Protein AF-0000000081020963 (afdb_homodimer)

Organism: Petromyzon marinus (NCBI:txid7757)

pLDDT: mean 82.66, std 26.59, range [15.12, 98.81]

Secondary structure (DSSP, 8-state):
----GGGTB--SSTT--HHHHHHHHHHHHHHHHHHHHHHHHHHHHHHHHHHHHHHHHHHHH---TT--HHHHHHHHHHHHHHHHHHHHHHHHHHHHHHHHHHHHHHHHHHHHHHHHHHHHHHHHHHHHHHHHHHHHHHHHHHHHHHHHHHHHHHHHHHHTT-S-HHHHHHHHHHHHHHHHHHHHHHHHHHHHHHHHHHHHHHHHHHHHHHHHHHHHHHHHHHHHHHHHHHHHHHHHHHHHHHHHHHHHHHHHHHHT--HHHHHHHHHHHH--BSPPPPPP-----THHHHGGGGSS------------------------------------------S--------------EEEE-S-B--SSTTB--B-TT-EEEE-S--BTTEEEEEETTEEEEEEGGGEEE-/----GGGTB--SSTT--HHHHHHHHHHHHHHHHHHHHHHHHHHHHHHHHHHHHHHHHHHHH---TT--HHHHHHHHHHHHHHHHHHHHHHHHHHHHHHHHHHHHHHHHHHHHHHHHHHHHHHHHHHHHHHHHHHHHHHHHHHHHHHHHHHHHHHHHHHHTT-S-HHHHHHHHHHHHHHHHHHHHHHHHHHHHHHHHHHHHHHHHHHHHHHHHHHHHHHHHHHHHHHHHHHHHHHHHHHHHHHHHHHHHHHHHHHHT--HHHHHHHHHHHH--BSPPPPPP-----THHHHGGGGS----------------------------------------------------------EEEE-S-B--SSTTB--B-TT-EEEE-S--BTTEEEEEETTEEEEEEGGGEEE-

Foldseek 3Di:
DDDALLPPQDDPPLLDRVSVVVLLVVLVVLLVVLVVVLVVLLVQLVVLLVVLVVLLVVLVPDDLPPADDLVSVLSVLVSVLSNVLSVLSNVLSVVSVVLSVVSVVLSVVLCVLSVVLVVVLVVLSVVLVVLVVQLVVLVVQLVVLVVQLVVLVVVLVVCVPPPPPVVNVVSVVSNVVSVVSNVVSVVSNVVSVVVSVVSSVVSSVSVSVVSVVSVVSVVVSVVVVVVSVVVSVVSVVVSVVSSVVSVVSSVVSVVVDDPVVSVVVCCVVPPDDDDDDDDDDDDDDPVVPPPPPPDDDDDDDDDPPPDDDDDDDDDDDDDDDDPDDDDDCPCPDDPDDDDDPPPDDDDPPPVFFKKFFQAFDDDPDPQADTDHGGFIWTFPDDQDPQWTWTDGPRDIHIDGVVRIDGD/DDDALLPPQDDPPLLDRVSVVVLLVVLVVLLVVLVVVLVVLLVQLVVLLVVLVVLLVVLVPDDLPPADDLVSVLSVLVSVLSNVLSVLSNVLSVVSVVLSVVSVVLSVVLVVLSVVLVVVLVVLSVVLVVLVVQLVVLVVQLVVLVVQLVVLVVVLVVCVPPPPPVVNVVSVVSNVVSVVSNVVSVVSNVVSVVVSVVSSVVSSVSVSVVSVVSVVSVVVSVVVVVVSVVVSVVSVVVSVVSSVVSVVSSVVSVVPDDPVVSVVVCCVVPPDDDDDDDDDDDDDDVVVVPPVPPDDDPDDDDDPPPDDDDDDDDDDDDDPDDDDDYDDLPPDDDDDDDDDDDDDDQPPPDVFFKKFFQAFDDDPDPQADTDHGGFIWGFRDDQDPQWTWTDGPRDIHIDGCVRIDGD

InterPro domains:
  IPR001060 FCH domain [PF00611] (19-91)
  IPR001060 FCH domain [SM00055] (7-96)
  IPR001452 SH3 domain [PF07653] (355-406)
  IPR001452 SH3 domain [PS50002] (350-407)
  IPR001452 SH3 domain [SM00326] (353-407)
  IPR027267 AH/BAR domain superfamily [G3DSA:1.20.1270.60] (1-273)
  IPR027267 AH/BAR domain superfamily [SSF103657] (4-284)
  IPR031160 F-BAR domain [PS51741] (3-262)
  IPR036028 SH3-like domain superfamily [SSF50044] (350-406)

Nearest PDB structures (foldseek):
  7aal-assembly1_B  TM=9.735E-01  e=2.758E-23  Homo sapiens
  7aan-assembly1_B  TM=9.693E-01  e=2.017E-22  Homo sapiens
  5c1f-assembly1_B  TM=8.911E-01  e=3.109E-13  Schizosaccharomyces pombe 972h-
  6iko-assembly1_A  TM=8.467E-01  e=1.282E-10  Mus musculus
  8a1g-assembly2_B  TM=3.751E-01  e=2.181E-05  Homo sapiens

Sequence (814 aa):
MKLRFSDSFWNSDFTNNAGYTAMLERLRDGRKVCKGFEEMLKQRACLEETYGKGLLMLAKKSGGQTEINTIRCCFMVLKQQLESVGQEHTQLALELNKEYKKMEDFRMKQKDRFTKMDNQMSSLHKQKQSLLKKLNDSKRSQEVKCRDLLEAECNRDRLANNLNAKLVEKSKQRVDNCYQALMDADVAYKQNVELIERTRIEWETVHGRATELYEQLEWERLNYARNAMWVHCNHLSQQCVKDDQAYEEVRLSLEKSDVQDDINCFVKNKQTGERRPDPFVYEGSSMMMTTSAGLHSNAARKPQLHHVPKDEPPPSLDTALYATVGPERATAVAPAAPPGAEPTRRKGPCTSELYVVTRDFTSRVESEMSVIQGNVVASLGDTVDGWMLVSLRGQEGFVPFDYLKPKMKLRFSDSFWNSDFTNNAGYTAMLERLRDGRKVCKGFEEMLKQRACLEETYGKGLLMLAKKSGGQTEINTIRCCFMVLKQQLESVGQEHTQLALELNKEYKKMEDFRMKQKDRFTKMDNQMSSLHKQKQSLLKKLNDSKRSQEVKCRDLLEAECNRDRLANNLNAKLVEKSKQRVDNCYQALMDADVAYKQNVELIERTRIEWETVHGRATELYEQLEWERLNYARNAMWVHCNHLSQQCVKDDQAYEEVRLSLEKSDVQDDINCFVKNKQTGERRPDPFVYEGSSMMMTTSAGLHSNAARKPQLHHVPKDEPPPSLDTALYATVGPERATAVAPAAPPGAEPTRRKGPCTSELYVVTRDFTSRVESEMSVIQGNVVASLGDTVDGWMLVSLRGQEGFVPFDYLKPK

Solvent-accessible surface area (backbone atoms only — not comparable to full-atom values): 44442 Å² total; per-residue (Å²): 132,91,65,52,52,70,55,26,41,26,42,51,52,77,84,55,56,63,26,59,51,48,54,49,50,52,54,53,41,50,49,51,35,52,51,32,49,29,51,44,34,43,53,50,16,52,51,30,31,53,49,9,52,49,33,36,52,48,32,72,69,44,56,36,82,72,48,56,68,39,61,21,49,30,43,50,44,42,37,52,34,38,34,49,46,10,50,49,31,37,51,47,16,52,55,33,42,51,52,22,52,51,47,50,51,51,52,52,56,51,48,54,59,49,50,57,53,50,53,54,50,53,53,48,54,54,49,51,54,53,40,50,51,50,33,53,51,28,46,51,48,25,52,52,27,49,52,47,27,53,52,30,47,53,50,31,62,72,36,64,82,49,85,54,63,67,60,41,52,51,30,52,50,46,29,52,52,27,48,51,49,24,52,52,28,44,52,51,28,49,51,36,32,53,51,43,34,55,48,50,55,50,46,53,53,52,49,46,52,46,29,49,49,51,46,49,51,49,51,49,49,50,52,47,51,54,49,50,51,48,52,52,35,49,55,54,33,53,47,25,53,52,46,31,51,38,38,48,52,32,49,54,41,52,71,70,36,45,66,68,59,33,51,31,50,49,48,74,75,56,49,59,30,67,44,63,49,73,84,61,72,80,79,77,70,72,72,74,66,62,72,75,69,74,77,76,91,82,90,84,78,76,78,72,81,72,87,82,82,88,82,84,89,79,79,89,82,88,81,79,87,73,86,76,81,81,77,82,77,80,79,77,76,76,75,84,72,78,83,75,78,77,76,76,79,76,78,67,91,62,88,46,57,45,25,31,24,70,42,70,39,77,49,87,47,90,62,32,38,64,46,50,55,69,43,69,27,31,34,75,55,74,71,55,97,54,26,22,40,30,33,50,97,88,42,70,18,35,36,55,42,89,32,48,40,79,106,133,91,66,54,49,69,56,26,42,27,42,51,52,78,83,55,57,64,27,58,52,49,55,50,51,50,55,51,42,50,50,53,32,52,50,31,50,30,51,44,33,44,52,49,16,51,52,31,33,52,50,10,52,50,34,36,52,48,32,72,68,44,56,39,82,73,49,55,67,37,62,22,49,30,41,50,44,43,35,52,34,38,33,48,45,11,50,50,30,38,52,49,17,54,54,32,44,52,52,23,52,52,46,50,52,52,54,52,53,51,48,53,60,49,51,56,53,50,53,57,51,52,53,49,53,52,50,51,54,53,41,50,53,50,32,53,50,29,46,49,47,24,51,51,29,47,52,47,26,53,52,31,47,53,50,31,63,72,36,63,81,48,85,52,62,68,60,41,52,52,30,51,50,47,30,53,52,26,47,52,50,24,52,53,28,43,53,51,29,50,50,35,32,53,49,43,35,54,49,50,55,50,47,53,52,51,50,46,51,46,28,50,49,52,47,49,51,50,53,50,50,51,52,46,52,54,49,50,53,49,53,52,36,48,55,55,33,51,48,25,53,52,46,31,50,39,37,49,53,33,50,54,40,52,69,70,37,44,68,66,59,34,52,32,50,49,47,74,74,58,50,60,30,69,45,64,50,74,83,61,70,79,79,79,70,70,69,74,61,57,70,75,60,70,74,83,90,78,83,75,81,80,72,88,71,85,76,76,79,87,78,85,85,77,88,83,74,90,70,91,81,75,93,77,84,86,92,81,85,79,82,81,80,87,78,82,85,79,78,88,75,75,88,74,81,86,75,67,92,56,89,42,56,45,23,30,24,71,44,69,37,77,49,88,48,90,63,32,37,63,44,48,55,68,42,69,28,30,33,75,56,73,71,56,97,55,27,22,39,28,35,50,99,88,43,69,18,35,35,54,41,90,32,47,39,80,104

Structure (mmCIF, N/CA/C/O backbone):
data_AF-0000000081020963-model_v1
#
loop_
_entity.id
_entity.type
_entity.pdbx_description
1 polymer 'Proline-serine-threonine phosphatase-interacting protein 1-like'
#
loop_
_atom_site.group_PDB
_atom_site.id
_atom_site.type_symbol
_atom_site.label_atom_id
_atom_site.label_alt_id
_atom_site.label_comp_id
_atom_site.label_asym_id
_atom_site.label_entity_id
_atom_site.label_seq_id
_atom_site.pdbx_PDB_ins_code
_atom_site.Cartn_x
_atom_site.Cartn_y
_atom_site.Cartn_z
_atom_site.occupancy
_atom_site.B_iso_or_equiv
_atom_site.auth_seq_id
_atom_site.auth_comp_id
_atom_site.auth_asym_id
_atom_site.auth_atom_id
_atom_site.pdbx_PDB_model_num
ATOM 1 N N . MET A 1 1 ? -9.039 -43.469 -0.383 1 78.38 1 MET A N 1
ATOM 2 C CA . MET A 1 1 ? -8.156 -44.375 -1.087 1 78.38 1 MET A CA 1
ATOM 3 C C . MET A 1 1 ? -7.203 -43.625 -2.008 1 78.38 1 MET A C 1
ATOM 5 O O . MET A 1 1 ? -7.59 -42.656 -2.645 1 78.38 1 MET A O 1
ATOM 9 N N . LYS A 1 2 ? -5.879 -43.906 -1.919 1 92 2 LYS A N 1
ATOM 10 C CA . LYS A 1 2 ? -4.832 -43.281 -2.727 1 92 2 LYS A CA 1
ATOM 11 C C . LYS A 1 2 ? -4.777 -43.906 -4.121 1 92 2 LYS A C 1
ATOM 13 O O . LYS A 1 2 ? -4.605 -45.125 -4.262 1 92 2 LYS A O 1
ATOM 18 N N . LEU A 1 3 ? -5.145 -43.062 -5.113 1 95.19 3 LEU A N 1
ATOM 19 C CA . LEU A 1 3 ? -5.023 -43.469 -6.504 1 95.19 3 LEU A CA 1
ATOM 20 C C . LEU A 1 3 ? -3.652 -43.125 -7.066 1 95.19 3 LEU A C 1
ATOM 22 O O . LEU A 1 3 ? -3.08 -42.094 -6.711 1 95.19 3 LEU A O 1
ATOM 26 N N . ARG A 1 4 ? -3.148 -44.094 -7.895 1 96.56 4 ARG A N 1
ATOM 27 C CA . ARG A 1 4 ? -1.806 -43.938 -8.438 1 96.56 4 ARG A CA 1
ATOM 28 C C . ARG A 1 4 ? -1.839 -43.812 -9.961 1 96.56 4 ARG A C 1
ATOM 30 O O . ARG A 1 4 ? -2.652 -44.469 -10.609 1 96.56 4 ARG A O 1
ATOM 37 N N . PHE A 1 5 ? -0.889 -43.031 -10.469 1 98.06 5 PHE A N 1
ATOM 38 C CA . PHE A 1 5 ? -0.748 -42.938 -11.914 1 98.06 5 PHE A CA 1
ATOM 39 C C . PHE A 1 5 ? -0.354 -44.281 -12.508 1 98.06 5 PHE A C 1
ATOM 41 O O . PHE A 1 5 ? -0.868 -44.656 -13.555 1 98.06 5 PHE A O 1
ATOM 48 N N . SER A 1 6 ? 0.524 -45 -11.773 1 96.75 6 SER A N 1
ATOM 49 C CA . SER A 1 6 ? 1.093 -46.25 -12.266 1 96.75 6 SER A CA 1
ATOM 50 C C . SER A 1 6 ? 0.013 -47.312 -12.461 1 96.75 6 SER A C 1
ATOM 52 O O . SER A 1 6 ? 0.206 -48.25 -13.219 1 96.75 6 SER A O 1
ATOM 54 N N . ASP A 1 7 ? -1.14 -47.031 -11.938 1 96.56 7 ASP A N 1
ATOM 55 C CA . ASP A 1 7 ? -2.211 -48.031 -12.016 1 96.56 7 ASP A CA 1
ATOM 56 C C . ASP A 1 7 ? -3.328 -47.562 -12.945 1 96.56 7 ASP A C 1
ATOM 58 O O . ASP A 1 7 ? -4.258 -48.312 -13.242 1 96.56 7 ASP A O 1
ATOM 62 N N . SER A 1 8 ? -3.221 -46.375 -13.414 1 97.44 8 SER A N 1
ATOM 63 C CA . SER A 1 8 ? -4.461 -45.812 -13.922 1 97.44 8 SER A CA 1
ATOM 64 C C . SER A 1 8 ? -4.297 -45.312 -15.359 1 97.44 8 SER A C 1
ATOM 66 O O . SER A 1 8 ? -5.281 -44.969 -16.016 1 97.44 8 SER A O 1
ATOM 68 N N . PHE A 1 9 ? -3.082 -45.344 -15.914 1 98.19 9 PHE A N 1
ATOM 69 C CA . PHE A 1 9 ? -2.891 -44.688 -17.203 1 98.19 9 PHE A CA 1
ATOM 70 C C . PHE A 1 9 ? -2.26 -45.625 -18.203 1 98.19 9 PHE A C 1
ATOM 72 O O . PHE A 1 9 ? -1.302 -45.281 -18.891 1 98.19 9 PHE A O 1
ATOM 79 N N . TRP A 1 10 ? -2.854 -46.781 -18.266 1 97.19 10 TRP A N 1
ATOM 80 C CA . TRP A 1 10 ? -2.457 -47.781 -19.25 1 97.19 10 TRP A CA 1
ATOM 81 C C . TRP A 1 10 ? -3.527 -47.969 -20.312 1 97.19 10 TRP A C 1
ATOM 83 O O . TRP A 1 10 ? -4.676 -47.562 -20.125 1 97.19 10 TRP A O 1
ATOM 93 N N . ASN A 1 11 ? -3.174 -48.406 -21.484 1 94.12 11 ASN A N 1
ATOM 94 C CA . ASN A 1 11 ? -4.047 -48.812 -22.578 1 94.12 11 ASN A CA 1
ATOM 95 C C . ASN A 1 11 ? -3.654 -50.188 -23.156 1 94.12 11 ASN A C 1
ATOM 97 O O . ASN A 1 11 ? -2.469 -50.469 -23.312 1 94.12 11 ASN A O 1
ATOM 101 N N . SER A 1 12 ? -4.664 -51 -23.5 1 92.75 12 SER A N 1
ATOM 102 C CA . SER A 1 12 ? -4.41 -52.312 -24.031 1 92.75 12 SER A CA 1
ATOM 103 C C . SER A 1 12 ? -3.947 -52.25 -25.484 1 92.75 12 SER A C 1
ATOM 105 O O . SER A 1 12 ? -3.254 -53.156 -25.969 1 92.75 12 SER A O 1
ATOM 107 N N . ASP A 1 13 ? -4.438 -51.25 -26.141 1 92.12 13 ASP A N 1
ATOM 108 C CA . ASP A 1 13 ? -3.957 -51 -27.5 1 92.12 13 ASP A CA 1
ATOM 109 C C . ASP A 1 13 ? -2.531 -50.469 -27.5 1 92.12 13 ASP A C 1
ATOM 111 O O . ASP A 1 13 ? -2.291 -49.344 -27.031 1 92.12 13 ASP A O 1
ATOM 115 N N . PHE A 1 14 ? -1.612 -51.156 -28.062 1 92 14 PHE A N 1
ATOM 116 C CA . PHE A 1 14 ? -0.179 -50.875 -28 1 92 14 PHE A CA 1
ATOM 117 C C . PHE A 1 14 ? 0.146 -49.531 -28.625 1 92 14 PHE A C 1
ATOM 119 O O . PHE A 1 14 ? 1.081 -48.844 -28.188 1 92 14 PHE A O 1
ATOM 126 N N . THR A 1 15 ? -0.549 -49.094 -29.578 1 89.88 15 THR A N 1
ATOM 127 C CA . THR A 1 15 ? -0.194 -47.844 -30.25 1 89.88 15 THR A CA 1
ATOM 128 C C . THR A 1 15 ? -0.993 -46.688 -29.688 1 89.88 15 THR A C 1
ATOM 130 O O . THR A 1 15 ? -0.783 -45.531 -30.078 1 89.88 15 THR A O 1
ATOM 133 N N . ASN A 1 16 ? -1.897 -46.938 -28.797 1 92.88 16 ASN A N 1
ATOM 134 C CA . ASN A 1 16 ? -2.656 -45.875 -28.156 1 92.88 16 ASN A CA 1
ATOM 135 C C . ASN A 1 16 ? -1.871 -45.25 -27 1 92.88 16 ASN A C 1
ATOM 137 O O . ASN A 1 16 ? -1.557 -45.938 -26.016 1 92.88 16 ASN A O 1
ATOM 141 N N . ASN A 1 17 ? -1.593 -44 -27.109 1 94.69 17 ASN A N 1
ATOM 142 C CA . ASN A 1 17 ? -0.791 -43.312 -26.109 1 94.69 17 ASN A CA 1
ATOM 143 C C . ASN A 1 17 ? -1.634 -42.344 -25.281 1 94.69 17 ASN A C 1
ATOM 145 O O . ASN A 1 17 ? -1.115 -41.344 -24.766 1 94.69 17 ASN A O 1
ATOM 149 N N . ALA A 1 18 ? -2.943 -42.469 -25.156 1 96.31 18 ALA A N 1
ATOM 150 C CA . ALA A 1 18 ? -3.873 -41.562 -24.5 1 96.31 18 ALA A CA 1
ATOM 151 C C . ALA A 1 18 ? -3.516 -41.375 -23.031 1 96.31 18 ALA A C 1
ATOM 153 O O . ALA A 1 18 ? -3.635 -40.25 -22.484 1 96.31 18 ALA A O 1
ATOM 154 N N . GLY A 1 19 ? -3.07 -42.438 -22.359 1 96.88 19 GLY A N 1
ATOM 155 C CA . GLY A 1 19 ? -2.68 -42.344 -20.953 1 96.88 19 GLY A CA 1
ATOM 156 C C . GLY A 1 19 ? -1.508 -41.406 -20.734 1 96.88 19 GLY A C 1
ATOM 157 O O . GLY A 1 19 ? -1.555 -40.531 -19.859 1 96.88 19 GLY A O 1
ATOM 158 N N . TYR A 1 20 ? -0.479 -41.562 -21.531 1 97.31 20 TYR A N 1
ATOM 159 C CA . TYR A 1 20 ? 0.688 -40.688 -21.453 1 97.31 20 TYR A CA 1
ATOM 160 C C . TYR A 1 20 ? 0.313 -39.25 -21.75 1 97.31 20 TYR A C 1
ATOM 162 O O . TYR A 1 20 ? 0.758 -38.312 -21.047 1 97.31 20 TYR A O 1
ATOM 170 N N . THR A 1 21 ? -0.483 -39 -22.797 1 96.88 21 THR A N 1
ATOM 171 C CA . THR A 1 21 ? -0.899 -37.656 -23.203 1 96.88 21 THR A CA 1
ATOM 172 C C . THR A 1 21 ? -1.68 -36.969 -22.094 1 96.88 21 THR A C 1
ATOM 174 O O . THR A 1 21 ? -1.506 -35.781 -21.844 1 96.88 21 THR A O 1
ATOM 177 N N . ALA A 1 22 ? -2.512 -37.688 -21.422 1 97.69 22 ALA A N 1
ATOM 178 C CA . ALA A 1 22 ? -3.295 -37.125 -20.328 1 97.69 22 ALA A CA 1
ATOM 179 C C . ALA A 1 22 ? -2.389 -36.625 -19.203 1 97.69 22 ALA A C 1
ATOM 181 O O . ALA A 1 22 ? -2.572 -35.531 -18.672 1 97.69 22 ALA A O 1
ATOM 182 N N . MET A 1 23 ? -1.425 -37.438 -18.844 1 97.62 23 MET A N 1
ATOM 183 C CA . MET A 1 23 ? -0.492 -37.062 -17.781 1 97.62 23 MET A CA 1
ATOM 184 C C . MET A 1 23 ? 0.346 -35.844 -18.203 1 97.62 23 MET A C 1
ATOM 186 O O . MET A 1 23 ? 0.564 -34.938 -17.406 1 97.62 23 MET A O 1
ATOM 190 N N . LEU A 1 24 ? 0.751 -35.938 -19.422 1 96.5 24 LEU A N 1
ATOM 191 C CA . LEU A 1 24 ? 1.571 -34.844 -19.969 1 96.5 24 LEU A CA 1
ATOM 192 C C . LEU A 1 24 ? 0.82 -33.531 -19.922 1 96.5 24 LEU A C 1
ATOM 194 O O . LEU A 1 24 ? 1.39 -32.5 -19.562 1 96.5 24 LEU A O 1
ATOM 198 N N . GLU A 1 25 ? -0.355 -33.531 -20.312 1 96.69 25 GLU A N 1
ATOM 199 C CA . GLU A 1 25 ? -1.175 -32.312 -20.328 1 96.69 25 GLU A CA 1
ATOM 200 C C . GLU A 1 25 ? -1.354 -31.75 -18.922 1 96.69 25 GLU A C 1
ATOM 202 O O . GLU A 1 25 ? -1.336 -30.531 -18.719 1 96.69 25 GLU A O 1
ATOM 207 N N . ARG A 1 26 ? -1.518 -32.594 -17.938 1 97.31 26 ARG A N 1
ATOM 208 C CA . ARG A 1 26 ? -1.649 -32.156 -16.547 1 97.31 26 ARG A CA 1
ATOM 209 C C . ARG A 1 26 ? -0.395 -31.422 -16.078 1 97.31 26 ARG A C 1
ATOM 211 O O . ARG A 1 26 ? -0.484 -30.375 -15.43 1 97.31 26 ARG A O 1
ATOM 218 N N . LEU A 1 27 ? 0.74 -32 -16.375 1 97.06 27 LEU A N 1
ATOM 219 C CA . LEU A 1 27 ? 2.002 -31.391 -15.953 1 97.06 27 LEU A CA 1
ATOM 220 C C . LEU A 1 27 ? 2.221 -30.047 -16.656 1 97.06 27 LEU A C 1
ATOM 222 O O . LEU A 1 27 ? 2.715 -29.109 -16.047 1 97.06 27 LEU A O 1
ATOM 226 N N . ARG A 1 28 ? 1.846 -30.031 -17.922 1 95.56 28 ARG A N 1
ATOM 227 C CA . ARG A 1 28 ? 1.976 -28.781 -18.672 1 95.56 28 ARG A CA 1
ATOM 228 C C . ARG A 1 28 ? 1.065 -27.703 -18.094 1 95.56 28 ARG A C 1
ATOM 230 O O . ARG A 1 28 ? 1.478 -26.547 -17.938 1 95.56 28 ARG A O 1
ATOM 237 N N . ASP A 1 29 ? -0.138 -28.062 -17.781 1 95.75 29 ASP A N 1
ATOM 238 C CA . ASP A 1 29 ? -1.078 -27.125 -17.172 1 95.75 29 ASP A CA 1
ATOM 239 C C . ASP A 1 29 ? -0.558 -26.641 -15.828 1 95.75 29 ASP A C 1
ATOM 241 O O . ASP A 1 29 ? -0.674 -25.453 -15.508 1 95.75 29 ASP A O 1
ATOM 245 N N . GLY A 1 30 ? -0.051 -27.609 -15.055 1 96.19 30 GLY A N 1
ATOM 246 C CA . GLY A 1 30 ? 0.526 -27.219 -13.781 1 96.19 30 GLY A CA 1
ATOM 247 C C . GLY A 1 30 ? 1.671 -26.234 -13.914 1 96.19 30 GLY A C 1
ATOM 248 O O . GLY A 1 30 ? 1.789 -25.297 -13.125 1 96.19 30 GLY A O 1
ATOM 249 N N . ARG A 1 31 ? 2.482 -26.469 -14.852 1 94.88 31 ARG A N 1
ATOM 250 C CA . ARG A 1 31 ? 3.613 -25.578 -15.094 1 94.88 31 ARG A CA 1
ATOM 251 C C . ARG A 1 31 ? 3.137 -24.172 -15.469 1 94.88 31 ARG A C 1
ATOM 253 O O . ARG A 1 31 ? 3.732 -23.172 -15.047 1 94.88 31 ARG A O 1
ATOM 260 N N . LYS A 1 32 ? 2.109 -24.094 -16.25 1 94.94 32 LYS A N 1
ATOM 261 C CA . LYS A 1 32 ? 1.533 -22.797 -16.625 1 94.94 32 LYS A CA 1
ATOM 262 C C . LYS A 1 32 ? 1.025 -22.047 -15.406 1 94.94 32 LYS A C 1
ATOM 264 O O . LYS A 1 32 ? 1.191 -20.828 -15.312 1 94.94 32 LYS A O 1
ATOM 269 N N . VAL A 1 33 ? 0.4 -22.766 -14.508 1 95.88 33 VAL A N 1
ATOM 270 C CA . VAL A 1 33 ? -0.107 -22.156 -13.281 1 95.88 33 VAL A CA 1
ATOM 271 C C . VAL A 1 33 ? 1.056 -21.594 -12.461 1 95.88 33 VAL A C 1
ATOM 273 O O . VAL A 1 33 ? 0.977 -20.484 -11.945 1 95.88 33 VAL A O 1
ATOM 276 N N . CYS A 1 34 ? 2.141 -22.359 -12.383 1 96.06 34 CYS A N 1
ATOM 277 C CA . CYS A 1 34 ? 3.312 -21.906 -11.633 1 96.06 34 CYS A CA 1
ATOM 278 C C . CYS A 1 34 ? 3.92 -20.656 -12.273 1 96.06 34 CYS A C 1
ATOM 280 O O . CYS A 1 34 ? 4.363 -19.75 -11.57 1 96.06 34 CYS A O 1
ATOM 282 N N . LYS A 1 35 ? 3.902 -20.656 -13.602 1 95.88 35 LYS A N 1
ATOM 283 C CA . LYS A 1 35 ? 4.402 -19.469 -14.297 1 95.88 35 LYS A CA 1
ATOM 284 C C . LYS A 1 35 ? 3.535 -18.25 -14.016 1 95.88 35 LYS A C 1
ATOM 286 O O . LYS A 1 35 ? 4.051 -17.141 -13.82 1 95.88 35 LYS A O 1
ATOM 291 N N . GLY A 1 36 ? 2.279 -18.438 -14.016 1 95.31 36 GLY A N 1
ATOM 292 C CA . GLY A 1 36 ? 1.369 -17.359 -13.672 1 95.31 36 GLY A CA 1
ATOM 293 C C . GLY A 1 36 ? 1.568 -16.844 -12.258 1 95.31 36 GLY A C 1
ATOM 294 O O . GLY A 1 36 ? 1.558 -15.625 -12.023 1 95.31 36 GLY A O 1
ATOM 295 N N . PHE A 1 37 ? 1.687 -17.703 -11.328 1 96.38 37 PHE A N 1
ATOM 296 C CA . PHE A 1 37 ? 1.907 -17.328 -9.938 1 96.38 37 PHE A CA 1
ATOM 297 C C . PHE A 1 37 ? 3.229 -16.594 -9.781 1 96.38 37 PHE A C 1
ATOM 299 O O . PHE A 1 37 ? 3.314 -15.617 -9.023 1 96.38 37 PHE A O 1
ATOM 306 N N . GLU A 1 38 ? 4.227 -17.141 -10.477 1 96.69 38 GLU A N 1
ATOM 307 C CA . GLU A 1 38 ? 5.523 -16.469 -10.531 1 96.69 38 GLU A CA 1
ATOM 308 C C . GLU A 1 38 ? 5.379 -15.016 -10.969 1 96.69 38 GLU A C 1
ATOM 310 O O . GLU A 1 38 ? 5.93 -14.109 -10.336 1 96.69 38 GLU A O 1
ATOM 315 N N . GLU A 1 39 ? 4.68 -14.766 -11.984 1 96.31 39 GLU A N 1
ATOM 316 C CA . GLU A 1 39 ? 4.461 -13.422 -12.508 1 96.31 39 GLU A CA 1
ATOM 317 C C . GLU A 1 39 ? 3.68 -12.562 -11.523 1 96.31 39 GLU A C 1
ATOM 319 O O . GLU A 1 39 ? 3.951 -11.367 -11.375 1 96.31 39 GLU A O 1
ATOM 324 N N . MET A 1 40 ? 2.746 -13.148 -10.883 1 96.94 40 MET A N 1
ATOM 325 C CA . MET A 1 40 ? 1.972 -12.438 -9.875 1 96.94 40 MET A CA 1
ATOM 326 C C . MET A 1 40 ? 2.871 -11.953 -8.734 1 96.94 40 MET A C 1
ATOM 328 O O . MET A 1 40 ? 2.768 -10.805 -8.305 1 96.94 40 MET A O 1
ATOM 332 N N . LEU A 1 41 ? 3.725 -12.844 -8.312 1 97.19 41 LEU A N 1
ATOM 333 C CA . LEU A 1 41 ? 4.656 -12.492 -7.25 1 97.19 41 LEU A CA 1
ATOM 334 C C . LEU A 1 41 ? 5.559 -11.344 -7.676 1 97.19 41 LEU A C 1
ATOM 336 O O . LEU A 1 41 ? 5.793 -10.414 -6.898 1 97.19 41 LEU A O 1
ATOM 340 N N . LYS A 1 42 ? 6.02 -11.422 -8.883 1 97.5 42 LYS A N 1
ATOM 341 C CA . LYS A 1 42 ? 6.898 -10.383 -9.414 1 97.5 42 LYS A CA 1
ATOM 342 C C . LYS A 1 42 ? 6.188 -9.039 -9.477 1 97.5 42 LYS A C 1
ATOM 344 O O . LYS A 1 42 ? 6.742 -8.016 -9.062 1 97.5 42 LYS A O 1
ATOM 349 N N . GLN A 1 43 ? 5.016 -9.031 -9.984 1 97.88 43 GLN A N 1
ATOM 350 C CA . GLN A 1 43 ? 4.25 -7.793 -10.102 1 97.88 43 GLN A CA 1
ATOM 351 C C . GLN A 1 43 ? 3.865 -7.246 -8.734 1 97.88 43 GLN A C 1
ATOM 353 O O . GLN A 1 43 ? 3.859 -6.031 -8.516 1 97.88 43 GLN A O 1
ATOM 358 N N . ARG A 1 44 ? 3.549 -8.141 -7.801 1 98.31 44 ARG A N 1
ATOM 359 C CA . ARG A 1 44 ? 3.244 -7.707 -6.441 1 98.31 44 ARG A CA 1
ATOM 360 C C . ARG A 1 44 ? 4.449 -7.035 -5.797 1 98.31 44 ARG A C 1
ATOM 362 O O . ARG A 1 44 ? 4.309 -6.031 -5.094 1 98.31 44 ARG A O 1
ATOM 369 N N . ALA A 1 45 ? 5.602 -7.625 -6.004 1 98.5 45 ALA A N 1
ATOM 370 C CA . ALA A 1 45 ? 6.828 -7.027 -5.484 1 98.5 45 ALA A CA 1
ATOM 371 C C . ALA A 1 45 ? 7.035 -5.621 -6.035 1 98.5 45 ALA A C 1
ATOM 373 O O . ALA A 1 45 ? 7.391 -4.703 -5.293 1 98.5 45 ALA A O 1
ATOM 374 N N . CYS A 1 46 ? 6.773 -5.453 -7.305 1 98.44 46 CYS A N 1
ATOM 375 C CA . CYS A 1 46 ? 6.922 -4.156 -7.949 1 98.44 46 CYS A CA 1
ATOM 376 C C . CYS A 1 46 ? 5.941 -3.141 -7.371 1 98.44 46 CYS A C 1
ATOM 378 O O . CYS A 1 46 ? 6.309 -1.99 -7.125 1 98.44 46 CYS A O 1
ATOM 380 N N . LEU A 1 47 ? 4.715 -3.559 -7.168 1 98.38 47 LEU A N 1
ATOM 381 C CA . LEU A 1 47 ? 3.693 -2.691 -6.59 1 98.38 47 LEU A CA 1
ATOM 382 C C . LEU A 1 47 ? 4.09 -2.242 -5.188 1 98.38 47 LEU A C 1
ATOM 384 O O . LEU A 1 47 ? 3.943 -1.067 -4.844 1 98.38 47 LEU A O 1
ATOM 388 N N . GLU A 1 48 ? 4.613 -3.162 -4.406 1 98.69 48 GLU A N 1
ATOM 389 C CA . GLU A 1 48 ? 5.016 -2.846 -3.039 1 98.69 48 GLU A CA 1
ATOM 390 C C . GLU A 1 48 ? 6.195 -1.881 -3.018 1 98.69 48 GLU A C 1
ATOM 392 O O . GLU A 1 48 ? 6.258 -0.987 -2.172 1 98.69 48 GLU A O 1
ATOM 397 N N . GLU A 1 49 ? 7.105 -2.125 -3.891 1 98.62 49 GLU A N 1
ATOM 398 C CA . GLU A 1 49 ? 8.258 -1.232 -3.98 1 98.62 49 GLU A CA 1
ATOM 399 C C . GLU A 1 49 ? 7.828 0.193 -4.312 1 98.62 49 GLU A C 1
ATOM 401 O O . GLU A 1 49 ? 8.297 1.15 -3.695 1 98.62 49 GLU A O 1
ATOM 406 N N . THR A 1 50 ? 6.98 0.344 -5.281 1 98.62 50 THR A N 1
ATOM 407 C CA . THR A 1 50 ? 6.48 1.651 -5.695 1 98.62 50 THR A CA 1
ATOM 408 C C . THR A 1 50 ? 5.715 2.32 -4.559 1 98.62 50 THR A C 1
ATOM 410 O O . THR A 1 50 ? 5.883 3.516 -4.305 1 98.62 50 THR A O 1
ATOM 413 N N . TYR A 1 51 ? 4.871 1.562 -3.906 1 98.62 51 TYR A N 1
ATOM 414 C CA . TYR A 1 51 ? 4.09 2.059 -2.779 1 98.62 51 TYR A CA 1
ATOM 415 C C . TYR A 1 51 ? 4.996 2.518 -1.646 1 98.62 51 TYR A C 1
ATOM 417 O O . TYR A 1 51 ? 4.824 3.615 -1.109 1 98.62 51 TYR A O 1
ATOM 425 N N . GLY A 1 52 ? 5.996 1.656 -1.319 1 98.62 52 GLY A N 1
ATOM 426 C CA . GLY A 1 52 ? 6.941 2.008 -0.272 1 98.62 52 GLY A CA 1
ATOM 427 C C . GLY A 1 52 ? 7.723 3.27 -0.574 1 98.62 52 GLY A C 1
ATOM 428 O O . GLY A 1 52 ? 7.848 4.148 0.281 1 98.62 52 GLY A O 1
ATOM 429 N N . LYS A 1 53 ? 8.234 3.379 -1.754 1 98.56 53 LYS A N 1
ATOM 430 C CA . LYS A 1 53 ? 8.977 4.566 -2.16 1 98.56 53 LYS A CA 1
ATOM 431 C C . LYS A 1 53 ? 8.086 5.809 -2.135 1 98.56 53 LYS A C 1
ATOM 433 O O . LYS A 1 53 ? 8.547 6.898 -1.787 1 98.56 53 LYS A O 1
ATOM 438 N N . GLY A 1 54 ? 6.82 5.613 -2.576 1 98.38 54 GLY A N 1
ATOM 439 C CA . GLY A 1 54 ? 5.875 6.715 -2.494 1 98.38 54 GLY A CA 1
ATOM 440 C C . GLY A 1 54 ? 5.668 7.219 -1.079 1 98.38 54 GLY A C 1
ATOM 441 O O . GLY A 1 54 ? 5.609 8.43 -0.848 1 98.38 54 GLY A O 1
ATOM 442 N N . LEU A 1 55 ? 5.582 6.336 -0.138 1 98.38 55 LEU A N 1
ATOM 443 C CA . LEU A 1 55 ? 5.41 6.699 1.265 1 98.38 55 LEU A CA 1
ATOM 444 C C . LEU A 1 55 ? 6.652 7.41 1.797 1 98.38 55 LEU A C 1
ATOM 446 O O . LEU A 1 55 ? 6.543 8.359 2.576 1 98.38 55 LEU A O 1
ATOM 450 N N . LEU A 1 56 ? 7.812 6.938 1.363 1 98.06 56 LEU A N 1
ATOM 451 C CA . LEU A 1 56 ? 9.062 7.57 1.781 1 98.06 56 LEU A CA 1
ATOM 452 C C . LEU A 1 56 ? 9.141 9 1.265 1 98.06 56 LEU A C 1
ATOM 454 O O . LEU A 1 56 ? 9.555 9.906 1.993 1 98.06 56 LEU A O 1
ATOM 458 N N . MET A 1 57 ? 8.734 9.188 0.052 1 97.94 57 MET A N 1
ATOM 459 C CA . MET A 1 57 ? 8.719 10.531 -0.525 1 97.94 57 MET A CA 1
ATOM 460 C C . MET A 1 57 ? 7.727 11.43 0.209 1 97.94 57 MET A C 1
ATOM 462 O O . MET A 1 57 ? 8 12.602 0.444 1 97.94 57 MET A O 1
ATOM 466 N N . LEU A 1 58 ? 6.652 10.875 0.528 1 97.38 58 LEU A N 1
ATOM 467 C CA . LEU A 1 58 ? 5.629 11.602 1.27 1 97.38 58 LEU A CA 1
ATOM 468 C C . LEU A 1 58 ? 6.152 12.031 2.637 1 97.38 58 LEU A C 1
ATOM 470 O O . LEU A 1 58 ? 5.895 13.156 3.082 1 97.38 58 LEU A O 1
ATOM 474 N N . ALA A 1 59 ? 6.852 11.18 3.33 1 96.38 59 ALA A N 1
ATOM 475 C CA . ALA A 1 59 ? 7.414 11.469 4.645 1 96.38 59 ALA A CA 1
ATOM 476 C C . ALA A 1 59 ? 8.414 12.625 4.566 1 96.38 59 ALA A C 1
ATOM 478 O O . ALA A 1 59 ? 8.453 13.484 5.453 1 96.38 59 ALA A O 1
ATOM 479 N N . LYS A 1 60 ? 9.172 12.695 3.496 1 94.12 60 LYS A N 1
ATOM 480 C CA . LYS A 1 60 ? 10.18 13.727 3.309 1 94.12 60 LYS A CA 1
ATOM 481 C C . LYS A 1 60 ? 9.531 15.094 3.08 1 94.12 60 LYS A C 1
ATOM 483 O O . LYS A 1 60 ? 10.062 16.109 3.52 1 94.12 60 LYS A O 1
ATOM 488 N N . LYS A 1 61 ? 8.359 15.078 2.455 1 89.31 61 LYS A N 1
ATOM 489 C CA . LYS A 1 61 ? 7.699 16.328 2.092 1 89.31 61 LYS A CA 1
ATOM 490 C C . LYS A 1 61 ? 6.762 16.797 3.201 1 89.31 61 LYS A C 1
ATOM 492 O O . LYS A 1 61 ? 6.305 17.953 3.189 1 89.31 61 LYS A O 1
ATOM 497 N N . SER A 1 62 ? 6.543 15.898 4.121 1 83.25 62 SER A N 1
ATOM 498 C CA . SER A 1 62 ? 5.547 16.234 5.137 1 83.25 62 SER A CA 1
ATOM 499 C C . SER A 1 62 ? 6.039 17.344 6.051 1 83.25 62 SER A C 1
ATOM 501 O O . SER A 1 62 ? 7.234 17.453 6.332 1 83.25 62 SER A O 1
ATOM 503 N N . GLY A 1 63 ? 5.156 18.172 6.383 1 76.88 63 GLY A N 1
ATOM 504 C CA . GLY A 1 63 ? 5.438 19.375 7.145 1 76.88 63 GLY A CA 1
ATOM 505 C C . GLY A 1 63 ? 5.242 19.203 8.633 1 76.88 63 GLY A C 1
ATOM 506 O O . GLY A 1 63 ? 5.301 18.078 9.148 1 76.88 63 GLY A O 1
ATOM 507 N N . GLY A 1 64 ? 5.273 20.266 9.453 1 79.81 64 GLY A N 1
ATOM 508 C CA . GLY A 1 64 ? 5.051 20.344 10.891 1 79.81 64 GLY A CA 1
ATOM 509 C C . GLY A 1 64 ? 6.238 20.906 11.648 1 79.81 64 GLY A C 1
ATOM 510 O O . GLY A 1 64 ? 6.285 20.844 12.875 1 79.81 64 GLY A O 1
ATOM 511 N N . GLN A 1 65 ? 7.051 21.562 10.883 1 83.25 65 GLN A N 1
ATOM 512 C CA . GLN A 1 65 ? 8.312 21.984 11.484 1 83.25 65 GLN A CA 1
ATOM 513 C C . GLN A 1 65 ? 8.102 23.188 12.406 1 83.25 65 GLN A C 1
ATOM 515 O O . GLN A 1 65 ? 8.852 23.375 13.367 1 83.25 65 GLN A O 1
ATOM 520 N N . THR A 1 66 ? 7.027 23.844 12.125 1 90.06 66 THR A N 1
ATOM 521 C CA . THR A 1 66 ? 6.855 25.078 12.891 1 90.06 66 THR A CA 1
ATOM 522 C C . THR A 1 66 ? 5.906 24.859 14.062 1 90.06 66 THR A C 1
ATOM 524 O O . THR A 1 66 ? 5.566 25.797 14.781 1 90.06 66 THR A O 1
ATOM 527 N N . GLU A 1 67 ? 5.422 23.672 14.18 1 94.06 67 GLU A N 1
ATOM 528 C CA . GLU A 1 67 ? 4.59 23.359 15.344 1 94.06 67 GLU A CA 1
ATOM 529 C C . GLU A 1 67 ? 5.418 23.328 16.625 1 94.06 67 GLU A C 1
ATOM 531 O O . GLU A 1 67 ? 6.645 23.234 16.578 1 94.06 67 GLU A O 1
ATOM 536 N N . ILE A 1 68 ? 4.703 23.406 17.734 1 94.5 68 ILE A N 1
ATOM 537 C CA . ILE A 1 68 ? 5.469 23.516 18.969 1 94.5 68 ILE A CA 1
ATOM 538 C C . ILE A 1 68 ? 4.965 22.484 19.969 1 94.5 68 ILE A C 1
ATOM 540 O O . ILE A 1 68 ? 3.82 22.031 19.891 1 94.5 68 ILE A O 1
ATOM 544 N N . ASN A 1 69 ? 5.77 22.031 20.875 1 95.75 69 ASN A N 1
ATOM 545 C CA . ASN A 1 69 ? 5.531 21.266 22.094 1 95.75 69 ASN A CA 1
ATOM 546 C C . ASN A 1 69 ? 4.859 19.938 21.797 1 95.75 69 ASN A C 1
ATOM 548 O O . ASN A 1 69 ? 5.379 19.125 21.016 1 95.75 69 ASN A O 1
ATOM 552 N N . THR A 1 70 ? 3.674 19.688 22.297 1 97.5 70 THR A N 1
ATOM 553 C CA . THR A 1 70 ? 3.148 18.328 22.25 1 97.5 70 THR A CA 1
ATOM 554 C C . THR A 1 70 ? 2.627 18 20.859 1 97.5 70 THR A C 1
ATOM 556 O O . THR A 1 70 ? 2.803 16.875 20.375 1 97.5 70 THR A O 1
ATOM 559 N N . ILE A 1 71 ? 1.959 18.938 20.219 1 97.56 71 ILE A N 1
ATOM 560 C CA . ILE A 1 71 ? 1.438 18.672 18.875 1 97.56 71 ILE A CA 1
ATOM 561 C C . ILE A 1 71 ? 2.594 18.547 17.891 1 97.56 71 ILE A C 1
ATOM 563 O O . ILE A 1 71 ? 2.518 17.766 16.938 1 97.56 71 ILE A O 1
ATOM 567 N N . ARG A 1 72 ? 3.668 19.344 18.141 1 96.31 72 ARG A N 1
ATOM 568 C CA . ARG A 1 72 ? 4.875 19.156 17.344 1 96.31 72 ARG A CA 1
ATOM 569 C C . ARG A 1 72 ? 5.348 17.703 17.406 1 96.31 72 ARG A C 1
ATOM 571 O O . ARG A 1 72 ? 5.691 17.109 16.391 1 96.31 72 ARG A O 1
ATOM 578 N N . CYS A 1 73 ? 5.363 17.141 18.594 1 96.75 73 CYS A N 1
ATOM 579 C CA . CYS A 1 73 ? 5.789 15.758 18.797 1 96.75 73 CYS A CA 1
ATOM 580 C C . CYS A 1 73 ? 4.91 14.797 18 1 96.75 73 CYS A C 1
ATOM 582 O O . CYS A 1 73 ? 5.41 13.828 17.422 1 96.75 73 CYS A O 1
ATOM 584 N N . CYS A 1 74 ? 3.625 15.031 18.031 1 97.19 74 CYS A N 1
ATOM 585 C CA . CYS A 1 74 ? 2.705 14.172 17.297 1 97.19 74 CYS A CA 1
ATOM 586 C C . CYS A 1 74 ? 3.035 14.172 15.812 1 97.19 74 CYS A C 1
ATOM 588 O O . CYS A 1 74 ? 3.051 13.117 15.172 1 97.19 74 CYS A O 1
ATOM 590 N N . PHE A 1 75 ? 3.311 15.328 15.297 1 96.69 75 PHE A N 1
ATOM 591 C CA . PHE A 1 75 ? 3.674 15.414 13.883 1 96.69 75 PHE A CA 1
ATOM 592 C C . PHE A 1 75 ? 4.988 14.688 13.617 1 96.69 75 PHE A C 1
ATOM 594 O O . PHE A 1 75 ? 5.145 14.047 12.578 1 96.69 75 PHE A O 1
ATOM 601 N N . MET A 1 76 ? 5.895 14.812 14.492 1 96.19 76 MET A N 1
ATOM 602 C CA . MET A 1 76 ? 7.18 14.141 14.344 1 96.19 76 MET A CA 1
ATOM 603 C C . MET A 1 76 ? 7.004 12.625 14.336 1 96.19 76 MET A C 1
ATOM 605 O O . MET A 1 76 ? 7.598 11.938 13.5 1 96.19 76 MET A O 1
ATOM 609 N N . VAL A 1 77 ? 6.238 12.148 15.273 1 97.44 77 VAL A N 1
ATOM 610 C CA . VAL A 1 77 ? 6 10.711 15.344 1 97.44 77 VAL A CA 1
ATOM 611 C C . VAL A 1 77 ? 5.285 10.242 14.086 1 97.44 77 VAL A C 1
ATOM 613 O O . VAL A 1 77 ? 5.609 9.188 13.531 1 97.44 77 VAL A O 1
ATOM 616 N N . LEU A 1 78 ? 4.262 10.992 13.625 1 97.62 78 LEU A N 1
ATOM 617 C CA . LEU A 1 78 ? 3.551 10.656 12.398 1 97.62 78 LEU A CA 1
ATOM 618 C C . LEU A 1 78 ? 4.52 10.523 11.227 1 97.62 78 LEU A C 1
ATOM 620 O O . LEU A 1 78 ? 4.453 9.555 10.469 1 97.62 78 LEU A O 1
ATOM 624 N N . LYS A 1 79 ? 5.395 11.484 11.125 1 96.62 79 LYS A N 1
ATOM 625 C CA . LYS A 1 79 ? 6.371 11.477 10.039 1 96.62 79 LYS A CA 1
ATOM 626 C C . LYS A 1 79 ? 7.312 10.281 10.156 1 96.62 79 LYS A C 1
ATOM 628 O O . LYS A 1 79 ? 7.602 9.617 9.164 1 96.62 79 LYS A O 1
ATOM 633 N N . GLN A 1 80 ? 7.789 10.07 11.367 1 97.5 80 GLN A N 1
ATOM 634 C CA . GLN A 1 80 ? 8.703 8.961 11.617 1 97.5 80 GLN A CA 1
ATOM 635 C C . GLN A 1 80 ? 8.047 7.621 11.273 1 97.5 80 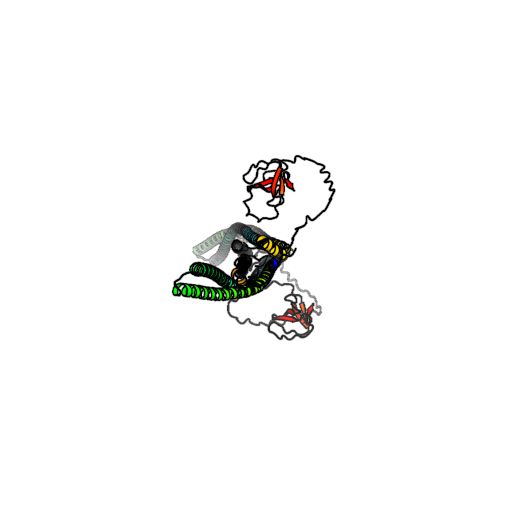GLN A C 1
ATOM 637 O O . GLN A 1 80 ? 8.68 6.75 10.672 1 97.5 80 GLN A O 1
ATOM 642 N N . GLN A 1 81 ? 6.832 7.484 11.711 1 98.06 81 GLN A N 1
ATOM 643 C CA . GLN A 1 81 ? 6.133 6.23 11.445 1 98.06 81 GLN A CA 1
ATOM 644 C C . GLN A 1 81 ? 5.812 6.074 9.961 1 98.06 81 GLN A C 1
ATOM 646 O O . GLN A 1 81 ? 5.84 4.965 9.43 1 98.06 81 GLN A O 1
ATOM 651 N N . LEU A 1 82 ? 5.441 7.133 9.305 1 97.75 82 LEU A N 1
ATOM 652 C CA . LEU A 1 82 ? 5.242 7.105 7.859 1 97.75 82 LEU A CA 1
ATOM 653 C C . LEU A 1 82 ? 6.504 6.629 7.145 1 97.75 82 LEU A C 1
ATOM 655 O O . LEU A 1 82 ? 6.43 5.809 6.227 1 97.75 82 LEU A O 1
ATOM 659 N N . GLU A 1 83 ? 7.648 7.152 7.543 1 97.94 83 GLU A N 1
ATOM 660 C CA . GLU A 1 83 ? 8.93 6.719 6.984 1 97.94 83 GLU A CA 1
ATOM 661 C C . GLU A 1 83 ? 9.172 5.238 7.254 1 97.94 83 GLU A C 1
ATOM 663 O O . GLU A 1 83 ? 9.648 4.512 6.379 1 97.94 83 GLU A O 1
ATOM 668 N N . SER A 1 84 ? 8.891 4.828 8.453 1 98.5 84 SER A N 1
ATOM 669 C CA . SER A 1 84 ? 9.078 3.432 8.836 1 98.5 84 SER A CA 1
ATOM 670 C C . SER A 1 84 ? 8.211 2.508 7.984 1 98.5 84 SER A C 1
ATOM 672 O O . SER A 1 84 ? 8.688 1.476 7.504 1 98.5 84 SER A O 1
ATOM 674 N N . VAL A 1 85 ? 6.957 2.877 7.812 1 98.56 85 VAL A N 1
ATOM 675 C CA . VAL A 1 85 ? 6.047 2.072 7.004 1 98.56 85 VAL A CA 1
ATOM 676 C C . VAL A 1 85 ? 6.559 1.998 5.566 1 98.56 85 VAL A C 1
ATOM 678 O O . VAL A 1 85 ? 6.543 0.93 4.949 1 98.56 85 VAL A O 1
ATOM 681 N N . GLY A 1 86 ? 6.98 3.139 5.031 1 98.62 86 GLY A N 1
ATOM 682 C CA . GLY A 1 86 ? 7.551 3.135 3.693 1 98.62 86 GLY A CA 1
ATOM 683 C C . GLY A 1 86 ? 8.75 2.211 3.555 1 98.62 86 GLY A C 1
ATOM 684 O O . GLY A 1 86 ? 8.859 1.472 2.576 1 98.62 86 GLY A O 1
ATOM 685 N N . GLN A 1 87 ? 9.625 2.229 4.531 1 98.56 87 GLN A N 1
ATOM 686 C CA . GLN A 1 87 ? 10.805 1.364 4.523 1 98.56 87 GLN A CA 1
ATOM 687 C C . GLN A 1 87 ? 10.406 -0.107 4.598 1 98.56 87 GLN A C 1
ATOM 689 O O . GLN A 1 87 ? 10.992 -0.95 3.916 1 98.56 87 GLN A O 1
ATOM 694 N N . GLU A 1 88 ? 9.484 -0.358 5.441 1 98.69 88 GLU A N 1
ATOM 695 C CA . GLU A 1 88 ? 9.023 -1.732 5.617 1 98.69 88 GLU A CA 1
ATOM 696 C C . GLU A 1 88 ? 8.414 -2.283 4.328 1 98.69 88 GLU A C 1
ATOM 698 O O . GLU A 1 88 ? 8.609 -3.455 3.998 1 98.69 88 GLU A O 1
ATOM 703 N N . HIS A 1 89 ? 7.66 -1.517 3.588 1 98.81 89 HIS A N 1
ATOM 704 C CA . HIS A 1 89 ? 7.098 -1.97 2.32 1 98.81 89 HIS A CA 1
ATOM 705 C C . HIS A 1 89 ? 8.188 -2.184 1.277 1 98.81 89 HIS A C 1
ATOM 707 O O . HIS A 1 89 ? 8.078 -3.074 0.432 1 98.81 89 HIS A O 1
ATOM 713 N N . THR A 1 90 ? 9.211 -1.363 1.313 1 98.69 90 THR A N 1
ATOM 714 C CA . THR A 1 90 ? 10.344 -1.594 0.431 1 98.69 90 THR A CA 1
ATOM 715 C C . THR A 1 90 ? 11.039 -2.91 0.775 1 98.69 90 THR A C 1
ATOM 717 O O . THR A 1 90 ? 11.453 -3.652 -0.117 1 98.69 90 THR A O 1
ATOM 720 N N . GLN A 1 91 ? 11.18 -3.188 2.064 1 98.69 91 GLN A N 1
ATOM 721 C CA . GLN A 1 91 ? 11.75 -4.457 2.502 1 98.69 91 GLN A CA 1
ATOM 722 C C . GLN A 1 91 ? 10.852 -5.629 2.104 1 98.69 91 GLN A C 1
ATOM 724 O O . GLN A 1 91 ? 11.344 -6.691 1.722 1 98.69 91 GLN A O 1
ATOM 729 N N . LEU A 1 92 ? 9.555 -5.449 2.252 1 98.69 92 LEU A N 1
ATOM 730 C CA . LEU A 1 92 ? 8.609 -6.465 1.814 1 98.69 92 LEU A CA 1
ATOM 731 C C . LEU A 1 92 ? 8.789 -6.773 0.331 1 98.69 92 LEU A C 1
ATOM 733 O O . LEU A 1 92 ? 8.742 -7.938 -0.075 1 98.69 92 LEU A O 1
ATOM 737 N N . ALA A 1 93 ? 8.961 -5.723 -0.454 1 98.69 93 ALA A N 1
ATOM 738 C CA . ALA A 1 93 ? 9.188 -5.91 -1.885 1 98.69 93 ALA A CA 1
ATOM 739 C C . ALA A 1 93 ? 10.391 -6.809 -2.135 1 98.69 93 ALA A C 1
ATOM 741 O O . ALA A 1 93 ? 10.359 -7.668 -3.02 1 98.69 93 ALA A O 1
ATOM 742 N N . LEU A 1 94 ? 11.422 -6.672 -1.357 1 98.44 94 LEU A N 1
ATOM 743 C CA . LEU A 1 94 ? 12.609 -7.504 -1.486 1 98.44 94 LEU A CA 1
ATOM 744 C C . LEU A 1 94 ? 12.297 -8.961 -1.15 1 98.44 94 LEU A C 1
ATOM 746 O O . LEU A 1 94 ? 12.75 -9.867 -1.845 1 98.44 94 LEU A O 1
ATOM 750 N N . GLU A 1 95 ? 11.547 -9.172 -0.108 1 98.44 95 GLU A N 1
ATOM 751 C CA . GLU A 1 95 ? 11.156 -10.523 0.284 1 98.44 95 GLU A CA 1
ATOM 752 C C . GLU A 1 95 ? 10.312 -11.188 -0.795 1 98.44 95 GLU A C 1
ATOM 754 O O . GLU A 1 95 ? 10.469 -12.383 -1.063 1 98.44 95 GLU A O 1
ATOM 759 N N . LEU A 1 96 ? 9.398 -10.438 -1.388 1 98.38 96 LEU A N 1
ATOM 760 C CA . LEU A 1 96 ? 8.547 -10.961 -2.451 1 98.38 96 LEU A CA 1
ATOM 761 C C . LEU A 1 96 ? 9.375 -11.305 -3.688 1 98.38 96 LEU A C 1
ATOM 763 O O . LEU A 1 96 ? 9.078 -12.273 -4.391 1 98.38 96 LEU A O 1
ATOM 767 N N . ASN A 1 97 ? 10.398 -10.539 -3.928 1 98.31 97 ASN A N 1
ATOM 768 C CA . ASN A 1 97 ? 11.305 -10.836 -5.023 1 98.31 97 ASN A CA 1
ATOM 769 C C . ASN A 1 97 ? 12.047 -12.156 -4.797 1 98.31 97 ASN A C 1
ATOM 771 O O . ASN A 1 97 ? 12.281 -12.914 -5.742 1 98.31 97 ASN A O 1
ATOM 775 N N . LYS A 1 98 ? 12.406 -12.398 -3.578 1 98.44 98 LYS A N 1
ATOM 776 C CA . LYS A 1 98 ? 13.023 -13.688 -3.268 1 98.44 98 LYS A CA 1
ATOM 777 C C . LYS A 1 98 ? 12.062 -14.844 -3.529 1 98.44 98 LYS A C 1
ATOM 779 O O . LYS A 1 98 ? 12.461 -15.891 -4.039 1 98.44 98 LYS A O 1
ATOM 784 N N . GLU A 1 99 ? 10.82 -14.641 -3.152 1 97.69 99 GLU A N 1
ATOM 785 C CA . GLU A 1 99 ? 9.797 -15.656 -3.404 1 97.69 99 GLU A CA 1
ATOM 786 C C . GLU A 1 99 ? 9.672 -15.953 -4.895 1 97.69 99 GLU A C 1
ATOM 788 O O . GLU A 1 99 ? 9.578 -17.109 -5.301 1 97.69 99 GLU A O 1
ATOM 793 N N . TYR A 1 100 ? 9.633 -14.906 -5.68 1 96.69 100 TYR A N 1
ATOM 794 C CA . TYR A 1 100 ? 9.547 -15.016 -7.133 1 96.69 100 TYR A CA 1
ATOM 795 C C . TYR A 1 100 ? 10.711 -15.828 -7.688 1 96.69 100 TYR A C 1
ATOM 797 O O . TYR A 1 100 ? 10.516 -16.703 -8.531 1 96.69 100 TYR A O 1
ATOM 805 N N . LYS A 1 101 ? 11.867 -15.547 -7.258 1 98.25 101 LYS A N 1
ATOM 806 C CA . LYS A 1 101 ? 13.055 -16.219 -7.758 1 98.25 101 LYS A CA 1
ATOM 807 C C . LYS A 1 101 ? 13.047 -17.703 -7.375 1 98.25 101 LYS A C 1
ATOM 809 O O . LYS A 1 101 ? 13.453 -18.562 -8.164 1 98.25 101 LYS A O 1
ATOM 814 N N . LYS A 1 102 ? 12.578 -18 -6.207 1 98.25 102 LYS A N 1
ATOM 815 C CA . LYS A 1 102 ? 12.469 -19.391 -5.77 1 98.25 102 LYS A CA 1
ATOM 816 C C . LYS A 1 102 ? 11.469 -20.156 -6.625 1 98.25 102 LYS A C 1
ATOM 818 O O . LYS A 1 102 ? 11.695 -21.312 -6.969 1 98.25 102 LYS A O 1
ATOM 823 N N . MET A 1 103 ? 10.359 -19.516 -6.934 1 97.5 103 MET A N 1
ATOM 824 C CA . MET A 1 103 ? 9.344 -20.125 -7.789 1 97.5 103 MET A CA 1
ATOM 825 C C . MET A 1 103 ? 9.898 -20.391 -9.188 1 97.5 103 MET A C 1
ATOM 827 O O . MET A 1 103 ? 9.641 -21.438 -9.766 1 97.5 103 MET A O 1
ATOM 831 N N . GLU A 1 104 ? 10.664 -19.422 -9.688 1 97.62 104 GLU A N 1
ATOM 832 C CA . GLU A 1 104 ? 11.297 -19.578 -11 1 97.62 104 GLU A CA 1
ATOM 833 C C . GLU A 1 104 ? 12.266 -20.75 -11.016 1 97.62 104 GLU A C 1
ATOM 835 O O . GLU A 1 104 ? 12.258 -21.562 -11.945 1 97.62 104 GLU A O 1
ATOM 840 N N . ASP A 1 105 ? 13.023 -20.875 -9.969 1 98.25 105 ASP A N 1
ATOM 841 C CA . ASP A 1 105 ? 13.984 -21.984 -9.859 1 98.25 105 ASP A CA 1
ATOM 842 C C . ASP A 1 105 ? 13.266 -23.328 -9.781 1 98.25 105 ASP A C 1
ATOM 844 O O . ASP A 1 105 ? 13.695 -24.297 -10.414 1 98.25 105 ASP A O 1
ATOM 848 N N . PHE A 1 106 ? 12.219 -23.391 -9.031 1 98.5 106 PHE A N 1
ATOM 849 C CA . PHE A 1 106 ? 11.438 -24.625 -8.906 1 98.5 106 PHE A CA 1
ATOM 850 C C . PHE A 1 106 ? 10.859 -25.031 -10.25 1 98.5 106 PHE A C 1
ATOM 852 O O . PHE A 1 106 ? 10.953 -26.203 -10.633 1 98.5 106 PHE A O 1
ATOM 859 N N . ARG A 1 107 ? 10.305 -24.078 -10.953 1 96.62 107 ARG A N 1
ATOM 860 C CA . ARG A 1 107 ? 9.703 -24.344 -12.258 1 96.62 107 ARG A CA 1
ATOM 861 C C . ARG A 1 107 ? 10.742 -24.891 -13.242 1 96.62 107 ARG A C 1
ATOM 863 O O . ARG A 1 107 ? 10.469 -25.828 -13.984 1 96.62 107 ARG A O 1
ATOM 870 N N . MET A 1 108 ? 11.961 -24.297 -13.172 1 97 108 MET A N 1
ATOM 871 C CA . MET A 1 108 ? 13.023 -24.719 -14.086 1 97 108 MET A CA 1
ATOM 872 C C . MET A 1 108 ? 13.5 -26.125 -13.758 1 97 108 MET A C 1
ATOM 874 O O . MET A 1 108 ? 13.781 -26.922 -14.656 1 97 108 MET A O 1
ATOM 878 N N . LYS A 1 109 ? 13.531 -26.484 -12.523 1 97.5 109 LYS A N 1
ATOM 879 C CA . LYS A 1 109 ? 13.922 -27.844 -12.109 1 97.5 109 LYS A CA 1
ATOM 880 C C . LYS A 1 109 ? 12.891 -28.875 -12.562 1 97.5 109 LYS A C 1
ATOM 882 O O . LYS A 1 109 ? 13.242 -29.953 -13.016 1 97.5 109 LYS A O 1
ATOM 887 N N . GLN A 1 110 ? 11.625 -28.547 -12.398 1 97.19 110 GLN A N 1
ATOM 888 C CA . GLN A 1 110 ? 10.547 -29.406 -12.867 1 97.19 110 GLN A CA 1
ATOM 889 C C . GLN A 1 110 ? 10.633 -29.625 -14.375 1 97.19 110 GLN A C 1
ATOM 891 O O . GLN A 1 110 ? 10.453 -30.75 -14.859 1 97.19 110 GLN A O 1
ATOM 896 N N . LYS A 1 111 ? 10.891 -28.562 -15.094 1 96.25 111 LYS A N 1
ATOM 897 C CA . LYS A 1 111 ? 10.969 -28.609 -16.547 1 96.25 111 LYS A CA 1
ATOM 898 C C . LYS A 1 111 ? 12.078 -29.562 -17 1 96.25 111 LYS A C 1
ATOM 900 O O . LYS A 1 111 ? 11.891 -30.328 -17.953 1 96.25 111 LYS A O 1
ATOM 905 N N . ASP A 1 112 ? 13.203 -29.547 -16.359 1 96.94 112 ASP A N 1
ATOM 906 C CA . ASP A 1 112 ? 14.336 -30.391 -16.719 1 96.94 112 ASP A CA 1
ATOM 907 C C . ASP A 1 112 ? 14 -31.875 -16.578 1 96.94 112 ASP A C 1
ATOM 909 O O . ASP A 1 112 ? 14.273 -32.688 -17.469 1 96.94 112 ASP A O 1
ATOM 913 N N . ARG A 1 113 ? 13.367 -32.25 -15.484 1 96.56 113 ARG A N 1
ATOM 914 C CA . ARG A 1 113 ? 13 -33.625 -15.219 1 96.56 113 ARG A CA 1
ATOM 915 C C . ARG A 1 113 ? 11.922 -34.125 -16.172 1 96.56 113 ARG A C 1
ATOM 917 O O . ARG A 1 113 ? 11.984 -35.25 -16.688 1 96.56 113 ARG A O 1
ATOM 924 N N . PHE A 1 114 ? 11.039 -33.219 -16.391 1 94.75 114 PHE A N 1
ATOM 925 C CA . PHE A 1 114 ? 9.945 -33.469 -17.312 1 94.75 114 PHE A CA 1
ATOM 926 C C . PHE A 1 114 ? 10.469 -33.688 -18.719 1 94.75 114 PHE A C 1
ATOM 928 O O . PHE A 1 114 ? 10.078 -34.656 -19.406 1 94.75 114 PHE A O 1
ATOM 935 N N . THR A 1 115 ? 11.344 -32.812 -19.219 1 95.31 115 THR A N 1
ATOM 936 C CA . THR A 1 115 ? 11.828 -32.812 -20.594 1 95.31 115 THR A CA 1
ATOM 937 C C . THR A 1 115 ? 12.641 -34.094 -20.875 1 95.31 115 THR A C 1
ATOM 939 O O . THR A 1 115 ? 12.516 -34.688 -21.953 1 95.31 115 THR A O 1
ATOM 942 N N . LYS A 1 116 ? 13.391 -34.531 -19.969 1 96.69 116 LYS A N 1
ATOM 943 C CA . LYS A 1 116 ? 14.203 -35.719 -20.125 1 96.69 116 LYS A CA 1
ATOM 944 C C . LYS A 1 116 ? 13.328 -36.969 -20.359 1 96.69 116 LYS A C 1
ATOM 946 O O . LYS A 1 116 ? 13.57 -37.75 -21.281 1 96.69 116 LYS A O 1
ATOM 951 N N . MET A 1 117 ? 12.32 -37.125 -19.562 1 97.69 117 MET A N 1
ATOM 952 C CA . MET A 1 117 ? 11.406 -38.281 -19.672 1 97.69 117 MET A CA 1
ATOM 953 C C . MET A 1 117 ? 10.57 -38.188 -20.938 1 97.69 117 MET A C 1
ATOM 955 O O . MET A 1 117 ? 10.359 -39.188 -21.625 1 97.69 117 MET A O 1
ATOM 959 N N . ASP A 1 118 ? 10.109 -37.031 -21.266 1 96.62 118 ASP A N 1
ATOM 960 C CA . ASP A 1 118 ? 9.258 -36.812 -22.438 1 96.62 118 ASP A CA 1
ATOM 961 C C . ASP A 1 118 ? 10.008 -37.156 -23.719 1 96.62 118 ASP A C 1
ATOM 963 O O . ASP A 1 118 ? 9.422 -37.719 -24.656 1 96.62 118 ASP A O 1
ATOM 967 N N . ASN A 1 119 ? 11.328 -36.812 -23.828 1 96.62 119 ASN A N 1
ATOM 968 C CA . ASN A 1 119 ? 12.148 -37.156 -24.984 1 96.62 119 ASN A CA 1
ATOM 969 C C . ASN A 1 119 ? 12.281 -38.656 -25.156 1 96.62 119 ASN A C 1
ATOM 971 O O . ASN A 1 119 ? 12.148 -39.188 -26.266 1 96.62 119 ASN A O 1
ATOM 975 N N . GLN A 1 120 ? 12.5 -39.281 -24.062 1 97.25 120 GLN A N 1
ATOM 976 C CA . GLN A 1 120 ? 12.633 -40.75 -24.078 1 97.25 120 GLN A CA 1
ATOM 977 C C . GLN A 1 120 ? 11.336 -41.406 -24.531 1 97.25 120 GLN A C 1
ATOM 979 O O . GLN A 1 120 ? 11.352 -42.312 -25.391 1 97.25 120 GLN A O 1
ATOM 984 N N . MET A 1 121 ? 10.227 -40.969 -24 1 96.94 121 MET A N 1
ATOM 985 C CA . MET A 1 121 ? 8.922 -41.531 -24.312 1 96.94 121 MET A CA 1
ATOM 986 C C . MET A 1 121 ? 8.539 -41.25 -25.766 1 96.94 121 MET A C 1
ATOM 988 O O . MET A 1 121 ? 7.984 -42.125 -26.453 1 96.94 121 MET A O 1
ATOM 992 N N . SER A 1 122 ? 8.812 -40.062 -26.266 1 95.56 122 SER A N 1
ATOM 993 C CA . SER A 1 122 ? 8.5 -39.688 -27.641 1 95.56 122 SER A CA 1
ATOM 994 C C . SER A 1 122 ? 9.25 -40.562 -28.641 1 95.56 122 SER A C 1
ATOM 996 O O . SER A 1 122 ? 8.68 -40.969 -29.641 1 95.56 122 SER A O 1
ATOM 998 N N . SER A 1 123 ? 10.461 -40.812 -28.312 1 96.88 123 SER A N 1
ATOM 999 C CA . SER A 1 123 ? 11.258 -41.688 -29.172 1 96.88 123 SER A CA 1
ATOM 1000 C C . SER A 1 123 ? 10.688 -43.094 -29.234 1 96.88 123 SER A C 1
ATOM 1002 O O . SER A 1 123 ? 10.594 -43.688 -30.297 1 96.88 123 SER A O 1
ATOM 1004 N N . LEU A 1 124 ? 10.289 -43.594 -28.094 1 96.81 124 LEU A N 1
ATOM 1005 C CA . LEU A 1 124 ? 9.727 -44.938 -28.016 1 96.81 124 LEU A CA 1
ATOM 1006 C C . LEU A 1 124 ? 8.391 -45 -28.734 1 96.81 124 LEU A C 1
ATOM 1008 O O . LEU A 1 124 ? 8.07 -46.031 -29.359 1 96.81 124 LEU A O 1
ATOM 1012 N N . HIS A 1 125 ? 7.605 -44 -28.672 1 96.06 125 HIS A N 1
ATOM 1013 C CA . HIS A 1 125 ? 6.32 -43.969 -29.359 1 96.06 125 HIS A CA 1
ATOM 1014 C C . HIS A 1 125 ? 6.5 -44.031 -30.875 1 96.06 125 HIS A C 1
ATOM 1016 O O . HIS A 1 125 ? 5.738 -44.719 -31.562 1 96.06 125 HIS A O 1
ATOM 1022 N N . LYS A 1 126 ? 7.5 -43.344 -31.391 1 96 126 LYS A N 1
ATOM 1023 C CA . LYS A 1 126 ? 7.793 -43.406 -32.812 1 96 126 LYS A CA 1
ATOM 1024 C C . LYS A 1 1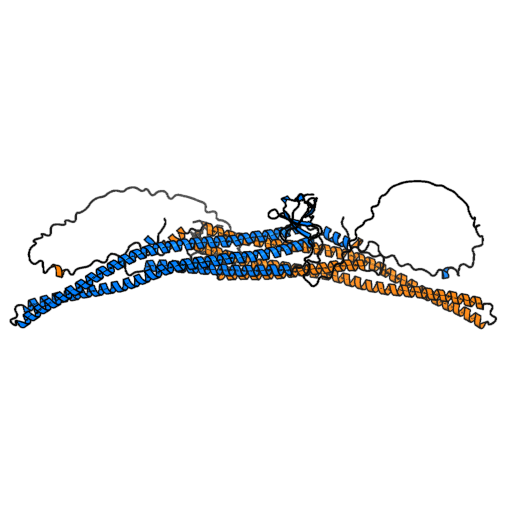26 ? 8.242 -44.781 -33.25 1 96 126 LYS A C 1
ATOM 1026 O O . LYS A 1 126 ? 7.805 -45.312 -34.281 1 96 126 LYS A O 1
ATOM 1031 N N . GLN A 1 127 ? 9.039 -45.375 -32.406 1 95.94 127 GLN A N 1
ATOM 1032 C CA . GLN A 1 127 ? 9.539 -46.719 -32.688 1 95.94 127 GLN A CA 1
ATOM 1033 C C . GLN A 1 127 ? 8.406 -47.719 -32.688 1 95.94 127 GLN A C 1
ATOM 1035 O O . GLN A 1 127 ? 8.367 -48.625 -33.531 1 95.94 127 GLN A O 1
ATOM 1040 N N . LYS A 1 128 ? 7.492 -47.562 -31.719 1 95.31 128 LYS A N 1
ATOM 1041 C CA . LYS A 1 128 ? 6.344 -48.469 -31.625 1 95.31 128 LYS A CA 1
ATOM 1042 C C . LYS A 1 128 ? 5.52 -48.438 -32.906 1 95.31 128 LYS A C 1
ATOM 1044 O O . LYS A 1 128 ? 5.145 -49.5 -33.406 1 95.31 128 LYS A O 1
ATOM 1049 N N . GLN A 1 129 ? 5.266 -47.312 -33.469 1 94.88 129 GLN A N 1
ATOM 1050 C CA . GLN A 1 129 ? 4.445 -47.156 -34.656 1 94.88 129 GLN A CA 1
ATOM 1051 C C . GLN A 1 129 ? 5.133 -47.781 -35.875 1 94.88 129 GLN A C 1
ATOM 1053 O O . GLN A 1 129 ? 4.5 -48.469 -36.656 1 94.88 129 GLN A O 1
ATOM 1058 N N . SER A 1 130 ? 6.422 -47.531 -35.969 1 96.5 130 SER A N 1
ATOM 1059 C CA . SER A 1 130 ? 7.195 -48.031 -37.125 1 96.5 130 SER A CA 1
ATOM 1060 C C . SER A 1 130 ? 7.277 -49.531 -37.094 1 96.5 130 SER A C 1
ATOM 1062 O O . SER A 1 130 ? 7.082 -50.188 -38.125 1 96.5 130 SER A O 1
ATOM 1064 N N . LEU A 1 131 ? 7.504 -50.062 -35.938 1 97 131 LEU A N 1
ATOM 1065 C CA . LEU A 1 131 ? 7.691 -51.5 -35.812 1 97 131 LEU A CA 1
ATOM 1066 C C . LEU A 1 131 ? 6.371 -52.25 -36.031 1 97 131 LEU A C 1
ATOM 1068 O O . LEU A 1 131 ? 6.348 -53.375 -36.562 1 97 131 LEU A O 1
ATOM 1072 N N . LEU A 1 132 ? 5.312 -51.656 -35.531 1 95.94 132 LEU A N 1
ATOM 1073 C CA . LEU A 1 132 ? 4.008 -52.25 -35.75 1 95.94 132 LEU A CA 1
ATOM 1074 C C . LEU A 1 132 ? 3.666 -52.344 -37.219 1 95.94 132 LEU A C 1
ATOM 1076 O O . LEU A 1 132 ? 3.125 -53.344 -37.688 1 95.94 132 LEU A O 1
ATOM 1080 N N . LYS A 1 133 ? 3.963 -51.312 -37.969 1 96.5 133 LYS A N 1
ATOM 1081 C CA . LYS A 1 133 ? 3.756 -51.312 -39.406 1 96.5 133 LYS A CA 1
ATOM 1082 C C . LYS A 1 133 ? 4.578 -52.406 -40.094 1 96.5 133 LYS A C 1
ATOM 1084 O O . LYS A 1 133 ? 4.066 -53.125 -40.938 1 96.5 133 LYS A O 1
ATOM 1089 N N . LYS A 1 134 ? 5.82 -52.531 -39.688 1 97.19 134 LYS A N 1
ATOM 1090 C CA . LYS A 1 134 ? 6.707 -53.562 -40.25 1 97.19 134 LYS A CA 1
ATOM 1091 C C . LYS A 1 134 ? 6.184 -54.938 -39.969 1 97.19 134 LYS A C 1
ATOM 1093 O O . LYS A 1 134 ? 6.262 -55.844 -40.812 1 97.19 134 LYS A O 1
ATOM 1098 N N . LEU A 1 135 ? 5.742 -55.062 -38.75 1 97.19 135 LEU A N 1
ATOM 1099 C CA . LEU A 1 135 ? 5.195 -56.344 -38.344 1 97.19 135 LEU A CA 1
ATOM 1100 C C . LEU A 1 135 ? 3.996 -56.719 -39.188 1 97.19 135 LEU A C 1
ATOM 1102 O O . LEU A 1 135 ? 3.92 -57.844 -39.719 1 97.19 135 LEU A O 1
ATOM 1106 N N . ASN A 1 136 ? 3.074 -55.844 -39.406 1 95.88 136 ASN A N 1
ATOM 1107 C CA . ASN A 1 136 ? 1.885 -56.094 -40.219 1 95.88 136 ASN A CA 1
ATOM 1108 C C . ASN A 1 136 ? 2.244 -56.375 -41.656 1 95.88 136 ASN A C 1
ATOM 1110 O O . ASN A 1 136 ? 1.665 -57.281 -42.281 1 95.88 136 ASN A O 1
ATOM 1114 N N . ASP A 1 137 ? 3.209 -55.656 -42.188 1 97.62 137 ASP A N 1
ATOM 1115 C CA . ASP A 1 137 ? 3.658 -55.906 -43.562 1 97.62 137 ASP A CA 1
ATOM 1116 C C . ASP A 1 137 ? 4.27 -57.281 -43.719 1 97.62 137 ASP A C 1
ATOM 1118 O O . ASP A 1 137 ? 4.012 -57.969 -44.719 1 97.62 137 ASP A O 1
ATOM 1122 N N . SER A 1 138 ? 5.094 -57.625 -42.75 1 96.88 138 SER A N 1
ATOM 1123 C CA . SER A 1 138 ? 5.738 -58.938 -42.812 1 96.88 138 SER A CA 1
ATOM 1124 C C . SER A 1 138 ? 4.727 -60.062 -42.656 1 96.88 138 SER A C 1
ATOM 1126 O O . SER A 1 138 ? 4.859 -61.125 -43.25 1 96.88 138 SER A O 1
ATOM 1128 N N . LYS A 1 139 ? 3.793 -59.844 -41.781 1 96 139 LYS A N 1
ATOM 1129 C CA . LYS A 1 139 ? 2.723 -60.812 -41.625 1 96 139 LYS A CA 1
ATOM 1130 C C . LYS A 1 139 ? 1.935 -60.969 -42.938 1 96 139 LYS A C 1
ATOM 1132 O O . LYS A 1 139 ? 1.659 -62.094 -43.344 1 96 139 LYS A O 1
ATOM 1137 N N . ARG A 1 140 ? 1.585 -59.969 -43.625 1 96.19 140 ARG A N 1
ATOM 1138 C CA . ARG A 1 140 ? 0.876 -59.969 -44.906 1 96.19 140 ARG A CA 1
ATOM 1139 C C . ARG A 1 140 ? 1.705 -60.688 -45.969 1 96.19 140 ARG A C 1
ATOM 1141 O O . ARG A 1 140 ? 1.171 -61.438 -46.781 1 96.19 140 ARG A O 1
ATOM 1148 N N . SER A 1 141 ? 2.99 -60.344 -45.906 1 96.94 141 SER A N 1
ATOM 1149 C CA . SER A 1 141 ? 3.891 -60.969 -46.875 1 96.94 141 SER A CA 1
ATOM 1150 C C . SER A 1 141 ? 3.938 -62.5 -46.688 1 96.94 141 SER A C 1
ATOM 1152 O O . SER A 1 141 ? 3.9 -63.25 -47.656 1 96.94 141 SER A O 1
ATOM 1154 N N . GLN A 1 142 ? 4.031 -62.875 -45.5 1 95.88 142 GLN A N 1
ATOM 1155 C CA . GLN A 1 142 ? 4.043 -64.312 -45.188 1 95.88 142 GLN A CA 1
ATOM 1156 C C . GLN A 1 142 ? 2.752 -65 -45.625 1 95.88 142 GLN A C 1
ATOM 1158 O O . GLN A 1 142 ? 2.785 -66.062 -46.188 1 95.88 142 GLN A O 1
ATOM 1163 N N . GLU A 1 143 ? 1.659 -64.375 -45.469 1 94.75 143 GLU A N 1
ATOM 1164 C CA . GLU A 1 143 ? 0.358 -64.875 -45.875 1 94.75 143 GLU A CA 1
ATOM 1165 C C . GLU A 1 143 ? 0.255 -65 -47.375 1 94.75 143 GLU A C 1
ATOM 1167 O O . GLU A 1 143 ? -0.256 -66 -47.906 1 94.75 143 GLU A O 1
ATOM 1172 N N . VAL A 1 144 ? 0.716 -64.062 -48.062 1 96.25 144 VAL A N 1
ATOM 1173 C CA . VAL A 1 144 ? 0.677 -64.062 -49.531 1 96.25 144 VAL A CA 1
ATOM 1174 C C . VAL A 1 144 ? 1.543 -65.188 -50.062 1 96.25 144 VAL A C 1
ATOM 1176 O O . VAL A 1 144 ? 1.141 -65.875 -51 1 96.25 144 VAL A O 1
ATOM 1179 N N . LYS A 1 145 ? 2.752 -65.312 -49.438 1 95.75 145 LYS A N 1
ATOM 1180 C CA . LYS A 1 145 ? 3.656 -66.375 -49.875 1 95.75 145 LYS A CA 1
ATOM 1181 C C . LYS A 1 145 ? 3.078 -67.75 -49.594 1 95.75 145 LYS A C 1
ATOM 1183 O O . LYS A 1 145 ? 3.301 -68.688 -50.344 1 95.75 145 LYS A O 1
ATOM 1188 N N . CYS A 1 146 ? 2.369 -67.812 -48.469 1 93.38 146 CYS A N 1
ATOM 1189 C CA . CYS A 1 146 ? 1.691 -69.062 -48.156 1 93.38 146 CYS A CA 1
ATOM 1190 C C . CYS A 1 146 ? 0.626 -69.375 -49.188 1 93.38 146 CYS A C 1
ATOM 1192 O O . CYS A 1 146 ? 0.525 -70.5 -49.625 1 93.38 146 CYS A O 1
ATOM 1194 N N . ARG A 1 147 ? -0.125 -68.5 -49.625 1 94.88 147 ARG A N 1
ATOM 1195 C CA . ARG A 1 147 ? -1.144 -68.688 -50.656 1 94.88 147 ARG A CA 1
ATOM 1196 C C . ARG A 1 147 ? -0.51 -69.062 -52 1 94.88 147 ARG A C 1
ATOM 1198 O O . ARG A 1 147 ? -1.037 -69.875 -52.75 1 94.88 147 ARG A O 1
ATOM 1205 N N . ASP A 1 148 ? 0.606 -68.438 -52.25 1 96 148 ASP A N 1
ATOM 1206 C CA . ASP A 1 148 ? 1.33 -68.688 -53.469 1 96 148 ASP A CA 1
ATOM 1207 C C . ASP A 1 148 ? 1.805 -70.125 -53.5 1 96 148 ASP A C 1
ATOM 1209 O O . ASP A 1 148 ? 1.758 -70.812 -54.562 1 96 148 ASP A O 1
ATOM 1213 N N . LEU A 1 149 ? 2.295 -70.562 -52.375 1 95.44 149 LEU A N 1
ATOM 1214 C CA . LEU A 1 149 ? 2.771 -71.938 -52.312 1 95.44 149 LEU A CA 1
ATOM 1215 C C . LEU A 1 149 ? 1.627 -72.938 -52.5 1 95.44 149 LEU A C 1
ATOM 1217 O O . LEU A 1 149 ? 1.771 -73.875 -53.25 1 95.44 149 LEU A O 1
ATOM 1221 N N . LEU A 1 150 ? 0.496 -72.688 -51.938 1 93.75 150 LEU A N 1
ATOM 1222 C CA . LEU A 1 150 ? -0.671 -73.5 -52.094 1 93.75 150 LEU A CA 1
ATOM 1223 C C . LEU A 1 150 ? -1.138 -73.562 -53.531 1 93.75 150 LEU A C 1
ATOM 1225 O O . LEU A 1 150 ? -1.471 -74.625 -54.062 1 93.75 150 LEU A O 1
ATOM 1229 N N . GLU A 1 151 ? -1.123 -72.438 -54.125 1 95.25 151 GLU A N 1
ATOM 1230 C CA . GLU A 1 151 ? -1.508 -72.375 -55.531 1 95.25 151 GLU A CA 1
ATOM 1231 C C . GLU A 1 151 ? -0.521 -73.125 -56.438 1 95.25 151 GLU A C 1
ATOM 1233 O O . GLU A 1 151 ? -0.923 -73.812 -57.375 1 95.25 151 GLU A O 1
ATOM 1238 N N . ALA A 1 152 ? 0.734 -73 -56.125 1 95.75 152 ALA A N 1
ATOM 1239 C CA . ALA A 1 152 ? 1.771 -73.688 -56.875 1 95.75 152 ALA A CA 1
ATOM 1240 C C . ALA A 1 152 ? 1.646 -75.25 -56.719 1 95.75 152 ALA A C 1
ATOM 1242 O O . ALA A 1 152 ? 1.848 -76 -57.656 1 95.75 152 ALA A O 1
ATOM 1243 N N . GLU A 1 153 ? 1.318 -75.625 -55.531 1 93.75 153 GLU A N 1
ATOM 1244 C CA . GLU A 1 153 ? 1.14 -77.062 -55.281 1 93.75 153 GLU A CA 1
ATOM 1245 C C . GLU A 1 153 ? -0.079 -77.562 -56 1 93.75 153 GLU A C 1
ATOM 1247 O O . GLU A 1 153 ? -0.028 -78.688 -56.562 1 93.75 153 GLU A O 1
ATOM 1252 N N . CYS A 1 154 ? -1.124 -76.875 -56.062 1 93.75 154 CYS A N 1
ATOM 1253 C CA . CYS A 1 154 ? -2.328 -77.312 -56.781 1 93.75 154 CYS A CA 1
ATOM 1254 C C . CYS A 1 154 ? -2.061 -77.375 -58.281 1 93.75 154 CYS A C 1
ATOM 1256 O O . CYS A 1 154 ? -2.527 -78.312 -58.938 1 93.75 154 CYS A O 1
ATOM 1258 N N . ASN A 1 155 ? -1.294 -76.5 -58.719 1 93.44 155 ASN A N 1
ATOM 1259 C CA . ASN A 1 155 ? -0.943 -76.5 -60.125 1 93.44 155 ASN A CA 1
ATOM 1260 C C . ASN A 1 155 ? -0.05 -77.688 -60.469 1 93.44 155 ASN A C 1
ATOM 1262 O O . ASN A 1 155 ? -0.197 -78.25 -61.531 1 93.44 155 ASN A O 1
ATOM 1266 N N . ARG A 1 156 ? 0.897 -77.938 -59.656 1 93.06 156 ARG A N 1
ATOM 1267 C CA . ARG A 1 156 ? 1.774 -79.125 -59.844 1 93.06 156 ARG A CA 1
ATOM 1268 C C . ARG A 1 156 ? 0.974 -80.438 -59.875 1 93.06 156 ARG A C 1
ATOM 1270 O O . ARG A 1 156 ? 1.228 -81.25 -60.719 1 93.06 156 ARG A O 1
ATOM 1277 N N . ASP A 1 157 ? -0.045 -80.5 -59 1 91.12 157 ASP A N 1
ATOM 1278 C CA . ASP A 1 157 ? -0.885 -81.688 -58.938 1 91.12 157 ASP A CA 1
ATOM 1279 C C . ASP A 1 157 ? -1.733 -81.812 -60.219 1 91.12 157 ASP A C 1
ATOM 1281 O O . ASP A 1 157 ? -1.957 -82.938 -60.688 1 91.12 157 ASP A O 1
ATOM 1285 N N . ARG A 1 158 ? -2.139 -80.75 -60.781 1 91.62 158 ARG A N 1
ATOM 1286 C CA . ARG A 1 158 ? -2.941 -80.75 -62 1 91.62 158 ARG A CA 1
ATOM 1287 C C . ARG A 1 158 ? -2.104 -81.188 -63.188 1 91.62 158 ARG A C 1
ATOM 1289 O O . ARG A 1 158 ? -2.6 -81.875 -64.062 1 91.62 158 ARG A O 1
ATOM 1296 N N . LEU A 1 159 ? -0.798 -80.938 -63.094 1 90.38 159 LEU A N 1
ATOM 1297 C CA . LEU A 1 159 ? 0.088 -81.188 -64.25 1 90.38 159 LEU A CA 1
ATOM 1298 C C . LEU A 1 159 ? 0.854 -82.5 -64.062 1 90.38 159 LEU A C 1
ATOM 1300 O O . LEU A 1 159 ? 1.65 -82.875 -64.875 1 90.38 159 LEU A O 1
ATOM 1304 N N . ALA A 1 160 ? 0.679 -83.125 -62.969 1 85 160 ALA A N 1
ATOM 1305 C CA . ALA A 1 160 ? 1.463 -84.312 -62.594 1 85 160 ALA A CA 1
ATOM 1306 C C . ALA A 1 160 ? 1.38 -85.375 -63.656 1 85 160 ALA A C 1
ATOM 1308 O O . ALA A 1 160 ? 2.357 -86.125 -63.906 1 85 160 ALA A O 1
ATOM 1309 N N . ASN A 1 161 ? 0.24 -85.5 -64.312 1 85.88 161 ASN A N 1
ATOM 1310 C CA . ASN A 1 161 ? 0.066 -86.562 -65.312 1 85.88 161 ASN A CA 1
ATOM 1311 C C . ASN A 1 161 ? 0.205 -86.062 -66.75 1 85.88 161 ASN A C 1
ATOM 1313 O O . ASN A 1 161 ? -0.194 -86.688 -67.688 1 85.88 161 ASN A O 1
ATOM 1317 N N . ASN A 1 162 ? 0.834 -84.938 -66.812 1 82.75 162 ASN A N 1
ATOM 1318 C CA . ASN A 1 162 ? 1.014 -84.375 -68.125 1 82.75 162 ASN A CA 1
ATOM 1319 C C . ASN A 1 162 ? 2.154 -85 -68.875 1 82.75 162 ASN A C 1
ATOM 1321 O O . ASN A 1 162 ? 3.154 -85.438 -68.312 1 82.75 162 ASN A O 1
ATOM 1325 N N . LEU A 1 163 ? 2.006 -85.25 -70.062 1 87.44 163 LEU A N 1
ATOM 1326 C CA . LEU A 1 163 ? 2.967 -85.938 -70.938 1 87.44 163 LEU A CA 1
ATOM 1327 C C . LEU A 1 163 ? 4.184 -85.062 -71.188 1 87.44 163 LEU A C 1
ATOM 1329 O O . LEU A 1 163 ? 5.254 -85.562 -71.562 1 87.44 163 LEU A O 1
ATOM 1333 N N . ASN A 1 164 ? 4.035 -83.75 -71 1 89.88 164 ASN A N 1
ATOM 1334 C CA . ASN A 1 164 ? 5.141 -82.875 -71.25 1 89.88 164 ASN A CA 1
ATOM 1335 C C . ASN A 1 164 ? 6.043 -82.75 -70 1 89.88 164 ASN A C 1
ATOM 1337 O O . ASN A 1 164 ? 5.738 -82.062 -69.062 1 89.88 164 ASN A O 1
ATOM 1341 N N . ALA A 1 165 ? 7.121 -83.438 -70.062 1 88.25 165 ALA A N 1
ATOM 1342 C CA . ALA A 1 165 ? 8.055 -83.562 -68.938 1 88.25 165 ALA A CA 1
ATOM 1343 C C . ALA A 1 165 ? 8.609 -82.25 -68.5 1 88.25 165 ALA A C 1
ATOM 1345 O O . ALA A 1 165 ? 8.859 -82 -67.375 1 88.25 165 ALA A O 1
ATOM 1346 N N . LYS A 1 166 ? 8.766 -81.375 -69.5 1 91.06 166 LYS A N 1
ATOM 1347 C CA . LYS A 1 166 ? 9.312 -80.062 -69.25 1 91.06 166 LYS A CA 1
ATOM 1348 C C . LYS A 1 166 ? 8.344 -79.25 -68.375 1 91.06 166 LYS A C 1
ATOM 1350 O O . LYS A 1 166 ? 8.773 -78.5 -67.5 1 91.06 166 LYS A O 1
ATOM 1355 N N . LEU A 1 167 ? 7.066 -79.375 -68.625 1 89.69 167 LEU A N 1
ATOM 1356 C CA . LEU A 1 167 ? 6.039 -78.625 -67.875 1 89.69 167 LEU A CA 1
ATOM 1357 C C . LEU A 1 167 ? 5.934 -79.188 -66.5 1 89.69 167 LEU A C 1
ATOM 1359 O O . LEU A 1 167 ? 5.707 -78.375 -65.562 1 89.69 167 LEU A O 1
ATOM 1363 N N . VAL A 1 168 ? 6.148 -80.375 -66.25 1 89.94 168 VAL A N 1
ATOM 1364 C CA . VAL A 1 168 ? 6.094 -81 -64.938 1 89.94 168 VAL A CA 1
ATOM 1365 C C . VAL A 1 168 ? 7.285 -80.562 -64.125 1 89.94 168 VAL A C 1
ATOM 1367 O O . VAL A 1 168 ? 7.137 -80.188 -62.906 1 89.94 168 VAL A O 1
ATOM 1370 N N . GLU A 1 169 ? 8.406 -80.438 -64.812 1 92.38 169 GLU A N 1
ATOM 1371 C CA . GLU A 1 169 ? 9.617 -80 -64.125 1 92.38 169 GLU A CA 1
ATOM 1372 C C . GLU A 1 169 ? 9.516 -78.562 -63.719 1 92.38 169 GLU A C 1
ATOM 1374 O O . GLU A 1 169 ? 9.945 -78.125 -62.625 1 92.38 169 GLU A O 1
ATOM 1379 N N . LYS A 1 170 ? 8.93 -77.812 -64.562 1 92.56 170 LYS A N 1
ATOM 1380 C CA . LYS A 1 170 ? 8.758 -76.375 -64.312 1 92.56 170 LYS A CA 1
ATOM 1381 C C . LYS A 1 170 ? 7.801 -76.125 -63.156 1 92.56 170 LYS A C 1
ATOM 1383 O O . LYS A 1 170 ? 8 -75.25 -62.344 1 92.56 170 LYS A O 1
ATOM 1388 N N . SER A 1 171 ? 6.824 -76.938 -63 1 92.19 171 SER A N 1
ATOM 1389 C CA . SER A 1 171 ? 5.855 -76.812 -61.906 1 92.19 171 SER A CA 1
ATOM 1390 C C . SER A 1 171 ? 6.477 -77.188 -60.562 1 92.19 171 SER A C 1
ATOM 1392 O O . SER A 1 171 ? 6.172 -76.625 -59.531 1 92.19 171 SER A O 1
ATOM 1394 N N . LYS A 1 172 ? 7.355 -78.125 -60.594 1 92.12 172 LYS A N 1
ATOM 1395 C CA . LYS A 1 172 ? 8.078 -78.562 -59.406 1 92.12 172 LYS A CA 1
ATOM 1396 C C . LYS A 1 172 ? 9.023 -77.438 -58.938 1 92.12 172 LYS A C 1
ATOM 1398 O O . LYS A 1 172 ? 9.156 -77.188 -57.719 1 92.12 172 LYS A O 1
ATOM 1403 N N . GLN A 1 173 ? 9.617 -76.875 -59.938 1 94.5 173 GLN A N 1
ATOM 1404 C CA . GLN A 1 173 ? 10.539 -75.75 -59.625 1 94.5 173 GLN A CA 1
ATOM 1405 C C . GLN A 1 173 ? 9.805 -74.562 -59.031 1 94.5 173 GLN A C 1
ATOM 1407 O O . GLN A 1 173 ? 10.32 -73.875 -58.156 1 94.5 173 GLN A O 1
ATOM 1412 N N . ARG A 1 174 ? 8.625 -74.375 -59.5 1 95.5 174 ARG A N 1
ATOM 1413 C CA . ARG A 1 174 ? 7.816 -73.25 -58.969 1 95.5 174 ARG A CA 1
ATOM 1414 C C . ARG A 1 174 ? 7.426 -73.5 -57.531 1 95.5 174 ARG A C 1
ATOM 1416 O O . ARG A 1 174 ? 7.398 -72.562 -56.719 1 95.5 174 ARG A O 1
ATOM 1423 N N . VAL A 1 175 ? 7.094 -74.625 -57.125 1 94.94 175 VAL A N 1
ATOM 1424 C CA . VAL A 1 175 ? 6.746 -75 -55.75 1 94.94 175 VAL A CA 1
ATOM 1425 C C . VAL A 1 175 ? 7.945 -74.812 -54.844 1 94.94 175 VAL A C 1
ATOM 1427 O O . VAL A 1 175 ? 7.805 -74.25 -53.75 1 94.94 175 VAL A O 1
ATOM 1430 N N . ASP A 1 176 ? 9.141 -75.125 -55.375 1 95.75 176 ASP A N 1
ATOM 1431 C CA . ASP A 1 176 ? 10.359 -75 -54.594 1 95.75 176 ASP A CA 1
ATOM 1432 C C . ASP A 1 176 ? 10.656 -73.5 -54.375 1 95.75 176 ASP A C 1
ATOM 1434 O O . ASP A 1 176 ? 11.055 -73.062 -53.281 1 95.75 176 ASP A O 1
ATOM 1438 N N . ASN A 1 177 ? 10.414 -72.75 -55.469 1 96.62 177 ASN A N 1
ATOM 1439 C CA . ASN A 1 177 ? 10.633 -71.312 -55.375 1 96.62 177 ASN A CA 1
ATOM 1440 C C . ASN A 1 177 ? 9.648 -70.688 -54.406 1 96.62 177 ASN A C 1
ATOM 1442 O O . ASN A 1 177 ? 10.031 -69.812 -53.625 1 96.62 177 ASN A O 1
ATOM 1446 N N . CYS A 1 178 ? 8.453 -71.125 -54.375 1 95.62 178 CYS A N 1
ATOM 1447 C CA . CYS A 1 178 ? 7.434 -70.562 -53.5 1 95.62 178 CYS A CA 1
ATOM 1448 C C . CYS A 1 178 ? 7.691 -71 -52.062 1 95.62 178 CYS A C 1
ATOM 1450 O O . CYS A 1 178 ? 7.441 -70.25 -51.125 1 95.62 178 CYS A O 1
ATOM 1452 N N . TYR A 1 179 ? 8.156 -72.188 -51.906 1 94.75 179 TYR A N 1
ATOM 1453 C CA . TYR A 1 179 ? 8.492 -72.688 -50.562 1 94.75 179 TYR A CA 1
ATOM 1454 C C . TYR A 1 179 ? 9.625 -71.812 -49.969 1 94.75 179 TYR A C 1
ATOM 1456 O O . TYR A 1 179 ? 9.547 -71.438 -48.781 1 94.75 179 TYR A O 1
ATOM 1464 N N . GLN A 1 180 ? 10.625 -71.562 -50.812 1 95.81 180 GLN A N 1
ATOM 1465 C CA . GLN A 1 180 ? 11.742 -70.812 -50.312 1 95.81 180 GLN A CA 1
ATOM 1466 C C . GLN A 1 180 ? 11.297 -69.375 -50 1 95.81 180 GLN A C 1
ATOM 1468 O O . GLN A 1 180 ? 11.742 -68.812 -49 1 95.81 180 GLN A O 1
ATOM 1473 N N . ALA A 1 181 ? 10.453 -68.812 -50.781 1 96.31 181 ALA A N 1
ATOM 1474 C CA . ALA A 1 181 ? 9.93 -67.5 -50.531 1 96.31 181 ALA A CA 1
ATOM 1475 C C . ALA A 1 181 ? 9.125 -67.438 -49.25 1 96.31 181 ALA A C 1
ATOM 1477 O O . ALA A 1 181 ? 9.188 -66.438 -48.5 1 96.31 181 ALA A O 1
ATOM 1478 N N . LEU A 1 182 ? 8.391 -68.438 -48.969 1 95.75 182 LEU A N 1
ATOM 1479 C CA . LEU A 1 182 ? 7.625 -68.5 -47.719 1 95.75 182 LEU A CA 1
ATOM 1480 C C . LEU A 1 182 ? 8.547 -68.625 -46.5 1 95.75 182 LEU A C 1
ATOM 1482 O O . LEU A 1 182 ? 8.297 -68 -45.469 1 95.75 182 LEU A O 1
ATOM 1486 N N . MET A 1 183 ? 9.609 -69.375 -46.656 1 94.94 183 MET A N 1
ATOM 1487 C CA . MET A 1 183 ? 10.57 -69.562 -45.562 1 94.94 183 MET A CA 1
ATOM 1488 C C . MET A 1 183 ? 11.227 -68.188 -45.219 1 94.94 183 MET A C 1
ATOM 1490 O O . MET A 1 183 ? 11.375 -67.875 -44.062 1 94.94 183 MET A O 1
ATOM 1494 N N . ASP A 1 184 ? 11.539 -67.5 -46.312 1 96 184 ASP A N 1
ATOM 1495 C CA . ASP A 1 184 ? 12.148 -66.188 -46.125 1 96 184 ASP A CA 1
ATOM 1496 C C . ASP A 1 184 ? 11.18 -65.25 -45.469 1 96 184 ASP A C 1
ATOM 1498 O O . ASP A 1 184 ? 11.555 -64.5 -44.562 1 96 184 ASP A O 1
ATOM 1502 N N . ALA A 1 185 ? 9.961 -65.25 -45.906 1 96.06 185 ALA A N 1
ATOM 1503 C CA . ALA A 1 185 ? 8.945 -64.375 -45.344 1 96.06 185 ALA A CA 1
ATOM 1504 C C . ALA A 1 185 ? 8.648 -64.75 -43.875 1 96.06 185 ALA A C 1
ATOM 1506 O O . ALA A 1 185 ? 8.398 -63.875 -43.062 1 96.06 185 ALA A O 1
ATOM 1507 N N . ASP A 1 186 ? 8.688 -66 -43.625 1 95.12 186 ASP A N 1
ATOM 1508 C CA . ASP A 1 186 ? 8.422 -66.438 -42.281 1 95.12 186 ASP A CA 1
ATOM 1509 C C . ASP A 1 186 ? 9.523 -66.062 -41.312 1 95.12 186 ASP A C 1
ATOM 1511 O O . ASP A 1 186 ? 9.25 -65.688 -40.188 1 95.12 186 ASP A O 1
ATOM 1515 N N . VAL A 1 187 ? 10.758 -66.188 -41.781 1 95.81 187 VAL A N 1
ATOM 1516 C CA . VAL A 1 187 ? 11.891 -65.75 -40.969 1 95.81 187 VAL A CA 1
ATOM 1517 C C . VAL A 1 187 ? 11.789 -64.25 -40.688 1 95.81 187 VAL A C 1
ATOM 1519 O O . VAL A 1 187 ? 12.016 -63.812 -39.562 1 95.81 187 VAL A O 1
ATOM 1522 N N . ALA A 1 188 ? 11.43 -63.5 -41.656 1 96.38 188 ALA A N 1
ATOM 1523 C CA . ALA A 1 188 ? 11.273 -62.031 -41.469 1 96.38 188 ALA A CA 1
ATOM 1524 C C . ALA A 1 188 ? 10.148 -61.719 -40.5 1 96.38 188 ALA A C 1
ATOM 1526 O O . ALA A 1 188 ? 10.289 -60.844 -39.656 1 96.38 188 ALA A O 1
ATOM 1527 N N . TYR A 1 189 ? 9.055 -62.375 -40.625 1 96.94 189 TYR A N 1
ATOM 1528 C CA . TYR A 1 189 ? 7.922 -62.188 -39.719 1 96.94 189 TYR A CA 1
ATOM 1529 C C . TYR A 1 189 ? 8.305 -62.531 -38.281 1 96.94 189 TYR A C 1
ATOM 1531 O O . TYR A 1 189 ? 8.016 -61.781 -37.344 1 96.94 189 TYR A O 1
ATOM 1539 N N . LYS A 1 190 ? 8.984 -63.656 -38.125 1 96.12 190 LYS A N 1
ATOM 1540 C CA . LYS A 1 190 ? 9.43 -64.062 -36.812 1 96.12 190 LYS A CA 1
ATOM 1541 C C . LYS A 1 190 ? 10.367 -63.031 -36.188 1 96.12 190 LYS A C 1
ATOM 1543 O O . LYS A 1 190 ? 10.266 -62.719 -35 1 96.12 190 LYS A O 1
ATOM 1548 N N . GLN A 1 191 ? 11.219 -62.531 -37 1 97.06 191 GLN A N 1
ATOM 1549 C CA . GLN A 1 191 ? 12.156 -61.531 -36.531 1 97.06 191 GLN A CA 1
ATOM 1550 C C . GLN A 1 191 ? 11.43 -60.25 -36.094 1 97.06 191 GLN A C 1
ATOM 1552 O O . GLN A 1 191 ? 11.773 -59.656 -35.094 1 97.06 191 GLN A O 1
ATOM 1557 N N . ASN A 1 192 ? 10.461 -59.875 -36.844 1 97.44 192 ASN A N 1
ATOM 1558 C CA . ASN A 1 192 ? 9.711 -58.656 -36.5 1 97.44 192 ASN A CA 1
ATOM 1559 C C . ASN A 1 192 ? 8.852 -58.844 -35.281 1 97.44 192 ASN A C 1
ATOM 1561 O O . ASN A 1 192 ? 8.641 -57.906 -34.5 1 97.44 192 ASN A O 1
ATOM 1565 N N . VAL A 1 193 ? 8.352 -60.031 -35.031 1 97.69 193 VAL A N 1
ATOM 1566 C CA . VAL A 1 193 ? 7.609 -60.344 -33.812 1 97.69 193 VAL A CA 1
ATOM 1567 C C . VAL A 1 193 ? 8.531 -60.188 -32.594 1 97.69 193 VAL A C 1
ATOM 1569 O O . VAL A 1 193 ? 8.141 -59.625 -31.578 1 97.69 193 VAL A O 1
ATOM 1572 N N . GLU A 1 194 ? 9.766 -60.719 -32.75 1 97.19 194 GLU A N 1
ATOM 1573 C CA . GLU A 1 194 ? 10.734 -60.594 -31.641 1 97.19 194 GLU A CA 1
ATOM 1574 C C . GLU A 1 194 ? 11.117 -59.156 -31.375 1 97.19 194 GLU A C 1
ATOM 1576 O O . GLU A 1 194 ? 11.219 -58.75 -30.219 1 97.19 194 GLU A O 1
ATOM 1581 N N . LEU A 1 195 ? 11.297 -58.5 -32.438 1 97.25 195 LEU A N 1
ATOM 1582 C CA . LEU A 1 195 ? 11.703 -57.094 -32.312 1 97.25 195 LEU A CA 1
ATOM 1583 C C . LEU A 1 195 ? 10.617 -56.25 -31.656 1 97.25 195 LEU A C 1
ATOM 1585 O O . LEU A 1 195 ? 10.898 -55.469 -30.75 1 97.25 195 LEU A O 1
ATOM 1589 N N . ILE A 1 196 ? 9.398 -56.375 -32.094 1 97.62 196 ILE A N 1
ATOM 1590 C CA . ILE A 1 196 ? 8.312 -55.562 -31.531 1 97.62 196 ILE A CA 1
ATOM 1591 C C . ILE A 1 196 ? 8.039 -55.969 -30.094 1 97.62 196 ILE A C 1
ATOM 1593 O O . ILE A 1 196 ? 7.688 -55.125 -29.266 1 97.62 196 ILE A O 1
ATOM 1597 N N . GLU A 1 197 ? 8.195 -57.25 -29.812 1 97.38 197 GLU A N 1
ATOM 1598 C CA . GLU A 1 197 ? 8.008 -57.688 -28.438 1 97.38 197 GLU A CA 1
ATOM 1599 C C . GLU A 1 197 ? 9.062 -57.094 -27.516 1 97.38 197 GLU A C 1
ATOM 1601 O O . GLU A 1 197 ? 8.75 -56.688 -26.391 1 97.38 197 GLU A O 1
ATOM 1606 N N . ARG A 1 198 ? 10.289 -57.031 -27.922 1 97.19 198 ARG A N 1
ATOM 1607 C CA . ARG A 1 198 ? 11.344 -56.375 -27.156 1 97.19 198 ARG A CA 1
ATOM 1608 C C . ARG A 1 198 ? 11.023 -54.906 -26.922 1 97.19 198 ARG A C 1
ATOM 1610 O O . ARG A 1 198 ? 11.234 -54.406 -25.828 1 97.19 198 ARG A O 1
ATOM 1617 N N . THR A 1 199 ? 10.523 -54.312 -27.938 1 97.06 199 THR A N 1
ATOM 1618 C CA . THR A 1 199 ? 10.156 -52.906 -27.828 1 97.06 199 THR A CA 1
ATOM 1619 C C . THR A 1 199 ? 8.961 -52.719 -26.891 1 97.06 199 THR A C 1
ATOM 1621 O O . THR A 1 199 ? 8.898 -51.75 -26.156 1 97.06 199 THR A O 1
ATOM 1624 N N . ARG A 1 200 ? 8.008 -53.594 -26.969 1 96.88 200 ARG A N 1
ATOM 1625 C CA . ARG A 1 200 ? 6.863 -53.531 -26.062 1 96.88 200 ARG A CA 1
ATOM 1626 C C . ARG A 1 200 ? 7.305 -53.594 -24.609 1 96.88 200 ARG A C 1
ATOM 1628 O O . ARG A 1 200 ? 6.836 -52.844 -23.766 1 96.88 200 ARG A O 1
ATOM 1635 N N . ILE A 1 201 ? 8.203 -54.5 -24.281 1 97.38 201 ILE A N 1
ATOM 1636 C CA . ILE A 1 201 ? 8.719 -54.688 -22.922 1 97.38 201 ILE A CA 1
ATOM 1637 C C . ILE A 1 201 ? 9.445 -53.406 -22.484 1 97.38 201 ILE A C 1
ATOM 1639 O O . ILE A 1 201 ? 9.258 -52.938 -21.359 1 97.38 201 ILE A O 1
ATOM 1643 N N . GLU A 1 202 ? 10.258 -52.875 -23.359 1 97.25 202 GLU A N 1
ATOM 1644 C CA . GLU A 1 202 ? 10.969 -51.656 -23.047 1 97.25 202 GLU A CA 1
ATOM 1645 C C . GLU A 1 202 ? 9.992 -50.5 -22.812 1 97.25 202 GLU A C 1
ATOM 1647 O O . GLU A 1 202 ? 10.156 -49.75 -21.859 1 97.25 202 GLU A O 1
ATOM 1652 N N . TRP A 1 203 ? 9.07 -50.344 -23.672 1 97.38 203 TRP A N 1
ATOM 1653 C CA . TRP A 1 203 ? 8.078 -49.281 -23.531 1 97.38 203 TRP A CA 1
ATOM 1654 C C . TRP A 1 203 ? 7.32 -49.406 -22.219 1 97.38 203 TRP A C 1
ATOM 1656 O O . TRP A 1 203 ? 7.094 -48.406 -21.531 1 97.38 203 TRP A O 1
ATOM 1666 N N . GLU A 1 204 ? 6.879 -50.594 -21.891 1 96.69 204 GLU A N 1
ATOM 1667 C CA . GLU A 1 204 ? 6.148 -50.812 -20.656 1 96.69 204 GLU A CA 1
ATOM 1668 C C . GLU A 1 204 ? 6.977 -50.406 -19.438 1 96.69 204 GLU A C 1
ATOM 1670 O O . GLU A 1 204 ? 6.445 -49.812 -18.5 1 96.69 204 GLU A O 1
ATOM 1675 N N . THR A 1 205 ? 8.234 -50.719 -19.484 1 97.56 205 THR A N 1
ATOM 1676 C CA . THR A 1 205 ? 9.141 -50.375 -18.391 1 97.56 205 THR A CA 1
ATOM 1677 C C . THR A 1 205 ? 9.281 -48.875 -18.281 1 97.56 205 THR A C 1
ATOM 1679 O O . THR A 1 205 ? 9.148 -48.312 -17.188 1 97.56 205 THR A O 1
ATOM 1682 N N . VAL A 1 206 ? 9.531 -48.219 -19.359 1 97.62 206 VAL A N 1
ATOM 1683 C CA . VAL A 1 206 ? 9.758 -46.781 -19.375 1 97.62 206 VAL A CA 1
ATOM 1684 C C . VAL A 1 206 ? 8.453 -46.031 -19.047 1 97.62 206 VAL A C 1
ATOM 1686 O O . VAL A 1 206 ? 8.461 -45.031 -18.344 1 97.62 206 VAL A O 1
ATOM 1689 N N . HIS A 1 207 ? 7.359 -46.5 -19.609 1 97.5 207 HIS A N 1
ATOM 1690 C CA . HIS A 1 207 ? 6.062 -45.906 -19.312 1 97.5 207 HIS A CA 1
ATOM 1691 C C . HIS A 1 207 ? 5.75 -46.031 -17.812 1 97.5 207 HIS A C 1
ATOM 1693 O O . HIS A 1 207 ? 5.242 -45.062 -17.219 1 97.5 207 HIS A O 1
ATOM 1699 N N . GLY A 1 208 ? 6.035 -47.188 -17.266 1 97.31 208 GLY A N 1
ATOM 1700 C CA . GLY A 1 208 ? 5.879 -47.312 -15.82 1 97.31 208 GLY A CA 1
ATOM 1701 C C . GLY A 1 208 ? 6.68 -46.312 -15.023 1 97.31 208 GLY A C 1
ATOM 1702 O O . GLY A 1 208 ? 6.168 -45.719 -14.078 1 97.31 208 GLY A O 1
ATOM 1703 N N . ARG A 1 209 ? 7.906 -46.094 -15.383 1 97.81 209 ARG A N 1
ATOM 1704 C CA . ARG A 1 209 ? 8.758 -45.094 -14.742 1 97.81 209 ARG A CA 1
ATOM 1705 C C . ARG A 1 209 ? 8.195 -43.688 -14.93 1 97.81 209 ARG A C 1
ATOM 1707 O O . ARG A 1 209 ? 8.273 -42.844 -14.031 1 97.81 209 ARG A O 1
ATOM 1714 N N . ALA A 1 210 ? 7.684 -43.438 -16.109 1 97.94 210 ALA A N 1
ATOM 1715 C CA . ALA A 1 210 ? 7.105 -42.125 -16.406 1 97.94 210 ALA A CA 1
ATOM 1716 C C . ALA A 1 210 ? 5.902 -41.844 -15.508 1 97.94 210 ALA A C 1
ATOM 1718 O O . ALA A 1 210 ? 5.746 -40.719 -15.016 1 97.94 210 ALA A O 1
ATOM 1719 N N . THR A 1 211 ? 5.023 -42.844 -15.391 1 98.06 211 THR A N 1
ATOM 1720 C CA . THR A 1 211 ? 3.857 -42.656 -14.539 1 98.06 211 THR A CA 1
ATOM 1721 C C . THR A 1 211 ? 4.277 -42.312 -13.109 1 98.06 211 THR A C 1
ATOM 1723 O O . THR A 1 211 ? 3.697 -41.438 -12.477 1 98.06 211 THR A O 1
ATOM 1726 N N . GLU A 1 212 ? 5.289 -42.969 -12.586 1 97.88 212 GLU A N 1
ATOM 1727 C CA . GLU A 1 212 ? 5.793 -42.719 -11.242 1 97.88 212 GLU A CA 1
ATOM 1728 C C . GLU A 1 212 ? 6.418 -41.312 -11.148 1 97.88 212 GLU A C 1
ATOM 1730 O O . GLU A 1 212 ? 6.156 -40.594 -10.188 1 97.88 212 GLU A O 1
ATOM 1735 N N . LEU A 1 213 ? 7.211 -41 -12.047 1 98.19 213 LEU A N 1
ATOM 1736 C CA . LEU A 1 213 ? 7.879 -39.719 -12.055 1 98.19 213 LEU A CA 1
ATOM 1737 C C . LEU A 1 213 ? 6.863 -38.594 -12.148 1 98.19 213 LEU A C 1
ATOM 1739 O O . LEU A 1 213 ? 6.969 -37.594 -11.414 1 98.19 213 LEU A O 1
ATOM 1743 N N . TYR A 1 214 ? 5.918 -38.688 -13.07 1 98.44 214 TYR A N 1
ATOM 1744 C CA . TYR A 1 214 ? 4.945 -37.625 -13.297 1 98.44 214 TYR A CA 1
ATOM 1745 C C . TYR A 1 214 ? 4.055 -37.438 -12.078 1 98.44 214 TYR A C 1
ATOM 1747 O O . TYR A 1 214 ? 3.674 -36.312 -11.742 1 98.44 214 TYR A O 1
ATOM 1755 N N . GLU A 1 215 ? 3.715 -38.531 -11.438 1 98.31 215 GLU A N 1
ATOM 1756 C CA . GLU A 1 215 ? 2.979 -38.438 -10.188 1 98.31 215 GLU A CA 1
ATOM 1757 C C . GLU A 1 215 ? 3.795 -37.688 -9.133 1 98.31 215 GLU A C 1
ATOM 1759 O O . GLU A 1 215 ? 3.264 -36.812 -8.422 1 98.31 215 GLU A O 1
ATOM 1764 N N . GLN A 1 216 ? 5.031 -38.031 -9.039 1 98.25 216 GLN A N 1
ATOM 1765 C CA . GLN A 1 216 ? 5.922 -37.375 -8.086 1 98.25 216 GLN A CA 1
ATOM 1766 C C . GLN A 1 216 ? 6.051 -35.875 -8.391 1 98.25 216 GLN A C 1
ATOM 1768 O O . GLN A 1 216 ? 6 -35.062 -7.484 1 98.25 216 GLN A O 1
ATOM 1773 N N . LEU A 1 217 ? 6.266 -35.594 -9.625 1 98.25 217 LEU A N 1
ATOM 1774 C CA . LEU A 1 217 ? 6.398 -34.188 -10.031 1 98.25 217 LEU A CA 1
ATOM 1775 C C . LEU A 1 217 ? 5.133 -33.406 -9.703 1 98.25 217 LEU A C 1
ATOM 1777 O O . LEU A 1 217 ? 5.211 -32.281 -9.234 1 98.25 217 LEU A O 1
ATOM 1781 N N . GLU A 1 218 ? 4.008 -34 -9.984 1 98.25 218 GLU A N 1
ATOM 1782 C CA . GLU A 1 218 ? 2.746 -33.344 -9.688 1 98.25 218 GLU A CA 1
ATOM 1783 C C . GLU A 1 218 ? 2.562 -33.156 -8.18 1 98.25 218 GLU A C 1
ATOM 1785 O O . GLU A 1 218 ? 2.107 -32.094 -7.734 1 98.25 218 GLU A O 1
ATOM 1790 N N . TRP A 1 219 ? 2.896 -34.156 -7.449 1 98.19 219 TRP A N 1
ATOM 1791 C CA . TRP A 1 219 ? 2.834 -34.094 -5.992 1 98.19 219 TRP A CA 1
ATOM 1792 C C . TRP A 1 219 ? 3.725 -32.969 -5.469 1 98.19 219 TRP A C 1
ATOM 1794 O O . TRP A 1 219 ? 3.309 -32.188 -4.609 1 98.19 219 TRP A O 1
ATOM 1804 N N . GLU A 1 220 ? 4.914 -32.844 -5.918 1 98.25 220 GLU A N 1
ATOM 1805 C CA . GLU A 1 220 ? 5.859 -31.812 -5.527 1 98.25 220 GLU A CA 1
ATOM 1806 C C . GLU A 1 220 ? 5.348 -30.438 -5.914 1 98.25 220 GLU A C 1
ATOM 1808 O O . GLU A 1 220 ? 5.461 -29.484 -5.141 1 98.25 220 GLU A O 1
ATOM 1813 N N . ARG A 1 221 ? 4.859 -30.344 -7.102 1 98.25 221 ARG A N 1
ATOM 1814 C CA . ARG A 1 221 ? 4.375 -29.047 -7.602 1 98.25 221 ARG A CA 1
ATOM 1815 C C . ARG A 1 221 ? 3.223 -28.531 -6.75 1 98.25 221 ARG A C 1
ATOM 1817 O O . ARG A 1 221 ? 3.199 -27.359 -6.375 1 98.25 221 ARG A O 1
ATOM 1824 N N . LEU A 1 222 ? 2.283 -29.438 -6.438 1 98.25 222 LEU A N 1
ATOM 1825 C CA . LEU A 1 222 ? 1.124 -29.047 -5.641 1 98.25 222 LEU A CA 1
ATOM 1826 C C . LEU A 1 222 ? 1.547 -28.609 -4.238 1 98.25 222 LEU A C 1
ATOM 1828 O O . LEU A 1 222 ? 1.069 -27.594 -3.727 1 98.25 222 LEU A O 1
ATOM 1832 N N . ASN A 1 223 ? 2.451 -29.375 -3.648 1 98.31 223 ASN A N 1
ATOM 1833 C CA . ASN A 1 223 ? 2.955 -29.016 -2.328 1 98.31 223 ASN A CA 1
ATOM 1834 C C . ASN A 1 223 ? 3.711 -27.688 -2.363 1 98.31 223 ASN A C 1
ATOM 1836 O O . ASN A 1 223 ? 3.58 -26.859 -1.45 1 98.31 223 ASN A O 1
ATOM 1840 N N . TYR A 1 224 ? 4.449 -27.531 -3.361 1 98.25 224 TYR A N 1
ATOM 1841 C CA . TYR A 1 224 ? 5.219 -26.297 -3.479 1 98.25 224 TYR A CA 1
ATOM 1842 C C . TYR A 1 224 ? 4.301 -25.094 -3.645 1 98.25 224 TYR A C 1
ATOM 1844 O O . TYR A 1 224 ? 4.52 -24.047 -3.029 1 98.25 224 TYR A O 1
ATOM 1852 N N . ALA A 1 225 ? 3.34 -25.219 -4.535 1 97.12 225 ALA A N 1
ATOM 1853 C CA . ALA A 1 225 ? 2.393 -24.125 -4.762 1 97.12 225 ALA A CA 1
ATOM 1854 C C . ALA A 1 225 ? 1.676 -23.75 -3.469 1 97.12 225 ALA A C 1
ATOM 1856 O O . ALA A 1 225 ? 1.535 -22.562 -3.154 1 97.12 225 ALA A O 1
ATOM 1857 N N . ARG A 1 226 ? 1.209 -24.75 -2.764 1 97.69 226 ARG A N 1
ATOM 1858 C CA . ARG A 1 226 ? 0.547 -24.531 -1.48 1 97.69 226 ARG A CA 1
ATOM 1859 C C . ARG A 1 226 ? 1.454 -23.766 -0.519 1 97.69 226 ARG A C 1
ATOM 1861 O O . ARG A 1 226 ? 1.031 -22.781 0.097 1 97.69 226 ARG A O 1
ATOM 1868 N N . ASN A 1 227 ? 2.656 -24.219 -0.398 1 98.12 227 ASN A N 1
ATOM 1869 C CA . ASN A 1 227 ? 3.615 -23.594 0.511 1 98.12 227 ASN A CA 1
ATOM 1870 C C . ASN A 1 227 ? 3.951 -22.172 0.085 1 98.12 227 ASN A C 1
ATOM 1872 O O . ASN A 1 227 ? 4.094 -21.281 0.929 1 98.12 227 ASN A O 1
ATOM 1876 N N . ALA A 1 228 ? 4.125 -22.016 -1.174 1 97.75 228 ALA A N 1
ATOM 1877 C CA . ALA A 1 228 ? 4.453 -20.688 -1.694 1 97.75 228 ALA A CA 1
ATOM 1878 C C . ALA A 1 228 ? 3.344 -19.688 -1.389 1 97.75 228 ALA A C 1
ATOM 1880 O O . ALA A 1 228 ? 3.615 -18.547 -0.994 1 97.75 228 ALA A O 1
ATOM 1881 N N . MET A 1 229 ? 2.102 -20.062 -1.572 1 97.62 229 MET A N 1
ATOM 1882 C CA . MET A 1 229 ? 0.971 -19.203 -1.244 1 97.62 229 MET A CA 1
ATOM 1883 C C . MET A 1 229 ? 0.939 -18.891 0.248 1 97.62 229 MET A C 1
ATOM 1885 O O . MET A 1 229 ? 0.663 -17.75 0.644 1 97.62 229 MET A O 1
ATOM 1889 N N . TRP A 1 230 ? 1.268 -19.906 1.017 1 98.38 230 TRP A N 1
ATOM 1890 C CA . TRP A 1 230 ? 1.295 -19.75 2.467 1 98.38 230 TRP A CA 1
ATOM 1891 C C . TRP A 1 230 ? 2.334 -18.703 2.877 1 98.38 230 TRP A C 1
ATOM 1893 O O . TRP A 1 230 ? 2.037 -17.797 3.66 1 98.38 230 TRP A O 1
ATOM 1903 N N . VAL A 1 231 ? 3.492 -18.844 2.369 1 98.31 231 VAL A N 1
ATOM 1904 C CA . VAL A 1 231 ? 4.59 -17.938 2.682 1 98.31 231 VAL A CA 1
ATOM 1905 C C . VAL A 1 231 ? 4.246 -16.531 2.207 1 98.31 231 VAL A C 1
ATOM 1907 O O . VAL A 1 231 ? 4.488 -15.555 2.92 1 98.31 231 VAL A O 1
ATOM 1910 N N . HIS A 1 232 ? 3.678 -16.438 1.014 1 98 232 HIS A N 1
ATOM 1911 C CA . HIS A 1 232 ? 3.258 -15.156 0.454 1 98 232 HIS A CA 1
ATOM 1912 C C . HIS A 1 232 ? 2.277 -14.445 1.379 1 98 232 HIS A C 1
ATOM 1914 O O . HIS A 1 232 ? 2.459 -13.266 1.697 1 98 232 HIS A O 1
ATOM 1920 N N . CYS A 1 233 ? 1.289 -15.133 1.833 1 98.12 233 CYS A N 1
ATOM 1921 C CA . CYS A 1 233 ? 0.271 -14.562 2.709 1 98.12 233 CYS A CA 1
ATOM 1922 C C . CYS A 1 233 ? 0.865 -14.188 4.062 1 98.12 233 CYS A C 1
ATOM 1924 O O . CYS A 1 233 ? 0.469 -13.18 4.656 1 98.12 233 CYS A O 1
ATOM 1926 N N . ASN A 1 234 ? 1.783 -14.969 4.504 1 97.88 234 ASN A N 1
ATOM 1927 C CA . ASN A 1 234 ? 2.422 -14.688 5.785 1 97.88 234 ASN A CA 1
ATOM 1928 C C . ASN A 1 234 ? 3.207 -13.375 5.738 1 97.88 234 ASN A C 1
ATOM 1930 O O . ASN A 1 234 ? 3.16 -12.586 6.684 1 97.88 234 ASN A O 1
ATOM 1934 N N . HIS A 1 235 ? 3.934 -13.211 4.703 1 98.38 235 HIS A N 1
ATOM 1935 C CA . HIS A 1 235 ? 4.68 -11.969 4.539 1 98.38 235 HIS A CA 1
ATOM 1936 C C . HIS A 1 235 ? 3.744 -10.766 4.539 1 98.38 235 HIS A C 1
ATOM 1938 O O . HIS A 1 235 ? 4.02 -9.758 5.199 1 98.38 235 HIS A O 1
ATOM 1944 N N . LEU A 1 236 ? 2.674 -10.875 3.812 1 98.62 236 LEU A N 1
ATOM 1945 C CA . LEU A 1 236 ? 1.73 -9.766 3.695 1 98.62 236 LEU A CA 1
ATOM 1946 C C . LEU A 1 236 ? 1.026 -9.508 5.023 1 98.62 236 LEU A C 1
ATOM 1948 O O . LEU A 1 236 ? 0.851 -8.359 5.426 1 98.62 236 LEU A O 1
ATOM 1952 N N . SER A 1 237 ? 0.636 -10.578 5.68 1 98.25 237 SER A N 1
ATOM 1953 C CA . SER A 1 237 ? -0.024 -10.461 6.977 1 98.25 237 SER A CA 1
ATOM 1954 C C . SER A 1 237 ? 0.892 -9.805 8.008 1 98.25 237 SER A C 1
ATOM 1956 O O . SER A 1 237 ? 0.464 -8.93 8.758 1 98.25 237 SER A O 1
ATOM 1958 N N . GLN A 1 238 ? 2.107 -10.234 8.031 1 98.44 238 GLN A N 1
ATOM 1959 C CA . GLN A 1 238 ? 3.076 -9.648 8.953 1 98.44 238 GLN A CA 1
ATOM 1960 C C . GLN A 1 238 ? 3.24 -8.148 8.695 1 98.44 238 GLN A C 1
ATOM 1962 O O . GLN A 1 238 ? 3.375 -7.371 9.641 1 98.44 238 GLN A O 1
ATOM 1967 N N . GLN A 1 239 ? 3.256 -7.812 7.453 1 98.69 239 GLN A N 1
ATOM 1968 C CA . GLN A 1 239 ? 3.377 -6.402 7.105 1 98.69 239 GLN A CA 1
ATOM 1969 C C . GLN A 1 239 ? 2.184 -5.602 7.625 1 98.69 239 GLN A C 1
ATOM 1971 O O . GLN A 1 239 ? 2.344 -4.473 8.094 1 98.69 239 GLN A O 1
ATOM 1976 N N . CYS A 1 240 ? 0.966 -6.133 7.492 1 98.38 240 CYS A N 1
ATOM 1977 C CA . CYS A 1 240 ? -0.229 -5.469 8 1 98.38 240 CYS A CA 1
ATOM 1978 C C . CYS A 1 240 ? -0.109 -5.199 9.492 1 98.38 240 CYS A C 1
ATOM 1980 O O . CYS A 1 240 ? -0.481 -4.121 9.969 1 98.38 240 CYS A O 1
ATOM 1982 N N . VAL A 1 241 ? 0.426 -6.156 10.211 1 98.06 241 VAL A N 1
ATOM 1983 C CA . VAL A 1 241 ? 0.583 -6.031 11.656 1 98.06 241 VAL A CA 1
ATOM 1984 C C . VAL A 1 241 ? 1.599 -4.934 11.977 1 98.06 241 VAL A C 1
ATOM 1986 O O . VAL A 1 241 ? 1.368 -4.102 12.859 1 98.06 241 VAL A O 1
ATOM 1989 N N . LYS A 1 242 ? 2.705 -4.906 11.25 1 98.19 242 LYS A N 1
ATOM 1990 C CA . LYS A 1 242 ? 3.727 -3.879 11.445 1 98.19 242 LYS A CA 1
ATOM 1991 C C . LYS A 1 242 ? 3.17 -2.488 11.156 1 98.19 242 LYS A C 1
ATOM 1993 O O . LYS A 1 242 ? 3.42 -1.545 11.906 1 98.19 242 LYS A O 1
ATOM 1998 N N . ASP A 1 243 ? 2.459 -2.342 10.055 1 98.56 243 ASP A N 1
ATOM 1999 C CA . ASP A 1 243 ? 1.837 -1.067 9.703 1 98.56 243 ASP A CA 1
ATOM 2000 C C . ASP A 1 243 ? 0.892 -0.598 10.812 1 98.56 243 ASP A C 1
ATOM 2002 O O . ASP A 1 243 ? 0.923 0.568 11.203 1 98.56 243 ASP A O 1
ATOM 2006 N N . ASP A 1 244 ? 0.065 -1.477 11.25 1 98.44 244 ASP A N 1
ATOM 2007 C CA . ASP A 1 244 ? -0.911 -1.135 12.273 1 98.44 244 ASP A CA 1
ATOM 2008 C C . ASP A 1 244 ? -0.219 -0.692 13.562 1 98.44 244 ASP A C 1
ATOM 2010 O O . ASP A 1 244 ? -0.695 0.213 14.25 1 98.44 244 ASP A O 1
ATOM 2014 N N . GLN A 1 245 ? 0.847 -1.373 13.898 1 98.38 245 GLN A N 1
ATOM 2015 C CA . GLN A 1 245 ? 1.622 -0.993 15.078 1 98.38 245 GLN A CA 1
ATOM 2016 C C . GLN A 1 245 ? 2.184 0.418 14.938 1 98.38 245 GLN A C 1
ATOM 2018 O O . GLN A 1 245 ? 2.24 1.172 15.906 1 98.38 245 GLN A O 1
ATOM 2023 N N . ALA A 1 246 ? 2.643 0.73 13.75 1 98.56 246 ALA A N 1
ATOM 2024 C CA . ALA A 1 246 ? 3.139 2.078 13.492 1 98.56 246 ALA A CA 1
ATOM 2025 C C . ALA A 1 246 ? 2.057 3.123 13.758 1 98.56 246 ALA A C 1
ATOM 2027 O O . ALA A 1 246 ? 2.322 4.156 14.367 1 98.56 246 ALA A O 1
ATOM 2028 N N . TYR A 1 247 ? 0.826 2.902 13.312 1 98.5 247 TYR A N 1
ATOM 2029 C CA . TYR A 1 247 ? -0.266 3.848 13.508 1 98.5 247 TYR A CA 1
ATOM 2030 C C . TYR A 1 247 ? -0.678 3.904 14.977 1 98.5 247 TYR A C 1
ATOM 2032 O O . TYR A 1 247 ? -1.112 4.949 15.461 1 98.5 247 TYR A O 1
ATOM 2040 N N . GLU A 1 248 ? -0.501 2.75 15.648 1 98.25 248 GLU A N 1
ATOM 2041 C CA . GLU A 1 248 ? -0.745 2.748 17.094 1 98.25 248 GLU A CA 1
ATOM 2042 C C . GLU A 1 248 ? 0.241 3.658 17.812 1 98.25 248 GLU A C 1
ATOM 2044 O O . GLU A 1 248 ? -0.125 4.332 18.781 1 98.25 248 GLU A O 1
ATOM 2049 N N . GLU A 1 249 ? 1.458 3.68 17.359 1 98.56 249 GLU A N 1
ATOM 2050 C CA . GLU A 1 249 ? 2.451 4.578 17.938 1 98.56 249 GLU A CA 1
ATOM 2051 C C . GLU A 1 249 ? 2.029 6.039 17.797 1 98.56 249 GLU A C 1
ATOM 2053 O O . GLU A 1 249 ? 2.229 6.844 18.703 1 98.56 249 GLU A O 1
ATOM 2058 N N . VAL A 1 250 ? 1.497 6.402 16.672 1 98.44 250 VAL A N 1
ATOM 2059 C CA . VAL A 1 250 ? 1.016 7.762 16.438 1 98.44 250 VAL A CA 1
ATOM 2060 C C . VAL A 1 250 ? -0.143 8.062 17.391 1 98.44 250 VAL A C 1
ATOM 2062 O O . VAL A 1 250 ? -0.186 9.133 18 1 98.44 250 VAL A O 1
ATOM 2065 N N . ARG A 1 251 ? -1.048 7.102 17.516 1 98.25 251 ARG A N 1
ATOM 2066 C CA . ARG A 1 251 ? -2.193 7.285 18.406 1 98.25 251 ARG A CA 1
ATOM 2067 C C . ARG A 1 251 ? -1.746 7.5 19.844 1 98.25 251 ARG A C 1
ATOM 2069 O O . ARG A 1 251 ? -2.293 8.352 20.547 1 98.25 251 ARG A O 1
ATOM 2076 N N . LEU A 1 252 ? -0.777 6.77 20.234 1 98.25 252 LEU A N 1
ATOM 2077 C CA . LEU A 1 252 ? -0.247 6.91 21.578 1 98.25 252 LEU A CA 1
ATOM 2078 C C . LEU A 1 252 ? 0.353 8.297 21.781 1 98.25 252 LEU A C 1
ATOM 2080 O O . LEU A 1 252 ? 0.203 8.891 22.859 1 98.25 252 LEU A O 1
ATOM 2084 N N . SER A 1 253 ? 1.062 8.812 20.781 1 98.31 253 SER A N 1
ATOM 2085 C CA . SER A 1 253 ? 1.602 10.164 20.859 1 98.31 253 SER A CA 1
ATOM 2086 C C . SER A 1 253 ? 0.486 11.203 20.953 1 98.31 253 SER A C 1
ATOM 2088 O O . SER A 1 253 ? 0.611 12.188 21.688 1 98.31 253 SER A O 1
ATOM 2090 N N . LEU A 1 254 ? -0.603 10.992 20.234 1 98.44 254 LEU A N 1
ATOM 2091 C CA . LEU A 1 254 ? -1.746 11.898 20.25 1 98.44 254 LEU A CA 1
ATOM 2092 C C . LEU A 1 254 ? -2.426 11.883 21.609 1 98.44 254 LEU A C 1
ATOM 2094 O O . LEU A 1 254 ? -2.889 12.922 22.094 1 98.44 254 LEU A O 1
ATOM 2098 N N . GLU A 1 255 ? -2.471 10.75 22.25 1 98.19 255 GLU A N 1
ATOM 2099 C CA . GLU A 1 255 ? -3.066 10.625 23.578 1 98.19 255 GLU A CA 1
ATOM 2100 C C . GLU A 1 255 ? -2.283 11.43 24.609 1 98.19 255 GLU A C 1
ATOM 2102 O O . GLU A 1 255 ? -2.854 11.914 25.594 1 98.19 255 GLU A O 1
ATOM 2107 N N . LYS A 1 256 ? -1.009 11.609 24.359 1 97.56 256 LYS A N 1
ATOM 2108 C CA . LYS A 1 256 ? -0.141 12.328 25.281 1 97.56 256 LYS A CA 1
ATOM 2109 C C . LYS A 1 256 ? -0.152 13.828 25 1 97.56 256 LYS A C 1
ATOM 2111 O O . LYS A 1 256 ? 0.376 14.609 25.797 1 97.56 256 LYS A O 1
ATOM 2116 N N . SER A 1 257 ? -0.743 14.211 23.891 1 97.5 257 SER A N 1
ATOM 2117 C CA . SER A 1 257 ? -0.753 15.625 23.531 1 97.5 257 SER A CA 1
ATOM 2118 C C . SER A 1 257 ? -1.714 16.406 24.406 1 97.5 257 SER A C 1
ATOM 2120 O O . SER A 1 257 ? -2.678 15.852 24.938 1 97.5 257 SER A O 1
ATOM 2122 N N . ASP A 1 258 ? -1.381 17.641 24.641 1 97.5 258 ASP A N 1
ATOM 2123 C CA . ASP A 1 258 ? -2.201 18.531 25.453 1 97.5 258 ASP A CA 1
ATOM 2124 C C . ASP A 1 258 ? -2.236 19.938 24.844 1 97.5 258 ASP A C 1
ATOM 2126 O O . ASP A 1 258 ? -1.261 20.688 24.922 1 97.5 258 ASP A O 1
ATOM 2130 N N . VAL A 1 259 ? -3.381 20.359 24.406 1 97.38 259 VAL A N 1
ATOM 2131 C CA . VAL A 1 259 ? -3.555 21.609 23.688 1 97.38 259 VAL A CA 1
ATOM 2132 C C . VAL A 1 259 ? -3.281 22.797 24.609 1 97.38 259 VAL A C 1
ATOM 2134 O O . VAL A 1 259 ? -2.66 23.781 24.203 1 97.38 259 VAL A O 1
ATOM 2137 N N . GLN A 1 260 ? -3.738 22.672 25.844 1 97.5 260 GLN A N 1
ATOM 2138 C CA . GLN A 1 260 ? -3.506 23.75 26.781 1 97.5 260 GLN A CA 1
ATOM 2139 C C . GLN A 1 260 ? -2.016 23.938 27.062 1 97.5 260 GLN A C 1
ATOM 2141 O O . GLN A 1 260 ? -1.533 25.062 27.172 1 97.5 260 GLN A O 1
ATOM 2146 N N . ASP A 1 261 ? -1.32 22.859 27.109 1 97.44 261 ASP A N 1
ATOM 2147 C CA . ASP A 1 261 ? 0.125 22.922 27.297 1 97.44 261 ASP A CA 1
ATOM 2148 C C . ASP A 1 261 ? 0.805 23.594 26.109 1 97.44 261 ASP A C 1
ATOM 2150 O O . ASP A 1 261 ? 1.813 24.281 26.266 1 97.44 261 ASP A O 1
ATOM 2154 N N . ASP A 1 262 ? 0.273 23.422 24.969 1 97.75 262 ASP A N 1
ATOM 2155 C CA . ASP A 1 262 ? 0.836 24.047 23.781 1 97.75 262 ASP A CA 1
ATOM 2156 C C . ASP A 1 262 ? 0.602 25.562 23.781 1 97.75 262 ASP A C 1
ATOM 2158 O O . ASP A 1 262 ? 1.501 26.328 23.453 1 97.75 262 ASP A O 1
ATOM 2162 N N . ILE A 1 263 ? -0.562 25.938 24.156 1 98.06 263 ILE A N 1
ATOM 2163 C CA . ILE A 1 263 ? -0.865 27.359 24.25 1 98.06 263 ILE A CA 1
ATOM 2164 C C . ILE A 1 263 ? 0.007 28 25.312 1 98.06 263 ILE A C 1
ATOM 2166 O O . ILE A 1 263 ? 0.59 29.078 25.109 1 98.06 263 ILE A O 1
ATOM 2170 N N . ASN A 1 264 ? 0.111 27.312 26.453 1 97.94 264 ASN A N 1
ATOM 2171 C CA . ASN A 1 264 ? 0.959 27.812 27.531 1 97.94 264 ASN A CA 1
ATOM 2172 C C . ASN A 1 264 ? 2.41 27.969 27.078 1 97.94 264 ASN A C 1
ATOM 2174 O O . ASN A 1 264 ? 3.078 28.938 27.438 1 97.94 264 ASN A O 1
ATOM 2178 N N . CYS A 1 265 ? 2.83 27.016 26.312 1 97.5 265 CYS A N 1
ATOM 2179 C CA . CYS A 1 265 ? 4.203 27.016 25.828 1 97.5 265 CYS A CA 1
ATOM 2180 C C . CYS A 1 265 ? 4.457 28.234 24.938 1 97.5 265 CYS A C 1
ATOM 2182 O O . CYS A 1 265 ? 5.484 28.891 25.062 1 97.5 265 CYS A O 1
ATOM 2184 N N . PHE A 1 266 ? 3.488 28.516 24.078 1 98.25 266 PHE A N 1
ATOM 2185 C CA . PHE A 1 266 ? 3.635 29.672 23.219 1 98.25 266 PHE A CA 1
ATOM 2186 C C . PHE A 1 266 ? 3.688 30.953 24.031 1 98.25 266 PHE A C 1
ATOM 2188 O O . PHE A 1 266 ? 4.551 31.812 23.812 1 98.25 266 PHE A O 1
ATOM 2195 N N . VAL A 1 267 ? 2.74 31.109 24.953 1 98.19 267 VAL A N 1
ATOM 2196 C CA . VAL A 1 267 ? 2.658 32.312 25.766 1 98.19 267 VAL A CA 1
ATOM 2197 C C . VAL A 1 267 ? 3.947 32.5 26.562 1 98.19 267 VAL A C 1
ATOM 2199 O O . VAL A 1 267 ? 4.52 33.594 26.594 1 98.19 267 VAL A O 1
ATOM 2202 N N . LYS A 1 268 ? 4.484 31.469 27.141 1 97.06 268 LYS A N 1
ATOM 2203 C CA . LYS A 1 268 ? 5.703 31.531 27.953 1 97.06 268 LYS A CA 1
ATOM 2204 C C . LYS A 1 268 ? 6.895 31.984 27.109 1 97.06 268 LYS A C 1
ATOM 2206 O O . LYS A 1 268 ? 7.754 32.719 27.594 1 97.06 268 LYS A O 1
ATOM 2211 N N . ASN A 1 269 ? 6.918 31.578 25.891 1 96.88 269 ASN A N 1
ATOM 2212 C CA . ASN A 1 269 ? 8.086 31.812 25.047 1 96.88 269 ASN A CA 1
ATOM 2213 C C . ASN A 1 269 ? 8.016 33.156 24.344 1 96.88 269 ASN A C 1
ATOM 2215 O O . ASN A 1 269 ? 9.039 33.75 24.031 1 96.88 269 ASN A O 1
ATOM 2219 N N . LYS A 1 270 ? 6.699 33.625 24.094 1 97.62 270 LYS A N 1
ATOM 2220 C CA . LYS A 1 270 ? 6.609 34.75 23.172 1 97.62 270 LYS A CA 1
ATOM 2221 C C . LYS A 1 270 ? 5.895 35.938 23.812 1 97.62 270 LYS A C 1
ATOM 2223 O O . LYS A 1 270 ? 5.66 36.938 23.156 1 97.62 270 LYS A O 1
ATOM 2228 N N . GLN A 1 271 ? 5.5 35.781 25.062 1 96.88 271 GLN A N 1
ATOM 2229 C CA . GLN A 1 271 ? 4.781 36.875 25.719 1 96.88 271 GLN A CA 1
ATOM 2230 C C . GLN A 1 271 ? 5.586 38.188 25.688 1 96.88 271 GLN A C 1
ATOM 2232 O O . GLN A 1 271 ? 6.816 38.156 25.703 1 96.88 271 GLN A O 1
ATOM 2237 N N . THR A 1 272 ? 4.945 39.281 25.531 1 96.31 272 THR A N 1
ATOM 2238 C CA . THR A 1 272 ? 5.609 40.594 25.453 1 96.31 272 THR A CA 1
ATOM 2239 C C . THR A 1 272 ? 5.387 41.375 26.734 1 96.31 272 THR A C 1
ATOM 2241 O O . THR A 1 272 ? 6.207 42.219 27.094 1 96.31 272 THR A O 1
ATOM 2244 N N . GLY A 1 273 ? 4.242 41.25 27.453 1 93.88 273 GLY A N 1
ATOM 2245 C CA . GLY A 1 273 ? 3.979 41.938 28.703 1 93.88 273 GLY A CA 1
ATOM 2246 C C . GLY A 1 273 ? 2.504 41.969 29.062 1 93.88 273 GLY A C 1
ATOM 2247 O O . GLY A 1 273 ? 1.655 41.562 28.266 1 93.88 273 GLY A O 1
ATOM 2248 N N . GLU A 1 274 ? 2.25 42.469 30.266 1 94.19 274 GLU A N 1
ATOM 2249 C CA . GLU A 1 274 ? 0.88 42.531 30.766 1 94.19 274 GLU A CA 1
ATOM 2250 C C . GLU A 1 274 ? 0.386 43.969 30.844 1 94.19 274 GLU A C 1
ATOM 2252 O O . GLU A 1 274 ? -0.814 44.219 30.984 1 94.19 274 GLU A O 1
ATOM 2257 N N . ARG A 1 275 ? 1.299 44.938 30.625 1 94.25 275 ARG A N 1
ATOM 2258 C CA . ARG A 1 275 ? 0.961 46.312 30.875 1 94.25 275 ARG A CA 1
ATOM 2259 C C . ARG A 1 275 ? 0.424 47 29.609 1 94.25 275 ARG A C 1
ATOM 2261 O O . ARG A 1 275 ? 1.043 46.906 28.547 1 94.25 275 ARG A O 1
ATOM 2268 N N . ARG A 1 276 ? -0.679 47.656 29.719 1 94.56 276 ARG A N 1
ATOM 2269 C CA . ARG A 1 276 ? -1.3 48.438 28.641 1 94.56 276 ARG A CA 1
ATOM 2270 C C . ARG A 1 276 ? -0.691 49.844 28.562 1 94.56 276 ARG A C 1
ATOM 2272 O O . ARG A 1 276 ? -0.039 50.312 29.5 1 94.56 276 ARG A O 1
ATOM 2279 N N . PRO A 1 277 ? -0.838 50.469 27.422 1 94.12 277 PRO A N 1
ATOM 2280 C CA . PRO A 1 277 ? -0.318 51.812 27.312 1 94.12 277 PRO A CA 1
ATOM 2281 C C . PRO A 1 277 ? -1.022 52.812 28.25 1 94.12 277 PRO A C 1
ATOM 2283 O O . PRO A 1 277 ? -2.227 52.656 28.484 1 94.12 277 PRO A O 1
ATOM 2286 N N . ASP A 1 278 ? -0.219 53.781 28.719 1 93.94 278 ASP A N 1
ATOM 2287 C CA . ASP A 1 278 ? -0.769 54.812 29.609 1 93.94 278 ASP A CA 1
ATOM 2288 C C . ASP A 1 278 ? -1.632 55.781 28.828 1 93.94 278 ASP A C 1
ATOM 2290 O O . ASP A 1 278 ? -1.402 56.031 27.641 1 93.94 278 ASP A O 1
ATOM 2294 N N . PRO A 1 279 ? -2.613 56.406 29.5 1 95.12 279 PRO A N 1
ATOM 2295 C CA . PRO A 1 279 ? -3.424 57.406 28.828 1 95.12 279 PRO A CA 1
ATOM 2296 C C . PRO A 1 279 ? -2.617 58.656 28.453 1 95.12 279 PRO A C 1
ATOM 2298 O O . PRO A 1 279 ? -1.62 58.969 29.109 1 95.12 279 PRO A O 1
ATOM 2301 N N . PHE A 1 280 ? -3.061 59.25 27.391 1 95.12 280 PHE A N 1
ATOM 2302 C CA . PHE A 1 280 ? -2.49 60.531 27.016 1 95.12 280 PHE A CA 1
ATOM 2303 C C . PHE A 1 280 ? -3.174 61.688 27.781 1 95.12 280 PHE A C 1
ATOM 2305 O O . PHE A 1 280 ? -4.402 61.781 27.766 1 95.12 280 PHE A O 1
ATOM 2312 N N . VAL A 1 281 ? -2.379 62.469 28.484 1 93.94 281 VAL A N 1
ATOM 2313 C CA . VAL A 1 281 ? -2.918 63.562 29.266 1 93.94 281 VAL A CA 1
ATOM 2314 C C . VAL A 1 281 ? -2.328 64.875 28.781 1 93.94 281 VAL A C 1
ATOM 2316 O O . VAL A 1 281 ? -1.147 64.938 28.422 1 93.94 281 VAL A O 1
ATOM 2319 N N . TYR A 1 282 ? -3.217 65.812 28.688 1 93.94 282 TYR A N 1
ATOM 2320 C CA . TYR A 1 282 ? -2.77 67.125 28.312 1 93.94 282 TYR A CA 1
ATOM 2321 C C . TYR A 1 282 ? -1.85 67.75 29.375 1 93.94 282 TYR A C 1
ATOM 2323 O O . TYR A 1 282 ? -2.15 67.688 30.562 1 93.94 282 TYR A O 1
ATOM 2331 N N . GLU A 1 283 ? -0.715 68.25 28.938 1 87.5 283 GLU A N 1
ATOM 2332 C CA . GLU A 1 283 ? 0.219 68.938 29.797 1 87.5 283 GLU A CA 1
ATOM 2333 C C . GLU A 1 283 ? 0.267 70.438 29.469 1 87.5 283 GLU A C 1
ATOM 2335 O O . GLU A 1 283 ? 0.888 70.812 28.469 1 87.5 283 GLU A O 1
ATOM 2340 N N . GLY A 1 284 ? -0.533 71.188 30.266 1 77.12 284 GLY A N 1
ATOM 2341 C CA . GLY A 1 284 ? -0.617 72.625 30 1 77.12 284 GLY A CA 1
ATOM 2342 C C . GLY A 1 284 ? 0.688 73.312 30.25 1 77.12 284 GLY A C 1
ATOM 2343 O O . GLY A 1 284 ? 1.534 72.875 31.016 1 77.12 284 GLY A O 1
ATOM 2344 N N . SER A 1 285 ? 1.029 74.438 29.562 1 66.25 285 SER A N 1
ATOM 2345 C CA . SER A 1 285 ? 2.209 75.25 29.797 1 66.25 285 SER A CA 1
ATOM 2346 C C . SER A 1 285 ? 2.129 76 31.141 1 66.25 285 SER A C 1
ATOM 2348 O O . SER A 1 285 ? 1.064 76.5 31.531 1 66.25 285 SER A O 1
ATOM 2350 N N . SER A 1 286 ? 2.896 75.812 32.156 1 56.69 286 SER A N 1
ATOM 2351 C CA . SER A 1 286 ? 2.98 76.5 33.438 1 56.69 286 SER A CA 1
ATOM 2352 C C . SER A 1 286 ? 2.771 78 33.25 1 56.69 286 SER A C 1
ATOM 2354 O O . SER A 1 286 ? 2.273 78.688 34.156 1 56.69 286 SER A O 1
ATOM 2356 N N . MET A 1 287 ? 3.174 78.625 32.25 1 53.16 287 MET A N 1
ATOM 2357 C CA . MET A 1 287 ? 3.184 80.062 32.125 1 53.16 287 MET A CA 1
ATOM 2358 C C . MET A 1 287 ? 1.764 80.625 32.031 1 53.16 287 MET A C 1
ATOM 2360 O O . MET A 1 287 ? 1.526 81.812 32.281 1 53.16 287 MET A O 1
ATOM 2364 N N . MET A 1 288 ? 0.841 79.938 31.562 1 50.19 288 MET A N 1
ATOM 2365 C CA . MET A 1 288 ? -0.49 80.5 31.484 1 50.19 288 MET A CA 1
ATOM 2366 C C . MET A 1 288 ? -1.108 80.625 32.875 1 50.19 288 MET A C 1
ATOM 2368 O O . MET A 1 288 ? -2.137 81.312 33.062 1 50.19 288 MET A O 1
ATOM 2372 N N . MET A 1 289 ? -0.679 79.875 33.906 1 44.03 289 MET A N 1
ATOM 2373 C CA . MET A 1 289 ? -1.255 80.062 35.219 1 44.03 289 MET A CA 1
ATOM 2374 C C . MET A 1 289 ? -0.777 81.312 35.906 1 44.03 289 MET A C 1
ATOM 2376 O O . MET A 1 289 ? -1.371 81.75 36.875 1 44.03 289 MET A O 1
ATOM 2380 N N . THR A 1 290 ? 0.403 81.938 35.688 1 40.72 290 THR A N 1
ATOM 2381 C CA . THR A 1 290 ? 0.87 83 36.531 1 40.72 290 THR A CA 1
ATOM 2382 C C . THR A 1 290 ? 0.13 84.312 36.188 1 40.72 290 THR A C 1
ATOM 2384 O O . THR A 1 290 ? 0.157 85.25 36.969 1 40.72 290 THR A O 1
ATOM 2387 N N . THR A 1 291 ? -0.301 84.688 35 1 38.78 291 THR A N 1
ATOM 2388 C CA . THR A 1 291 ? -0.694 86.062 34.844 1 38.78 291 THR A CA 1
ATOM 2389 C C . THR A 1 291 ? -1.996 86.375 35.562 1 38.78 291 THR A C 1
ATOM 2391 O O . THR A 1 291 ? -2.391 87.5 35.719 1 38.78 291 THR A O 1
ATOM 2394 N N . SER A 1 292 ? -3.006 85.562 35.75 1 36.78 292 SER A N 1
ATOM 2395 C CA . SER A 1 292 ? -4.215 86.062 36.344 1 36.78 292 SER A CA 1
ATOM 2396 C C . SER A 1 292 ? -4.031 86.312 37.844 1 36.78 292 SER A C 1
ATOM 2398 O O . SER A 1 292 ? -4.965 86.688 38.562 1 36.78 292 SER A O 1
ATOM 2400 N N . ALA A 1 293 ? -3.105 85.75 38.562 1 37.31 293 ALA A N 1
ATOM 2401 C CA . ALA A 1 293 ? -3.141 85.812 40.031 1 37.31 293 ALA A CA 1
ATOM 2402 C C . ALA A 1 293 ? -2.695 87.188 40.5 1 37.31 293 ALA A C 1
ATOM 2404 O O . ALA A 1 293 ? -2.242 87.375 41.625 1 37.31 293 ALA A O 1
ATOM 2405 N N . GLY A 1 294 ? -2.627 88.438 39.844 1 32.47 294 GLY A N 1
ATOM 2406 C CA . GLY A 1 294 ? -2.252 89.625 40.562 1 32.47 294 GLY A CA 1
ATOM 2407 C C . GLY A 1 294 ? -3.211 89.938 41.688 1 32.47 294 GLY A C 1
ATOM 2408 O O . GLY A 1 294 ? -3.121 91.062 42.281 1 32.47 294 GLY A O 1
ATOM 2409 N N . LEU A 1 295 ? -4.527 89.938 41.719 1 28.5 295 LEU A N 1
ATOM 2410 C CA . LEU A 1 295 ? -5.227 90.625 42.781 1 28.5 295 LEU A CA 1
ATOM 2411 C C . LEU A 1 295 ? -4.789 90.188 44.156 1 28.5 295 LEU A C 1
ATOM 2413 O O . LEU A 1 295 ? -4.531 91 45.062 1 28.5 295 LEU A O 1
ATOM 2417 N N . HIS A 1 296 ? -5.512 89.312 45.031 1 23.56 296 HIS A N 1
ATOM 2418 C CA . HIS A 1 296 ? -5.797 89.375 46.438 1 23.56 296 HIS A CA 1
ATOM 2419 C C . HIS A 1 296 ? -4.57 89.062 47.281 1 23.56 296 HIS A C 1
ATOM 2421 O O . HIS A 1 296 ? -4.371 89.562 48.375 1 23.56 296 HIS A O 1
ATOM 2427 N N . SER A 1 297 ? -4.238 87.75 47.438 1 25.42 297 SER A N 1
ATOM 2428 C CA . SER A 1 297 ? -3.84 87.188 48.719 1 25.42 297 SER A CA 1
ATOM 2429 C C . SER A 1 297 ? -2.502 87.812 49.188 1 25.42 297 SER A C 1
ATOM 2431 O O . SER A 1 297 ? -1.57 87.938 48.375 1 25.42 297 SER A O 1
ATOM 2433 N N . ASN A 1 298 ? -2.389 88.625 50.375 1 22.19 298 ASN A N 1
ATOM 2434 C CA . ASN A 1 298 ? -1.492 89.125 51.406 1 22.19 298 ASN A CA 1
ATOM 2435 C C . ASN A 1 298 ? -0.367 88.125 51.688 1 22.19 298 ASN A C 1
ATOM 2437 O O . ASN A 1 298 ? -0.497 86.938 51.406 1 22.19 298 ASN A O 1
ATOM 2441 N N . ALA A 1 299 ? 0.583 88.438 52.688 1 23.91 299 ALA A N 1
ATOM 2442 C CA . ALA A 1 299 ? 2.043 88.438 52.719 1 23.91 299 ALA A CA 1
ATOM 2443 C C . ALA A 1 299 ? 2.598 87.062 52.969 1 23.91 299 ALA A C 1
ATOM 2445 O O . ALA A 1 299 ? 3.426 86.562 52.219 1 23.91 299 ALA A O 1
ATOM 2446 N N . ALA A 1 300 ? 2.939 86.562 54.406 1 24.25 300 ALA A N 1
ATOM 2447 C CA . ALA A 1 300 ? 4.211 86.562 55.125 1 24.25 300 ALA A CA 1
ATOM 2448 C C . ALA A 1 300 ? 4.887 85.188 55.062 1 24.25 300 ALA A C 1
ATOM 2450 O O . ALA A 1 300 ? 4.215 84.188 55.094 1 24.25 300 ALA A O 1
ATOM 2451 N N . ARG A 1 301 ? 6.305 85.188 55.031 1 22.34 301 ARG A N 1
ATOM 2452 C CA . ARG A 1 301 ? 7.426 84.312 54.812 1 22.34 301 ARG A CA 1
ATOM 2453 C C . ARG A 1 301 ? 7.586 83.375 56 1 22.34 301 ARG A C 1
ATOM 2455 O O . ARG A 1 301 ? 7.809 83.812 57.125 1 22.34 301 ARG A O 1
ATOM 2462 N N . LYS A 1 302 ? 6.816 82.438 56.094 1 21.52 302 LYS A N 1
ATOM 2463 C CA . LYS A 1 302 ? 7.07 81.5 57.188 1 21.52 302 LYS A CA 1
ATOM 2464 C C . LYS A 1 302 ? 8.562 81.25 57.344 1 21.52 302 LYS A C 1
ATOM 2466 O O . LYS A 1 302 ? 9.266 81 56.375 1 21.52 302 LYS A O 1
ATOM 2471 N N . PRO A 1 303 ? 9.258 81.438 58.438 1 19.56 303 PRO A N 1
ATOM 2472 C CA . PRO A 1 303 ? 10.664 81.375 58.844 1 19.56 303 PRO A CA 1
ATOM 2473 C C . PRO A 1 303 ? 11.289 80 58.5 1 19.56 303 PRO A C 1
ATOM 2475 O O . PRO A 1 303 ? 10.586 79 58.406 1 19.56 303 PRO A O 1
ATOM 2478 N N . GLN A 1 304 ? 12.359 80 57.875 1 19.55 304 GLN A N 1
ATOM 2479 C CA . GLN A 1 304 ? 13.242 78.938 57.375 1 19.55 304 GLN A CA 1
ATOM 2480 C C . GLN A 1 304 ? 13.734 78.062 58.531 1 19.55 304 GLN A C 1
ATOM 2482 O O . GLN A 1 304 ? 14.633 77.25 58.344 1 19.55 304 GLN A O 1
ATOM 2487 N N . LEU A 1 305 ? 13.125 78 59.594 1 17.64 305 LEU A N 1
ATOM 2488 C CA . LEU A 1 305 ? 13.977 77.438 60.656 1 17.64 305 LEU A CA 1
ATOM 2489 C C . LEU A 1 305 ? 14.75 76.25 60.156 1 17.64 305 LEU A C 1
ATOM 2491 O O . LEU A 1 305 ? 14.211 75.375 59.406 1 17.64 305 LEU A O 1
ATOM 2495 N N . HIS A 1 306 ? 16.141 76.25 60.281 1 19.84 306 HIS A N 1
ATOM 2496 C CA . HIS A 1 306 ? 17.375 75.5 60.094 1 19.84 306 HIS A CA 1
ATOM 2497 C C . HIS A 1 306 ? 17.344 74.188 60.875 1 19.84 306 HIS A C 1
ATOM 2499 O O . HIS A 1 306 ? 18.266 73.375 60.75 1 19.84 306 HIS A O 1
ATOM 2505 N N . HIS A 1 307 ? 16.359 73.625 61.344 1 16.94 307 HIS A N 1
ATOM 2506 C CA . HIS A 1 307 ? 16.656 72.688 62.438 1 16.94 307 HIS A CA 1
ATOM 2507 C C . HIS A 1 307 ? 17.797 71.75 62.062 1 16.94 307 HIS A C 1
ATOM 2509 O O . HIS A 1 307 ? 17.875 71.25 60.938 1 16.94 307 HIS A O 1
ATOM 2515 N N . VAL A 1 308 ? 18.875 71.625 63.031 1 18.09 308 VAL A N 1
ATOM 2516 C CA . VAL A 1 308 ? 20.203 71.125 63.375 1 18.09 308 VAL A CA 1
ATOM 2517 C C . VAL A 1 308 ? 20.266 69.625 63.094 1 18.09 308 VAL A C 1
ATOM 2519 O O . VAL A 1 308 ? 21.141 69.125 62.344 1 18.09 308 VAL A O 1
ATOM 2522 N N . PRO A 1 309 ? 20.422 68.812 64.25 1 17.03 309 PRO A N 1
ATOM 2523 C CA . PRO A 1 309 ? 21.688 68.25 64.688 1 17.03 309 PRO A CA 1
ATOM 2524 C C . PRO A 1 309 ? 21.859 66.812 64.188 1 17.03 309 PRO A C 1
ATOM 2526 O O . PRO A 1 309 ? 22.984 66.438 63.812 1 17.03 309 PRO A O 1
ATOM 2529 N N . LYS A 1 310 ? 20.984 65.812 64.625 1 17.98 310 LYS A N 1
ATOM 2530 C CA . LYS A 1 310 ? 21.281 64.812 65.625 1 17.98 310 LYS A CA 1
ATOM 2531 C C . LYS A 1 310 ? 22.094 63.656 65 1 17.98 310 LYS A C 1
ATOM 2533 O O . LYS A 1 310 ? 22.047 63.438 63.812 1 17.98 310 LYS A O 1
ATOM 2538 N N . ASP A 1 311 ? 22.469 62.625 65.938 1 16.22 311 ASP A N 1
ATOM 2539 C CA . ASP A 1 311 ? 23.516 61.75 66.375 1 16.22 311 ASP A CA 1
ATOM 2540 C C . ASP A 1 311 ? 23.656 60.531 65.438 1 16.22 311 ASP A C 1
ATOM 2542 O O . ASP A 1 311 ? 24.75 60.188 65 1 16.22 311 ASP A O 1
ATOM 2546 N N . GLU A 1 312 ? 22.812 59.438 65.688 1 17.31 312 GLU A N 1
ATOM 2547 C CA . GLU A 1 312 ? 23.391 58.312 66.375 1 17.31 312 GLU A CA 1
ATOM 2548 C C . GLU A 1 312 ? 24.203 57.438 65.5 1 17.31 312 GLU A C 1
ATOM 2550 O O . GLU A 1 312 ? 24.016 57.469 64.25 1 17.31 312 GLU A O 1
ATOM 2555 N N . PRO A 1 313 ? 24.547 56.188 66.125 1 18.89 313 PRO A N 1
ATOM 2556 C CA . PRO A 1 313 ? 25.719 55.312 66.375 1 18.89 313 PRO A CA 1
ATOM 2557 C C . PRO A 1 313 ? 26.031 54.406 65.188 1 18.89 313 PRO A C 1
ATOM 2559 O O . PRO A 1 313 ? 25.234 54.281 64.25 1 18.89 313 PRO A O 1
ATOM 2562 N N . PRO A 1 314 ? 26.75 53.281 65.688 1 18.7 314 PRO A N 1
ATOM 2563 C CA . PRO A 1 314 ? 27.938 52.531 65.312 1 18.7 314 PRO A CA 1
ATOM 2564 C C . PRO A 1 314 ? 27.641 51.344 64.375 1 18.7 314 PRO A C 1
ATOM 2566 O O . PRO A 1 314 ? 28.469 51 63.562 1 18.7 314 PRO A O 1
ATOM 2569 N N . PRO A 1 315 ? 26.547 50.594 64.75 1 16.92 315 PRO A N 1
ATOM 2570 C CA . PRO A 1 315 ? 26.969 49.219 65.062 1 16.92 315 PRO A CA 1
ATOM 2571 C C . PRO A 1 315 ? 27.578 48.531 63.812 1 16.92 315 PRO A C 1
ATOM 2573 O O . PRO A 1 315 ? 27.453 49.062 62.688 1 16.92 315 PRO A O 1
ATOM 2576 N N . SER A 1 316 ? 27.547 47.188 63.969 1 16.72 316 SER A N 1
ATOM 2577 C CA . SER A 1 316 ? 28.344 45.969 64 1 16.72 316 SER A CA 1
ATOM 2578 C C . SER A 1 316 ? 28.438 45.344 62.594 1 16.72 316 SER A C 1
ATOM 2580 O O . SER A 1 316 ? 28.125 46 61.594 1 16.72 316 SER A O 1
ATOM 2582 N N . LEU A 1 317 ? 28.266 44 62.656 1 16.3 317 LEU A N 1
ATOM 2583 C CA . LEU A 1 317 ? 29.156 42.844 62.531 1 16.3 317 LEU A CA 1
ATOM 2584 C C . LEU A 1 317 ? 29.109 42.281 61.094 1 16.3 317 LEU A C 1
ATOM 2586 O O . LEU A 1 317 ? 30.156 42.094 60.469 1 16.3 317 LEU A O 1
ATOM 2590 N N . ASP A 1 318 ? 28.203 41.312 60.906 1 16.3 318 ASP A N 1
ATOM 2591 C CA . ASP A 1 318 ? 28.656 39.938 60.688 1 16.3 318 ASP A CA 1
ATOM 2592 C C . ASP A 1 318 ? 28.922 39.719 59.188 1 16.3 318 ASP A C 1
ATOM 2594 O O . ASP A 1 318 ? 28.516 40.5 58.344 1 16.3 318 ASP A O 1
ATOM 2598 N N . THR A 1 319 ? 28.906 38.406 58.781 1 16.56 319 THR A N 1
ATOM 2599 C CA . THR A 1 319 ? 29.703 37.25 58.312 1 16.56 319 THR A CA 1
ATOM 2600 C C . THR A 1 319 ? 29.5 37.031 56.844 1 16.56 319 THR A C 1
ATOM 2602 O O . THR A 1 319 ? 30.453 36.812 56.094 1 16.56 319 THR A O 1
ATOM 2605 N N . ALA A 1 320 ? 28.281 36.812 56.281 1 16.8 320 ALA A N 1
ATOM 2606 C CA . ALA A 1 320 ? 28.203 35.438 55.75 1 16.8 320 ALA A CA 1
ATOM 2607 C C . ALA A 1 320 ? 28.781 35.375 54.312 1 16.8 320 ALA A C 1
ATOM 2609 O O . ALA A 1 320 ? 29.641 34.531 54.031 1 16.8 320 ALA A O 1
ATOM 2610 N N . LEU A 1 321 ? 27.969 35.656 53.312 1 16.27 321 LEU A N 1
ATOM 2611 C CA . LEU A 1 321 ? 27.688 34.656 52.312 1 16.27 321 LEU A CA 1
ATOM 2612 C C . LEU A 1 321 ? 28.703 34.719 51.156 1 16.27 321 LEU A C 1
ATOM 2614 O O . LEU A 1 321 ? 29.219 35.781 50.844 1 16.27 321 LEU A O 1
ATOM 2618 N N . TYR A 1 322 ? 29.219 33.531 50.625 1 16.56 322 TYR A N 1
ATOM 2619 C CA . TYR A 1 322 ? 30.203 32.781 49.875 1 16.56 322 TYR A CA 1
ATOM 2620 C C . TYR A 1 322 ? 30.031 33 48.375 1 16.56 322 TYR A C 1
ATOM 2622 O O . TYR A 1 322 ? 30.766 32.438 47.562 1 16.56 322 TYR A O 1
ATOM 2630 N N . ALA A 1 323 ? 29.219 33.938 47.906 1 17.05 323 ALA A N 1
ATOM 2631 C CA . ALA A 1 323 ? 28.781 33.469 46.594 1 17.05 323 ALA A CA 1
ATOM 2632 C C . ALA A 1 323 ? 29.969 33.406 45.625 1 17.05 323 ALA A C 1
ATOM 2634 O O . ALA A 1 323 ? 30.812 34.312 45.625 1 17.05 323 ALA A O 1
ATOM 2635 N N . THR A 1 324 ? 30.125 32.219 45.062 1 17.48 324 THR A N 1
ATOM 2636 C CA . THR A 1 324 ? 30.906 31.344 44.219 1 17.48 324 THR A CA 1
ATOM 2637 C C . THR A 1 324 ? 30.906 31.844 42.781 1 17.48 324 THR A C 1
ATOM 2639 O O . THR A 1 324 ? 29.844 31.938 42.156 1 17.48 324 THR A O 1
ATOM 2642 N N . VAL A 1 325 ? 31.578 32.812 42.469 1 18.17 325 VAL A N 1
ATOM 2643 C CA . VAL A 1 325 ? 31.781 33.375 41.156 1 18.17 325 VAL A CA 1
ATOM 2644 C C . VAL A 1 325 ? 32.125 32.281 40.156 1 18.17 325 VAL A C 1
ATOM 2646 O O . VAL A 1 325 ? 32.969 31.438 40.406 1 18.17 325 VAL A O 1
ATOM 2649 N N . GLY A 1 326 ? 31.281 32.094 39.25 1 18.11 326 GLY A N 1
ATOM 2650 C CA . GLY A 1 326 ? 30.984 31.359 38.031 1 18.11 326 GLY A CA 1
ATOM 2651 C C . GLY A 1 326 ? 32.031 31.578 36.938 1 18.11 326 GLY A C 1
ATOM 2652 O O . GLY A 1 326 ? 32.406 32.719 36.656 1 18.11 326 GLY A O 1
ATOM 2653 N N . PRO A 1 327 ? 32.938 30.656 36.875 1 17.59 327 PRO A N 1
ATOM 2654 C CA . PRO A 1 327 ? 34.094 30.578 35.938 1 17.59 327 PRO A CA 1
ATOM 2655 C C . PRO A 1 327 ? 33.688 30.828 34.5 1 17.59 327 PRO A C 1
ATOM 2657 O O . PRO A 1 327 ? 34.312 31.641 33.812 1 17.59 327 PRO A O 1
ATOM 2660 N N . GLU A 1 328 ? 33.156 29.719 33.781 1 17.8 328 GLU A N 1
ATOM 2661 C CA . GLU A 1 328 ? 33.875 29 32.719 1 17.8 328 GLU A CA 1
ATOM 2662 C C . GLU A 1 328 ? 33.5 29.5 31.344 1 17.8 328 GLU A C 1
ATOM 2664 O O . GLU A 1 328 ? 32.531 28.984 30.734 1 17.8 328 GLU A O 1
ATOM 2669 N N . ARG A 1 329 ? 33.312 30.562 30.938 1 18.19 329 ARG A N 1
ATOM 2670 C CA . ARG A 1 329 ? 32.688 30.828 29.641 1 18.19 329 ARG A CA 1
ATOM 2671 C C . ARG A 1 329 ? 33.625 30.453 28.5 1 18.19 329 ARG A C 1
ATOM 2673 O O . ARG A 1 329 ? 34.625 31.141 28.25 1 18.19 329 ARG A O 1
ATOM 2680 N N . ALA A 1 330 ? 33.875 29.125 28.109 1 19.44 330 ALA A N 1
ATOM 2681 C CA . ALA A 1 330 ? 34.719 28.766 26.969 1 19.44 330 ALA A CA 1
ATOM 2682 C C . ALA A 1 330 ? 34.125 29.234 25.656 1 19.44 330 ALA A C 1
ATOM 2684 O O . ALA A 1 330 ? 32.969 28.891 25.328 1 19.44 330 ALA A O 1
ATOM 2685 N N . THR A 1 331 ? 34.25 30.344 25.203 1 18.98 331 THR A N 1
ATOM 2686 C CA . THR A 1 331 ? 33.719 31 24.016 1 18.98 331 THR A CA 1
ATOM 2687 C C . THR A 1 331 ? 34.125 30.234 22.75 1 18.98 331 THR A C 1
ATOM 2689 O O . THR A 1 331 ? 35.125 30.578 22.094 1 18.98 331 THR A O 1
ATOM 2692 N N . ALA A 1 332 ? 33.969 28.922 22.688 1 19.27 332 ALA A N 1
ATOM 2693 C CA . ALA A 1 332 ? 34.5 28.234 21.516 1 19.27 332 ALA A CA 1
ATOM 2694 C C . ALA A 1 332 ? 33.812 28.734 20.234 1 19.27 332 ALA A C 1
ATOM 2696 O O . ALA A 1 332 ? 32.594 28.672 20.109 1 19.27 332 ALA A O 1
ATOM 2697 N N . VAL A 1 333 ? 34.312 29.594 19.625 1 18.89 333 VAL A N 1
ATOM 2698 C CA . VAL A 1 333 ? 33.875 30.266 18.406 1 18.89 333 VAL A CA 1
ATOM 2699 C C . VAL A 1 333 ? 33.781 29.25 17.266 1 18.89 333 VAL A C 1
ATOM 2701 O O . VAL A 1 333 ? 34.656 28.391 17.125 1 18.89 333 VAL A O 1
ATOM 2704 N N . ALA A 1 334 ? 32.562 29.016 16.703 1 21.38 334 ALA A N 1
ATOM 2705 C CA . ALA A 1 334 ? 31.938 28.203 15.672 1 21.38 334 ALA A CA 1
ATOM 2706 C C . ALA A 1 334 ? 32.625 28.422 14.32 1 21.38 334 ALA A C 1
ATOM 2708 O O . ALA A 1 334 ? 32.656 29.531 13.797 1 21.38 334 ALA A O 1
ATOM 2709 N N . PRO A 1 335 ? 33.719 27.797 14.086 1 20.67 335 PRO A N 1
ATOM 2710 C CA . PRO A 1 335 ? 34.062 28.047 12.688 1 20.67 335 PRO A CA 1
ATOM 2711 C C . PRO A 1 335 ? 32.969 27.641 11.711 1 20.67 335 PRO A C 1
ATOM 2713 O O . PRO A 1 335 ? 32.156 26.781 12.031 1 20.67 335 PRO A O 1
ATOM 2716 N N . ALA A 1 336 ? 32.719 28.312 10.625 1 20.5 336 ALA A N 1
ATOM 2717 C CA . ALA A 1 336 ? 31.719 28.578 9.586 1 20.5 336 ALA A CA 1
ATOM 2718 C C . ALA A 1 336 ? 31.562 27.359 8.672 1 20.5 336 ALA A C 1
ATOM 2720 O O . ALA A 1 336 ? 32.438 27.062 7.863 1 20.5 336 ALA A O 1
ATOM 2721 N N . ALA A 1 337 ? 31.156 26.141 9.172 1 21.17 337 ALA A N 1
ATOM 2722 C CA . ALA A 1 337 ? 31.219 25.016 8.25 1 21.17 337 ALA A CA 1
ATOM 2723 C C . ALA A 1 337 ? 30.234 25.188 7.102 1 21.17 337 ALA A C 1
ATOM 2725 O O . ALA A 1 337 ? 29.203 25.859 7.254 1 21.17 337 ALA A O 1
ATOM 2726 N N . PRO A 1 338 ? 30.562 24.719 5.988 1 21.66 338 PRO A N 1
ATOM 2727 C CA . PRO A 1 338 ? 29.922 24.984 4.699 1 21.66 338 PRO A CA 1
ATOM 2728 C C . PRO A 1 338 ? 28.453 24.578 4.66 1 21.66 338 PRO A C 1
ATOM 2730 O O . PRO A 1 338 ? 27.984 23.875 5.566 1 21.66 338 PRO A O 1
ATOM 2733 N N . PRO A 1 339 ? 27.906 24.094 3.51 1 22.88 339 PRO A N 1
ATOM 2734 C CA . PRO A 1 339 ? 26.594 24.219 2.879 1 22.88 339 PRO A CA 1
ATOM 2735 C C . PRO A 1 339 ? 25.516 23.406 3.6 1 22.88 339 PRO A C 1
ATOM 2737 O O . PRO A 1 339 ? 25.844 22.562 4.445 1 22.88 339 PRO A O 1
ATOM 2740 N N . GLY A 1 340 ? 24.328 23.031 2.951 1 21.64 340 GLY A N 1
ATOM 2741 C CA . GLY A 1 340 ? 22.906 22.953 3.229 1 21.64 340 GLY A CA 1
ATOM 2742 C C . GLY A 1 340 ? 22.516 21.672 3.951 1 21.64 340 GLY A C 1
ATOM 2743 O O . GLY A 1 340 ? 21.328 21.359 4.059 1 21.64 340 GLY A O 1
ATOM 2744 N N . ALA A 1 341 ? 23.266 20.656 4.289 1 24.48 341 ALA A N 1
ATOM 2745 C CA . ALA A 1 341 ? 22.438 19.516 4.645 1 24.48 341 ALA A CA 1
ATOM 2746 C C . ALA A 1 341 ? 21.484 19.859 5.785 1 24.48 341 ALA A C 1
ATOM 2748 O O . ALA A 1 341 ? 21.891 20.453 6.785 1 24.48 341 ALA A O 1
ATOM 2749 N N . GLU A 1 342 ? 20.188 20.109 5.535 1 22.78 342 GLU A N 1
ATOM 2750 C CA . GLU A 1 342 ? 19.156 20.609 6.438 1 22.78 342 GLU A CA 1
ATOM 2751 C C . GLU A 1 342 ? 19.188 19.859 7.77 1 22.78 342 GLU A C 1
ATOM 2753 O O . GLU A 1 342 ? 19.188 18.625 7.793 1 22.78 342 GLU A O 1
ATOM 2758 N N . PRO A 1 343 ? 19.703 20.5 8.82 1 27.56 343 PRO A N 1
ATOM 2759 C CA . PRO A 1 343 ? 19.844 19.906 10.156 1 27.56 343 PRO A CA 1
ATOM 2760 C C . PRO A 1 343 ? 18.516 19.375 10.703 1 27.56 343 PRO A C 1
ATOM 2762 O O . PRO A 1 343 ? 17.484 20.016 10.555 1 27.56 343 PRO A O 1
ATOM 2765 N N . THR A 1 344 ? 18.328 18.078 10.688 1 25.2 344 THR A N 1
ATOM 2766 C CA . THR A 1 344 ? 17.219 17.312 11.25 1 25.2 344 THR A CA 1
ATOM 2767 C C . THR A 1 344 ? 16.828 17.844 12.625 1 25.2 344 THR A C 1
ATOM 2769 O O . THR A 1 344 ? 17.703 18.234 13.406 1 25.2 344 THR A O 1
ATOM 2772 N N . ARG A 1 345 ? 15.641 18.391 12.727 1 23.84 345 ARG A N 1
ATOM 2773 C CA . ARG A 1 345 ? 15.039 19 13.914 1 23.84 345 ARG A CA 1
ATOM 2774 C C . ARG A 1 345 ? 15.227 18.109 15.141 1 23.84 345 ARG A C 1
ATOM 2776 O O . ARG A 1 345 ? 15.047 16.891 15.062 1 23.84 345 ARG A O 1
ATOM 2783 N N . ARG A 1 346 ? 15.781 18.656 16.125 1 26.72 346 ARG A N 1
ATOM 2784 C CA . ARG A 1 346 ? 16.109 18.188 17.469 1 26.72 346 ARG A CA 1
ATOM 2785 C C . ARG A 1 346 ? 14.859 17.734 18.219 1 26.72 346 ARG A C 1
ATOM 2787 O O . ARG A 1 346 ? 13.875 18.469 18.297 1 26.72 346 ARG A O 1
ATOM 2794 N N . LYS A 1 347 ? 14.633 16.406 18.312 1 30.97 347 LYS A N 1
ATOM 2795 C CA . LYS A 1 347 ? 13.688 15.734 19.203 1 30.97 347 LYS A CA 1
ATOM 2796 C C . LYS A 1 347 ? 13.648 16.406 20.578 1 30.97 347 LYS A C 1
ATOM 2798 O O . LYS A 1 347 ? 14.68 16.844 21.094 1 30.97 347 LYS A O 1
ATOM 2803 N N . GLY A 1 348 ? 12.633 17.078 20.906 1 28.27 348 GLY A N 1
ATOM 2804 C CA . GLY A 1 348 ? 12.367 17.703 22.188 1 28.27 348 GLY A CA 1
ATOM 2805 C C . GLY A 1 348 ? 12.906 16.906 23.375 1 28.27 348 GLY A C 1
ATOM 2806 O O . GLY A 1 348 ? 13.289 15.742 23.219 1 28.27 348 GLY A O 1
ATOM 2807 N N . PRO A 1 349 ? 13.156 17.562 24.547 1 34.66 349 PRO A N 1
ATOM 2808 C CA . PRO A 1 349 ? 13.812 17.016 25.734 1 34.66 349 PRO A CA 1
ATOM 2809 C C . PRO A 1 349 ? 13.188 15.703 26.188 1 34.66 349 PRO A C 1
ATOM 2811 O O . PRO A 1 349 ? 12.031 15.68 26.609 1 34.66 349 PRO A O 1
ATOM 2814 N N . CYS A 1 350 ? 13.109 14.703 25.469 1 37.38 350 CYS A N 1
ATOM 2815 C CA . CYS A 1 350 ? 12.906 13.336 25.938 1 37.38 350 CYS A CA 1
ATOM 2816 C C . CYS A 1 350 ? 13.727 13.07 27.203 1 37.38 350 CYS A C 1
ATOM 2818 O O . CYS A 1 350 ? 14.875 13.508 27.297 1 37.38 350 CYS A O 1
ATOM 2820 N N . THR A 1 351 ? 13.109 12.977 28.391 1 45.44 351 THR A N 1
ATOM 2821 C CA . THR A 1 351 ? 13.719 12.633 29.672 1 45.44 351 THR A CA 1
ATOM 2822 C C . THR A 1 351 ? 14.836 11.609 29.484 1 45.44 351 THR A C 1
ATOM 2824 O O . THR A 1 351 ? 14.57 10.453 29.125 1 45.44 351 THR A O 1
ATOM 2827 N N . SER A 1 352 ? 15.93 11.891 28.984 1 58.34 352 SER A N 1
ATOM 2828 C CA . SER A 1 352 ? 17.156 11.094 28.906 1 58.34 352 SER A CA 1
ATOM 2829 C C . SER A 1 352 ? 17.547 10.547 30.281 1 58.34 352 SER A C 1
ATOM 2831 O O . SER A 1 352 ? 17.703 11.305 31.234 1 58.34 352 SER A O 1
ATOM 2833 N N . GLU A 1 353 ? 17.203 9.344 30.594 1 72.62 353 GLU A N 1
ATOM 2834 C CA . GLU A 1 353 ? 17.688 8.703 31.797 1 72.62 353 GLU A CA 1
ATOM 2835 C C . GLU A 1 353 ? 19.203 8.773 31.891 1 72.62 353 GLU A C 1
ATOM 2837 O O . GLU A 1 353 ? 19.906 8.555 30.891 1 72.62 353 GLU A O 1
ATOM 2842 N N . LEU A 1 354 ? 19.688 9.391 33.031 1 82 354 LEU A N 1
ATOM 2843 C CA . LEU A 1 354 ? 21.109 9.516 33.281 1 82 354 LEU A CA 1
ATOM 2844 C C . LEU A 1 354 ? 21.688 8.219 33.844 1 82 354 LEU A C 1
ATOM 2846 O O . LEU A 1 354 ? 21.062 7.578 34.688 1 82 354 LEU A O 1
ATOM 2850 N N . TYR A 1 355 ? 22.719 7.75 33.25 1 85.88 355 TYR A N 1
ATOM 2851 C CA . TYR A 1 355 ? 23.469 6.578 33.688 1 85.88 355 TYR A CA 1
ATOM 2852 C C . TYR A 1 355 ? 24.875 6.961 34.125 1 85.88 355 TYR A C 1
ATOM 2854 O O . TYR A 1 355 ? 25.469 7.895 33.562 1 85.88 355 TYR A O 1
ATOM 2862 N N . VAL A 1 356 ? 25.344 6.324 35.125 1 88.56 356 VAL A N 1
ATOM 2863 C CA . VAL A 1 356 ? 26.734 6.461 35.562 1 88.56 356 VAL A CA 1
ATOM 2864 C C . VAL A 1 356 ? 27.562 5.293 35.031 1 88.56 356 VAL A C 1
ATOM 2866 O O . VAL A 1 356 ? 27.141 4.137 35.125 1 88.56 356 VAL A O 1
ATOM 2869 N N . VAL A 1 357 ? 28.625 5.578 34.438 1 89.31 357 VAL A N 1
ATOM 2870 C CA . VAL A 1 357 ? 29.547 4.562 33.906 1 89.31 357 VAL A CA 1
ATOM 2871 C C . VAL A 1 357 ? 30.25 3.879 35.094 1 89.31 357 VAL A C 1
ATOM 2873 O O . VAL A 1 357 ? 30.922 4.539 35.875 1 89.31 357 VAL A O 1
ATOM 2876 N N . THR A 1 358 ? 30.109 2.605 35.094 1 90.25 358 THR A N 1
ATOM 2877 C CA . THR A 1 358 ? 30.656 1.839 36.219 1 90.25 358 THR A CA 1
ATOM 2878 C C . THR A 1 358 ? 32.031 1.267 35.875 1 90.25 358 THR A C 1
ATOM 2880 O O . THR A 1 358 ? 32.812 0.939 36.75 1 90.25 358 THR A O 1
ATOM 2883 N N . ARG A 1 359 ? 32.281 1.095 34.562 1 88.19 359 ARG A N 1
ATOM 2884 C CA . ARG A 1 359 ? 33.562 0.545 34.094 1 88.19 359 ARG A CA 1
ATOM 2885 C C . ARG A 1 359 ? 34.031 1.294 32.844 1 88.19 359 ARG A C 1
ATOM 2887 O O . ARG A 1 359 ? 33.25 1.746 32.031 1 88.19 359 ARG A O 1
ATOM 2894 N N . ASP A 1 360 ? 35.344 1.433 32.812 1 89.19 360 ASP A N 1
ATOM 2895 C CA . ASP A 1 360 ? 35.938 2.072 31.625 1 89.19 360 ASP A CA 1
ATOM 2896 C C . ASP A 1 360 ? 35.625 1.28 30.359 1 89.19 360 ASP A C 1
ATOM 2898 O O . ASP A 1 360 ? 35.688 0.048 30.359 1 89.19 360 ASP A O 1
ATOM 2902 N N . PHE A 1 361 ? 35.188 2.01 29.297 1 87.25 361 PHE A N 1
ATOM 2903 C CA . PHE A 1 361 ? 35 1.435 27.969 1 87.25 361 PHE A CA 1
ATOM 2904 C C . PHE A 1 361 ? 35.719 2.258 26.906 1 87.25 361 PHE A C 1
ATOM 2906 O O . PHE A 1 361 ? 35.5 3.471 26.812 1 87.25 361 PHE A O 1
ATOM 2913 N N . THR A 1 362 ? 36.531 1.611 26.172 1 87.69 362 THR A N 1
ATOM 2914 C CA . THR A 1 362 ? 37.219 2.219 25.031 1 87.69 362 THR A CA 1
ATOM 2915 C C . THR A 1 362 ? 36.594 1.78 23.719 1 87.69 362 THR A C 1
ATOM 2917 O O . THR A 1 362 ? 36.469 0.583 23.453 1 87.69 362 THR A O 1
ATOM 2920 N N . SER A 1 363 ? 36.188 2.715 22.938 1 84.38 363 SER A N 1
ATOM 2921 C CA . SER A 1 363 ? 35.531 2.455 21.656 1 84.38 363 SER A CA 1
ATOM 2922 C C . SER A 1 363 ? 36.469 1.74 20.688 1 84.38 363 SER A C 1
ATOM 2924 O O . SER A 1 363 ? 37.688 2.023 20.656 1 84.38 363 SER A O 1
ATOM 2926 N N . ARG A 1 364 ? 36 0.846 19.984 1 81.44 364 ARG A N 1
ATOM 2927 C CA . ARG A 1 364 ? 36.75 0.103 18.984 1 81.44 364 ARG A CA 1
ATOM 2928 C C . ARG A 1 364 ? 36.312 0.477 17.578 1 81.44 364 ARG A C 1
ATOM 2930 O O . ARG A 1 364 ? 37.031 0.235 16.609 1 81.44 364 ARG A O 1
ATOM 2937 N N . VAL A 1 365 ? 35.094 0.983 17.578 1 81.19 365 VAL A N 1
ATOM 2938 C CA . VAL A 1 365 ? 34.531 1.379 16.281 1 81.19 365 VAL A CA 1
ATOM 2939 C C . VAL A 1 365 ? 33.969 2.791 16.375 1 81.19 365 VAL A C 1
ATOM 2941 O O . VAL A 1 365 ? 33.719 3.295 17.469 1 81.19 365 VAL A O 1
ATOM 2944 N N . GLU A 1 366 ? 33.781 3.348 15.266 1 81.12 366 GLU A N 1
ATOM 2945 C CA . GLU A 1 366 ? 33.375 4.746 15.172 1 81.12 366 GLU A CA 1
ATOM 2946 C C . GLU A 1 366 ? 31.984 4.961 15.766 1 81.12 366 GLU A C 1
ATOM 2948 O O . GLU A 1 366 ? 31.688 6.043 16.266 1 81.12 366 GLU A O 1
ATOM 2953 N N . SER A 1 367 ? 31.25 3.973 15.914 1 84.25 367 SER A N 1
ATOM 2954 C CA . SER A 1 367 ? 29.875 4.098 16.422 1 84.25 367 SER A CA 1
ATOM 2955 C C . SER A 1 367 ? 29.844 4.012 17.938 1 84.25 367 SER A C 1
ATOM 2957 O O . SER A 1 367 ? 28.828 4.359 18.562 1 84.25 367 SER A O 1
ATOM 2959 N N . GLU A 1 368 ? 30.953 3.527 18.438 1 88.5 368 GLU A N 1
ATOM 2960 C CA . GLU A 1 368 ? 31.078 3.373 19.891 1 88.5 368 GLU A CA 1
ATOM 2961 C C . GLU A 1 368 ? 31.703 4.609 20.516 1 88.5 368 GLU A C 1
ATOM 2963 O O . GLU A 1 368 ? 32.375 5.402 19.844 1 88.5 368 GLU A O 1
ATOM 2968 N N . MET A 1 369 ? 31.391 4.832 21.828 1 84.75 369 MET A N 1
ATOM 2969 C CA . MET A 1 369 ? 31.969 5.949 22.578 1 84.75 369 MET A CA 1
ATOM 2970 C C . MET A 1 369 ? 32.781 5.445 23.766 1 84.75 369 MET A C 1
ATOM 2972 O O . MET A 1 369 ? 32.312 4.578 24.516 1 84.75 369 MET A O 1
ATOM 2976 N N . SER A 1 370 ? 33.969 6.031 23.797 1 88.25 370 SER A N 1
ATOM 2977 C CA . SER A 1 370 ? 34.812 5.727 24.969 1 88.25 370 SER A CA 1
ATOM 2978 C C . SER A 1 370 ? 34.312 6.48 26.203 1 88.25 370 SER A C 1
ATOM 2980 O O . SER A 1 370 ? 34.031 7.676 26.125 1 88.25 370 SER A O 1
ATOM 2982 N N . VAL A 1 371 ? 34.094 5.723 27.281 1 87.5 371 VAL A N 1
ATOM 2983 C CA . VAL A 1 371 ? 33.656 6.332 28.531 1 87.5 371 VAL A CA 1
ATOM 2984 C C . VAL A 1 371 ? 34.531 5.852 29.672 1 87.5 371 VAL A C 1
ATOM 2986 O O . VAL A 1 371 ? 35.125 4.766 29.609 1 87.5 371 VAL A O 1
ATOM 2989 N N . ILE A 1 372 ? 34.656 6.719 30.688 1 87.25 372 ILE A N 1
ATOM 2990 C CA . ILE A 1 372 ? 35.438 6.418 31.891 1 87.25 372 ILE A CA 1
ATOM 2991 C C . ILE A 1 372 ? 34.5 6.238 33.094 1 87.25 372 ILE A C 1
ATOM 2993 O O . ILE A 1 372 ? 33.438 6.859 33.156 1 87.25 372 ILE A O 1
ATOM 2997 N N . GLN A 1 373 ? 34.875 5.258 33.969 1 88.69 373 GLN A N 1
ATOM 2998 C CA . GLN A 1 373 ? 34.125 5.035 35.188 1 88.69 373 GLN A CA 1
ATOM 2999 C C . GLN A 1 373 ? 33.844 6.352 35.906 1 88.69 373 GLN A C 1
ATOM 3001 O O . GLN A 1 373 ? 34.75 7.16 36.125 1 88.69 373 GLN A O 1
ATOM 3006 N N . GLY A 1 374 ? 32.5 6.664 36.25 1 86.31 374 GLY A N 1
ATOM 3007 C CA . GLY A 1 374 ? 32.094 7.883 36.938 1 86.31 374 GLY A CA 1
ATOM 3008 C C . GLY A 1 374 ? 31.438 8.891 36 1 86.31 374 GLY A C 1
ATOM 3009 O O . GLY A 1 374 ? 30.781 9.828 36.438 1 86.31 374 GLY A O 1
ATOM 3010 N N . ASN A 1 375 ? 31.688 8.781 34.719 1 85.19 375 ASN A N 1
ATOM 3011 C CA . ASN A 1 375 ? 31.016 9.664 33.781 1 85.19 375 ASN A CA 1
ATOM 3012 C C . ASN A 1 375 ? 29.5 9.531 33.875 1 85.19 375 ASN A C 1
ATOM 3014 O O . ASN A 1 375 ? 28.969 8.43 34.031 1 85.19 375 ASN A O 1
ATOM 3018 N N . VAL A 1 376 ? 28.844 10.609 33.844 1 87.56 376 VAL A N 1
ATOM 3019 C CA . VAL A 1 376 ? 27.391 10.617 33.719 1 87.56 376 VAL A CA 1
ATOM 3020 C C . VAL A 1 376 ? 26.984 10.828 32.281 1 87.56 376 VAL A C 1
ATOM 3022 O O . VAL A 1 376 ? 27.344 11.836 31.672 1 87.56 376 VAL A O 1
ATOM 3025 N N . VAL A 1 377 ? 26.312 9.812 31.766 1 86.81 377 VAL A N 1
ATOM 3026 C CA . VAL A 1 377 ? 25.906 9.867 30.359 1 86.81 377 VAL A CA 1
ATOM 3027 C C . VAL A 1 377 ? 24.391 9.898 30.266 1 86.81 377 VAL A C 1
ATOM 3029 O O . VAL A 1 377 ? 23.688 9.359 31.141 1 86.81 377 VAL A O 1
ATOM 3032 N N . ALA A 1 378 ? 23.922 10.484 29.281 1 85.56 378 ALA A N 1
ATOM 3033 C CA . ALA A 1 378 ? 22.484 10.547 29.016 1 85.56 378 ALA A CA 1
ATOM 3034 C C . ALA A 1 378 ? 22.078 9.508 27.969 1 85.56 378 ALA A C 1
ATOM 3036 O O . ALA A 1 378 ? 22.719 9.391 26.922 1 85.56 378 ALA A O 1
ATOM 3037 N N . SER A 1 379 ? 21.188 8.734 28.375 1 85.06 379 SER A N 1
ATOM 3038 C CA . SER A 1 379 ? 20.656 7.754 27.422 1 85.06 379 SER A CA 1
ATOM 3039 C C . SER A 1 379 ? 19.891 8.43 26.297 1 85.06 379 SER A C 1
ATOM 3041 O O . SER A 1 379 ? 19.078 9.328 26.547 1 85.06 379 SER A O 1
ATOM 3043 N N . LEU A 1 380 ? 20.25 8.062 25.156 1 77.94 380 LEU A N 1
ATOM 3044 C CA . LEU A 1 380 ? 19.578 8.641 24 1 77.94 380 LEU A CA 1
ATOM 3045 C C . LEU A 1 380 ? 18.578 7.66 23.406 1 77.94 380 LEU A C 1
ATOM 3047 O O . LEU A 1 380 ? 17.891 7.973 22.422 1 77.94 380 LEU A O 1
ATOM 3051 N N . GLY A 1 381 ? 18.484 6.426 24.047 1 74.25 381 GLY A N 1
ATOM 3052 C CA . GLY A 1 381 ? 17.562 5.418 23.547 1 74.25 381 GLY A CA 1
ATOM 3053 C C . GLY A 1 381 ? 17.594 4.137 24.359 1 74.25 381 GLY A C 1
ATOM 3054 O O . GLY A 1 381 ? 18.281 4.055 25.375 1 74.25 381 GLY A O 1
ATOM 3055 N N . ASP A 1 382 ? 16.797 3.121 24 1 74 382 ASP A N 1
ATOM 3056 C CA . ASP A 1 382 ? 16.75 1.825 24.656 1 74 382 ASP A CA 1
ATOM 3057 C C . ASP A 1 382 ? 17.984 0.991 24.328 1 74 382 ASP A C 1
ATOM 3059 O O . ASP A 1 382 ? 18.656 1.243 23.312 1 74 382 ASP A O 1
ATOM 3063 N N . THR A 1 383 ? 18.297 0.056 25.188 1 77.5 383 THR A N 1
ATOM 3064 C CA . THR A 1 383 ? 19.375 -0.91 25 1 77.5 383 THR A CA 1
ATOM 3065 C C . THR A 1 383 ? 19.094 -1.802 23.797 1 77.5 383 THR A C 1
ATOM 3067 O O . THR A 1 383 ? 17.984 -2.322 23.641 1 77.5 383 THR A O 1
ATOM 3070 N N . VAL A 1 384 ? 19.953 -1.851 22.844 1 77.38 384 VAL A N 1
ATOM 3071 C CA . VAL A 1 384 ? 19.875 -2.73 21.688 1 77.38 384 VAL A CA 1
ATOM 3072 C C . VAL A 1 384 ? 21.047 -3.709 21.703 1 77.38 384 VAL A C 1
ATOM 3074 O O . VAL A 1 384 ? 22.203 -3.299 21.656 1 77.38 384 VAL A O 1
ATOM 3077 N N . ASP A 1 385 ? 20.797 -4.992 21.828 1 81.56 385 ASP A N 1
ATOM 3078 C CA . ASP A 1 385 ? 21.781 -6.062 21.828 1 81.56 385 ASP A CA 1
ATOM 3079 C C . ASP A 1 385 ? 22.859 -5.824 22.891 1 81.56 385 ASP A C 1
ATOM 3081 O O . ASP A 1 385 ? 24.047 -6.051 22.641 1 81.56 385 ASP A O 1
ATOM 3085 N N . GLY A 1 386 ? 22.453 -5.199 23.984 1 84.38 386 GLY A N 1
ATOM 3086 C CA . GLY A 1 386 ? 23.344 -5.004 25.125 1 84.38 386 GLY A CA 1
ATOM 3087 C C . GLY A 1 386 ? 24.094 -3.693 25.078 1 84.38 386 GLY A C 1
ATOM 3088 O O . GLY A 1 386 ? 24.953 -3.428 25.922 1 84.38 386 GLY A O 1
ATOM 3089 N N . TRP A 1 387 ? 23.797 -3.002 24.031 1 86.94 387 TRP A N 1
ATOM 3090 C CA . TRP A 1 387 ? 24.469 -1.709 23.875 1 86.94 387 TRP A CA 1
ATOM 3091 C C . TRP A 1 387 ? 23.469 -0.567 24.047 1 86.94 387 TRP A C 1
ATOM 3093 O O . TRP A 1 387 ? 22.281 -0.707 23.703 1 86.94 387 TRP A O 1
ATOM 3103 N N . MET A 1 388 ? 23.859 0.487 24.594 1 85.88 388 MET A N 1
ATOM 3104 C CA . MET A 1 388 ? 23.031 1.686 24.766 1 85.88 388 MET A CA 1
ATOM 3105 C C . MET A 1 388 ? 23.688 2.885 24.078 1 85.88 388 MET A C 1
ATOM 3107 O O . MET A 1 388 ? 24.891 3.117 24.219 1 85.88 388 MET A O 1
ATOM 3111 N N . LEU A 1 389 ? 22.906 3.547 23.344 1 87.1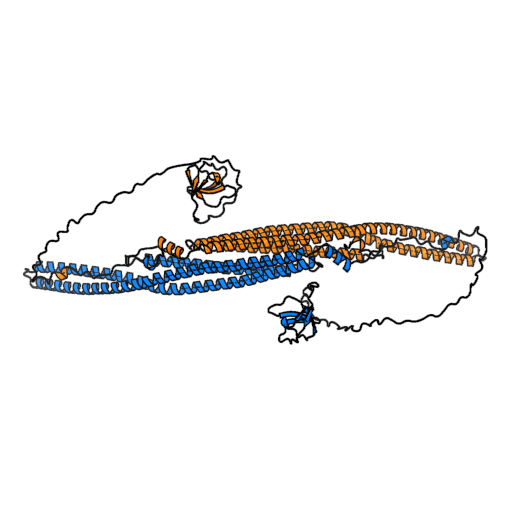9 389 LEU A N 1
ATOM 3112 C CA . LEU A 1 389 ? 23.359 4.812 22.781 1 87.19 389 LEU A CA 1
ATOM 3113 C C . LEU A 1 389 ? 23.312 5.922 23.828 1 87.19 389 LEU A C 1
ATOM 3115 O O . LEU A 1 389 ? 22.266 6.191 24.406 1 87.19 389 LEU A O 1
ATOM 3119 N N . VAL A 1 390 ? 24.438 6.457 24.078 1 88.56 390 VAL A N 1
ATOM 3120 C CA . VAL A 1 390 ? 24.531 7.469 25.125 1 88.56 390 VAL A CA 1
ATOM 3121 C C . VAL A 1 390 ? 25.172 8.734 24.578 1 88.56 390 VAL A C 1
ATOM 3123 O O . VAL A 1 390 ? 25.828 8.703 23.531 1 88.56 390 VAL A O 1
ATOM 3126 N N . SER A 1 391 ? 24.938 9.82 25.297 1 86.31 391 SER A N 1
ATOM 3127 C CA . SER A 1 391 ? 25.547 11.109 24.984 1 86.31 391 SER A CA 1
ATOM 3128 C C . SER A 1 391 ? 26.391 11.617 26.141 1 86.31 391 SER A C 1
ATOM 3130 O O . SER A 1 391 ? 25.969 11.547 27.297 1 86.31 391 SER A O 1
ATOM 3132 N N . LEU A 1 392 ? 27.641 11.977 25.891 1 84.75 392 LEU A N 1
ATOM 3133 C CA . LEU A 1 392 ? 28.578 12.57 26.828 1 84.75 392 LEU A CA 1
ATOM 3134 C C . LEU A 1 392 ? 29.266 13.797 26.234 1 84.75 392 LEU A C 1
ATOM 3136 O O . LEU A 1 392 ? 29.969 13.695 25.234 1 84.75 392 LEU A O 1
ATOM 3140 N N . ARG A 1 393 ? 28.969 15 26.828 1 79.12 393 ARG A N 1
ATOM 3141 C CA . ARG A 1 393 ? 29.578 16.266 26.438 1 79.12 393 ARG A CA 1
ATOM 3142 C C . ARG A 1 393 ? 29.391 16.516 24.953 1 79.12 393 ARG A C 1
ATOM 3144 O O . ARG A 1 393 ? 30.328 16.938 24.266 1 79.12 393 ARG A O 1
ATOM 3151 N N . GLY A 1 394 ? 28.109 16.094 24.406 1 78.94 394 GLY A N 1
ATOM 3152 C CA . GLY A 1 394 ? 27.766 16.406 23.031 1 78.94 394 GLY A CA 1
ATOM 3153 C C . GLY A 1 394 ? 28.141 15.312 22.047 1 78.94 394 GLY A C 1
ATOM 3154 O O . GLY A 1 394 ? 27.781 15.375 20.875 1 78.94 394 GLY A O 1
ATOM 3155 N N . GLN A 1 395 ? 28.906 14.352 22.5 1 82.25 395 GLN A N 1
ATOM 3156 C CA . GLN A 1 395 ? 29.25 13.203 21.656 1 82.25 395 GLN A CA 1
ATOM 3157 C C . GLN A 1 395 ? 28.328 12.023 21.938 1 82.25 395 GLN A C 1
ATOM 3159 O O . GLN A 1 395 ? 27.969 11.773 23.078 1 82.25 395 GLN A O 1
ATOM 3164 N N . GLU A 1 396 ? 27.922 11.43 20.875 1 84.69 396 GLU A N 1
ATOM 3165 C CA . GLU A 1 396 ? 27.031 10.281 21 1 84.69 396 GLU A CA 1
ATOM 3166 C C . GLU A 1 396 ? 27.703 9 20.547 1 84.69 396 GLU A C 1
ATOM 3168 O O . GLU A 1 396 ? 28.531 9.016 19.625 1 84.69 396 GLU A O 1
ATOM 3173 N N . GLY A 1 397 ? 27.469 7.836 21.188 1 87.81 397 GLY A N 1
ATOM 3174 C CA . GLY A 1 397 ? 28 6.527 20.844 1 87.81 397 GLY A CA 1
ATOM 3175 C C . GLY A 1 397 ? 27.406 5.406 21.672 1 87.81 397 GLY A C 1
ATOM 3176 O O . GLY A 1 397 ? 26.781 5.656 22.703 1 87.81 397 GLY A O 1
ATOM 3177 N N . PHE A 1 398 ? 27.672 4.289 21.172 1 87.88 398 PHE A N 1
ATOM 3178 C CA . PHE A 1 398 ? 27.172 3.107 21.859 1 87.88 398 PHE A CA 1
ATOM 3179 C C . PHE A 1 398 ? 28.125 2.688 22.969 1 87.88 398 PHE A C 1
ATOM 3181 O O . PHE A 1 398 ? 29.344 2.705 22.797 1 87.88 398 PHE A O 1
ATOM 3188 N N . VAL A 1 399 ? 27.516 2.346 24.094 1 89.81 399 VAL A N 1
ATOM 3189 C CA . VAL A 1 399 ? 28.234 1.816 25.25 1 89.81 399 VAL A CA 1
ATOM 3190 C C . VAL A 1 399 ? 27.547 0.549 25.734 1 89.81 399 VAL A C 1
ATOM 3192 O O . VAL A 1 399 ? 26.312 0.454 25.719 1 89.81 399 VAL A O 1
ATOM 3195 N N . PRO A 1 400 ? 28.328 -0.471 26.094 1 88.12 400 PRO A N 1
ATOM 3196 C CA . PRO A 1 400 ? 27.688 -1.662 26.656 1 88.12 400 PRO A CA 1
ATOM 3197 C C . PRO A 1 400 ? 26.828 -1.351 27.891 1 88.12 400 PRO A C 1
ATOM 3199 O O . PRO A 1 400 ? 27.297 -0.688 28.812 1 88.12 400 PRO A O 1
ATOM 3202 N N . PHE A 1 401 ? 25.672 -1.839 27.906 1 87.5 401 PHE A N 1
ATOM 3203 C CA . PHE A 1 401 ? 24.719 -1.54 28.953 1 87.5 401 PHE A CA 1
ATOM 3204 C C . PHE A 1 401 ? 25.188 -2.072 30.297 1 87.5 401 PHE A C 1
ATOM 3206 O O . PHE A 1 401 ? 24.922 -1.476 31.344 1 87.5 401 PHE A O 1
ATOM 3213 N N . ASP A 1 402 ? 25.969 -3.133 30.266 1 87 402 ASP A N 1
ATOM 3214 C CA . ASP A 1 402 ? 26.5 -3.754 31.469 1 87 402 ASP A CA 1
ATOM 3215 C C . ASP A 1 402 ? 27.469 -2.824 32.188 1 87 402 ASP A C 1
ATOM 3217 O O . ASP A 1 402 ? 27.797 -3.037 33.344 1 87 402 ASP A O 1
ATOM 3221 N N . TYR A 1 403 ? 27.875 -1.756 31.5 1 90.38 403 TYR A N 1
ATOM 3222 C CA . TYR A 1 403 ? 28.828 -0.811 32.062 1 90.38 403 TYR A CA 1
ATOM 3223 C C . TYR A 1 403 ? 28.109 0.437 32.562 1 90.38 403 TYR A C 1
ATOM 3225 O O . TYR A 1 403 ? 28.766 1.418 32.938 1 90.38 403 TYR A O 1
ATOM 3233 N N . LEU A 1 404 ? 26.797 0.381 32.5 1 87.25 404 LEU A N 1
ATOM 3234 C CA . LEU A 1 404 ? 26 1.541 32.875 1 87.25 404 LEU A CA 1
ATOM 3235 C C . LEU A 1 404 ? 25.062 1.207 34.031 1 87.25 404 LEU A C 1
ATOM 3237 O O . LEU A 1 404 ? 24.516 0.101 34.094 1 87.25 404 LEU A O 1
ATOM 3241 N N . LYS A 1 405 ? 24.906 2.082 35 1 88.31 405 LYS A N 1
ATOM 3242 C CA . LYS A 1 405 ? 23.906 2.035 36.062 1 88.31 405 LYS A CA 1
ATOM 3243 C C . LYS A 1 405 ? 23.062 3.305 36.094 1 88.31 405 LYS A C 1
ATOM 3245 O O . LYS A 1 405 ? 23.578 4.406 35.906 1 88.31 405 LYS A O 1
ATOM 3250 N N . PRO A 1 406 ? 21.781 3.098 36.219 1 83 406 PRO A N 1
ATOM 3251 C CA . PRO A 1 406 ? 20.969 4.309 36.312 1 83 406 PRO A CA 1
ATOM 3252 C C . PRO A 1 406 ? 21.375 5.199 37.5 1 83 406 PRO A C 1
ATOM 3254 O O . PRO A 1 406 ? 21.75 4.695 38.562 1 83 406 PRO A O 1
ATOM 3257 N N . LYS A 1 407 ? 21.422 6.5 37.281 1 79.88 407 LYS A N 1
ATOM 3258 C CA . LYS A 1 407 ? 21.719 7.438 38.344 1 79.88 407 LYS A CA 1
ATOM 3259 C C . LYS A 1 407 ? 20.531 7.605 39.281 1 79.88 407 LYS A C 1
ATOM 3261 O O . LYS A 1 407 ? 19.391 7.73 38.844 1 79.88 407 LYS A O 1
ATOM 3266 N N . MET B 1 1 ? -1.28 25.844 35.344 1 79.06 1 MET B N 1
ATOM 3267 C CA . MET B 1 1 ? -1.928 27.156 35.25 1 79.06 1 MET B CA 1
ATOM 3268 C C . MET B 1 1 ? -2.184 27.547 33.812 1 79.06 1 MET B C 1
ATOM 3270 O O . MET B 1 1 ? -1.358 27.281 32.938 1 79.06 1 MET B O 1
ATOM 3274 N N . LYS B 1 2 ? -3.428 27.969 33.469 1 92.19 2 LYS B N 1
ATOM 3275 C CA . LYS B 1 2 ? -3.842 28.391 32.125 1 92.19 2 LYS B CA 1
ATOM 3276 C C . LYS B 1 2 ? -3.402 29.812 31.828 1 92.19 2 LYS B C 1
ATOM 3278 O O . LYS B 1 2 ? -3.754 30.75 32.562 1 92.19 2 LYS B O 1
ATOM 3283 N N . LEU B 1 3 ? -2.465 29.922 30.859 1 95.19 3 LEU B N 1
ATOM 3284 C CA . LEU B 1 3 ? -2.039 31.234 30.391 1 95.19 3 LEU B CA 1
ATOM 3285 C C . LEU B 1 3 ? -2.904 31.719 29.234 1 95.19 3 LEU B C 1
ATOM 3287 O O . LEU B 1 3 ? -3.332 30.906 28.406 1 95.19 3 LEU B O 1
ATOM 3291 N N . ARG B 1 4 ? -3.182 33.062 29.312 1 96.62 4 ARG B N 1
ATOM 3292 C CA . ARG B 1 4 ? -4.066 33.625 28.297 1 96.62 4 ARG B CA 1
ATOM 3293 C C . ARG B 1 4 ? -3.338 34.656 27.453 1 96.62 4 ARG B C 1
ATOM 3295 O O . ARG B 1 4 ? -2.477 35.375 27.969 1 96.62 4 ARG B O 1
ATOM 3302 N N . PHE B 1 5 ? -3.764 34.719 26.172 1 98 5 PHE B N 1
ATOM 3303 C CA . PHE B 1 5 ? -3.217 35.75 25.297 1 98 5 PHE B CA 1
ATOM 3304 C C . PHE B 1 5 ? -3.578 37.156 25.797 1 98 5 PHE B C 1
ATOM 3306 O O . PHE B 1 5 ? -2.746 38.062 25.766 1 98 5 PHE B O 1
ATOM 3313 N N . SER B 1 6 ? -4.809 37.281 26.328 1 96.69 6 SER B N 1
ATOM 3314 C CA . SER B 1 6 ? -5.352 38.562 26.734 1 96.69 6 SER B CA 1
ATOM 3315 C C . SER B 1 6 ? -4.551 39.156 27.891 1 96.69 6 SER B C 1
ATOM 3317 O O . SER B 1 6 ? -4.586 40.375 28.109 1 96.69 6 SER B O 1
ATOM 3319 N N . ASP B 1 7 ? -3.746 38.375 28.469 1 96.56 7 ASP B N 1
ATOM 3320 C CA . ASP B 1 7 ? -2.996 38.812 29.625 1 96.56 7 ASP B CA 1
ATOM 3321 C C . ASP B 1 7 ? -1.508 38.938 29.312 1 96.56 7 ASP B C 1
ATOM 3323 O O . ASP B 1 7 ? -0.728 39.438 30.141 1 96.56 7 ASP B O 1
ATOM 3327 N N . SER B 1 8 ? -1.123 38.562 28.156 1 97.44 8 SER B N 1
ATOM 3328 C CA . SER B 1 8 ? 0.303 38.281 28.016 1 97.44 8 SER B CA 1
ATOM 3329 C C . SER B 1 8 ? 0.907 39.062 26.859 1 97.44 8 SER B C 1
ATOM 3331 O O . SER B 1 8 ? 2.129 39.094 26.703 1 97.44 8 SER B O 1
ATOM 3333 N N . PHE B 1 9 ? 0.095 39.75 26.031 1 98.19 9 PHE B N 1
ATOM 3334 C CA . PHE B 1 9 ? 0.645 40.281 24.812 1 98.19 9 PHE B CA 1
ATOM 3335 C C . PHE B 1 9 ? 0.34 41.781 24.703 1 98.19 9 PHE B C 1
ATOM 3337 O O . PHE B 1 9 ? -0.122 42.25 23.656 1 98.19 9 PHE B O 1
ATOM 3344 N N . TRP B 1 10 ? 0.646 42.438 25.781 1 97.12 10 TRP B N 1
ATOM 3345 C CA . TRP B 1 10 ? 0.524 43.906 25.828 1 97.12 10 TRP B CA 1
ATOM 3346 C C . TRP B 1 10 ? 1.897 44.562 25.875 1 97.12 10 TRP B C 1
ATOM 3348 O O . TRP B 1 10 ? 2.896 43.906 26.203 1 97.12 10 TRP B O 1
ATOM 3358 N N . ASN B 1 11 ? 2.014 45.781 25.453 1 94.25 11 ASN B N 1
ATOM 3359 C CA . ASN B 1 11 ? 3.18 46.656 25.562 1 94.25 11 ASN B CA 1
ATOM 3360 C C . ASN B 1 11 ? 2.799 48.031 26.094 1 94.25 11 ASN B C 1
ATOM 3362 O O . ASN B 1 11 ? 1.785 48.594 25.672 1 94.25 11 ASN B O 1
ATOM 3366 N N . SER B 1 12 ? 3.65 48.594 26.953 1 92.75 12 SER B N 1
ATOM 3367 C CA . SER B 1 12 ? 3.385 49.906 27.531 1 92.75 12 SER B CA 1
ATOM 3368 C C . SER B 1 12 ? 3.65 51 26.531 1 92.75 12 SER B C 1
ATOM 3370 O O . SER B 1 12 ? 3.066 52.094 26.609 1 92.75 12 SER B O 1
ATOM 3372 N N . ASP B 1 13 ? 4.59 50.75 25.672 1 92.19 13 ASP B N 1
ATOM 3373 C CA . ASP B 1 13 ? 4.836 51.688 24.578 1 92.19 13 ASP B CA 1
ATOM 3374 C C . ASP B 1 13 ? 3.709 51.625 23.547 1 92.19 13 ASP B C 1
ATOM 3376 O O . ASP B 1 13 ? 3.527 50.625 22.859 1 92.19 13 ASP B O 1
ATOM 3380 N N . PHE B 1 14 ? 3.014 52.688 23.359 1 92.12 14 PHE B N 1
ATOM 3381 C CA . PHE B 1 14 ? 1.799 52.781 22.562 1 92.12 14 PHE B CA 1
ATOM 3382 C C . PHE B 1 14 ? 2.078 52.438 21.109 1 92.12 14 PHE B C 1
ATOM 3384 O O . PHE B 1 14 ? 1.216 51.875 20.422 1 92.12 14 PHE B O 1
ATOM 3391 N N . THR B 1 15 ? 3.201 52.688 20.594 1 89.88 15 THR B N 1
ATOM 3392 C CA . THR B 1 15 ? 3.455 52.438 19.172 1 89.88 15 THR B CA 1
ATOM 3393 C C . THR B 1 15 ? 4.148 51.094 18.969 1 89.88 15 THR B C 1
ATOM 3395 O O . THR B 1 15 ? 4.387 50.688 17.828 1 89.88 15 THR B O 1
ATOM 3398 N N . ASN B 1 16 ? 4.492 50.438 20.031 1 93 16 ASN B N 1
ATOM 3399 C CA . ASN B 1 16 ? 5.082 49.094 19.922 1 93 16 ASN B CA 1
ATOM 3400 C C . ASN B 1 16 ? 4.02 48.031 19.719 1 93 16 ASN B C 1
ATOM 3402 O O . ASN B 1 16 ? 3.172 47.812 20.594 1 93 16 ASN B O 1
ATOM 3406 N N . ASN B 1 17 ? 4.094 47.375 18.609 1 94.75 17 ASN B N 1
ATOM 3407 C CA . ASN B 1 17 ? 3.09 46.344 18.266 1 94.75 17 ASN B CA 1
ATOM 3408 C C . ASN B 1 17 ? 3.664 44.938 18.359 1 94.75 17 ASN B C 1
ATOM 3410 O O . ASN B 1 17 ? 3.188 44.031 17.672 1 94.75 17 ASN B O 1
ATOM 3414 N N . ALA B 1 18 ? 4.715 44.656 19.125 1 96.31 18 ALA B N 1
ATOM 3415 C CA . ALA B 1 18 ? 5.426 43.375 19.188 1 96.31 18 ALA B CA 1
ATOM 3416 C C . ALA B 1 18 ? 4.496 42.25 19.656 1 96.31 18 ALA B C 1
ATOM 3418 O O . ALA B 1 18 ? 4.598 41.125 19.188 1 96.31 18 ALA B O 1
ATOM 3419 N N . GLY B 1 19 ? 3.586 42.562 20.594 1 96.88 19 GLY B N 1
ATOM 3420 C CA . GLY B 1 19 ? 2.645 41.562 21.062 1 96.88 19 GLY B CA 1
ATOM 3421 C C . GLY B 1 19 ? 1.729 41.062 19.969 1 96.88 19 GLY B C 1
ATOM 3422 O O . GLY B 1 19 ? 1.56 39.844 19.812 1 96.88 19 GLY B O 1
ATOM 3423 N N . TYR B 1 20 ? 1.152 41.969 19.219 1 97.31 20 TYR B N 1
ATOM 3424 C CA . TYR B 1 20 ? 0.285 41.594 18.094 1 97.31 20 TYR B CA 1
ATOM 3425 C C . TYR B 1 20 ? 1.054 40.781 17.062 1 97.31 20 TYR B C 1
ATOM 3427 O O . TYR B 1 20 ? 0.554 39.781 16.547 1 97.31 20 TYR B O 1
ATOM 3435 N N . THR B 1 21 ? 2.26 41.219 16.703 1 96.81 21 THR B N 1
ATOM 3436 C CA . THR B 1 21 ? 3.09 40.562 15.703 1 96.81 21 THR B CA 1
ATOM 3437 C C . THR B 1 21 ? 3.414 39.125 16.125 1 96.81 21 THR B C 1
ATOM 3439 O O . THR B 1 21 ? 3.416 38.219 15.289 1 96.81 21 THR B O 1
ATOM 3442 N N . ALA B 1 22 ? 3.697 38.938 17.359 1 97.69 22 ALA B N 1
ATOM 3443 C CA . ALA B 1 22 ? 4.008 37.594 17.859 1 97.69 22 ALA B CA 1
ATOM 3444 C C . ALA B 1 22 ? 2.82 36.656 17.688 1 97.69 22 ALA B C 1
ATOM 3446 O O . ALA B 1 22 ? 2.982 35.5 17.234 1 97.69 22 ALA B O 1
ATOM 3447 N N . MET B 1 23 ? 1.649 37.125 18.031 1 97.62 23 MET B N 1
ATOM 3448 C CA . MET B 1 23 ? 0.447 36.312 17.875 1 97.62 23 MET B CA 1
ATOM 3449 C C . MET B 1 23 ? 0.166 36 16.406 1 97.62 23 MET B C 1
ATOM 3451 O O . MET B 1 23 ? -0.183 34.875 16.062 1 97.62 23 MET B O 1
ATOM 3455 N N . LEU B 1 24 ? 0.332 37.031 15.648 1 96.5 24 LEU B N 1
ATOM 3456 C CA . LEU B 1 24 ? 0.091 36.906 14.211 1 96.5 24 LEU B CA 1
ATOM 3457 C C . LEU B 1 24 ? 1.013 35.844 13.602 1 96.5 24 LEU B C 1
ATOM 3459 O O . LEU B 1 24 ? 0.577 35.031 12.781 1 96.5 24 LEU B O 1
ATOM 3463 N N . GLU B 1 25 ? 2.209 35.875 13.922 1 96.62 25 GLU B N 1
ATOM 3464 C CA . GLU B 1 25 ? 3.186 34.938 13.398 1 96.62 25 GLU B CA 1
ATOM 3465 C C . GLU B 1 25 ? 2.834 33.5 13.797 1 96.62 25 GLU B C 1
ATOM 3467 O O . GLU B 1 25 ? 2.994 32.562 13 1 96.62 25 GLU B O 1
ATOM 3472 N N . ARG B 1 26 ? 2.361 33.281 14.984 1 97.31 26 ARG B N 1
ATOM 3473 C CA . ARG B 1 26 ? 1.947 31.969 15.445 1 97.31 26 ARG B CA 1
ATOM 3474 C C . ARG B 1 26 ? 0.804 31.422 14.602 1 97.31 26 ARG B C 1
ATOM 3476 O O . ARG B 1 26 ? 0.816 30.25 14.211 1 97.31 26 ARG B O 1
ATOM 3483 N N . LEU B 1 27 ? -0.182 32.25 14.359 1 97.06 27 LEU B N 1
ATOM 3484 C CA . LEU B 1 27 ? -1.333 31.828 13.57 1 97.06 27 LEU B CA 1
ATOM 3485 C C . LEU B 1 27 ? -0.922 31.516 12.133 1 97.06 27 LEU B C 1
ATOM 3487 O O . LEU B 1 27 ? -1.42 30.562 11.531 1 97.06 27 LEU B O 1
ATOM 3491 N N . ARG B 1 28 ? -0.024 32.344 11.617 1 95.56 28 ARG B N 1
ATOM 3492 C CA . ARG B 1 28 ? 0.464 32.125 10.266 1 95.56 28 ARG B CA 1
ATOM 3493 C C . ARG B 1 28 ? 1.229 30.797 10.18 1 95.56 28 ARG B C 1
ATOM 3495 O O . ARG B 1 28 ? 1.053 30.031 9.234 1 95.56 28 ARG B O 1
ATOM 3502 N N . ASP B 1 29 ? 2.061 30.562 11.133 1 95.75 29 ASP B N 1
ATOM 3503 C CA . ASP B 1 29 ? 2.805 29.297 11.188 1 95.75 29 ASP B CA 1
ATOM 3504 C C . ASP B 1 29 ? 1.857 28.109 11.289 1 95.75 29 ASP B C 1
ATOM 3506 O O . ASP B 1 29 ? 2.07 27.078 10.641 1 95.75 29 ASP B O 1
ATOM 3510 N N . GLY B 1 30 ? 0.872 28.281 12.18 1 96.19 30 GLY B N 1
ATOM 3511 C CA . GLY B 1 30 ? -0.115 27.219 12.297 1 96.19 30 GLY B CA 1
ATOM 3512 C C . GLY B 1 30 ? -0.837 26.922 10.992 1 96.19 30 GLY B C 1
ATOM 3513 O O . GLY B 1 30 ? -1.09 25.766 10.656 1 96.19 30 GLY B O 1
ATOM 3514 N N . ARG B 1 31 ? -1.19 27.953 10.312 1 94.81 31 ARG B N 1
ATOM 3515 C CA . ARG B 1 31 ? -1.873 27.797 9.031 1 94.81 31 ARG B CA 1
ATOM 3516 C C . ARG B 1 31 ? -0.996 27.062 8.031 1 94.81 31 ARG B C 1
ATOM 3518 O O . ARG B 1 31 ? -1.488 26.234 7.254 1 94.81 31 ARG B O 1
ATOM 3525 N N . LYS B 1 32 ? 0.264 27.359 8.016 1 94.94 32 LYS B N 1
ATOM 3526 C CA . LYS B 1 32 ? 1.209 26.688 7.133 1 94.94 32 LYS B CA 1
ATOM 3527 C C . LYS B 1 32 ? 1.268 25.188 7.438 1 94.94 32 LYS B C 1
ATOM 3529 O O . LYS B 1 32 ? 1.342 24.375 6.52 1 94.94 32 LYS B O 1
ATOM 3534 N N . VAL B 1 33 ? 1.26 24.844 8.703 1 95.94 33 VAL B N 1
ATOM 3535 C CA . VAL B 1 33 ? 1.285 23.453 9.109 1 95.94 33 VAL B CA 1
ATOM 3536 C C . VAL B 1 33 ? 0.029 22.734 8.609 1 95.94 33 VAL B C 1
ATOM 3538 O O . VAL B 1 33 ? 0.103 21.609 8.102 1 95.94 33 VAL B O 1
ATOM 3541 N N . CYS B 1 34 ? -1.118 23.406 8.734 1 96.12 34 CYS B N 1
ATOM 3542 C CA . CYS B 1 34 ? -2.371 22.828 8.266 1 96.12 34 CYS B CA 1
ATOM 3543 C C . CYS B 1 34 ? -2.35 22.609 6.758 1 96.12 34 CYS B C 1
ATOM 3545 O O . CYS B 1 34 ? -2.857 21.609 6.258 1 96.12 34 CYS B O 1
ATOM 3547 N N . LYS B 1 35 ? -1.75 23.578 6.074 1 95.88 35 LYS B N 1
ATOM 3548 C CA . LYS B 1 35 ? -1.622 23.438 4.625 1 95.88 35 LYS B CA 1
ATOM 3549 C C . LYS B 1 35 ? -0.733 22.25 4.266 1 95.88 35 LYS B C 1
ATOM 3551 O O . LYS B 1 35 ? -1.031 21.5 3.328 1 95.88 35 LYS B O 1
ATOM 3556 N N . GLY B 1 36 ? 0.333 22.094 4.945 1 95.44 36 GLY B N 1
ATOM 3557 C CA . GLY B 1 36 ? 1.201 20.953 4.742 1 95.44 36 GLY B CA 1
ATOM 3558 C C . GLY B 1 36 ? 0.511 19.625 5.004 1 95.44 36 GLY B C 1
ATOM 3559 O O . GLY B 1 36 ? 0.672 18.672 4.242 1 95.44 36 GLY B O 1
ATOM 3560 N N . PHE B 1 37 ? -0.187 19.531 6.082 1 96.44 37 PHE B N 1
ATOM 3561 C CA . PHE B 1 37 ? -0.918 18.328 6.426 1 96.44 37 PHE B CA 1
ATOM 3562 C C . PHE B 1 37 ? -1.978 18.016 5.375 1 96.44 37 PHE B C 1
ATOM 3564 O O . PHE B 1 37 ? -2.184 16.859 5.02 1 96.44 37 PHE B O 1
ATOM 3571 N N . GLU B 1 38 ? -2.672 19.094 4.969 1 96.75 38 GLU B N 1
ATOM 3572 C CA . GLU B 1 38 ? -3.635 18.984 3.875 1 96.75 38 GLU B CA 1
ATOM 3573 C C . GLU B 1 38 ? -3 18.328 2.648 1 96.75 38 GLU B C 1
ATOM 3575 O O . GLU B 1 38 ? -3.566 17.406 2.068 1 96.75 38 GLU B O 1
ATOM 3580 N N . GLU B 1 39 ? -1.883 18.766 2.25 1 96.31 39 GLU B N 1
ATOM 3581 C CA . GLU B 1 39 ? -1.175 18.234 1.091 1 96.31 39 GLU B CA 1
ATOM 3582 C C . GLU B 1 39 ? -0.75 16.781 1.32 1 96.31 39 GLU B C 1
ATOM 3584 O O . GLU B 1 39 ? -0.793 15.961 0.4 1 96.31 39 GLU B O 1
ATOM 3589 N N . MET B 1 40 ? -0.33 16.484 2.49 1 96.94 40 MET B N 1
ATOM 3590 C CA . MET B 1 40 ? 0.044 15.117 2.836 1 96.94 40 MET B CA 1
ATOM 3591 C C . MET B 1 40 ? -1.14 14.172 2.668 1 96.94 40 MET B C 1
ATOM 3593 O O . MET B 1 40 ? -0.999 13.086 2.098 1 96.94 40 MET B O 1
ATOM 3597 N N . LEU B 1 41 ? -2.273 14.617 3.178 1 97.25 41 LEU B N 1
ATOM 3598 C CA . LEU B 1 41 ? -3.482 13.812 3.057 1 97.25 41 LEU B CA 1
ATOM 3599 C C . LEU B 1 41 ? -3.83 13.57 1.59 1 97.25 41 LEU B C 1
ATOM 3601 O O . LEU B 1 41 ? -4.18 12.453 1.206 1 97.25 41 LEU B O 1
ATOM 3605 N N . LYS B 1 42 ? -3.721 14.609 0.808 1 97.5 42 LYS B N 1
ATOM 3606 C CA . LYS B 1 42 ? -4.027 14.523 -0.618 1 97.5 42 LYS B CA 1
ATOM 3607 C C . LYS B 1 42 ? -3.092 13.539 -1.318 1 97.5 42 LYS B C 1
ATOM 3609 O O . LYS B 1 42 ? -3.539 12.695 -2.094 1 97.5 42 LYS B O 1
ATOM 3614 N N . GLN B 1 43 ? -1.837 13.656 -1.065 1 97.94 43 GLN B N 1
ATOM 3615 C CA . GLN B 1 43 ? -0.854 12.781 -1.691 1 97.94 43 GLN B CA 1
ATOM 3616 C C . GLN B 1 43 ? -1.014 11.344 -1.21 1 97.94 43 GLN B C 1
ATOM 3618 O O . GLN B 1 43 ? -0.843 10.398 -1.986 1 97.94 43 GLN B O 1
ATOM 3623 N N . ARG B 1 44 ? -1.326 11.164 0.064 1 98.31 44 ARG B N 1
ATOM 3624 C CA . ARG B 1 44 ? -1.572 9.828 0.587 1 98.31 44 ARG B CA 1
ATOM 3625 C C . ARG B 1 44 ? -2.766 9.18 -0.108 1 98.31 44 ARG B C 1
ATOM 3627 O O . ARG B 1 44 ? -2.736 7.984 -0.415 1 98.31 44 ARG B O 1
ATOM 3634 N N . ALA B 1 45 ? -3.812 9.961 -0.294 1 98.5 45 ALA B N 1
ATOM 3635 C CA . ALA B 1 45 ? -4.984 9.453 -1.006 1 98.5 45 ALA B CA 1
ATOM 3636 C C . ALA B 1 45 ? -4.613 8.992 -2.412 1 98.5 45 ALA B C 1
ATOM 3638 O O . ALA B 1 45 ? -5.055 7.93 -2.859 1 98.5 45 ALA B O 1
ATOM 3639 N N . CYS B 1 46 ? -3.791 9.758 -3.078 1 98.5 46 CYS B N 1
ATOM 3640 C CA . CYS B 1 46 ? -3.355 9.414 -4.43 1 98.5 46 CYS B CA 1
ATOM 3641 C C . CYS B 1 46 ? -2.541 8.125 -4.434 1 98.5 46 CYS B C 1
ATOM 3643 O O . CYS B 1 46 ? -2.719 7.281 -5.312 1 98.5 46 CYS B O 1
ATOM 3645 N N . LEU B 1 47 ? -1.649 7.988 -3.48 1 98.38 47 LEU B N 1
ATOM 3646 C CA . LEU B 1 47 ? -0.833 6.785 -3.365 1 98.38 47 LEU B CA 1
ATOM 3647 C C . LEU B 1 47 ? -1.706 5.555 -3.145 1 98.38 47 LEU B C 1
ATOM 3649 O O . LEU B 1 47 ? -1.481 4.512 -3.76 1 98.38 47 LEU B O 1
ATOM 3653 N N . GLU B 1 48 ? -2.695 5.688 -2.291 1 98.69 48 GLU B N 1
ATOM 3654 C CA . GLU B 1 48 ? -3.584 4.566 -1.993 1 98.69 48 GLU B CA 1
ATOM 3655 C C . GLU B 1 48 ? -4.414 4.184 -3.215 1 98.69 48 GLU B C 1
ATOM 3657 O O . GLU B 1 48 ? -4.656 3.002 -3.461 1 98.69 48 GLU B O 1
ATOM 3662 N N . GLU B 1 49 ? -4.887 5.172 -3.889 1 98.62 49 GLU B N 1
ATOM 3663 C CA . GLU B 1 49 ? -5.66 4.91 -5.102 1 98.62 49 GLU B CA 1
ATOM 3664 C C . GLU B 1 49 ? -4.832 4.141 -6.125 1 98.62 49 GLU B C 1
ATOM 3666 O O . GLU B 1 49 ? -5.312 3.17 -6.715 1 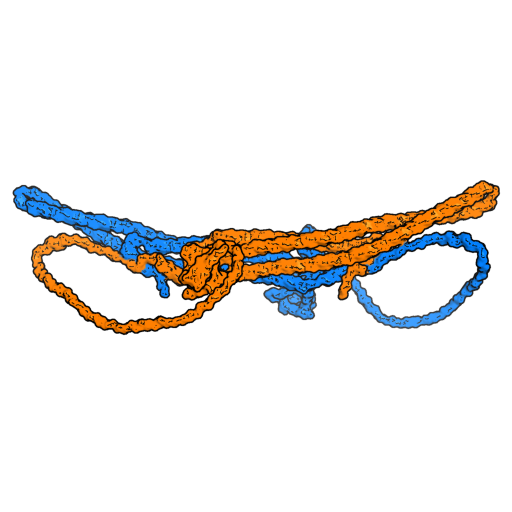98.62 49 GLU B O 1
ATOM 3671 N N . THR B 1 50 ? -3.625 4.578 -6.359 1 98.62 50 THR B N 1
ATOM 3672 C CA . THR B 1 50 ? -2.73 3.926 -7.309 1 98.62 50 THR B CA 1
ATOM 3673 C C . THR B 1 50 ? -2.422 2.498 -6.871 1 98.62 50 THR B C 1
ATOM 3675 O O . THR B 1 50 ? -2.422 1.576 -7.688 1 98.62 50 THR B O 1
ATOM 3678 N N . TYR B 1 51 ? -2.137 2.32 -5.609 1 98.62 51 TYR B N 1
ATOM 3679 C CA . TYR B 1 51 ? -1.852 1.008 -5.043 1 98.62 51 TYR B CA 1
ATOM 3680 C C . TYR B 1 51 ? -3.049 0.076 -5.195 1 98.62 51 TYR B C 1
ATOM 3682 O O . TYR B 1 51 ? -2.902 -1.063 -5.645 1 98.62 51 TYR B O 1
ATOM 3690 N N . GLY B 1 52 ? -4.242 0.605 -4.828 1 98.62 52 GLY B N 1
ATOM 3691 C CA . GLY B 1 52 ? -5.457 -0.187 -4.969 1 98.62 52 GLY B CA 1
ATOM 3692 C C . GLY B 1 52 ? -5.73 -0.615 -6.398 1 98.62 52 GLY B C 1
ATOM 3693 O O . GLY B 1 52 ? -6.027 -1.783 -6.652 1 98.62 52 GLY B O 1
ATOM 3694 N N . LYS B 1 53 ? -5.633 0.293 -7.32 1 98.56 53 LYS B N 1
ATOM 3695 C CA . LYS B 1 53 ? -5.84 -0.023 -8.727 1 98.56 53 LYS B CA 1
ATOM 3696 C C . LYS B 1 53 ? -4.812 -1.035 -9.227 1 98.56 53 LYS B C 1
ATOM 3698 O O . LYS B 1 53 ? -5.129 -1.9 -10.047 1 98.56 53 LYS B O 1
ATOM 3703 N N . GLY B 1 54 ? -3.555 -0.859 -8.758 1 98.38 54 GLY B N 1
ATOM 3704 C CA . GLY B 1 54 ? -2.533 -1.836 -9.102 1 98.38 54 GLY B CA 1
ATOM 3705 C C . GLY B 1 54 ? -2.875 -3.24 -8.641 1 98.38 54 GLY B C 1
ATOM 3706 O O . GLY B 1 54 ? -2.67 -4.207 -9.383 1 98.38 54 GLY B O 1
ATOM 3707 N N . LEU B 1 55 ? -3.393 -3.377 -7.465 1 98.44 55 LEU B N 1
ATOM 3708 C CA . LEU B 1 55 ? -3.787 -4.676 -6.93 1 98.44 55 LEU B CA 1
ATOM 3709 C C . LEU B 1 55 ? -4.949 -5.258 -7.723 1 98.44 55 LEU B C 1
ATOM 3711 O O . LEU B 1 55 ? -4.996 -6.469 -7.969 1 98.44 55 LEU B O 1
ATOM 3715 N N . LEU B 1 56 ? -5.887 -4.387 -8.117 1 98.12 56 LEU B N 1
ATOM 3716 C CA . LEU B 1 56 ? -7.02 -4.84 -8.914 1 98.12 56 LEU B CA 1
ATOM 3717 C C . LEU B 1 56 ? -6.551 -5.371 -10.266 1 98.12 56 LEU B C 1
ATOM 3719 O O . LEU B 1 56 ? -7.043 -6.402 -10.734 1 98.12 56 LEU B O 1
ATOM 3723 N N . MET B 1 57 ? -5.625 -4.68 -10.859 1 97.94 57 MET B N 1
ATOM 3724 C CA . MET B 1 57 ? -5.066 -5.133 -12.125 1 97.94 57 MET B CA 1
ATOM 3725 C C . MET B 1 57 ? -4.34 -6.465 -11.961 1 97.94 57 MET B C 1
ATOM 3727 O O . MET B 1 57 ? -4.438 -7.344 -12.82 1 97.94 57 MET B O 1
ATOM 3731 N N . LEU B 1 58 ? -3.652 -6.574 -10.922 1 97.44 58 LEU B N 1
ATOM 3732 C CA . LEU B 1 58 ? -2.938 -7.809 -10.617 1 97.44 58 LEU B CA 1
ATOM 3733 C C . LEU B 1 58 ? -3.91 -8.969 -10.453 1 97.44 58 LEU B C 1
ATOM 3735 O O . LEU B 1 58 ? -3.646 -10.078 -10.93 1 97.44 58 LEU B O 1
ATOM 3739 N N . ALA B 1 59 ? -5.004 -8.773 -9.773 1 96.44 59 ALA B N 1
ATOM 3740 C CA . ALA B 1 59 ? -6.016 -9.805 -9.555 1 96.44 59 ALA B CA 1
ATOM 3741 C C . ALA B 1 59 ? -6.602 -10.281 -10.883 1 96.44 59 ALA B C 1
ATOM 3743 O O . ALA B 1 59 ? -6.844 -11.477 -11.062 1 96.44 59 ALA B O 1
ATOM 3744 N N . LYS B 1 60 ? -6.793 -9.375 -11.82 1 94.31 60 LYS B N 1
ATOM 3745 C CA . LYS B 1 60 ? -7.367 -9.703 -13.117 1 94.31 60 LYS B CA 1
ATOM 3746 C C . LYS B 1 60 ? -6.41 -10.555 -13.945 1 94.31 60 LYS B C 1
ATOM 3748 O O . LYS B 1 60 ? -6.844 -11.43 -14.695 1 94.31 60 LYS B O 1
ATOM 3753 N N . LYS B 1 61 ? -5.113 -10.336 -13.758 1 89.62 61 LYS B N 1
ATOM 3754 C CA . LYS B 1 61 ? -4.109 -11.023 -14.57 1 89.62 61 LYS B CA 1
ATOM 3755 C C . LYS B 1 61 ? -3.688 -12.344 -13.922 1 89.62 61 LYS B C 1
ATOM 3757 O O . LYS B 1 61 ? -3.049 -13.18 -14.57 1 89.62 61 LYS B O 1
ATOM 3762 N N . SER B 1 62 ? -4.09 -12.477 -12.68 1 83.38 62 SER B N 1
ATOM 3763 C CA . SER B 1 62 ? -3.602 -13.648 -11.953 1 83.38 62 SER B CA 1
ATOM 3764 C C . SER B 1 62 ? -4.199 -14.93 -12.516 1 83.38 62 SER B C 1
ATOM 3766 O O . SER B 1 62 ? -5.348 -14.945 -12.969 1 83.38 62 SER B O 1
ATOM 3768 N N . GLY B 1 63 ? -3.398 -15.883 -12.562 1 76.94 63 GLY B N 1
ATOM 3769 C CA . GLY B 1 63 ? -3.727 -17.156 -13.18 1 76.94 63 GLY B CA 1
ATOM 3770 C C . GLY B 1 63 ? -4.25 -18.172 -12.188 1 76.94 63 GLY B C 1
ATOM 3771 O O . GLY B 1 63 ? -4.762 -17.812 -11.125 1 76.94 63 GLY B O 1
ATOM 3772 N N . GLY B 1 64 ? -4.402 -19.469 -12.57 1 79.44 64 GLY B N 1
ATOM 3773 C CA . GLY B 1 64 ? -4.82 -20.609 -11.789 1 79.44 64 GLY B CA 1
ATOM 3774 C C . GLY B 1 64 ? -6.07 -21.281 -12.336 1 79.44 64 GLY B C 1
ATOM 3775 O O . GLY B 1 64 ? -6.668 -22.125 -11.672 1 79.44 64 GLY B O 1
ATOM 3776 N N . GLN B 1 65 ? -6.305 -20.969 -13.57 1 83.31 65 GLN B N 1
ATOM 3777 C CA . GLN B 1 65 ? -7.574 -21.422 -14.133 1 83.31 65 GLN B CA 1
ATOM 3778 C C . GLN B 1 65 ? -7.543 -22.906 -14.438 1 83.31 65 GLN B C 1
ATOM 3780 O O . GLN B 1 65 ? -8.578 -23.578 -14.414 1 83.31 65 GLN B O 1
ATOM 3785 N N . THR B 1 66 ? -6.348 -23.359 -14.578 1 90.19 66 THR B N 1
ATOM 3786 C CA . THR B 1 66 ? -6.277 -24.75 -15.008 1 90.19 66 THR B CA 1
ATOM 3787 C C . THR B 1 66 ? -6.02 -25.672 -13.812 1 90.19 66 THR B C 1
ATOM 3789 O O . THR B 1 66 ? -5.844 -26.875 -13.977 1 90.19 66 THR B O 1
ATOM 3792 N N . GLU B 1 67 ? -5.895 -25.094 -12.68 1 94.12 67 GLU B N 1
ATOM 3793 C CA . GLU B 1 67 ? -5.75 -25.938 -11.484 1 94.12 67 GLU B CA 1
ATOM 3794 C C . GLU B 1 67 ? -7.047 -26.672 -11.172 1 94.12 67 GLU B C 1
ATOM 3796 O O . GLU B 1 67 ? -8.117 -26.297 -11.672 1 94.12 67 GLU B O 1
ATOM 3801 N N . ILE B 1 68 ? -6.906 -27.672 -10.32 1 94.69 68 ILE B N 1
ATOM 3802 C CA . ILE B 1 68 ? -8.102 -28.469 -10.102 1 94.69 68 ILE B CA 1
ATOM 3803 C C . ILE B 1 68 ? -8.328 -28.656 -8.602 1 94.69 68 ILE B C 1
ATOM 3805 O O . ILE B 1 68 ? -7.395 -28.547 -7.805 1 94.69 68 ILE B O 1
ATOM 3809 N N . ASN B 1 69 ? -9.539 -28.875 -8.18 1 95.94 69 ASN B N 1
ATOM 3810 C CA . ASN B 1 69 ? -10.039 -29.328 -6.887 1 95.94 69 ASN B CA 1
ATOM 3811 C C . ASN B 1 69 ? -9.602 -28.391 -5.766 1 95.94 69 ASN B C 1
ATOM 3813 O O . ASN B 1 69 ? -9.883 -27.188 -5.812 1 95.94 69 ASN B O 1
ATOM 3817 N N . THR B 1 70 ? -8.836 -28.844 -4.801 1 97.56 70 THR B N 1
ATOM 3818 C CA . THR B 1 70 ? -8.656 -28.047 -3.588 1 97.56 70 THR B CA 1
ATOM 3819 C C . THR B 1 70 ? -7.656 -26.922 -3.824 1 97.56 70 THR B C 1
ATOM 3821 O O . THR B 1 70 ? -7.84 -25.812 -3.324 1 97.56 70 THR B O 1
ATOM 3824 N N . ILE B 1 71 ? -6.602 -27.203 -4.559 1 97.5 71 ILE B N 1
ATOM 3825 C CA . ILE B 1 71 ? -5.613 -26.156 -4.816 1 97.5 71 ILE B CA 1
ATOM 3826 C C . ILE B 1 71 ? -6.203 -25.109 -5.746 1 97.5 71 ILE B C 1
ATOM 3828 O O . ILE B 1 71 ? -5.875 -23.922 -5.641 1 97.5 71 ILE B O 1
ATOM 3832 N N . ARG B 1 72 ? -7.074 -25.594 -6.676 1 96.38 72 ARG B N 1
ATOM 3833 C CA . ARG B 1 72 ? -7.809 -24.625 -7.48 1 96.38 72 ARG B CA 1
ATOM 3834 C C . ARG B 1 72 ? -8.562 -23.625 -6.598 1 96.38 72 ARG B C 1
ATOM 3836 O O . ARG B 1 72 ? -8.531 -22.422 -6.844 1 96.38 72 ARG B O 1
ATOM 3843 N N . CYS B 1 73 ? -9.219 -24.109 -5.582 1 96.69 73 CYS B N 1
ATOM 3844 C CA . CYS B 1 73 ? -9.977 -23.281 -4.656 1 96.69 73 CYS B CA 1
ATOM 3845 C C . CYS B 1 73 ? -9.07 -22.266 -3.969 1 96.69 73 CYS B C 1
ATOM 3847 O O . CYS B 1 73 ? -9.453 -21.109 -3.787 1 96.69 73 CYS B O 1
ATOM 3849 N N . CYS B 1 74 ? -7.918 -22.719 -3.572 1 97.19 74 CYS B N 1
ATOM 3850 C CA . CYS B 1 74 ? -6.973 -21.828 -2.916 1 97.19 74 CYS B CA 1
ATOM 3851 C C . CYS B 1 74 ? -6.598 -20.672 -3.83 1 97.19 74 CYS B C 1
ATOM 3853 O O . CYS B 1 74 ? -6.559 -19.516 -3.393 1 97.19 74 CYS B O 1
ATOM 3855 N N . PHE B 1 75 ? -6.371 -20.969 -5.059 1 96.69 75 PHE B N 1
ATOM 3856 C CA . PHE B 1 75 ? -6.039 -19.906 -6.016 1 96.69 75 PHE B CA 1
ATOM 3857 C C . PHE B 1 75 ? -7.219 -18.969 -6.211 1 96.69 75 PHE B C 1
ATOM 3859 O O . PHE B 1 75 ? -7.031 -17.75 -6.344 1 96.69 75 PHE B O 1
ATOM 3866 N N . MET B 1 76 ? -8.367 -19.5 -6.242 1 96.25 76 MET B N 1
ATOM 3867 C CA . MET B 1 76 ? -9.562 -18.672 -6.398 1 96.25 76 MET B CA 1
ATOM 3868 C C . MET B 1 76 ? -9.727 -17.719 -5.223 1 96.25 76 MET B C 1
ATOM 3870 O O . MET B 1 76 ? -10.023 -16.547 -5.41 1 96.25 76 MET B O 1
ATOM 3874 N N . VAL B 1 77 ? -9.578 -18.266 -4.043 1 97.38 77 VAL B N 1
ATOM 3875 C CA . VAL B 1 77 ? -9.719 -17.438 -2.848 1 97.38 77 VAL B CA 1
ATOM 3876 C C . VAL B 1 77 ? -8.633 -16.359 -2.836 1 97.38 77 VAL B C 1
ATOM 3878 O O . VAL B 1 77 ? -8.906 -15.211 -2.492 1 97.38 77 VAL B O 1
ATOM 3881 N N . LEU B 1 78 ? -7.387 -16.734 -3.18 1 97.62 78 LEU B N 1
ATOM 3882 C CA . LEU B 1 78 ? -6.297 -15.766 -3.248 1 97.62 78 LEU B CA 1
ATOM 3883 C C . LEU B 1 78 ? -6.645 -14.617 -4.188 1 97.62 78 LEU B C 1
ATOM 3885 O O . LEU B 1 78 ? -6.461 -13.453 -3.84 1 97.62 78 LEU B O 1
ATOM 3889 N N . LYS B 1 79 ? -7.152 -14.977 -5.324 1 96.62 79 LYS B N 1
ATOM 3890 C CA . LYS B 1 79 ? -7.523 -13.969 -6.316 1 96.62 79 LYS B CA 1
ATOM 3891 C C . LYS B 1 79 ? -8.648 -13.078 -5.801 1 96.62 79 LYS B C 1
ATOM 3893 O O . LYS B 1 79 ? -8.602 -11.859 -5.953 1 96.62 79 LYS B O 1
ATOM 3898 N N . GLN B 1 80 ? -9.641 -13.719 -5.227 1 97.5 80 GLN B N 1
ATOM 3899 C CA . GLN B 1 80 ? -10.789 -12.992 -4.691 1 97.5 80 GLN B CA 1
ATOM 3900 C C . GLN B 1 80 ? -10.359 -12.016 -3.598 1 97.5 80 GLN B C 1
ATOM 3902 O O . GLN B 1 80 ? -10.828 -10.883 -3.555 1 97.5 80 GLN B O 1
ATOM 3907 N N . GLN B 1 81 ? -9.516 -12.516 -2.74 1 98 81 GLN B N 1
ATOM 3908 C CA . GLN B 1 81 ? -9.062 -11.664 -1.645 1 98 81 GLN B CA 1
ATOM 3909 C C . GLN B 1 81 ? -8.156 -10.547 -2.154 1 98 81 GLN B C 1
ATOM 3911 O O . GLN B 1 81 ? -8.18 -9.43 -1.631 1 98 81 GLN B O 1
ATOM 3916 N N . LEU B 1 82 ? -7.324 -10.828 -3.107 1 97.75 82 LEU B N 1
ATOM 3917 C CA . LEU B 1 82 ? -6.516 -9.797 -3.744 1 97.75 82 LEU B CA 1
ATOM 3918 C C . LEU B 1 82 ? -7.395 -8.695 -4.324 1 97.75 82 LEU B C 1
ATOM 3920 O O . LEU B 1 82 ? -7.094 -7.512 -4.168 1 97.75 82 LEU B O 1
ATOM 3924 N N . GLU B 1 83 ? -8.453 -9.07 -4.992 1 98 83 GLU B N 1
ATOM 3925 C CA . GLU B 1 83 ? -9.406 -8.109 -5.535 1 98 83 GLU B CA 1
ATOM 3926 C C . GLU B 1 83 ? -10.062 -7.293 -4.422 1 98 83 GLU B C 1
ATOM 3928 O O . GLU B 1 83 ? -10.242 -6.082 -4.555 1 98 83 GLU B O 1
ATOM 3933 N N . SER B 1 84 ? -10.43 -7.965 -3.379 1 98.5 84 SER B N 1
ATOM 3934 C CA . SER B 1 84 ? -11.062 -7.301 -2.242 1 98.5 84 SER B CA 1
ATOM 3935 C C . SER B 1 84 ? -10.133 -6.262 -1.622 1 98.5 84 SER B C 1
ATOM 3937 O O . SER B 1 84 ? -10.555 -5.145 -1.324 1 98.5 84 SER B O 1
ATOM 3939 N N . VAL B 1 85 ? -8.883 -6.656 -1.438 1 98.56 85 VAL B N 1
ATOM 3940 C CA . VAL B 1 85 ? -7.902 -5.742 -0.862 1 98.56 85 VAL B CA 1
ATOM 3941 C C . VAL B 1 85 ? -7.723 -4.531 -1.776 1 98.56 85 VAL B C 1
ATOM 3943 O O . VAL B 1 85 ? -7.664 -3.393 -1.307 1 98.56 85 VAL B O 1
ATOM 3946 N N . GLY B 1 86 ? -7.621 -4.773 -3.068 1 98.62 86 GLY B N 1
ATOM 3947 C CA . GLY B 1 86 ? -7.52 -3.67 -4.012 1 98.62 86 GLY B CA 1
ATOM 3948 C C . GLY B 1 86 ? -8.695 -2.715 -3.941 1 98.62 86 GLY B C 1
ATOM 3949 O O . GLY B 1 86 ? -8.516 -1.495 -3.951 1 98.62 86 GLY B O 1
ATOM 3950 N N . GLN B 1 87 ? -9.891 -3.252 -3.836 1 98.56 87 GLN B N 1
ATOM 3951 C CA . GLN B 1 87 ? -11.094 -2.439 -3.729 1 98.56 87 GLN B CA 1
ATOM 3952 C C . GLN B 1 87 ? -11.094 -1.625 -2.436 1 98.56 87 GLN B C 1
ATOM 3954 O O . GLN B 1 87 ? -11.484 -0.455 -2.434 1 98.56 87 GLN B O 1
ATOM 3959 N N . GLU B 1 88 ? -10.711 -2.279 -1.413 1 98.69 88 GLU B N 1
ATOM 3960 C CA . GLU B 1 88 ? -10.688 -1.617 -0.112 1 98.69 88 GLU B CA 1
ATOM 3961 C C . GLU B 1 88 ? -9.703 -0.449 -0.106 1 98.69 88 GLU B C 1
ATOM 3963 O O . GLU B 1 88 ? -9.969 0.589 0.504 1 98.69 88 GLU B O 1
ATOM 3968 N N . HIS B 1 89 ? -8.562 -0.574 -0.724 1 98.81 89 HIS B N 1
ATOM 3969 C CA . HIS B 1 89 ? -7.602 0.522 -0.797 1 98.81 89 HIS B CA 1
ATOM 3970 C C . HIS B 1 89 ? -8.133 1.66 -1.665 1 98.81 89 HIS B C 1
ATOM 3972 O O . HIS B 1 89 ? -7.848 2.83 -1.401 1 98.81 89 HIS B O 1
ATOM 3978 N N . THR B 1 90 ? -8.867 1.343 -2.695 1 98.69 90 THR B N 1
ATOM 3979 C CA . THR B 1 90 ? -9.516 2.383 -3.488 1 98.69 90 THR B CA 1
ATOM 3980 C C . THR B 1 90 ? -10.555 3.131 -2.654 1 98.69 90 THR B C 1
ATOM 3982 O O . THR B 1 90 ? -10.672 4.352 -2.756 1 98.69 90 THR B O 1
ATOM 3985 N N . GLN B 1 91 ? -11.297 2.377 -1.844 1 98.62 91 GLN B N 1
ATOM 3986 C CA . GLN B 1 91 ? -12.258 2.998 -0.94 1 98.62 91 GLN B CA 1
ATOM 3987 C C . GLN B 1 91 ? -11.555 3.855 0.108 1 98.62 91 GLN B C 1
ATOM 3989 O O . GLN B 1 91 ? -12.047 4.93 0.467 1 98.62 91 GLN B O 1
ATOM 3994 N N . LEU B 1 92 ? -10.461 3.357 0.618 1 98.69 92 LEU B N 1
ATOM 3995 C CA . LEU B 1 92 ? -9.648 4.129 1.558 1 98.69 92 LEU B CA 1
ATOM 3996 C C . LEU B 1 92 ? -9.211 5.453 0.941 1 98.69 92 LEU B C 1
ATOM 3998 O O . LEU B 1 92 ? -9.242 6.492 1.605 1 98.69 92 LEU B O 1
ATOM 4002 N N . ALA B 1 93 ? -8.805 5.387 -0.307 1 98.69 93 ALA B N 1
ATOM 4003 C CA . ALA B 1 93 ? -8.406 6.605 -1.014 1 98.69 93 ALA B CA 1
ATOM 4004 C C . ALA B 1 93 ? -9.539 7.629 -1.02 1 98.69 93 ALA B C 1
ATOM 4006 O O . ALA B 1 93 ? -9.305 8.828 -0.839 1 98.69 93 ALA B O 1
ATOM 4007 N N . LEU B 1 94 ? -10.75 7.184 -1.168 1 98.44 94 LEU B N 1
ATOM 4008 C CA . LEU B 1 94 ? -11.906 8.07 -1.153 1 98.44 94 LEU B CA 1
ATOM 4009 C C . LEU B 1 94 ? -12.094 8.695 0.223 1 98.44 94 LEU B C 1
ATOM 4011 O O . LEU B 1 94 ? -12.375 9.891 0.331 1 98.44 94 LEU B O 1
ATOM 4015 N N . GLU B 1 95 ? -11.938 7.926 1.251 1 98.44 95 GLU B N 1
ATOM 4016 C CA . GLU B 1 95 ? -12.062 8.43 2.615 1 98.44 95 GLU B CA 1
ATOM 4017 C C . GLU B 1 95 ? -10.984 9.469 2.92 1 98.44 95 GLU B C 1
ATOM 4019 O O . GLU B 1 95 ? -11.258 10.477 3.582 1 98.44 95 GLU B O 1
ATOM 4024 N N . LEU B 1 96 ? -9.766 9.219 2.463 1 98.38 96 LEU B N 1
ATOM 4025 C CA . LEU B 1 96 ? -8.664 10.156 2.67 1 98.38 96 LEU B CA 1
ATOM 4026 C C . LEU B 1 96 ? -8.906 11.461 1.914 1 98.38 96 LEU B C 1
ATOM 4028 O O . LEU B 1 96 ? -8.547 12.531 2.391 1 98.38 96 LEU B O 1
ATOM 4032 N N . ASN B 1 97 ? -9.531 11.352 0.78 1 98.38 97 ASN B N 1
ATOM 4033 C CA . ASN B 1 97 ? -9.906 12.547 0.024 1 98.38 97 ASN B CA 1
ATOM 4034 C C . ASN B 1 97 ? -10.93 13.391 0.778 1 98.38 97 ASN B C 1
ATOM 4036 O O . ASN B 1 97 ? -10.875 14.617 0.735 1 98.38 97 ASN B O 1
ATOM 4040 N N . LYS B 1 98 ? -11.828 12.734 1.435 1 98.44 98 LYS B N 1
ATOM 4041 C CA . LYS B 1 98 ? -12.789 13.469 2.26 1 98.44 98 LYS B CA 1
ATOM 4042 C C . LYS B 1 98 ? -12.078 14.203 3.396 1 98.44 98 LYS B C 1
ATOM 4044 O O . LYS B 1 98 ? -12.43 15.336 3.717 1 98.44 98 LYS B O 1
ATOM 4049 N N . GLU B 1 99 ? -11.125 13.539 3.986 1 97.75 99 GLU B N 1
ATOM 4050 C CA . GLU B 1 99 ? -10.344 14.156 5.051 1 97.75 99 GLU B CA 1
ATOM 4051 C C . GLU B 1 99 ? -9.625 15.414 4.555 1 97.75 99 GLU B C 1
ATOM 4053 O O . GLU B 1 99 ? -9.617 16.438 5.238 1 97.75 99 GLU B O 1
ATOM 4058 N N . TYR B 1 100 ? -9.023 15.305 3.4 1 96.69 100 TYR B N 1
ATOM 4059 C CA . TYR B 1 100 ? -8.328 16.422 2.77 1 96.69 100 TYR B CA 1
ATOM 4060 C C . TYR B 1 100 ? -9.266 17.594 2.557 1 96.69 100 TYR B C 1
ATOM 4062 O O . TYR B 1 100 ? -8.906 18.75 2.85 1 96.69 100 TYR B O 1
ATOM 4070 N N . LYS B 1 101 ? -10.398 17.344 2.072 1 98.25 101 LYS B N 1
ATOM 4071 C CA . LYS B 1 101 ? -11.359 18.406 1.782 1 98.25 101 LYS B CA 1
ATOM 4072 C C . LYS B 1 101 ? -11.844 19.078 3.064 1 98.25 101 LYS B C 1
ATOM 4074 O O . LYS B 1 101 ? -12.031 20.297 3.102 1 98.25 101 LYS B O 1
ATOM 4079 N N . LYS B 1 102 ? -12.016 18.312 4.082 1 98.25 102 LYS B N 1
ATOM 4080 C CA . LYS B 1 102 ? -12.406 18.875 5.375 1 98.25 102 LYS B CA 1
ATOM 4081 C C . LYS B 1 102 ? -11.32 19.781 5.941 1 98.25 102 LYS B C 1
ATOM 4083 O O . LYS B 1 102 ? -11.617 20.828 6.516 1 98.25 102 LYS B O 1
ATOM 4088 N N . MET B 1 103 ? -10.086 19.359 5.805 1 97.5 103 MET B N 1
ATOM 4089 C CA . MET B 1 103 ? -8.953 20.156 6.262 1 97.5 103 MET B CA 1
ATOM 4090 C C . MET B 1 103 ? -8.867 21.469 5.488 1 97.5 103 MET B C 1
ATOM 4092 O O . MET B 1 103 ? -8.609 22.531 6.07 1 97.5 103 MET B O 1
ATOM 4096 N N . GLU B 1 104 ? -9.102 21.391 4.184 1 97.62 104 GLU B N 1
ATOM 4097 C CA . GLU B 1 104 ? -9.102 22.578 3.336 1 97.62 104 GLU B CA 1
ATOM 4098 C C . GLU B 1 104 ? -10.188 23.562 3.758 1 97.62 104 GLU B C 1
ATOM 4100 O O . GLU B 1 104 ? -9.938 24.75 3.871 1 97.62 104 GLU B O 1
ATOM 4105 N N . ASP B 1 105 ? -11.336 23.031 4.047 1 98.25 105 ASP B N 1
ATOM 4106 C CA . ASP B 1 105 ? -12.453 23.875 4.484 1 98.25 105 ASP B CA 1
ATOM 4107 C C . ASP B 1 105 ? -12.156 24.531 5.828 1 98.25 105 ASP B C 1
ATOM 4109 O O . ASP B 1 105 ? -12.453 25.719 6.023 1 98.25 105 ASP B O 1
ATOM 4113 N N . PHE B 1 106 ? -11.602 23.797 6.734 1 98.5 106 PHE B N 1
ATOM 4114 C CA . PHE B 1 106 ? -11.242 24.328 8.047 1 98.5 106 PHE B CA 1
ATOM 4115 C C . PHE B 1 106 ? -10.234 25.453 7.914 1 98.5 106 PHE B C 1
ATOM 4117 O O . PHE B 1 106 ? -10.383 26.516 8.539 1 98.5 106 PHE B O 1
ATOM 4124 N N . ARG B 1 107 ? -9.227 25.234 7.094 1 96.62 107 ARG B N 1
ATOM 4125 C CA . ARG B 1 107 ? -8.18 26.234 6.879 1 96.62 107 ARG B CA 1
ATOM 4126 C C . ARG B 1 107 ? -8.758 27.516 6.305 1 96.62 107 ARG B C 1
ATOM 4128 O O . ARG B 1 107 ? -8.383 28.609 6.73 1 96.62 107 ARG B O 1
ATOM 4135 N N . MET B 1 108 ? -9.727 27.375 5.383 1 97 108 MET B N 1
ATOM 4136 C CA . MET B 1 108 ? -10.328 28.531 4.742 1 97 108 MET B CA 1
ATOM 4137 C C . MET B 1 108 ? -11.195 29.312 5.734 1 97 108 MET B C 1
ATOM 4139 O O . MET B 1 108 ? -11.203 30.547 5.719 1 97 108 MET B O 1
ATOM 4143 N N . LYS B 1 109 ? -11.844 28.641 6.613 1 97.5 109 LYS B N 1
ATOM 4144 C CA . LYS B 1 109 ? -12.648 29.297 7.641 1 97.5 109 LYS B CA 1
ATOM 4145 C C . LYS B 1 109 ? -11.766 30.078 8.625 1 97.5 109 LYS B C 1
ATOM 4147 O O . LYS B 1 109 ? -12.117 31.188 9.031 1 97.5 109 LYS B O 1
ATOM 4152 N N . GLN B 1 110 ? -10.68 29.469 9.016 1 97.19 110 GLN B N 1
ATOM 4153 C CA . GLN B 1 110 ? -9.703 30.125 9.883 1 97.19 110 GLN B CA 1
ATOM 4154 C C . GLN B 1 110 ? -9.164 31.391 9.227 1 97.19 110 GLN B C 1
ATOM 4156 O O . GLN B 1 110 ? -9.023 32.438 9.883 1 97.19 110 GLN B O 1
ATOM 4161 N N . LYS B 1 111 ? -8.844 31.297 7.977 1 96.25 111 LYS B N 1
ATOM 4162 C CA . LYS B 1 111 ? -8.273 32.406 7.23 1 96.25 111 LYS B CA 1
ATOM 4163 C C . LYS B 1 111 ? -9.234 33.594 7.191 1 96.25 111 LYS B C 1
ATOM 4165 O O . LYS B 1 111 ? -8.82 34.75 7.352 1 96.25 111 LYS B O 1
ATOM 4170 N N . ASP B 1 112 ? -10.484 33.344 7.02 1 96.88 112 ASP B N 1
ATOM 4171 C CA . ASP B 1 112 ? -11.492 34.406 6.938 1 96.88 112 ASP B CA 1
ATOM 4172 C C . ASP B 1 112 ? -11.578 35.188 8.25 1 96.88 112 ASP B C 1
ATOM 4174 O O . ASP B 1 112 ? -11.602 36.438 8.25 1 96.88 112 ASP B O 1
ATOM 4178 N N . ARG B 1 113 ? -11.594 34.5 9.375 1 96.5 113 ARG B N 1
ATOM 4179 C CA . ARG B 1 113 ? -11.695 35.125 10.688 1 96.5 113 ARG B CA 1
ATOM 4180 C C . ARG B 1 113 ? -10.422 35.906 11.023 1 96.5 113 ARG B C 1
ATOM 4182 O O . ARG B 1 113 ? -10.492 37 11.562 1 96.5 113 ARG B O 1
ATOM 4189 N N . PHE B 1 114 ? -9.375 35.281 10.625 1 94.75 114 PHE B N 1
ATOM 4190 C CA . PHE B 1 114 ? -8.07 35.875 10.828 1 94.75 114 PHE B CA 1
ATOM 4191 C C . PHE B 1 114 ? -7.938 37.188 10.023 1 94.75 114 PHE B C 1
ATOM 4193 O O . PHE B 1 114 ? -7.508 38.219 10.547 1 94.75 114 PHE B O 1
ATOM 4200 N N . THR B 1 115 ? -8.297 37.156 8.75 1 95.31 115 THR B N 1
ATOM 4201 C CA . THR B 1 115 ? -8.109 38.281 7.828 1 95.31 115 THR B CA 1
ATOM 4202 C C . THR B 1 115 ? -8.953 39.469 8.25 1 95.31 115 THR B C 1
ATOM 4204 O O . THR B 1 115 ? -8.492 40.625 8.172 1 95.31 115 THR B O 1
ATOM 4207 N N . LYS B 1 116 ? -10.102 39.25 8.703 1 96.62 116 LYS B N 1
ATOM 4208 C CA . LYS B 1 116 ? -10.992 40.344 9.141 1 96.62 116 LYS B CA 1
ATOM 4209 C C . LYS B 1 116 ? -10.391 41.125 10.305 1 96.62 116 LYS B C 1
ATOM 4211 O O . LYS B 1 116 ? -10.352 42.344 10.289 1 96.62 116 LYS B O 1
ATOM 4216 N N . MET B 1 117 ? -9.914 40.406 11.289 1 97.69 117 MET B N 1
ATOM 4217 C CA . MET B 1 117 ? -9.312 41.031 12.469 1 97.69 117 MET B CA 1
ATOM 4218 C C . MET B 1 117 ? -7.996 41.719 12.117 1 97.69 117 MET B C 1
ATOM 4220 O O . MET B 1 117 ? -7.715 42.812 12.594 1 97.69 117 MET B O 1
ATOM 4224 N N . ASP B 1 118 ? -7.199 41.125 11.312 1 96.62 118 ASP B N 1
ATOM 4225 C CA . ASP B 1 118 ? -5.898 41.656 10.938 1 96.62 118 ASP B CA 1
ATOM 4226 C C . ASP B 1 118 ? -6.047 42.969 10.188 1 96.62 118 ASP B C 1
ATOM 4228 O O . ASP B 1 118 ? -5.238 43.906 10.367 1 96.62 118 ASP B O 1
ATOM 4232 N N . ASN B 1 119 ? -7.082 43.094 9.305 1 96.5 119 ASN B N 1
ATOM 4233 C CA . ASN B 1 119 ? -7.348 44.344 8.586 1 96.5 119 ASN B CA 1
ATOM 4234 C C . ASN B 1 119 ? -7.703 45.5 9.539 1 96.5 119 ASN B C 1
ATOM 4236 O O . ASN B 1 119 ? -7.207 46.594 9.391 1 96.5 119 ASN B O 1
ATOM 4240 N N . GLN B 1 120 ? -8.523 45.125 10.477 1 97.25 120 GLN B N 1
ATOM 4241 C CA . GLN B 1 120 ? -8.938 46.125 11.461 1 97.25 120 GLN B CA 1
ATOM 4242 C C . GLN B 1 120 ? -7.75 46.625 12.289 1 97.25 120 GLN B C 1
ATOM 4244 O O . GLN B 1 120 ? -7.578 47.812 12.5 1 97.25 120 GLN B O 1
ATOM 4249 N N . MET B 1 121 ? -6.93 45.688 12.734 1 97 121 MET B N 1
ATOM 4250 C CA . MET B 1 121 ? -5.777 46 13.57 1 97 121 MET B CA 1
ATOM 4251 C C . MET B 1 121 ? -4.734 46.781 12.781 1 97 121 MET B C 1
ATOM 4253 O O . MET B 1 121 ? -4.129 47.719 13.305 1 97 121 MET B O 1
ATOM 4257 N N . SER B 1 122 ? -4.5 46.469 11.539 1 95.56 122 SER B N 1
ATOM 4258 C CA . SER B 1 122 ? -3.537 47.156 10.688 1 95.56 122 SER B CA 1
ATOM 4259 C C . SER B 1 122 ? -3.93 48.594 10.484 1 95.56 122 SER B C 1
ATOM 4261 O O . SER B 1 122 ? -3.074 49.5 10.516 1 95.56 122 SER B O 1
ATOM 4263 N N . SER B 1 123 ? -5.172 48.812 10.297 1 96.94 123 SER B N 1
ATOM 4264 C CA . SER B 1 123 ? -5.676 50.156 10.133 1 96.94 123 SER B CA 1
ATOM 4265 C C . SER B 1 123 ? -5.457 51 11.391 1 96.94 123 SER B C 1
ATOM 4267 O O . SER B 1 123 ? -5.027 52.125 11.32 1 96.94 123 SER B O 1
ATOM 4269 N N . LEU B 1 124 ? -5.723 50.375 12.523 1 96.88 124 LEU B N 1
ATOM 4270 C CA . LEU B 1 124 ? -5.559 51.094 13.797 1 96.88 124 LEU B CA 1
ATOM 4271 C C . LEU B 1 124 ? -4.086 51.375 14.07 1 96.88 124 LEU B C 1
ATOM 4273 O O . LEU B 1 124 ? -3.75 52.406 14.633 1 96.88 124 LEU B O 1
ATOM 4277 N N . HIS B 1 125 ? -3.221 50.5 13.719 1 96.12 125 HIS B N 1
ATOM 4278 C CA . HIS B 1 125 ? -1.787 50.719 13.906 1 96.12 125 HIS B CA 1
ATOM 4279 C C . HIS B 1 125 ? -1.28 51.906 13.086 1 96.12 125 HIS B C 1
ATOM 4281 O O . HIS B 1 125 ? -0.456 52.688 13.562 1 96.12 125 HIS B O 1
ATOM 4287 N N . LYS B 1 126 ? -1.773 52.031 11.891 1 96.12 126 LYS B N 1
ATOM 4288 C CA . LYS B 1 126 ? -1.403 53.188 11.055 1 96.12 126 LYS B CA 1
ATOM 4289 C C . LYS B 1 126 ? -1.898 54.5 11.664 1 96.12 126 LYS B C 1
ATOM 4291 O O . LYS B 1 126 ? -1.167 55.469 11.688 1 96.12 126 LYS B O 1
ATOM 4296 N N . GLN B 1 127 ? -3.086 54.438 12.164 1 96.06 127 GLN B N 1
ATOM 4297 C CA . GLN B 1 127 ? -3.68 55.625 12.789 1 96.06 127 GLN B CA 1
ATOM 4298 C C . GLN B 1 127 ? -2.904 56.031 14.031 1 96.06 127 GLN B C 1
ATOM 4300 O O . GLN B 1 127 ? -2.682 57.219 14.266 1 96.06 127 GLN B O 1
ATOM 4305 N N . LYS B 1 128 ? -2.5 55 14.805 1 95.44 128 LYS B N 1
ATOM 4306 C CA . LYS B 1 128 ? -1.732 55.25 16.016 1 95.44 128 LYS B CA 1
ATOM 4307 C C . LYS B 1 128 ? -0.442 56 15.703 1 95.44 128 LYS B C 1
ATOM 4309 O O . LYS B 1 128 ? -0.11 56.969 16.375 1 95.44 128 LYS B O 1
ATOM 4314 N N . GLN B 1 129 ? 0.252 55.625 14.719 1 94.94 129 GLN B N 1
ATOM 4315 C CA . GLN B 1 129 ? 1.532 56.219 14.352 1 94.94 129 GLN B CA 1
ATOM 4316 C C . GLN B 1 129 ? 1.351 57.656 13.859 1 94.94 129 GLN B C 1
ATOM 4318 O O . GLN B 1 129 ? 2.102 58.562 14.25 1 94.94 129 GLN B O 1
ATOM 4323 N N . SER B 1 130 ? 0.328 57.875 13.07 1 96.56 130 SER B N 1
ATOM 4324 C CA . SER B 1 130 ? 0.06 59.188 12.5 1 96.56 130 SER B CA 1
ATOM 4325 C C . SER B 1 130 ? -0.341 60.188 13.586 1 96.56 130 SER B C 1
ATOM 4327 O O . SER B 1 130 ? 0.153 61.312 13.609 1 96.56 130 SER B O 1
ATOM 4329 N N . LEU B 1 131 ? -1.172 59.719 14.469 1 97.06 131 LEU B N 1
ATOM 4330 C CA . LEU B 1 131 ? -1.691 60.625 15.5 1 97.06 131 LEU B CA 1
ATOM 4331 C C . LEU B 1 131 ? -0.612 60.938 16.531 1 97.06 131 LEU B C 1
ATOM 4333 O O . LEU B 1 131 ? -0.587 62.031 17.078 1 97.06 131 LEU B O 1
ATOM 4337 N N . LEU B 1 132 ? 0.229 59.969 16.797 1 96.06 132 LEU B N 1
ATOM 4338 C CA . LEU B 1 132 ? 1.323 60.219 17.719 1 96.06 132 LEU B CA 1
ATOM 4339 C C . LEU B 1 132 ? 2.268 61.281 17.156 1 96.06 132 LEU B C 1
ATOM 4341 O O . LEU B 1 132 ? 2.73 62.156 17.891 1 96.06 132 LEU B O 1
ATOM 4345 N N . LYS B 1 133 ? 2.562 61.219 15.898 1 96.56 133 LYS B N 1
ATOM 4346 C CA . LYS B 1 133 ? 3.389 62.25 15.242 1 96.56 133 LYS B CA 1
ATOM 4347 C C . LYS B 1 133 ? 2.742 63.625 15.336 1 96.56 133 LYS B C 1
ATOM 4349 O O . LYS B 1 133 ? 3.412 64.625 15.656 1 96.56 133 LYS B O 1
ATOM 4354 N N . LYS B 1 134 ? 1.475 63.688 15.07 1 97.19 134 LYS B N 1
ATOM 4355 C CA . LYS B 1 134 ? 0.733 64.938 15.141 1 97.19 134 LYS B CA 1
ATOM 4356 C C . LYS B 1 134 ? 0.757 65.562 16.547 1 97.19 134 LYS B C 1
ATOM 4358 O O . LYS B 1 134 ? 0.875 66.75 16.719 1 97.19 134 LYS B O 1
ATOM 4363 N N . LEU B 1 135 ? 0.574 64.625 17.469 1 97.12 135 LEU B N 1
ATOM 4364 C CA . LEU B 1 135 ? 0.594 65.062 18.859 1 97.12 135 LEU B CA 1
ATOM 4365 C C . LEU B 1 135 ? 1.942 65.625 19.219 1 97.12 135 LEU B C 1
ATOM 4367 O O . LEU B 1 135 ? 1.999 66.75 19.812 1 97.12 135 LEU B O 1
ATOM 4371 N N . ASN B 1 136 ? 3.027 65 18.875 1 95.88 136 ASN B N 1
ATOM 4372 C CA . ASN B 1 136 ? 4.367 65.5 19.172 1 95.88 136 ASN B CA 1
ATOM 4373 C C . ASN B 1 136 ? 4.645 66.812 18.469 1 95.88 136 ASN B C 1
ATOM 4375 O O . ASN B 1 136 ? 5.234 67.75 19.078 1 95.88 136 ASN B O 1
ATOM 4379 N N . ASP B 1 137 ? 4.188 67 17.266 1 97.62 137 ASP B N 1
ATOM 4380 C CA . ASP B 1 137 ? 4.363 68.25 16.516 1 97.62 137 ASP B CA 1
ATOM 4381 C C . ASP B 1 137 ? 3.609 69.375 17.172 1 97.62 137 ASP B C 1
ATOM 4383 O O . ASP B 1 137 ? 4.133 70.5 17.281 1 97.62 137 ASP B O 1
ATOM 4387 N N . SER B 1 138 ? 2.383 69.062 17.562 1 96.88 138 SER B N 1
ATOM 4388 C CA . SER B 1 138 ? 1.577 70.125 18.203 1 96.88 138 SER B CA 1
ATOM 4389 C C . SER B 1 138 ? 2.145 70.5 19.562 1 96.88 138 SER B C 1
ATOM 4391 O O . SER B 1 138 ? 2.078 71.625 19.969 1 96.88 138 SER B O 1
ATOM 4393 N N . LYS B 1 139 ? 2.621 69.5 20.25 1 96 139 LYS B N 1
ATOM 4394 C CA . LYS B 1 139 ? 3.271 69.812 21.516 1 96 139 LYS B CA 1
ATOM 4395 C C . LYS B 1 139 ? 4.5 70.688 21.328 1 96 139 LYS B C 1
ATOM 4397 O O . LYS B 1 139 ? 4.691 71.688 22.062 1 96 139 LYS B O 1
ATOM 4402 N N . ARG B 1 140 ? 5.324 70.438 20.375 1 96.12 140 ARG B N 1
ATOM 4403 C CA . ARG B 1 140 ? 6.508 71.25 20.062 1 96.12 140 ARG B CA 1
ATOM 4404 C C . ARG B 1 140 ? 6.121 72.625 19.641 1 96.12 140 ARG B C 1
ATOM 4406 O O . ARG B 1 140 ? 6.801 73.625 20.016 1 96.12 140 ARG B O 1
ATOM 4413 N N . SER B 1 141 ? 5.066 72.688 18.859 1 96.88 141 SER B N 1
ATOM 4414 C CA . SER B 1 141 ? 4.582 74 18.422 1 96.88 141 SER B CA 1
ATOM 4415 C C . SER B 1 141 ? 4.137 74.875 19.609 1 96.88 141 SER B C 1
ATOM 4417 O O . SER B 1 141 ? 4.445 76.062 19.672 1 96.88 141 SER B O 1
ATOM 4419 N N . GLN B 1 142 ? 3.434 74.25 20.469 1 95.81 142 GLN B N 1
ATOM 4420 C CA . GLN B 1 142 ? 2.984 74.938 21.656 1 95.81 142 GLN B CA 1
ATOM 4421 C C . GLN B 1 142 ? 4.168 75.438 22.5 1 95.81 142 GLN B C 1
ATOM 4423 O O . GLN B 1 142 ? 4.164 76.562 22.984 1 95.81 142 GLN B O 1
ATOM 4428 N N . GLU B 1 143 ? 5.168 74.625 22.609 1 94.69 143 GLU B N 1
ATOM 4429 C CA . GLU B 1 143 ? 6.367 75 23.359 1 94.69 143 GLU B CA 1
ATOM 4430 C C . GLU B 1 143 ? 7.109 76.188 22.703 1 94.69 143 GLU B C 1
ATOM 4432 O O . GLU B 1 143 ? 7.578 77.062 23.391 1 94.69 143 GLU B O 1
ATOM 4437 N N . VAL B 1 144 ? 7.211 76.125 21.469 1 96.19 144 VAL B N 1
ATOM 4438 C CA . VAL B 1 144 ? 7.898 77.188 20.719 1 96.19 144 VAL B CA 1
ATOM 4439 C C . VAL B 1 144 ? 7.152 78.5 20.891 1 96.19 144 VAL B C 1
ATOM 4441 O O . VAL B 1 144 ? 7.77 79.562 21.094 1 96.19 144 VAL B O 1
ATOM 4444 N N . LYS B 1 145 ? 5.801 78.438 20.781 1 95.62 145 LYS B N 1
ATOM 4445 C CA . LYS B 1 145 ? 4.992 79.625 20.938 1 95.62 145 LYS B CA 1
ATOM 4446 C C . LYS B 1 145 ? 5.07 80.188 22.359 1 95.62 145 LYS B C 1
ATOM 4448 O O . LYS B 1 145 ? 5.016 81.375 22.562 1 95.62 145 LYS B O 1
ATOM 4453 N N . CYS B 1 146 ? 5.184 79.25 23.266 1 93.06 146 CYS B N 1
ATOM 4454 C CA . CYS B 1 146 ? 5.363 79.688 24.641 1 93.06 146 CYS B CA 1
ATOM 4455 C C . CYS B 1 146 ? 6.684 80.375 24.828 1 93.06 146 CYS B C 1
ATOM 4457 O O . CYS B 1 146 ? 6.734 81.438 25.484 1 93.06 146 CYS B O 1
ATOM 4459 N N . ARG B 1 147 ? 7.734 80 24.266 1 94.75 147 ARG B N 1
ATOM 4460 C CA . ARG B 1 147 ? 9.039 80.625 24.328 1 94.75 147 ARG B CA 1
ATOM 4461 C C . ARG B 1 147 ? 9.008 82 23.625 1 94.75 147 ARG B C 1
ATOM 4463 O O . ARG B 1 147 ? 9.625 82.938 24.094 1 94.75 147 ARG B O 1
ATOM 4470 N N . ASP B 1 148 ? 8.266 82 22.547 1 95.94 148 ASP B N 1
ATOM 4471 C CA . ASP B 1 148 ? 8.133 83.25 21.812 1 95.94 148 ASP B CA 1
ATOM 4472 C C . ASP B 1 148 ? 7.43 84.312 22.641 1 95.94 148 ASP B C 1
ATOM 4474 O O . ASP B 1 148 ? 7.797 85.5 22.594 1 95.94 148 ASP B O 1
ATOM 4478 N N . LEU B 1 149 ? 6.418 83.875 23.312 1 95.31 149 LEU B N 1
ATOM 4479 C CA . LEU B 1 149 ? 5.68 84.812 24.156 1 95.31 149 LEU B CA 1
ATOM 4480 C C . LEU B 1 149 ? 6.562 85.312 25.266 1 95.31 149 LEU B C 1
ATOM 4482 O O . LEU B 1 149 ? 6.559 86.562 25.547 1 95.31 149 LEU B O 1
ATOM 4486 N N . LEU B 1 150 ? 7.344 84.5 25.875 1 93.56 150 LEU B N 1
ATOM 4487 C CA . LEU B 1 150 ? 8.242 84.938 26.953 1 93.56 150 LEU B CA 1
ATOM 4488 C C . LEU B 1 150 ? 9.289 85.875 26.438 1 93.56 150 LEU B C 1
ATOM 4490 O O . LEU B 1 150 ? 9.586 86.875 27.094 1 93.56 150 LEU B O 1
ATOM 4494 N N . GLU B 1 151 ? 9.773 85.625 25.297 1 95.19 151 GLU B N 1
ATOM 4495 C CA . GLU B 1 151 ? 10.75 86.5 24.688 1 95.19 151 GLU B CA 1
ATOM 4496 C C . GLU B 1 151 ? 10.125 87.875 24.359 1 95.19 151 GLU B C 1
ATOM 4498 O O . GLU B 1 151 ? 10.75 88.875 24.547 1 95.19 151 GLU B O 1
ATOM 4503 N N . ALA B 1 152 ? 8.922 87.812 23.875 1 95.62 152 ALA B N 1
ATOM 4504 C CA . ALA B 1 152 ? 8.211 89.062 23.531 1 95.62 152 ALA B CA 1
ATOM 4505 C C . ALA B 1 152 ? 7.93 89.875 24.781 1 95.62 152 ALA B C 1
ATOM 4507 O O . ALA B 1 152 ? 8.016 91.125 24.75 1 95.62 152 ALA B O 1
ATOM 4508 N N . GLU B 1 153 ? 7.602 89.25 25.812 1 93.62 153 GLU B N 1
ATOM 4509 C CA . GLU B 1 153 ? 7.336 89.938 27.062 1 93.62 153 GLU B CA 1
ATOM 4510 C C . GLU B 1 153 ? 8.609 90.562 27.641 1 93.62 153 GLU B C 1
ATOM 4512 O O . GLU B 1 153 ? 8.578 91.688 28.125 1 93.62 153 GLU B O 1
ATOM 4517 N N . CYS B 1 154 ? 9.703 89.875 27.562 1 93.56 154 CYS B N 1
ATOM 4518 C CA . CYS B 1 154 ? 10.992 90.375 28.016 1 93.56 154 CYS B CA 1
ATOM 4519 C C . CYS B 1 154 ? 11.398 91.625 27.203 1 93.56 154 CYS B C 1
ATOM 4521 O O . CYS B 1 154 ? 11.898 92.625 27.75 1 93.56 154 CYS B O 1
ATOM 4523 N N . ASN B 1 155 ? 11.125 91.5 25.969 1 93.19 155 ASN B N 1
ATOM 4524 C CA . ASN B 1 155 ? 11.453 92.625 25.078 1 93.19 155 ASN B CA 1
ATOM 4525 C C . ASN B 1 155 ? 10.578 93.875 25.375 1 93.19 155 ASN B C 1
ATOM 4527 O O . ASN B 1 155 ? 11.055 95 25.344 1 93.19 155 ASN B O 1
ATOM 4531 N N . ARG B 1 156 ? 9.344 93.625 25.578 1 92.81 156 ARG B N 1
ATOM 4532 C CA . ARG B 1 156 ? 8.422 94.688 25.938 1 92.81 156 ARG B CA 1
ATOM 4533 C C . ARG B 1 156 ? 8.867 95.375 27.219 1 92.81 156 ARG B C 1
ATOM 4535 O O . ARG B 1 156 ? 8.844 96.625 27.312 1 92.81 156 ARG B O 1
ATOM 4542 N N . ASP B 1 157 ? 9.328 94.625 28.219 1 90.88 157 ASP B N 1
ATOM 4543 C CA . ASP B 1 157 ? 9.781 95.125 29.5 1 90.88 157 ASP B CA 1
ATOM 4544 C C . ASP B 1 157 ? 11.055 96 29.328 1 90.88 157 ASP B C 1
ATOM 4546 O O . ASP B 1 157 ? 11.234 97 29.984 1 90.88 157 ASP B O 1
ATOM 4550 N N . ARG B 1 158 ? 11.891 95.562 28.422 1 91.38 158 ARG B N 1
ATOM 4551 C CA . ARG B 1 158 ? 13.125 96.312 28.156 1 91.38 158 ARG B CA 1
ATOM 4552 C C . ARG B 1 158 ? 12.852 97.625 27.469 1 91.38 158 ARG B C 1
ATOM 4554 O O . ARG B 1 158 ? 13.547 98.625 27.719 1 91.38 158 ARG B O 1
ATOM 4561 N N . LEU B 1 159 ? 11.719 97.688 26.75 1 90.25 159 LEU B N 1
ATOM 4562 C CA . LEU B 1 159 ? 11.406 98.875 25.969 1 90.25 159 LEU B CA 1
ATOM 4563 C C . LEU B 1 159 ? 10.383 99.75 26.672 1 90.25 159 LEU B C 1
ATOM 4565 O O . LEU B 1 159 ? 9.992 100.812 26.172 1 90.25 159 LEU B O 1
ATOM 4569 N N . ALA B 1 160 ? 9.922 99.312 27.797 1 84.81 160 ALA B N 1
ATOM 4570 C CA . ALA B 1 160 ? 8.828 100 28.516 1 84.81 160 ALA B CA 1
ATOM 4571 C C . ALA B 1 160 ? 9.141 101.438 28.797 1 84.81 160 ALA B C 1
ATOM 4573 O O . ALA B 1 160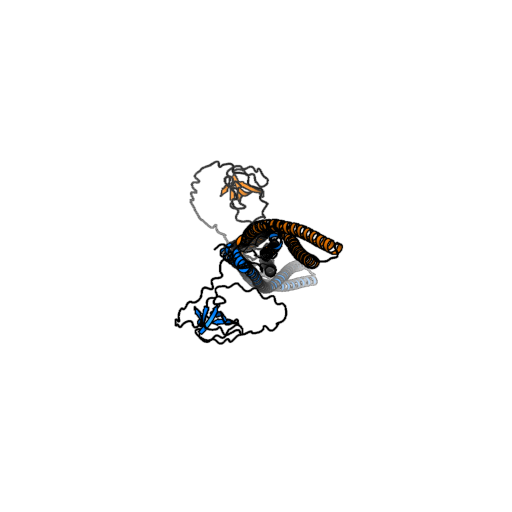 ? 8.258 102.312 28.75 1 84.81 160 ALA B O 1
ATOM 4574 N N . ASN B 1 161 ? 10.398 101.75 29.031 1 85.69 161 ASN B N 1
ATOM 4575 C CA . ASN B 1 161 ? 10.766 103.125 29.375 1 85.69 161 ASN B CA 1
ATOM 4576 C C . ASN B 1 161 ? 11.391 103.875 28.188 1 85.69 161 ASN B C 1
ATOM 4578 O O . ASN B 1 161 ? 12.016 104.875 28.359 1 85.69 161 ASN B O 1
ATOM 4582 N N . ASN B 1 162 ? 11.109 103.312 27.109 1 82.44 162 ASN B N 1
ATOM 4583 C CA . ASN B 1 162 ? 11.664 103.938 25.906 1 82.44 162 ASN B CA 1
ATOM 4584 C C . ASN B 1 162 ? 10.875 105.188 25.469 1 82.44 162 ASN B C 1
ATOM 4586 O O . ASN B 1 162 ? 9.656 105.25 25.641 1 82.44 162 ASN B O 1
ATOM 4590 N N . LEU B 1 163 ? 11.5 106.188 25.109 1 86.94 163 LEU B N 1
ATOM 4591 C CA . LEU B 1 163 ? 10.891 107.5 24.75 1 86.94 163 LEU B CA 1
ATOM 4592 C C . LEU B 1 163 ? 10.148 107.375 23.422 1 86.94 163 LEU B C 1
ATOM 4594 O O . LEU B 1 163 ? 9.258 108.188 23.141 1 86.94 163 LEU B O 1
ATOM 4598 N N . ASN B 1 164 ? 10.453 106.375 22.625 1 89.44 164 ASN B N 1
ATOM 4599 C CA . ASN B 1 164 ? 9.789 106.188 21.344 1 89.44 164 ASN B CA 1
ATOM 4600 C C . ASN B 1 164 ? 8.469 105.438 21.516 1 89.44 164 ASN B C 1
ATOM 4602 O O . ASN B 1 164 ? 8.461 104.188 21.594 1 89.44 164 ASN B O 1
ATOM 4606 N N . ALA B 1 165 ? 7.441 106.125 21.516 1 87.75 165 ALA B N 1
ATOM 4607 C CA . ALA B 1 165 ? 6.098 105.625 21.766 1 87.75 165 ALA B CA 1
ATOM 4608 C C . ALA B 1 165 ? 5.723 104.562 20.734 1 87.75 165 ALA B C 1
ATOM 4610 O O . ALA B 1 165 ? 5.02 103.625 21.062 1 87.75 165 ALA B O 1
ATOM 4611 N N . LYS B 1 166 ? 6.207 104.75 19.562 1 91.44 166 LYS B N 1
ATOM 4612 C CA . LYS B 1 166 ? 5.883 103.812 18.484 1 91.44 166 LYS B CA 1
ATOM 4613 C C . LYS B 1 166 ? 6.516 102.438 18.734 1 91.44 166 LYS B C 1
ATOM 4615 O O . LYS B 1 166 ? 5.91 101.438 18.453 1 91.44 166 LYS B O 1
ATOM 4620 N N . LEU B 1 167 ? 7.699 102.5 19.297 1 89.06 167 LEU B N 1
ATOM 4621 C CA . LEU B 1 167 ? 8.414 101.25 19.594 1 89.06 167 LEU B CA 1
ATOM 4622 C C . LEU B 1 167 ? 7.754 100.5 20.75 1 89.06 167 LEU B C 1
ATOM 4624 O O . LEU B 1 167 ? 7.703 99.25 20.75 1 89.06 167 LEU B O 1
ATOM 4628 N N . VAL B 1 168 ? 7.207 101.188 21.656 1 89.5 168 VAL B N 1
ATOM 4629 C CA . VAL B 1 168 ? 6.531 100.562 22.812 1 89.5 168 VAL B CA 1
ATOM 4630 C C . VAL B 1 168 ? 5.219 99.938 22.375 1 89.5 168 VAL B C 1
ATOM 4632 O O . VAL B 1 168 ? 4.883 98.812 22.812 1 89.5 168 VAL B O 1
ATOM 4635 N N . GLU B 1 169 ? 4.574 100.625 21.438 1 92 169 GLU B N 1
ATOM 4636 C CA . GLU B 1 169 ? 3.309 100.125 20.938 1 92 169 GLU B CA 1
ATOM 4637 C C . GLU B 1 169 ? 3.525 98.875 20.109 1 92 169 GLU B C 1
ATOM 4639 O O . GLU B 1 169 ? 2.742 97.938 20.203 1 92 169 GLU B O 1
ATOM 4644 N N . LYS B 1 170 ? 4.582 98.875 19.375 1 92.31 170 LYS B N 1
ATOM 4645 C CA . LYS B 1 170 ? 4.906 97.75 18.547 1 92.31 170 LYS B CA 1
ATOM 4646 C C . LYS B 1 170 ? 5.27 96.5 19.406 1 92.31 170 LYS B C 1
ATOM 4648 O O . LYS B 1 170 ? 4.926 95.375 19.062 1 92.31 170 LYS B O 1
ATOM 4653 N N . SER B 1 171 ? 5.879 96.75 20.531 1 91.94 171 SER B N 1
ATOM 4654 C CA . SER B 1 171 ? 6.258 95.625 21.422 1 91.94 171 SER B CA 1
ATOM 4655 C C . SER B 1 171 ? 5.039 95.062 22.125 1 91.94 171 SER B C 1
ATOM 4657 O O . SER B 1 171 ? 4.973 93.812 22.344 1 91.94 171 SER B O 1
ATOM 4659 N N . LYS B 1 172 ? 4.094 95.875 22.391 1 91.88 172 LYS B N 1
ATOM 4660 C CA . LYS B 1 172 ? 2.846 95.438 22.984 1 91.88 172 LYS B CA 1
ATOM 4661 C C . LYS B 1 172 ? 2.045 94.562 22 1 91.88 172 LYS B C 1
ATOM 4663 O O . LYS B 1 172 ? 1.441 93.562 22.375 1 91.88 172 LYS B O 1
ATOM 4668 N N . GLN B 1 173 ? 2.111 95.062 20.766 1 94.38 173 GLN B N 1
ATOM 4669 C CA . GLN B 1 173 ? 1.393 94.312 19.734 1 94.38 173 GLN B CA 1
ATOM 4670 C C . GLN B 1 173 ? 2.02 92.938 19.484 1 94.38 173 GLN B C 1
ATOM 4672 O O . GLN B 1 173 ? 1.312 92 19.219 1 94.38 173 GLN B O 1
ATOM 4677 N N . ARG B 1 174 ? 3.299 92.875 19.609 1 95.31 174 ARG B N 1
ATOM 4678 C CA . ARG B 1 174 ? 3.996 91.625 19.422 1 95.31 174 ARG B CA 1
ATOM 4679 C C . ARG B 1 174 ? 3.633 90.625 20.531 1 95.31 174 ARG B C 1
ATOM 4681 O O . ARG B 1 174 ? 3.488 89.438 20.281 1 95.31 174 ARG B O 1
ATOM 4688 N N . VAL B 1 175 ? 3.508 91 21.734 1 94.75 175 VAL B N 1
ATOM 4689 C CA . VAL B 1 175 ? 3.119 90.188 22.859 1 94.75 175 VAL B CA 1
ATOM 4690 C C . VAL B 1 175 ? 1.713 89.625 22.641 1 94.75 175 VAL B C 1
ATOM 4692 O O . VAL B 1 175 ? 1.454 88.438 22.875 1 94.75 175 VAL B O 1
ATOM 4695 N N . ASP B 1 176 ? 0.829 90.5 22.094 1 95.62 176 ASP B N 1
ATOM 4696 C CA . ASP B 1 176 ? -0.542 90.125 21.828 1 95.62 176 ASP B CA 1
ATOM 4697 C C . ASP B 1 176 ? -0.584 89.062 20.719 1 95.62 176 ASP B C 1
ATOM 4699 O O . ASP B 1 176 ? -1.342 88.062 20.812 1 95.62 176 ASP B O 1
ATOM 4703 N N . ASN B 1 177 ? 0.262 89.312 19.75 1 96.62 177 ASN B N 1
ATOM 4704 C CA . ASN B 1 177 ? 0.327 88.375 18.641 1 96.62 177 ASN B CA 1
ATOM 4705 C C . ASN B 1 177 ? 0.887 87 19.094 1 96.62 177 ASN B C 1
ATOM 4707 O O . ASN B 1 177 ? 0.388 86 18.688 1 96.62 177 ASN B O 1
ATOM 4711 N N . CYS B 1 178 ? 1.835 87.062 19.953 1 95.38 178 CYS B N 1
ATOM 4712 C CA . CYS B 1 178 ? 2.432 85.812 20.469 1 95.38 178 CYS B CA 1
ATOM 4713 C C . CYS B 1 178 ? 1.472 85.062 21.406 1 95.38 178 CYS B C 1
ATOM 4715 O O . CYS B 1 178 ? 1.437 83.875 21.438 1 95.38 178 CYS B O 1
ATOM 4717 N N . TYR B 1 179 ? 0.752 85.875 22.141 1 94.69 179 TYR B N 1
ATOM 4718 C CA . TYR B 1 179 ? -0.238 85.25 23.047 1 94.69 179 TYR B CA 1
ATOM 4719 C C . TYR B 1 179 ? -1.319 84.5 22.25 1 94.69 179 TYR B C 1
ATOM 4721 O O . TYR B 1 179 ? -1.699 83.438 22.609 1 94.69 179 TYR B O 1
ATOM 4729 N N . GLN B 1 180 ? -1.754 85.188 21.172 1 95.75 180 GLN B N 1
ATOM 4730 C CA . GLN B 1 180 ? -2.777 84.562 20.344 1 95.75 180 GLN B CA 1
ATOM 4731 C C . GLN B 1 180 ? -2.24 83.312 19.672 1 95.75 180 GLN B C 1
ATOM 4733 O O . GLN B 1 180 ? -2.947 82.312 19.562 1 95.75 180 GLN B O 1
ATOM 4738 N N . ALA B 1 181 ? -1.05 83.375 19.25 1 96.19 181 ALA B N 1
ATOM 4739 C CA . ALA B 1 181 ? -0.422 82.188 18.625 1 96.19 181 ALA B CA 1
ATOM 4740 C C . ALA B 1 181 ? -0.296 81.062 19.609 1 96.19 181 ALA B C 1
ATOM 4742 O O . ALA B 1 181 ? -0.471 79.875 19.234 1 96.19 181 ALA B O 1
ATOM 4743 N N . LEU B 1 182 ? 0.018 81.312 20.812 1 95.56 182 LEU B N 1
ATOM 4744 C CA . LEU B 1 182 ? 0.116 80.25 21.844 1 95.56 182 LEU B CA 1
ATOM 4745 C C . LEU B 1 182 ? -1.25 79.688 22.141 1 95.56 182 LEU B C 1
ATOM 4747 O O . LEU B 1 182 ? -1.365 78.438 22.328 1 95.56 182 LEU B O 1
ATOM 4751 N N . MET B 1 183 ? -2.275 80.5 22.172 1 94.88 183 MET B N 1
ATOM 4752 C CA . MET B 1 183 ? -3.627 80.062 22.422 1 94.88 183 MET B CA 1
ATOM 4753 C C . MET B 1 183 ? -4.066 79.062 21.328 1 94.88 183 MET B C 1
ATOM 4755 O O . MET B 1 183 ? -4.648 78 21.609 1 94.88 183 MET B O 1
ATOM 4759 N N . ASP B 1 184 ? -3.699 79.5 20.125 1 96 184 ASP B N 1
ATOM 4760 C CA . ASP B 1 184 ? -4.051 78.625 19 1 96 184 ASP B CA 1
ATOM 4761 C C . ASP B 1 184 ? -3.295 77.312 19.062 1 96 184 ASP B C 1
ATOM 4763 O O . ASP B 1 184 ? -3.871 76.25 18.812 1 96 184 ASP B O 1
ATOM 4767 N N . ALA B 1 185 ? -2.051 77.375 19.359 1 96 185 ALA B N 1
ATOM 4768 C CA . ALA B 1 185 ? -1.236 76.188 19.469 1 96 185 ALA B CA 1
ATOM 4769 C C . ALA B 1 185 ? -1.713 75.312 20.609 1 96 185 ALA B C 1
ATOM 4771 O O . ALA B 1 185 ? -1.672 74.062 20.516 1 96 185 ALA B O 1
ATOM 4772 N N . ASP B 1 186 ? -2.107 75.938 21.641 1 95.06 186 ASP B N 1
ATOM 4773 C CA . ASP B 1 186 ? -2.588 75.188 22.812 1 95.06 186 ASP B CA 1
ATOM 4774 C C . ASP B 1 186 ? -3.889 74.438 22.5 1 95.06 186 ASP B C 1
ATOM 4776 O O . ASP B 1 186 ? -4.09 73.312 22.953 1 95.06 186 ASP B O 1
ATOM 4780 N N . VAL B 1 187 ? -4.777 75.125 21.797 1 95.75 187 VAL B N 1
ATOM 4781 C CA . VAL B 1 187 ? -6.039 74.562 21.406 1 95.75 187 VAL B CA 1
ATOM 4782 C C . VAL B 1 187 ? -5.762 73.312 20.5 1 95.75 187 VAL B C 1
ATOM 4784 O O . VAL B 1 187 ? -6.375 72.25 20.656 1 95.75 187 VAL B O 1
ATOM 4787 N N . ALA B 1 188 ? -4.863 73.438 19.609 1 96.31 188 ALA B N 1
ATOM 4788 C CA . ALA B 1 188 ? -4.496 72.375 18.719 1 96.31 188 ALA B CA 1
ATOM 4789 C C . ALA B 1 188 ? -3.893 71.188 19.484 1 96.31 188 ALA B C 1
ATOM 4791 O O . ALA B 1 188 ? -4.195 70.062 19.188 1 96.31 188 ALA B O 1
ATOM 4792 N N . TYR B 1 189 ? -3.012 71.438 20.391 1 96.94 189 TYR B N 1
ATOM 4793 C CA . TYR B 1 189 ? -2.389 70.438 21.219 1 96.94 189 TYR B CA 1
ATOM 4794 C C . TYR B 1 189 ? -3.434 69.688 22.047 1 96.94 189 TYR B C 1
ATOM 4796 O O . TYR B 1 189 ? -3.438 68.438 22.094 1 96.94 189 TYR B O 1
ATOM 4804 N N . LYS B 1 190 ? -4.336 70.438 22.625 1 96.06 190 LYS B N 1
ATOM 4805 C CA . LYS B 1 190 ? -5.406 69.875 23.422 1 96.06 190 LYS B CA 1
ATOM 4806 C C . LYS B 1 190 ? -6.273 68.938 22.562 1 96.06 190 LYS B C 1
ATOM 4808 O O . LYS B 1 190 ? -6.664 67.812 23 1 96.06 190 LYS B O 1
ATOM 4813 N N . GLN B 1 191 ? -6.555 69.375 21.406 1 97.06 191 GLN B N 1
ATOM 4814 C CA . GLN B 1 191 ? -7.363 68.562 20.5 1 97.06 191 GLN B CA 1
ATOM 4815 C C . GLN B 1 191 ? -6.648 67.312 20.109 1 97.06 191 GLN B C 1
ATOM 4817 O O . GLN B 1 191 ? -7.273 66.25 20.016 1 97.06 191 GLN B O 1
ATOM 4822 N N . ASN B 1 192 ? -5.402 67.375 19.859 1 97.44 192 ASN B N 1
ATOM 4823 C CA . ASN B 1 192 ? -4.645 66.188 19.484 1 97.44 192 ASN B CA 1
ATOM 4824 C C . ASN B 1 192 ? -4.496 65.25 20.641 1 97.44 192 ASN B C 1
ATOM 4826 O O . ASN B 1 192 ? -4.453 64 20.438 1 97.44 192 ASN B O 1
ATOM 4830 N N . VAL B 1 193 ? -4.402 65.688 21.859 1 97.62 193 VAL B N 1
ATOM 4831 C CA . VAL B 1 193 ? -4.367 64.812 23.031 1 97.62 193 VAL B CA 1
ATOM 4832 C C . VAL B 1 193 ? -5.68 64.062 23.141 1 97.62 193 VAL B C 1
ATOM 4834 O O . VAL B 1 193 ? -5.676 62.844 23.422 1 97.62 193 VAL B O 1
ATOM 4837 N N . GLU B 1 194 ? -6.812 64.75 22.906 1 97.19 194 GLU B N 1
ATOM 4838 C CA . GLU B 1 194 ? -8.117 64.125 22.953 1 97.19 194 GLU B CA 1
ATOM 4839 C C . GLU B 1 194 ? -8.258 63.062 21.859 1 97.19 194 GLU B C 1
ATOM 4841 O O . GLU B 1 194 ? -8.781 61.969 22.109 1 97.19 194 GLU B O 1
ATOM 4846 N N . LEU B 1 195 ? -7.805 63.438 20.75 1 97.25 195 LEU B N 1
ATOM 4847 C CA . LEU B 1 195 ? -7.922 62.531 19.609 1 97.25 195 LEU B CA 1
ATOM 4848 C C . LEU B 1 195 ? -7.094 61.281 19.828 1 97.25 195 LEU B C 1
ATOM 4850 O O . LEU B 1 195 ? -7.57 60.188 19.578 1 97.25 195 LEU B O 1
ATOM 4854 N N . ILE B 1 196 ? -5.879 61.406 20.219 1 97.62 196 ILE B N 1
ATOM 4855 C CA . ILE B 1 196 ? -5.008 60.25 20.375 1 97.62 196 ILE B CA 1
ATOM 4856 C C . ILE B 1 196 ? -5.5 59.406 21.547 1 97.62 196 ILE B C 1
ATOM 4858 O O . ILE B 1 196 ? -5.391 58.156 21.516 1 97.62 196 ILE B O 1
ATOM 4862 N N . GLU B 1 197 ? -6.02 60.031 22.562 1 97.44 197 GLU B N 1
ATOM 4863 C CA . GLU B 1 197 ? -6.566 59.281 23.672 1 97.44 197 GLU B CA 1
ATOM 4864 C C . GLU B 1 197 ? -7.766 58.438 23.25 1 97.44 197 GLU B C 1
ATOM 4866 O O . GLU B 1 197 ? -7.914 57.281 23.672 1 97.44 197 GLU B O 1
ATOM 4871 N N . ARG B 1 198 ? -8.641 59 22.469 1 97.25 198 ARG B N 1
ATOM 4872 C CA . ARG B 1 198 ? -9.766 58.25 21.906 1 97.25 198 ARG B CA 1
ATOM 4873 C C . ARG B 1 198 ? -9.281 57.031 21.109 1 97.25 198 ARG B C 1
ATOM 4875 O O . ARG B 1 198 ? -9.844 55.938 21.203 1 97.25 198 ARG B O 1
ATOM 4882 N N . THR B 1 199 ? -8.273 57.281 20.344 1 97.06 199 THR B N 1
ATOM 4883 C CA . THR B 1 199 ? -7.711 56.219 19.531 1 97.06 199 THR B CA 1
ATOM 4884 C C . THR B 1 199 ? -7.055 55.156 20.422 1 97.06 199 THR B C 1
ATOM 4886 O O . THR B 1 199 ? -7.117 53.969 20.109 1 97.06 199 THR B O 1
ATOM 4889 N N . ARG B 1 200 ? -6.363 55.562 21.438 1 96.94 200 ARG B N 1
ATOM 4890 C CA . ARG B 1 200 ? -5.758 54.594 22.359 1 96.94 200 ARG B CA 1
ATOM 4891 C C . ARG B 1 200 ? -6.809 53.688 22.984 1 96.94 200 ARG B C 1
ATOM 4893 O O . ARG B 1 200 ? -6.613 52.469 23.062 1 96.94 200 ARG B O 1
ATOM 4900 N N . ILE B 1 201 ? -7.926 54.219 23.406 1 97.38 201 ILE B N 1
ATOM 4901 C CA . ILE B 1 201 ? -9.016 53.469 24 1 97.38 201 ILE B CA 1
ATOM 4902 C C . ILE B 1 201 ? -9.578 52.469 22.969 1 97.38 201 ILE B C 1
ATOM 4904 O O . ILE B 1 201 ? -9.812 51.312 23.297 1 97.38 201 ILE B O 1
ATOM 4908 N N . GLU B 1 202 ? -9.781 52.938 21.797 1 97.25 202 GLU B N 1
ATOM 4909 C CA . GLU B 1 202 ? -10.273 52.094 20.734 1 97.25 202 GLU B CA 1
ATOM 4910 C C . GLU B 1 202 ? -9.297 50.938 20.453 1 97.25 202 GLU B C 1
ATOM 4912 O O . GLU B 1 202 ? -9.695 49.781 20.312 1 97.25 202 GLU B O 1
ATOM 4917 N N . TRP B 1 203 ? -8.078 51.281 20.281 1 97.44 203 TRP B N 1
ATOM 4918 C CA . TRP B 1 203 ? -7.051 50.281 20.016 1 97.44 203 TRP B CA 1
ATOM 4919 C C . TRP B 1 203 ? -7.004 49.219 21.109 1 97.44 203 TRP B C 1
ATOM 4921 O O . TRP B 1 203 ? -6.898 48.031 20.844 1 97.44 203 TRP B O 1
ATOM 4931 N N . GLU B 1 204 ? -7.004 49.656 22.344 1 96.69 204 GLU B N 1
ATOM 4932 C CA . GLU B 1 204 ? -6.973 48.75 23.484 1 96.69 204 GLU B CA 1
ATOM 4933 C C . GLU B 1 204 ? -8.141 47.75 23.438 1 96.69 204 GLU B C 1
ATOM 4935 O O . GLU B 1 204 ? -7.973 46.562 23.719 1 96.69 204 GLU B O 1
ATOM 4940 N N . THR B 1 205 ? -9.297 48.281 23.109 1 97.56 205 THR B N 1
ATOM 4941 C CA . THR B 1 205 ? -10.492 47.438 23.016 1 97.56 205 THR B CA 1
ATOM 4942 C C . THR B 1 205 ? -10.344 46.406 21.906 1 97.56 205 THR B C 1
ATOM 4944 O O . THR B 1 205 ? -10.594 45.219 22.109 1 97.56 205 THR B O 1
ATOM 4947 N N . VAL B 1 206 ? -9.945 46.844 20.75 1 97.62 206 VAL B N 1
ATOM 4948 C CA . VAL B 1 206 ? -9.828 45.969 19.594 1 97.62 206 VAL B CA 1
ATOM 4949 C C . VAL B 1 206 ? -8.688 44.969 19.812 1 97.62 206 VAL B C 1
ATOM 4951 O O . VAL B 1 206 ? -8.789 43.812 19.438 1 97.62 206 VAL B O 1
ATOM 4954 N N . HIS B 1 207 ? -7.578 45.438 20.328 1 97.5 207 HIS B N 1
ATOM 4955 C CA . HIS B 1 207 ? -6.461 44.562 20.641 1 97.5 207 HIS B CA 1
ATOM 4956 C C . HIS B 1 207 ? -6.875 43.469 21.625 1 97.5 207 HIS B C 1
ATOM 4958 O O . HIS B 1 207 ? -6.5 42.312 21.469 1 97.5 207 HIS B O 1
ATOM 4964 N N . GLY B 1 208 ? -7.621 43.875 22.641 1 97.31 208 GLY B N 1
ATOM 4965 C CA . GLY B 1 208 ? -8.156 42.875 23.562 1 97.31 208 GLY B CA 1
ATOM 4966 C C . GLY B 1 208 ? -8.992 41.812 22.875 1 97.31 208 GLY B C 1
ATOM 4967 O O . GLY B 1 208 ? -8.836 40.625 23.156 1 97.31 208 GLY B O 1
ATOM 4968 N N . ARG B 1 209 ? -9.852 42.219 21.984 1 97.81 209 ARG B N 1
ATOM 4969 C CA . ARG B 1 209 ? -10.672 41.281 21.203 1 97.81 209 ARG B CA 1
ATOM 4970 C C . ARG B 1 209 ? -9.797 40.375 20.328 1 97.81 209 ARG B C 1
ATOM 4972 O O . ARG B 1 209 ? -10.094 39.219 20.156 1 97.81 209 ARG B O 1
ATOM 4979 N N . ALA B 1 210 ? -8.781 40.969 19.766 1 97.94 210 ALA B N 1
ATOM 4980 C CA . ALA B 1 210 ? -7.863 40.219 18.906 1 97.94 210 ALA B CA 1
ATOM 4981 C C . ALA B 1 210 ? -7.16 39.125 19.688 1 97.94 210 ALA B C 1
ATOM 4983 O O . ALA B 1 210 ? -7 38 19.203 1 97.94 210 ALA B O 1
ATOM 4984 N N . THR B 1 211 ? -6.652 39.5 20.891 1 98.06 211 THR B N 1
ATOM 4985 C CA . THR B 1 211 ? -5.977 38.5 21.703 1 98.06 211 THR B CA 1
ATOM 4986 C C . THR B 1 211 ? -6.91 37.312 22.016 1 98.06 211 THR B C 1
ATOM 4988 O O . THR B 1 211 ? -6.496 36.156 21.953 1 98.06 211 THR B O 1
ATOM 4991 N N . GLU B 1 212 ? -8.164 37.594 22.297 1 97.88 212 GLU B N 1
ATOM 4992 C CA . GLU B 1 212 ? -9.141 36.531 22.578 1 97.88 212 GLU B CA 1
ATOM 4993 C C . GLU B 1 212 ? -9.43 35.688 21.344 1 97.88 212 GLU B C 1
ATOM 4995 O O . GLU B 1 212 ? -9.477 34.469 21.406 1 97.88 212 GLU B O 1
ATOM 5000 N N . LEU B 1 213 ? -9.656 36.344 20.297 1 98.19 213 LEU B N 1
ATOM 5001 C CA . LEU B 1 213 ? -9.961 35.656 19.047 1 98.19 213 LEU B CA 1
ATOM 5002 C C . LEU B 1 213 ? -8.797 34.75 18.625 1 98.19 213 LEU B C 1
ATOM 5004 O O . LEU B 1 213 ? -9 33.594 18.234 1 98.19 213 LEU B O 1
ATOM 5008 N N . TYR B 1 214 ? -7.582 35.281 18.641 1 98.44 214 TYR B N 1
ATOM 5009 C CA . TYR B 1 214 ? -6.41 34.562 18.172 1 98.44 214 TYR B CA 1
ATOM 5010 C C . TYR B 1 214 ? -6.137 33.344 19.062 1 98.44 214 TYR B C 1
ATOM 5012 O O . TYR B 1 214 ? -5.711 32.312 18.578 1 98.44 214 TYR B O 1
ATOM 5020 N N . GLU B 1 215 ? -6.355 33.531 20.344 1 98.31 215 GLU B N 1
ATOM 5021 C CA . GLU B 1 215 ? -6.25 32.375 21.234 1 98.31 215 GLU B CA 1
ATOM 5022 C C . GLU B 1 215 ? -7.27 31.297 20.875 1 98.31 215 GLU B C 1
ATOM 5024 O O . GLU B 1 215 ? -6.945 30.109 20.844 1 98.31 215 GLU B O 1
ATOM 5029 N N . GLN B 1 216 ? -8.469 31.734 20.641 1 98.25 216 GLN B N 1
ATOM 5030 C CA . GLN B 1 216 ? -9.523 30.797 20.25 1 98.25 216 GLN B CA 1
ATOM 5031 C C . GLN B 1 216 ? -9.18 30.094 18.953 1 98.25 216 GLN B C 1
ATOM 5033 O O . GLN B 1 216 ? -9.367 28.875 18.828 1 98.25 216 GLN B O 1
ATOM 5038 N N . LEU B 1 217 ? -8.766 30.844 18 1 98.25 217 LEU B N 1
ATOM 5039 C CA . LEU B 1 217 ? -8.398 30.266 16.703 1 98.25 217 LEU B CA 1
ATOM 5040 C C . LEU B 1 217 ? -7.277 29.25 16.859 1 98.25 217 LEU B C 1
ATOM 5042 O O . LEU B 1 217 ? -7.309 28.188 16.234 1 98.25 217 LEU B O 1
ATOM 5046 N N . GLU B 1 218 ? -6.305 29.594 17.656 1 98.19 218 GLU B N 1
ATOM 5047 C CA . GLU B 1 218 ? -5.199 28.672 17.875 1 98.19 218 GLU B CA 1
ATOM 5048 C C . GLU B 1 218 ? -5.672 27.406 18.594 1 98.19 218 GLU B C 1
ATOM 5050 O O . GLU B 1 218 ? -5.246 26.297 18.266 1 98.19 218 GLU B O 1
ATOM 5055 N N . TRP B 1 219 ? -6.492 27.594 19.578 1 98.19 219 TRP B N 1
ATOM 5056 C CA . TRP B 1 219 ? -7.07 26.469 20.297 1 98.19 219 TRP B CA 1
ATOM 5057 C C . TRP B 1 219 ? -7.836 25.547 19.344 1 98.19 219 TRP B C 1
ATOM 5059 O O . TRP B 1 219 ? -7.688 24.328 19.406 1 98.19 219 TRP B O 1
ATOM 5069 N N . GLU B 1 220 ? -8.664 26.078 18.516 1 98.25 220 GLU B N 1
ATOM 5070 C CA . GLU B 1 220 ? -9.438 25.312 17.547 1 98.25 220 GLU B CA 1
ATOM 5071 C C . GLU B 1 220 ? -8.523 24.594 16.547 1 98.25 220 GLU B C 1
ATOM 5073 O O . GLU B 1 220 ? -8.758 23.438 16.203 1 98.25 220 GLU B O 1
ATOM 5078 N N . ARG B 1 221 ? -7.555 25.297 16.078 1 98.25 221 ARG B N 1
ATOM 5079 C CA . ARG B 1 221 ? -6.637 24.719 15.102 1 98.25 221 ARG B CA 1
ATOM 5080 C C . ARG B 1 221 ? -5.898 23.516 15.672 1 98.25 221 ARG B C 1
ATOM 5082 O O . ARG B 1 221 ? -5.797 22.484 15.016 1 98.25 221 ARG B O 1
ATOM 5089 N N . LEU B 1 222 ? -5.398 23.672 16.906 1 98.25 222 LEU B N 1
ATOM 5090 C CA . LEU B 1 222 ? -4.664 22.578 17.547 1 98.25 222 LEU B CA 1
ATOM 5091 C C . LEU B 1 222 ? -5.562 21.375 17.781 1 98.25 222 LEU B C 1
ATOM 5093 O O . LEU B 1 222 ? -5.156 20.234 17.516 1 98.25 222 LEU B O 1
ATOM 5097 N N . ASN B 1 223 ? -6.777 21.625 18.25 1 98.31 223 ASN B N 1
ATOM 5098 C CA . ASN B 1 223 ? -7.723 20.531 18.438 1 98.31 223 ASN B CA 1
ATOM 5099 C C . ASN B 1 223 ? -8.086 19.875 17.109 1 98.31 223 ASN B C 1
ATOM 5101 O O . ASN B 1 223 ? -8.203 18.641 17.047 1 98.31 223 ASN B O 1
ATOM 5105 N N . TYR B 1 224 ? -8.258 20.641 16.156 1 98.25 224 TYR B N 1
ATOM 5106 C CA . TYR B 1 224 ? -8.609 20.094 14.844 1 98.25 224 TYR B CA 1
ATOM 5107 C C . TYR B 1 224 ? -7.48 19.25 14.289 1 98.25 224 TYR B C 1
ATOM 5109 O O . TYR B 1 224 ? -7.719 18.172 13.742 1 98.25 224 TYR B O 1
ATOM 5117 N N . ALA B 1 225 ? -6.273 19.781 14.336 1 97.12 225 ALA B N 1
ATOM 5118 C CA . ALA B 1 225 ? -5.117 19.031 13.844 1 97.12 225 ALA B CA 1
ATOM 5119 C C . ALA B 1 225 ? -4.988 17.688 14.547 1 97.12 225 ALA B C 1
ATOM 5121 O O . ALA B 1 225 ? -4.75 16.656 13.906 1 97.12 225 ALA B O 1
ATOM 5122 N N . ARG B 1 226 ? -5.098 17.719 15.867 1 97.69 226 ARG B N 1
ATOM 5123 C CA . ARG B 1 226 ? -5.043 16.5 16.656 1 97.69 226 ARG B CA 1
ATOM 5124 C C . ARG B 1 226 ? -6.102 15.5 16.203 1 97.69 226 ARG B C 1
ATOM 5126 O O . ARG B 1 226 ? -5.797 14.32 15.992 1 97.69 226 ARG B O 1
ATOM 5133 N N . ASN B 1 227 ? -7.305 15.961 16.047 1 98.12 227 ASN B N 1
ATOM 5134 C CA . ASN B 1 227 ? -8.406 15.102 15.641 1 98.12 227 ASN B CA 1
ATOM 5135 C C . ASN B 1 227 ? -8.203 14.555 14.227 1 98.12 227 ASN B C 1
ATOM 5137 O O . ASN B 1 227 ? -8.516 13.398 13.953 1 98.12 227 ASN B O 1
ATOM 5141 N N . ALA B 1 228 ? -7.77 15.406 13.375 1 97.81 228 ALA B N 1
ATOM 5142 C CA . ALA B 1 228 ? -7.539 15 11.992 1 97.81 228 ALA B CA 1
ATOM 5143 C C . ALA B 1 228 ? -6.492 13.891 11.914 1 97.81 228 ALA B C 1
ATOM 5145 O O . ALA B 1 228 ? -6.66 12.922 11.172 1 97.81 228 ALA B O 1
ATOM 5146 N N . MET B 1 229 ? -5.406 14.008 12.648 1 97.62 229 MET B N 1
ATOM 5147 C CA . MET B 1 229 ? -4.387 12.969 12.695 1 97.62 229 MET B CA 1
ATOM 5148 C C . MET B 1 229 ? -4.957 11.672 13.25 1 97.62 229 MET B C 1
ATOM 5150 O O . MET B 1 229 ? -4.652 10.586 12.75 1 97.62 229 MET B O 1
ATOM 5154 N N . TRP B 1 230 ? -5.801 11.844 14.258 1 98.44 230 TRP B N 1
ATOM 5155 C CA . TRP B 1 230 ? -6.434 10.68 14.875 1 98.44 230 TRP B CA 1
ATOM 5156 C C . TRP B 1 230 ? -7.297 9.93 13.867 1 98.44 230 TRP B C 1
ATOM 5158 O O . TRP B 1 230 ? -7.199 8.711 13.742 1 98.44 230 TRP B O 1
ATOM 5168 N N . VAL B 1 231 ? -8.125 10.641 13.195 1 98.31 231 VAL B N 1
ATOM 5169 C CA . VAL B 1 231 ? -9.023 10.055 12.203 1 98.31 231 VAL B CA 1
ATOM 5170 C C . VAL B 1 231 ? -8.203 9.414 11.078 1 98.31 231 VAL B C 1
ATOM 5172 O O . VAL B 1 231 ? -8.523 8.312 10.625 1 98.31 231 VAL B O 1
ATOM 5175 N N . HIS B 1 232 ? -7.152 10.109 10.641 1 98 232 HIS B N 1
ATOM 5176 C CA . HIS B 1 232 ? -6.266 9.594 9.602 1 98 232 HIS B CA 1
ATOM 5177 C C . HIS B 1 232 ? -5.672 8.25 10 1 98 232 HIS B C 1
ATOM 5179 O O . HIS B 1 232 ? -5.719 7.293 9.219 1 98 232 HIS B O 1
ATOM 5185 N N . CYS B 1 233 ? -5.156 8.148 11.18 1 98.12 233 CYS B N 1
ATOM 5186 C CA . CYS B 1 233 ? -4.543 6.926 11.664 1 98.12 233 CYS B CA 1
ATOM 5187 C C . CYS B 1 233 ? -5.578 5.82 11.82 1 98.12 233 CYS B C 1
ATOM 5189 O O . CYS B 1 233 ? -5.289 4.648 11.57 1 98.12 233 CYS B O 1
ATOM 5191 N N . ASN B 1 234 ? -6.746 6.203 12.227 1 97.88 234 ASN B N 1
ATOM 5192 C CA . ASN B 1 234 ? -7.809 5.219 12.398 1 97.88 234 ASN B CA 1
ATOM 5193 C C . ASN B 1 234 ? -8.195 4.578 11.062 1 97.88 234 ASN B C 1
ATOM 5195 O O . ASN B 1 234 ? -8.398 3.365 10.992 1 97.88 234 ASN B O 1
ATOM 5199 N N . HIS B 1 235 ? -8.344 5.379 10.078 1 98.44 235 HIS B N 1
ATOM 5200 C CA . HIS B 1 235 ? -8.656 4.852 8.758 1 98.44 235 HIS B CA 1
ATOM 5201 C C . HIS B 1 235 ? -7.582 3.871 8.289 1 98.44 235 HIS B C 1
ATOM 5203 O O . HIS B 1 235 ? -7.898 2.801 7.77 1 98.44 235 HIS B O 1
ATOM 5209 N N . LEU B 1 236 ? -6.344 4.246 8.461 1 98.62 236 LEU B N 1
ATOM 5210 C CA . LEU B 1 236 ? -5.234 3.41 8.008 1 98.62 236 LEU B CA 1
ATOM 5211 C C . LEU B 1 236 ? -5.16 2.121 8.82 1 98.62 236 LEU B C 1
ATOM 5213 O O . LEU B 1 236 ? -4.938 1.044 8.266 1 98.62 236 LEU B O 1
ATOM 5217 N N . SER B 1 237 ? -5.332 2.248 10.125 1 98.25 237 SER B N 1
ATOM 5218 C CA . SER B 1 237 ? -5.309 1.08 11 1 98.25 237 SER B CA 1
ATOM 5219 C C . SER B 1 237 ? -6.426 0.103 10.648 1 98.25 237 SER B C 1
ATOM 5221 O O . SER B 1 237 ? -6.199 -1.107 10.578 1 98.25 237 SER B O 1
ATOM 5223 N N . GLN B 1 238 ? -7.582 0.63 10.43 1 98.44 238 GLN B N 1
ATOM 5224 C CA . GLN B 1 238 ? -8.711 -0.216 10.047 1 98.44 238 GLN B CA 1
ATOM 5225 C C . GLN B 1 238 ? -8.414 -0.964 8.75 1 98.44 238 GLN B C 1
ATOM 5227 O O . GLN B 1 238 ? -8.781 -2.131 8.602 1 98.44 238 GLN B O 1
ATOM 5232 N N . GLN B 1 239 ? -7.816 -0.269 7.848 1 98.69 239 GLN B N 1
ATOM 5233 C CA . GLN B 1 239 ? -7.461 -0.903 6.582 1 98.69 239 GLN B CA 1
ATOM 5234 C C . GLN B 1 239 ? -6.484 -2.053 6.797 1 98.69 239 GLN B C 1
ATOM 5236 O O . GLN B 1 239 ? -6.59 -3.096 6.145 1 98.69 239 GLN B O 1
ATOM 5241 N N . CYS B 1 240 ? -5.465 -1.874 7.652 1 98.38 240 CYS B N 1
ATOM 5242 C CA . CYS B 1 240 ? -4.512 -2.934 7.961 1 98.38 240 CYS B CA 1
ATOM 5243 C C . CYS B 1 240 ? -5.223 -4.176 8.477 1 98.38 240 CYS B C 1
ATOM 5245 O O . CYS B 1 240 ? -4.879 -5.297 8.102 1 98.38 240 CYS B O 1
ATOM 5247 N N . VAL B 1 241 ? -6.215 -3.959 9.32 1 98.12 241 VAL B N 1
ATOM 5248 C CA . VAL B 1 241 ? -6.969 -5.062 9.898 1 98.12 241 VAL B CA 1
ATOM 5249 C C . VAL B 1 241 ? -7.754 -5.785 8.812 1 98.12 241 VAL B C 1
ATOM 5251 O O . VAL B 1 241 ? -7.77 -7.02 8.758 1 98.12 241 VAL B O 1
ATOM 5254 N N . LYS B 1 242 ? -8.406 -5.051 7.914 1 98.19 242 LYS B N 1
ATOM 5255 C CA . LYS B 1 242 ? -9.156 -5.637 6.809 1 98.19 242 LYS B CA 1
ATOM 5256 C C . LYS B 1 242 ? -8.242 -6.445 5.891 1 98.19 242 LYS B C 1
ATOM 5258 O O . LYS B 1 242 ? -8.586 -7.555 5.477 1 98.19 242 LYS B O 1
ATOM 5263 N N . ASP B 1 243 ? -7.094 -5.887 5.531 1 98.56 243 ASP B N 1
ATOM 5264 C CA . ASP B 1 243 ? -6.121 -6.586 4.699 1 98.56 243 ASP B CA 1
ATOM 5265 C C . ASP B 1 243 ? -5.688 -7.898 5.344 1 98.56 243 ASP B C 1
ATOM 5267 O O . ASP B 1 243 ? -5.641 -8.938 4.684 1 98.56 243 ASP B O 1
ATOM 5271 N N . ASP B 1 244 ? -5.344 -7.828 6.578 1 98.44 244 ASP B N 1
ATOM 5272 C CA . ASP B 1 244 ? -4.879 -9.016 7.293 1 98.44 244 ASP B CA 1
ATOM 5273 C C . ASP B 1 244 ? -5.961 -10.094 7.328 1 98.44 244 ASP B C 1
ATOM 5275 O O . ASP B 1 244 ? -5.656 -11.281 7.234 1 98.44 244 ASP B O 1
ATOM 5279 N N . GLN B 1 245 ? -7.191 -9.672 7.531 1 98.38 245 GLN B N 1
ATOM 5280 C CA . GLN B 1 245 ? -8.305 -10.609 7.516 1 98.38 245 GLN B CA 1
ATOM 5281 C C . GLN B 1 245 ? -8.43 -11.297 6.156 1 98.38 245 GLN B C 1
ATOM 5283 O O . GLN B 1 245 ? -8.742 -12.484 6.082 1 98.38 245 GLN B O 1
ATOM 5288 N N . ALA B 1 246 ? -8.242 -10.531 5.109 1 98.56 246 ALA B N 1
ATOM 5289 C CA . ALA B 1 246 ? -8.266 -11.109 3.77 1 98.56 246 ALA B CA 1
ATOM 5290 C C . ALA B 1 246 ? -7.223 -12.211 3.625 1 98.56 246 ALA B C 1
ATOM 5292 O O . ALA B 1 246 ? -7.508 -13.273 3.066 1 98.56 246 ALA B O 1
ATOM 5293 N N . TYR B 1 247 ? -5.988 -12.016 4.109 1 98.5 247 TYR B N 1
ATOM 5294 C CA . TYR B 1 247 ? -4.926 -13.008 4.004 1 98.5 247 TYR B CA 1
ATOM 5295 C C . TYR B 1 247 ? -5.211 -14.211 4.902 1 98.5 247 TYR B C 1
ATOM 5297 O O . TYR B 1 247 ? -4.828 -15.336 4.586 1 98.5 247 TYR B O 1
ATOM 5305 N N . GLU B 1 248 ? -5.918 -13.906 6.02 1 98.25 248 GLU B N 1
ATOM 5306 C CA . GLU B 1 248 ? -6.348 -15.016 6.867 1 98.25 248 GLU B CA 1
ATOM 5307 C C . GLU B 1 248 ? -7.332 -15.922 6.137 1 98.25 248 GLU B C 1
ATOM 5309 O O . GLU B 1 248 ? -7.301 -17.141 6.301 1 98.25 248 GLU B O 1
ATOM 5314 N N . GLU B 1 249 ? -8.195 -15.344 5.348 1 98.56 249 GLU B N 1
ATOM 5315 C CA . GLU B 1 249 ? -9.125 -16.141 4.547 1 98.56 249 GLU B CA 1
ATOM 5316 C C . GLU B 1 249 ? -8.375 -17.062 3.592 1 98.56 249 GLU B C 1
ATOM 5318 O O . GLU B 1 249 ? -8.781 -18.203 3.383 1 98.56 249 GLU B O 1
ATOM 5323 N N . VAL B 1 250 ? -7.328 -16.609 2.988 1 98.44 250 VAL B N 1
ATOM 5324 C CA . VAL B 1 250 ? -6.516 -17.422 2.092 1 98.44 250 VAL B CA 1
ATOM 5325 C C . VAL B 1 250 ? -5.867 -18.562 2.875 1 98.44 250 VAL B C 1
ATOM 5327 O O . VAL B 1 250 ? -5.875 -19.703 2.432 1 98.44 250 VAL B O 1
ATOM 5330 N N . ARG B 1 251 ? -5.324 -18.219 4.043 1 98.25 251 ARG B N 1
ATOM 5331 C CA . ARG B 1 251 ? -4.688 -19.234 4.879 1 98.25 251 ARG B CA 1
ATOM 5332 C C . ARG B 1 251 ? -5.672 -20.328 5.258 1 98.25 251 ARG B C 1
ATOM 5334 O O . ARG B 1 251 ? -5.332 -21.516 5.242 1 98.25 251 ARG B O 1
ATOM 5341 N N . LEU B 1 252 ? -6.852 -19.922 5.57 1 98.25 252 LEU B N 1
ATOM 5342 C CA . LEU B 1 252 ? -7.883 -20.891 5.926 1 98.25 252 LEU B CA 1
ATOM 5343 C C . LEU B 1 252 ? -8.195 -21.812 4.75 1 98.25 252 LEU B C 1
ATOM 5345 O O . LEU B 1 252 ? -8.414 -23.016 4.934 1 98.25 252 LEU B O 1
ATOM 5349 N N . SER B 1 253 ? -8.273 -21.266 3.523 1 98.38 253 SER B N 1
ATOM 5350 C CA . SER B 1 253 ? -8.484 -22.078 2.334 1 98.38 253 SER B CA 1
ATOM 5351 C C . SER B 1 253 ? -7.34 -23.062 2.129 1 98.38 253 SER B C 1
ATOM 5353 O O . SER B 1 253 ? -7.559 -24.203 1.731 1 98.38 253 SER B O 1
ATOM 5355 N N . LEU B 1 254 ? -6.094 -22.625 2.396 1 98.44 254 LEU B N 1
ATOM 5356 C CA . LEU B 1 254 ? -4.914 -23.469 2.256 1 98.44 254 LEU B CA 1
ATOM 5357 C C . LEU B 1 254 ? -4.938 -24.609 3.271 1 98.44 254 LEU B C 1
ATOM 5359 O O . LEU B 1 254 ? -4.527 -25.734 2.965 1 98.44 254 LEU B O 1
ATOM 5363 N N . GLU B 1 255 ? -5.43 -24.344 4.449 1 98.25 255 GLU B N 1
ATOM 5364 C CA . GLU B 1 255 ? -5.535 -25.375 5.488 1 98.25 255 GLU B CA 1
ATOM 5365 C C . GLU B 1 255 ? -6.504 -26.469 5.082 1 98.25 255 GLU B C 1
ATOM 5367 O O . GLU B 1 255 ? -6.336 -27.625 5.48 1 98.25 255 GLU B O 1
ATOM 5372 N N . LYS B 1 256 ? -7.461 -26.141 4.262 1 97.56 256 LYS B N 1
ATOM 5373 C CA . LYS B 1 256 ? -8.477 -27.094 3.832 1 97.56 256 LYS B CA 1
ATOM 5374 C C . LYS B 1 256 ? -8.016 -27.859 2.596 1 97.56 256 LYS B C 1
ATOM 5376 O O . LYS B 1 256 ? -8.648 -28.828 2.189 1 97.56 256 LYS B O 1
ATOM 5381 N N . SER B 1 257 ? -6.922 -27.422 2.002 1 97.56 257 SER B N 1
ATOM 5382 C CA . SER B 1 257 ? -6.449 -28.078 0.788 1 97.56 257 SER B CA 1
ATOM 5383 C C . SER B 1 257 ? -5.836 -29.438 1.096 1 97.56 257 SER B C 1
ATOM 5385 O O . SER B 1 257 ? -5.344 -29.672 2.203 1 97.56 257 SER B O 1
ATOM 5387 N N . ASP B 1 258 ? -5.965 -30.328 0.175 1 97.56 258 ASP B N 1
ATOM 5388 C CA . ASP B 1 258 ? -5.41 -31.672 0.294 1 97.56 258 ASP B CA 1
ATOM 5389 C C . ASP B 1 258 ? -4.809 -32.125 -1.03 1 97.56 258 ASP B C 1
ATOM 5391 O O . ASP B 1 258 ? -5.539 -32.469 -1.962 1 97.56 258 ASP B O 1
ATOM 5395 N N . VAL B 1 259 ? -3.527 -32.344 -1.055 1 97.38 259 VAL B N 1
ATOM 5396 C CA . VAL B 1 259 ? -2.785 -32.656 -2.27 1 97.38 259 VAL B CA 1
ATOM 5397 C C . VAL B 1 259 ? -3.18 -34.062 -2.775 1 97.38 259 VAL B C 1
ATOM 5399 O O . VAL B 1 259 ? -3.332 -34.25 -3.982 1 97.38 259 VAL B O 1
ATOM 5402 N N . GLN B 1 260 ? -3.357 -34.969 -1.847 1 97.56 260 GLN B N 1
ATOM 5403 C CA . GLN B 1 260 ? -3.748 -36.312 -2.258 1 97.56 260 GLN B CA 1
ATOM 5404 C C . GLN B 1 260 ? -5.125 -36.312 -2.914 1 97.56 260 GLN B C 1
ATOM 5406 O O . GLN B 1 260 ? -5.352 -37 -3.896 1 97.56 260 GLN B O 1
ATOM 5411 N N . ASP B 1 261 ? -5.984 -35.5 -2.4 1 97.5 261 ASP B N 1
ATOM 5412 C CA . ASP B 1 261 ? -7.309 -35.375 -3 1 97.5 261 ASP B CA 1
ATOM 5413 C C . ASP B 1 261 ? -7.223 -34.781 -4.41 1 97.5 261 ASP B C 1
ATOM 5415 O O . ASP B 1 261 ? -8.016 -35.125 -5.281 1 97.5 261 ASP B O 1
ATOM 5419 N N . ASP B 1 262 ? -6.301 -33.969 -4.641 1 97.81 262 ASP B N 1
ATOM 5420 C CA . ASP B 1 262 ? -6.121 -33.375 -5.961 1 97.81 262 ASP B CA 1
ATOM 5421 C C . ASP B 1 262 ? -5.59 -34.406 -6.957 1 97.81 262 ASP B C 1
ATOM 5423 O O . ASP B 1 262 ? -6.055 -34.469 -8.094 1 97.81 262 ASP B O 1
ATOM 5427 N N . ILE B 1 263 ? -4.645 -35.156 -6.52 1 98.06 263 ILE B N 1
ATOM 5428 C CA . ILE B 1 263 ? -4.117 -36.219 -7.371 1 98.06 263 ILE B CA 1
ATOM 5429 C C . ILE B 1 263 ? -5.215 -37.219 -7.676 1 98.06 263 ILE B C 1
ATOM 5431 O O . ILE B 1 263 ? -5.395 -37.625 -8.828 1 98.06 263 ILE B O 1
ATOM 5435 N N . ASN B 1 264 ? -5.969 -37.594 -6.637 1 98 264 ASN B N 1
ATOM 5436 C CA . ASN B 1 264 ? -7.078 -38.531 -6.828 1 98 264 ASN B CA 1
ATOM 5437 C C . ASN B 1 264 ? -8.102 -37.969 -7.816 1 98 264 ASN B C 1
ATOM 5439 O O . ASN B 1 264 ? -8.633 -38.719 -8.641 1 98 264 ASN B O 1
ATOM 5443 N N . CYS B 1 265 ? -8.344 -36.719 -7.691 1 97.5 265 CYS B N 1
ATOM 5444 C CA . CYS B 1 265 ? -9.312 -36.062 -8.562 1 97.5 265 CYS B CA 1
ATOM 5445 C C . CYS B 1 265 ? -8.875 -36.156 -10.016 1 97.5 265 CYS B C 1
ATOM 5447 O O . CYS B 1 265 ? -9.68 -36.438 -10.898 1 97.5 265 CYS B O 1
ATOM 5449 N N . PHE B 1 266 ? -7.586 -35.906 -10.242 1 98.25 266 PHE B N 1
ATOM 5450 C CA . PHE B 1 266 ? -7.078 -36 -11.609 1 98.25 266 PHE B CA 1
ATOM 5451 C C . PHE B 1 266 ? -7.211 -37.438 -12.148 1 98.25 266 PHE B C 1
ATOM 5453 O O . PHE B 1 266 ? -7.676 -37.625 -13.273 1 98.25 266 PHE B O 1
ATOM 5460 N N . VAL B 1 267 ? -6.762 -38.375 -11.359 1 98.19 267 VAL B N 1
ATOM 5461 C CA . VAL B 1 267 ? -6.793 -39.781 -11.789 1 98.19 267 VAL B CA 1
ATOM 5462 C C . VAL B 1 267 ? -8.234 -40.188 -12.086 1 98.19 267 VAL B C 1
ATOM 5464 O O . VAL B 1 267 ? -8.508 -40.812 -13.117 1 98.19 267 VAL B O 1
ATOM 5467 N N . LYS B 1 268 ? -9.188 -39.875 -11.266 1 97.12 268 LYS B N 1
ATOM 5468 C CA . LYS B 1 268 ? -10.594 -40.219 -11.438 1 97.12 268 LYS B CA 1
ATOM 5469 C C . LYS B 1 268 ? -11.156 -39.656 -12.734 1 97.12 268 LYS B C 1
ATOM 5471 O O . LYS B 1 268 ? -11.961 -40.312 -13.406 1 97.12 268 LYS B O 1
ATOM 5476 N N . ASN B 1 269 ? -10.727 -38.5 -13.078 1 97 269 ASN B N 1
ATOM 5477 C CA . ASN B 1 269 ? -11.32 -37.781 -14.203 1 97 269 ASN B CA 1
ATOM 5478 C C . ASN B 1 269 ? -10.641 -38.125 -15.516 1 97 269 ASN B C 1
ATOM 5480 O O . ASN B 1 269 ? -11.266 -38.094 -16.578 1 97 269 ASN B O 1
ATOM 5484 N N . LYS B 1 270 ? -9.297 -38.531 -15.406 1 97.69 270 LYS B N 1
ATOM 5485 C CA . LYS B 1 270 ? -8.562 -38.594 -16.672 1 97.69 270 LYS B CA 1
ATOM 5486 C C . LYS B 1 270 ? -7.973 -40 -16.875 1 97.69 270 LYS B C 1
ATOM 5488 O O . LYS B 1 270 ? -7.258 -40.219 -17.859 1 97.69 270 LYS B O 1
ATOM 5493 N N . GLN B 1 271 ? -8.211 -40.906 -15.953 1 97 271 GLN B N 1
ATOM 5494 C CA . GLN B 1 271 ? -7.637 -42.25 -16.078 1 97 271 GLN B CA 1
ATOM 5495 C C . GLN B 1 271 ? -8.031 -42.906 -17.406 1 97 271 GLN B C 1
ATOM 5497 O O . GLN B 1 271 ? -9.117 -42.625 -17.938 1 97 271 GLN B O 1
ATOM 5502 N N . THR B 1 272 ? -7.172 -43.656 -18.016 1 96.5 272 THR B N 1
ATOM 5503 C CA . THR B 1 272 ? -7.43 -44.281 -19.297 1 96.5 272 THR B CA 1
ATOM 5504 C C . THR B 1 272 ? -7.629 -45.781 -19.109 1 96.5 272 THR B C 1
ATOM 5506 O O . THR B 1 272 ? -8.312 -46.438 -19.922 1 96.5 272 THR B O 1
ATOM 5509 N N . GLY B 1 273 ? -6.988 -46.469 -18.125 1 93.88 273 GLY B N 1
ATOM 5510 C CA . GLY B 1 273 ? -7.164 -47.875 -17.859 1 93.88 273 GLY B CA 1
ATOM 5511 C C . GLY B 1 273 ? -6.031 -48.469 -17.047 1 93.88 273 GLY B C 1
ATOM 5512 O O . GLY B 1 273 ? -5.027 -47.812 -16.781 1 93.88 273 GLY B O 1
ATOM 5513 N N . GLU B 1 274 ? -6.234 -49.75 -16.688 1 94.25 274 GLU B N 1
ATOM 5514 C CA . GLU B 1 274 ? -5.254 -50.438 -15.867 1 94.25 274 GLU B CA 1
ATOM 5515 C C . GLU B 1 274 ? -4.551 -51.562 -16.656 1 94.25 274 GLU B C 1
ATOM 5517 O O . GLU B 1 274 ? -3.52 -52.062 -16.219 1 94.25 274 GLU B O 1
ATOM 5522 N N . ARG B 1 275 ? -5.031 -51.812 -17.875 1 94.38 275 ARG B N 1
ATOM 5523 C CA . ARG B 1 275 ? -4.547 -52.969 -18.609 1 94.38 275 ARG B CA 1
ATOM 5524 C C . ARG B 1 275 ? -3.373 -52.594 -19.516 1 94.38 275 ARG B C 1
ATOM 5526 O O . ARG B 1 275 ? -3.455 -51.656 -20.281 1 94.38 275 ARG B O 1
ATOM 5533 N N . ARG B 1 276 ? -2.324 -53.344 -19.469 1 94.62 276 ARG B N 1
ATOM 5534 C CA . ARG B 1 276 ? -1.14 -53.188 -20.297 1 94.62 276 ARG B CA 1
ATOM 5535 C C . ARG B 1 276 ? -1.327 -53.906 -21.641 1 94.62 276 ARG B C 1
ATOM 5537 O O . ARG B 1 276 ? -2.209 -54.781 -21.781 1 94.62 276 ARG B O 1
ATOM 5544 N N . PRO B 1 277 ? -0.559 -53.5 -22.609 1 94.19 277 PRO B N 1
ATOM 5545 C CA . PRO B 1 277 ? -0.664 -54.188 -23.891 1 94.19 277 PRO B CA 1
ATOM 5546 C C . PRO B 1 277 ? -0.254 -55.656 -23.812 1 94.19 277 PRO B C 1
ATOM 5548 O O . PRO B 1 277 ? 0.657 -56 -23.047 1 94.19 277 PRO B O 1
ATOM 5551 N N . ASP B 1 278 ? -0.948 -56.469 -24.641 1 93.94 278 ASP B N 1
ATOM 5552 C CA . ASP B 1 278 ? -0.636 -57.906 -24.688 1 93.94 278 ASP B CA 1
ATOM 5553 C C . ASP B 1 278 ? 0.675 -58.156 -25.422 1 93.94 278 ASP B C 1
ATOM 5555 O O . ASP B 1 278 ? 1.053 -57.375 -26.312 1 93.94 278 ASP B O 1
ATOM 5559 N N . PRO B 1 279 ? 1.361 -59.25 -25.078 1 95 279 PRO B N 1
ATOM 5560 C CA . PRO B 1 279 ? 2.584 -59.594 -25.812 1 95 279 PRO B CA 1
ATOM 5561 C C . PRO B 1 279 ? 2.318 -59.938 -27.266 1 95 279 PRO B C 1
ATOM 5563 O O . PRO B 1 279 ? 1.227 -60.406 -27.609 1 95 279 PRO B O 1
ATOM 5566 N N . PHE B 1 280 ? 3.307 -59.656 -28.062 1 95.19 280 PHE B N 1
ATOM 5567 C CA . PHE B 1 280 ? 3.258 -60.094 -29.453 1 95.19 280 PHE B CA 1
ATOM 5568 C C . PHE B 1 280 ? 3.764 -61.531 -29.578 1 95.19 280 PHE B C 1
ATOM 5570 O O . PHE B 1 280 ? 4.859 -61.844 -29.125 1 95.19 280 PHE B O 1
ATOM 5577 N N . VAL B 1 281 ? 2.938 -62.375 -30.156 1 93.81 281 VAL B N 1
ATOM 5578 C CA . VAL B 1 281 ? 3.295 -63.781 -30.312 1 93.81 281 VAL B CA 1
ATOM 5579 C C . VAL B 1 281 ? 3.287 -64.125 -31.797 1 93.81 281 VAL B C 1
ATOM 5581 O O . VAL B 1 281 ? 2.436 -63.688 -32.562 1 93.81 281 VAL B O 1
ATOM 5584 N N . TYR B 1 282 ? 4.309 -64.875 -32.094 1 94 282 TYR B N 1
ATOM 5585 C CA . TYR B 1 282 ? 4.383 -65.375 -33.469 1 94 282 TYR B CA 1
ATOM 5586 C C . TYR B 1 282 ? 3.24 -66.312 -33.781 1 94 282 TYR B C 1
ATOM 5588 O O . TYR B 1 282 ? 2.959 -67.25 -32.969 1 94 282 TYR B O 1
ATOM 5596 N N . GLU B 1 283 ? 2.553 -66.062 -34.875 1 87.56 283 GLU B N 1
ATOM 5597 C CA . GLU B 1 283 ? 1.51 -67 -35.375 1 87.56 283 GLU B CA 1
ATOM 5598 C C . GLU B 1 283 ? 1.945 -67.688 -36.656 1 87.56 283 GLU B C 1
ATOM 5600 O O . GLU B 1 283 ? 1.942 -67.062 -37.75 1 87.56 283 GLU B O 1
ATOM 5605 N N . GLY B 1 284 ? 2.445 -68.938 -36.438 1 77.25 284 GLY B N 1
ATOM 5606 C CA . GLY B 1 284 ? 2.945 -69.688 -37.594 1 77.25 284 GLY B CA 1
ATOM 5607 C C . GLY B 1 284 ? 1.857 -70.062 -38.562 1 77.25 284 GLY B C 1
ATOM 5608 O O . GLY B 1 284 ? 0.679 -70.125 -38.219 1 77.25 284 GLY B O 1
ATOM 5609 N N . SER B 1 285 ? 2.115 -70.188 -39.906 1 66.38 285 SER B N 1
ATOM 5610 C CA . SER B 1 285 ? 1.171 -70.625 -40.906 1 66.38 285 SER B CA 1
ATOM 5611 C C . SER B 1 285 ? 0.778 -72.125 -40.719 1 66.38 285 SER B C 1
ATOM 5613 O O . SER B 1 285 ? 1.624 -72.938 -40.406 1 66.38 285 SER B O 1
ATOM 5615 N N . SER B 1 286 ? -0.411 -72.562 -40.375 1 56.75 286 SER B N 1
ATOM 5616 C CA . SER B 1 286 ? -0.915 -73.938 -40.281 1 56.75 286 SER B CA 1
ATOM 5617 C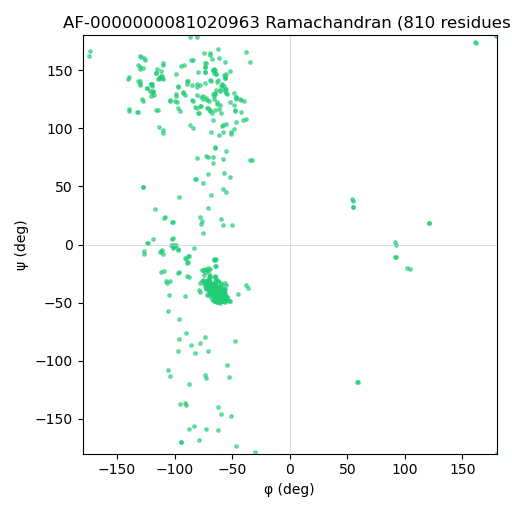 C . SER B 1 286 ? -0.323 -74.812 -41.375 1 56.75 286 SER B C 1
ATOM 5619 O O . SER B 1 286 ? -0.15 -76 -41.156 1 56.75 286 SER B O 1
ATOM 5621 N N . MET B 1 287 ? -0.111 -74.375 -42.562 1 53.03 287 MET B N 1
ATOM 5622 C CA . MET B 1 287 ? 0.241 -75.25 -43.688 1 53.03 287 MET B CA 1
ATOM 5623 C C . MET B 1 287 ? 1.65 -75.812 -43.5 1 53.03 287 MET B C 1
ATOM 5625 O O . MET B 1 287 ? 2.006 -76.812 -44.156 1 53.03 287 MET B O 1
ATOM 5629 N N . MET B 1 288 ? 2.475 -75.188 -42.844 1 50.16 288 MET B N 1
ATOM 5630 C CA . MET B 1 288 ? 3.797 -75.75 -42.75 1 50.16 288 MET B CA 1
ATOM 5631 C C . MET B 1 288 ? 3.748 -77 -41.844 1 50.16 288 MET B C 1
ATOM 5633 O O . MET B 1 288 ? 4.703 -77.812 -41.812 1 50.16 288 MET B O 1
ATOM 5637 N N . MET B 1 289 ? 2.725 -77.125 -40.969 1 44.09 289 MET B N 1
ATOM 5638 C CA . MET B 1 289 ? 2.652 -78.312 -40.125 1 44.09 289 MET B CA 1
ATOM 5639 C C . MET B 1 289 ? 2.188 -79.562 -40.938 1 44.09 289 MET B C 1
ATOM 5641 O O . MET B 1 289 ? 2.365 -80.688 -40.531 1 44.09 289 MET B O 1
ATOM 5645 N N . THR B 1 290 ? 1.306 -79.438 -41.969 1 41.19 290 THR B N 1
ATOM 5646 C CA . THR B 1 290 ? 0.737 -80.625 -42.562 1 41.19 290 THR B CA 1
ATOM 5647 C C . THR B 1 290 ? 1.782 -81.375 -43.406 1 41.19 290 THR B C 1
ATOM 5649 O O . THR B 1 290 ? 1.616 -82.562 -43.688 1 41.19 290 THR B O 1
ATOM 5652 N N . THR B 1 291 ? 2.646 -80.75 -44.125 1 38.78 291 THR B N 1
ATOM 5653 C CA . THR B 1 291 ? 3.344 -81.625 -45.094 1 38.78 291 THR B CA 1
ATOM 5654 C C . THR B 1 291 ? 4.219 -82.625 -44.375 1 38.78 291 THR B C 1
ATOM 5656 O O . THR B 1 291 ? 4.711 -83.562 -45 1 38.78 291 THR B O 1
ATOM 5659 N N . SER B 1 292 ? 4.828 -82.312 -43.25 1 36.41 292 SER B N 1
ATOM 5660 C CA . SER B 1 292 ? 5.695 -83.375 -42.812 1 36.41 292 SER B CA 1
ATOM 5661 C C . SER B 1 292 ? 4.883 -84.562 -42.25 1 36.41 292 SER B C 1
ATOM 5663 O O . SER B 1 292 ? 5.449 -85.562 -41.781 1 36.41 292 SER B O 1
ATOM 5665 N N . ALA B 1 293 ? 3.58 -84.25 -41.781 1 36.84 293 ALA B N 1
ATOM 5666 C CA . ALA B 1 293 ? 2.977 -85.375 -41.062 1 36.84 293 ALA B CA 1
ATOM 5667 C C . ALA B 1 293 ? 2.477 -86.438 -42.031 1 36.84 293 ALA B C 1
ATOM 5669 O O . ALA B 1 293 ? 1.381 -87 -41.844 1 36.84 293 ALA B O 1
ATOM 5670 N N . GLY B 1 294 ? 2.771 -86.625 -43.25 1 30.91 294 GLY B N 1
ATOM 5671 C CA . GLY B 1 294 ? 2.211 -87.812 -43.812 1 30.91 294 GLY B CA 1
ATOM 5672 C C . GLY B 1 294 ? 2.35 -89.062 -42.906 1 30.91 294 GLY B C 1
ATOM 5673 O O . GLY B 1 294 ? 1.891 -90.125 -43.25 1 30.91 294 GLY B O 1
ATOM 5674 N N . LEU B 1 295 ? 3.447 -89.312 -42.281 1 29.61 295 LEU B N 1
ATOM 5675 C CA . LEU B 1 295 ? 3.551 -90.688 -41.844 1 29.61 295 LEU B CA 1
ATOM 5676 C C . LEU B 1 295 ? 2.586 -91 -40.688 1 29.61 295 LEU B C 1
ATOM 5678 O O . LEU B 1 295 ? 1.847 -92 -40.719 1 29.61 295 LEU B O 1
ATOM 5682 N N . HIS B 1 296 ? 2.773 -90.938 -39.25 1 24.16 296 HIS B N 1
ATOM 5683 C CA . HIS B 1 296 ? 2.311 -91.938 -38.312 1 24.16 296 HIS B CA 1
ATOM 5684 C C . HIS B 1 296 ? 0.905 -91.625 -37.812 1 24.16 296 HIS B C 1
ATOM 5686 O O . HIS B 1 296 ? 0.029 -92.5 -37.812 1 24.16 296 HIS B O 1
ATOM 5692 N N . SER B 1 297 ? 0.544 -90.562 -36.781 1 25.39 297 SER B N 1
ATOM 5693 C CA . SER B 1 297 ? -0.171 -90.875 -35.562 1 25.39 297 SER B CA 1
ATOM 5694 C C . SER B 1 297 ? -1.681 -90.75 -35.75 1 25.39 297 SER B C 1
ATOM 5696 O O . SER B 1 297 ? -2.164 -89.938 -36.531 1 25.39 297 SER B O 1
ATOM 5698 N N . ASN B 1 298 ? -2.586 -91.875 -35.344 1 24.23 298 ASN B N 1
ATOM 5699 C CA . ASN B 1 298 ? -3.932 -92.312 -35 1 24.23 298 ASN B CA 1
ATOM 5700 C C . ASN B 1 298 ? -4.59 -91.438 -33.938 1 24.23 298 ASN B C 1
ATOM 5702 O O . ASN B 1 298 ? -5.52 -91.875 -33.281 1 24.23 298 ASN B O 1
ATOM 5706 N N . ALA B 1 299 ? -4.121 -90.188 -33.625 1 24.94 299 ALA B N 1
ATOM 5707 C CA . ALA B 1 299 ? -4.652 -89.812 -32.312 1 24.94 299 ALA B CA 1
ATOM 5708 C C . ALA B 1 299 ? -6.156 -89.562 -32.375 1 24.94 299 ALA B C 1
ATOM 5710 O O . ALA B 1 299 ? -6.641 -88.875 -33.25 1 24.94 299 ALA B O 1
ATOM 5711 N N . ALA B 1 300 ? -6.961 -90.438 -31.641 1 23.7 300 ALA B N 1
ATOM 5712 C CA . ALA B 1 300 ? -8.391 -90.5 -31.344 1 23.7 300 ALA B CA 1
ATOM 5713 C C . ALA B 1 300 ? -8.859 -89.25 -30.609 1 23.7 300 ALA B C 1
ATOM 5715 O O . ALA B 1 300 ? -8.242 -88.812 -29.625 1 23.7 300 ALA B O 1
ATOM 5716 N N . ARG B 1 301 ? -9.594 -88.438 -31.031 1 19.06 301 ARG B N 1
ATOM 5717 C CA . ARG B 1 301 ? -10.281 -87.25 -30.531 1 19.06 301 ARG B CA 1
ATOM 5718 C C . ARG B 1 301 ? -11.32 -87.562 -29.484 1 19.06 301 ARG B C 1
ATOM 5720 O O . ARG B 1 301 ? -12.375 -88.125 -29.812 1 19.06 301 ARG B O 1
ATOM 5727 N N . LYS B 1 302 ? -10.859 -88 -28.219 1 20.56 302 LYS B N 1
ATOM 5728 C CA . LYS B 1 302 ? -11.953 -88.25 -27.281 1 20.56 302 LYS B CA 1
ATOM 5729 C C . LYS B 1 302 ? -12.898 -87.062 -27.219 1 20.56 302 LYS B C 1
ATOM 5731 O O . LYS B 1 302 ? -12.539 -85.938 -27.625 1 20.56 302 LYS B O 1
ATOM 5736 N N . PRO B 1 303 ? -13.539 -86.812 -25.953 1 19.34 303 PRO B N 1
ATOM 5737 C CA . PRO B 1 303 ? -14.836 -86.875 -25.281 1 19.34 303 PRO B CA 1
ATOM 5738 C C . PRO B 1 303 ? -15.328 -85.562 -24.797 1 19.34 303 PRO B C 1
ATOM 5740 O O . PRO B 1 303 ? -16.484 -85.375 -24.391 1 19.34 303 PRO B O 1
ATOM 5743 N N . GLN B 1 304 ? -14.773 -84.312 -24.984 1 18.12 304 GLN B N 1
ATOM 5744 C CA . GLN B 1 304 ? -14.938 -83.5 -23.812 1 18.12 304 GLN B CA 1
ATOM 5745 C C . GLN B 1 304 ? -16.406 -83.125 -23.578 1 18.12 304 GLN B C 1
ATOM 5747 O O . GLN B 1 304 ? -17.062 -82.562 -24.422 1 18.12 304 GLN B O 1
ATOM 5752 N N . LEU B 1 305 ? -17.156 -83.875 -22.703 1 19.19 305 LEU B N 1
ATOM 5753 C CA . LEU B 1 305 ? -18.438 -83.75 -22.031 1 19.19 305 LEU B CA 1
ATOM 5754 C C . LEU B 1 305 ? -18.5 -82.5 -21.203 1 19.19 305 LEU B C 1
ATOM 5756 O O . LEU B 1 305 ? -17.734 -82.312 -20.25 1 19.19 305 LEU B O 1
ATOM 5760 N N . HIS B 1 306 ? -18.391 -81.375 -21.75 1 19.12 306 HIS B N 1
ATOM 5761 C CA . HIS B 1 306 ? -18.531 -80.188 -20.875 1 19.12 306 HIS B CA 1
ATOM 5762 C C . HIS B 1 306 ? -19.781 -80.312 -20 1 19.12 306 HIS B C 1
ATOM 5764 O O . HIS B 1 306 ? -20.875 -80.562 -20.516 1 19.12 306 HIS B O 1
ATOM 5770 N N . HIS B 1 307 ? -19.641 -80.75 -18.656 1 16.59 307 HIS B N 1
ATOM 5771 C CA . HIS B 1 307 ? -20.453 -80.938 -17.453 1 16.59 307 HIS B CA 1
ATOM 5772 C C . HIS B 1 307 ? -21.25 -79.688 -17.109 1 16.59 307 HIS B C 1
ATOM 5774 O O . HIS B 1 307 ? -20.859 -78.562 -17.469 1 16.59 307 HIS B O 1
ATOM 5780 N N . VAL B 1 308 ? -22.438 -79.812 -16.5 1 20.03 308 VAL B N 1
ATOM 5781 C CA . VAL B 1 308 ? -23.719 -79.312 -16.031 1 20.03 308 VAL B CA 1
ATOM 5782 C C . VAL B 1 308 ? -23.531 -78.5 -14.766 1 20.03 308 VAL B C 1
ATOM 5784 O O . VAL B 1 308 ? -24.5 -78.062 -14.156 1 20.03 308 VAL B O 1
ATOM 5787 N N . PRO B 1 309 ? -22.219 -77.938 -14.562 1 16.59 309 PRO B N 1
ATOM 5788 C CA . PRO B 1 309 ? -22.266 -77.812 -13.102 1 16.59 309 PRO B CA 1
ATOM 5789 C C . PRO B 1 309 ? -23.578 -77.188 -12.609 1 16.59 309 PRO B C 1
ATOM 5791 O O . PRO B 1 309 ? -24.312 -76.562 -13.383 1 16.59 309 PRO B O 1
ATOM 5794 N N . LYS B 1 310 ? -23.531 -76.938 -11.242 1 17.33 310 LYS B N 1
ATOM 5795 C CA . LYS B 1 310 ? -24.188 -77.188 -9.961 1 17.33 310 LYS B CA 1
ATOM 5796 C C . LYS B 1 310 ? -25.156 -76 -9.648 1 17.33 310 LYS B C 1
ATOM 5798 O O . LYS B 1 310 ? -25.078 -74.938 -10.273 1 17.33 310 LYS B O 1
ATOM 5803 N N . ASP B 1 311 ? -25.094 -75.625 -8.391 1 15.84 311 ASP B N 1
ATOM 5804 C CA . ASP B 1 311 ? -25.969 -75.625 -7.223 1 15.84 311 ASP B CA 1
ATOM 5805 C C . ASP B 1 311 ? -26.672 -74.312 -7.023 1 15.84 311 ASP B C 1
ATOM 5807 O O . ASP B 1 311 ? -27.891 -74.25 -6.871 1 15.84 311 ASP B O 1
ATOM 5811 N N . GLU B 1 312 ? -25.922 -73.312 -6.391 1 16.94 312 GLU B N 1
ATOM 5812 C CA . GLU B 1 312 ? -26.328 -73.125 -5.008 1 16.94 312 GLU B CA 1
ATOM 5813 C C . GLU B 1 312 ? -27.516 -72.125 -4.938 1 16.94 312 GLU B C 1
ATOM 5815 O O . GLU B 1 312 ? -27.734 -71.375 -5.855 1 16.94 312 GLU B O 1
ATOM 5820 N N . PRO B 1 313 ? -27.969 -71.938 -3.67 1 18.14 313 PRO B N 1
ATOM 5821 C CA . PRO B 1 313 ? -29.156 -71.875 -2.826 1 18.14 313 PRO B CA 1
ATOM 5822 C C . PRO B 1 313 ? -29.75 -70.438 -2.793 1 18.14 313 PRO B C 1
ATOM 5824 O O . PRO B 1 313 ? -29.141 -69.5 -3.332 1 18.14 313 PRO B O 1
ATOM 5827 N N . PRO B 1 314 ? -29.781 -69.938 -1.556 1 17.52 314 PRO B N 1
ATOM 5828 C CA . PRO B 1 314 ? -30.969 -69.688 -0.742 1 17.52 314 PRO B CA 1
ATOM 5829 C C . PRO B 1 314 ? -31.328 -68.188 -0.678 1 17.52 314 PRO B C 1
ATOM 5831 O O . PRO B 1 314 ? -32.531 -67.812 -0.606 1 17.52 314 PRO B O 1
ATOM 5834 N N . PRO B 1 315 ? -30.281 -67.188 -0.743 1 16.8 315 PRO B N 1
ATOM 5835 C CA . PRO B 1 315 ? -30.484 -66.438 0.479 1 16.8 315 PRO B CA 1
ATOM 5836 C C . PRO B 1 315 ? -31.797 -65.625 0.483 1 16.8 315 PRO B C 1
ATOM 5838 O O . PRO B 1 315 ? -32.375 -65.438 -0.578 1 16.8 315 PRO B O 1
ATOM 5841 N N . SER B 1 316 ? -32.281 -65.25 1.71 1 16.47 316 SER B N 1
ATOM 5842 C CA . SER B 1 316 ? -33.344 -64.875 2.67 1 16.47 316 SER B CA 1
ATOM 5843 C C . SER B 1 316 ? -33.875 -63.5 2.436 1 16.47 316 SER B C 1
ATOM 5845 O O . SER B 1 316 ? -35.094 -63.312 2.24 1 16.47 316 SER B O 1
ATOM 5847 N N . LEU B 1 317 ? -33.625 -62.531 3.391 1 16.05 317 LEU B N 1
ATOM 5848 C CA . LEU B 1 317 ? -34.562 -62.062 4.402 1 16.05 317 LEU B CA 1
ATOM 5849 C C . LEU B 1 317 ? -35.094 -60.688 4.031 1 16.05 317 LEU B C 1
ATOM 5851 O O . LEU B 1 317 ? -36.25 -60.375 4.25 1 16.05 317 LEU B O 1
ATOM 5855 N N . ASP B 1 318 ? -34.188 -59.688 3.525 1 15.8 318 ASP B N 1
ATOM 5856 C CA . ASP B 1 318 ? -34.312 -58.531 4.406 1 15.8 318 ASP B CA 1
ATOM 5857 C C . ASP B 1 318 ? -35.625 -57.781 4.184 1 15.8 318 ASP B C 1
ATOM 5859 O O . ASP B 1 318 ? -36.156 -57.781 3.07 1 15.8 318 ASP B O 1
ATOM 5863 N N . THR B 1 319 ? -36.344 -57.281 5.316 1 16.47 319 THR B N 1
ATOM 5864 C CA . THR B 1 319 ? -37.469 -56.688 6.008 1 16.47 319 THR B CA 1
ATOM 5865 C C . THR B 1 319 ? -37.594 -55.188 5.645 1 16.47 319 THR B C 1
ATOM 5867 O O . THR B 1 319 ? -38.344 -54.469 6.293 1 16.47 319 THR B O 1
ATOM 5870 N N . ALA B 1 320 ? -37.25 -54.719 4.52 1 16.58 320 ALA B N 1
ATOM 5871 C CA . ALA B 1 320 ? -37.156 -53.281 4.668 1 16.58 320 ALA B CA 1
ATOM 5872 C C . ALA B 1 320 ? -38.531 -52.688 5.078 1 16.58 320 ALA B C 1
ATOM 5874 O O . ALA B 1 320 ? -39.531 -52.938 4.414 1 16.58 320 ALA B O 1
ATOM 5875 N N . LEU B 1 321 ? -38.562 -52 6.301 1 15.44 321 LEU B N 1
ATOM 5876 C CA . LEU B 1 321 ? -39.344 -51.375 7.34 1 15.44 321 LEU B CA 1
ATOM 5877 C C . LEU B 1 321 ? -40.125 -50.188 6.781 1 15.44 321 LEU B C 1
ATOM 5879 O O . LEU B 1 321 ? -39.844 -49.719 5.672 1 15.44 321 LEU B O 1
ATOM 5883 N N . TYR B 1 322 ? -40.188 -48.969 7.668 1 15.12 322 TYR B N 1
ATOM 5884 C CA . TYR B 1 322 ? -41.125 -48.188 8.5 1 15.12 322 TYR B CA 1
ATOM 5885 C C . TYR B 1 322 ? -41.281 -46.781 7.957 1 15.12 322 TYR B C 1
ATOM 5887 O O . TYR B 1 322 ? -40.969 -45.812 8.633 1 15.12 322 TYR B O 1
ATOM 5895 N N . ALA B 1 323 ? -41.219 -46.344 6.812 1 16.92 323 ALA B N 1
ATOM 5896 C CA . ALA B 1 323 ? -41.031 -44.906 6.734 1 16.92 323 ALA B CA 1
ATOM 5897 C C . ALA B 1 323 ? -42.281 -44.188 7.27 1 16.92 323 ALA B C 1
ATOM 5899 O O . ALA B 1 323 ? -43.344 -44.281 6.699 1 16.92 323 ALA B O 1
ATOM 5900 N N . THR B 1 324 ? -42.188 -43.562 8.5 1 15.53 324 THR B N 1
ATOM 5901 C CA . THR B 1 324 ? -43.062 -42.875 9.445 1 15.53 324 THR B CA 1
ATOM 5902 C C . THR B 1 324 ? -43.469 -41.5 8.914 1 15.53 324 THR B C 1
ATOM 5904 O O . THR B 1 324 ? -44.625 -41.188 8.828 1 15.53 324 THR B O 1
ATOM 5907 N N . VAL B 1 325 ? -43 -40.312 9.641 1 16.08 325 VAL B N 1
ATOM 5908 C CA . VAL B 1 325 ? -43.781 -39.5 10.57 1 16.08 325 VAL B CA 1
ATOM 5909 C C . VAL B 1 325 ? -44.156 -38.188 9.914 1 16.08 325 VAL B C 1
ATOM 5911 O O . VAL B 1 325 ? -45.312 -37.812 9.836 1 16.08 325 VAL B O 1
ATOM 5914 N N . GLY B 1 326 ? -43.5 -36.938 10.359 1 16.16 326 GLY B N 1
ATOM 5915 C CA . GLY B 1 326 ? -44.094 -35.938 11.242 1 16.16 326 GLY B CA 1
ATOM 5916 C C . GLY B 1 326 ? -44.562 -34.688 10.508 1 16.16 326 GLY B C 1
ATOM 5917 O O . GLY B 1 326 ? -45.719 -34.594 10.102 1 16.16 326 GLY B O 1
ATOM 5918 N N . PRO B 1 327 ? -43.812 -33.5 10.836 1 16.97 327 PRO B N 1
ATOM 5919 C CA . PRO B 1 327 ? -44.312 -32.344 11.555 1 16.97 327 PRO B CA 1
ATOM 5920 C C . PRO B 1 327 ? -44.906 -31.281 10.625 1 16.97 327 PRO B C 1
ATOM 5922 O O . PRO B 1 327 ? -44.781 -31.391 9.398 1 16.97 327 PRO B O 1
ATOM 5925 N N . GLU B 1 328 ? -44.531 -29.828 10.984 1 17.3 328 GLU B N 1
ATOM 5926 C CA . GLU B 1 328 ? -45.156 -28.594 11.453 1 17.3 328 GLU B CA 1
ATOM 5927 C C . GLU B 1 328 ? -45.094 -27.516 10.391 1 17.3 328 GLU B C 1
ATOM 5929 O O . GLU B 1 328 ? -44 -27.172 9.906 1 17.3 328 GLU B O 1
ATOM 5934 N N . ARG B 1 329 ? -46 -27.188 9.672 1 18.39 329 ARG B N 1
ATOM 5935 C CA . ARG B 1 329 ? -46.031 -26.297 8.523 1 18.39 329 ARG B CA 1
ATOM 5936 C C . ARG B 1 329 ? -46.125 -24.828 8.953 1 18.39 329 ARG B C 1
ATOM 5938 O O . ARG B 1 329 ? -47.188 -24.328 9.234 1 18.39 329 ARG B O 1
ATOM 5945 N N . ALA B 1 330 ? -45.188 -24.156 9.836 1 17.88 330 ALA B N 1
ATOM 5946 C CA . ALA B 1 330 ? -45.531 -22.797 10.25 1 17.88 330 ALA B CA 1
ATOM 5947 C C . ALA B 1 330 ? -45.344 -21.812 9.094 1 17.88 330 ALA B C 1
ATOM 5949 O O . ALA B 1 330 ? -44.406 -21.922 8.32 1 17.88 330 ALA B O 1
ATOM 5950 N N . THR B 1 331 ? -46.281 -21.062 8.734 1 18.52 331 THR B N 1
ATOM 5951 C CA . THR B 1 331 ? -46.625 -20.156 7.652 1 18.52 331 THR B CA 1
ATOM 5952 C C . THR B 1 331 ? -45.875 -18.828 7.781 1 18.52 331 THR B C 1
ATOM 5954 O O . THR B 1 331 ? -46.281 -17.953 8.555 1 18.52 331 THR B O 1
ATOM 5957 N N . ALA B 1 332 ? -44.5 -18.859 7.922 1 17.52 332 ALA B N 1
ATOM 5958 C CA . ALA B 1 332 ? -43.812 -17.594 8.234 1 17.52 332 ALA B CA 1
ATOM 5959 C C . ALA B 1 332 ? -44.125 -16.531 7.184 1 17.52 332 ALA B C 1
ATOM 5961 O O . ALA B 1 332 ? -44.5 -16.859 6.047 1 17.52 332 ALA B O 1
ATOM 5962 N N . VAL B 1 333 ? -43.938 -15.242 7.684 1 18.17 333 VAL B N 1
ATOM 5963 C CA . VAL B 1 333 ? -44.219 -13.82 7.547 1 18.17 333 VAL B CA 1
ATOM 5964 C C . VAL B 1 333 ? -43.312 -13.203 6.48 1 18.17 333 VAL B C 1
ATOM 5966 O O . VAL B 1 333 ? -42.219 -13.688 6.246 1 18.17 333 VAL B O 1
ATOM 5969 N N . ALA B 1 334 ? -43.781 -12.148 5.734 1 19.28 334 ALA B N 1
ATOM 5970 C CA . ALA B 1 334 ? -43.594 -11.484 4.449 1 19.28 334 ALA B CA 1
ATOM 5971 C C . ALA B 1 334 ? -42.406 -10.508 4.5 1 19.28 334 ALA B C 1
ATOM 5973 O O . ALA B 1 334 ? -42.531 -9.445 5.113 1 19.28 334 ALA B O 1
ATOM 5974 N N . PRO B 1 335 ? -41.094 -11.039 4.902 1 19.41 335 PRO B N 1
ATOM 5975 C CA . PRO B 1 335 ? -40.188 -9.922 5.168 1 19.41 335 PRO B CA 1
ATOM 5976 C C . PRO B 1 335 ? -39.938 -9.055 3.934 1 19.41 335 PRO B C 1
ATOM 5978 O O . PRO B 1 335 ? -40.156 -9.5 2.807 1 19.41 335 PRO B O 1
ATOM 5981 N N . ALA B 1 336 ? -39.281 -7.809 4.195 1 19.81 336 ALA B N 1
ATOM 5982 C CA . ALA B 1 336 ? -39.062 -6.496 3.598 1 19.81 336 ALA B CA 1
ATOM 5983 C C . ALA B 1 336 ? -38.031 -6.582 2.449 1 19.81 336 ALA B C 1
ATOM 5985 O O . ALA B 1 336 ? -37.281 -7.535 2.367 1 19.81 336 ALA B O 1
ATOM 5986 N N . ALA B 1 337 ? -37.906 -5.586 1.583 1 20.53 337 ALA B N 1
ATOM 5987 C CA . ALA B 1 337 ? -37.594 -5.234 0.201 1 20.53 337 ALA B CA 1
ATOM 5988 C C . ALA B 1 337 ? -36.062 -5.195 -0.023 1 20.53 337 ALA B C 1
ATOM 5990 O O . ALA B 1 337 ? -35.375 -4.41 0.614 1 20.53 337 ALA B O 1
ATOM 5991 N N . PRO B 1 338 ? -35.312 -6.379 -0.101 1 22.89 338 PRO B N 1
ATOM 5992 C CA . PRO B 1 338 ? -33.875 -6.191 -0.079 1 22.89 338 PRO B CA 1
ATOM 5993 C C . PRO B 1 338 ? -33.375 -5.336 -1.241 1 22.89 338 PRO B C 1
ATOM 5995 O O . PRO B 1 338 ? -34 -5.285 -2.295 1 22.89 338 PRO B O 1
ATOM 5998 N N . PRO B 1 339 ? -32.469 -4.391 -0.98 1 24.39 339 PRO B N 1
ATOM 5999 C CA . PRO B 1 339 ? -31.844 -3.424 -1.893 1 24.39 339 PRO B CA 1
ATOM 6000 C C . PRO B 1 339 ? -31.047 -4.094 -3.006 1 24.39 339 PRO B C 1
ATOM 6002 O O . PRO B 1 339 ? -30.672 -5.266 -2.889 1 24.39 339 PRO B O 1
ATOM 6005 N N . GLY B 1 340 ? -30.766 -3.395 -4.105 1 22.25 340 GLY B N 1
ATOM 6006 C CA . GLY B 1 340 ? -30.328 -3.572 -5.48 1 22.25 340 GLY B CA 1
ATOM 6007 C C . GLY B 1 340 ? -28.891 -4.043 -5.598 1 22.25 340 GLY B C 1
ATOM 6008 O O . GLY B 1 340 ? -27.984 -3.232 -5.77 1 22.25 340 GLY B O 1
ATOM 6009 N N . ALA B 1 341 ? -28.406 -5.027 -4.762 1 23.38 341 ALA B N 1
ATOM 6010 C CA . ALA B 1 341 ? -26.953 -5.25 -4.762 1 23.38 341 ALA B CA 1
ATOM 6011 C C . ALA B 1 341 ? -26.484 -5.734 -6.125 1 23.38 341 ALA B C 1
ATOM 6013 O O . ALA B 1 341 ? -27.234 -6.383 -6.859 1 23.38 341 ALA B O 1
ATOM 6014 N N . GLU B 1 342 ? -25.453 -5.148 -6.605 1 24.81 342 GLU B N 1
ATOM 6015 C CA . GLU B 1 342 ? -24.703 -5.289 -7.855 1 24.81 342 GLU B CA 1
ATOM 6016 C C . GLU B 1 342 ? -24.234 -6.727 -8.062 1 24.81 342 GLU B C 1
ATOM 6018 O O . GLU B 1 342 ? -23.922 -7.426 -7.102 1 24.81 342 GLU B O 1
ATOM 6023 N N . PRO B 1 343 ? -24.375 -7.344 -9.234 1 26.22 343 PRO B N 1
ATOM 6024 C CA . PRO B 1 343 ? -24.219 -8.727 -9.688 1 26.22 343 PRO B CA 1
ATOM 6025 C C . PRO B 1 343 ? -22.812 -9.266 -9.43 1 26.22 343 PRO B C 1
ATOM 6027 O O . PRO B 1 343 ? -21.828 -8.727 -9.953 1 26.22 343 PRO B O 1
ATOM 6030 N N . THR B 1 344 ? -22.422 -9.586 -8.148 1 24.56 344 THR B N 1
ATOM 6031 C CA . THR B 1 344 ? -21.094 -10.141 -7.906 1 24.56 344 THR B CA 1
ATOM 6032 C C . THR B 1 344 ? -20.875 -11.383 -8.758 1 24.56 344 THR B C 1
ATOM 6034 O O . THR B 1 344 ? -21.828 -12.047 -9.172 1 24.56 344 THR B O 1
ATOM 6037 N N . ARG B 1 345 ? -19.531 -11.609 -9.227 1 24.36 345 ARG B N 1
ATOM 6038 C CA . ARG B 1 345 ? -18.906 -12.625 -10.062 1 24.36 345 ARG B CA 1
ATOM 6039 C C . ARG B 1 345 ? -19.125 -14.016 -9.5 1 24.36 345 ARG B C 1
ATOM 6041 O O . ARG B 1 345 ? -19.234 -14.195 -8.281 1 24.36 345 ARG B O 1
ATOM 6048 N N . ARG B 1 346 ? -19.266 -15.016 -10.359 1 25.55 346 ARG B N 1
ATOM 6049 C CA . ARG B 1 346 ? -19.688 -16.406 -10.32 1 25.55 346 ARG B CA 1
ATOM 6050 C C . ARG B 1 346 ? -18.719 -17.25 -9.484 1 25.55 346 ARG B C 1
ATOM 6052 O O . ARG B 1 346 ? -17.547 -17.375 -9.828 1 25.55 346 ARG B O 1
ATOM 6059 N N . LYS B 1 347 ? -18.844 -17.297 -8.094 1 29.7 347 LYS B N 1
ATOM 6060 C CA . LYS B 1 347 ? -18.141 -18.219 -7.211 1 29.7 347 LYS B CA 1
ATOM 6061 C C . LYS B 1 347 ? -18.234 -19.656 -7.727 1 29.7 347 LYS B C 1
ATOM 6063 O O . LYS B 1 347 ? -19.266 -20.062 -8.258 1 29.7 347 LYS B O 1
ATOM 6068 N N . GLY B 1 348 ? -17.156 -20.25 -8.094 1 28.16 348 GLY B N 1
ATOM 6069 C CA . GLY B 1 348 ? -16.984 -21.641 -8.5 1 28.16 348 GLY B CA 1
ATOM 6070 C C . GLY B 1 348 ? -17.828 -22.609 -7.703 1 28.16 348 GLY B C 1
ATOM 6071 O O . GLY B 1 348 ? -18.406 -22.25 -6.68 1 28.16 348 GLY B O 1
ATOM 6072 N N . PRO B 1 349 ? -17.984 -23.891 -8.188 1 34.5 349 PRO B N 1
ATOM 6073 C CA . PRO B 1 349 ? -18.922 -24.906 -7.699 1 34.5 349 PRO B CA 1
ATOM 6074 C C . PRO B 1 349 ? -18.766 -25.188 -6.207 1 34.5 349 PRO B C 1
ATOM 6076 O O . PRO B 1 349 ? -17.75 -25.781 -5.793 1 34.5 349 PRO B O 1
ATOM 6079 N N . CYS B 1 350 ? -18.641 -24.234 -5.336 1 36.62 350 CYS B N 1
ATOM 6080 C CA . CYS B 1 350 ? -18.828 -24.453 -3.906 1 36.62 350 CYS B CA 1
ATOM 6081 C C . CYS B 1 350 ? -20.031 -25.344 -3.637 1 36.62 350 CYS B C 1
ATOM 6083 O O . CYS B 1 350 ? -20.969 -25.375 -4.43 1 36.62 350 CYS B O 1
ATOM 6085 N N . THR B 1 351 ? -19.859 -26.469 -2.912 1 44.84 351 THR B N 1
ATOM 6086 C CA . THR B 1 351 ? -20.922 -27.359 -2.447 1 44.84 351 THR B CA 1
ATOM 6087 C C . THR B 1 351 ? -22.203 -26.562 -2.139 1 44.84 351 THR B C 1
ATOM 6089 O O . THR B 1 351 ? -22.219 -25.766 -1.198 1 44.84 351 THR B O 1
ATOM 6092 N N . SER B 1 352 ? -22.875 -26.109 -3.084 1 57.31 352 SER B N 1
ATOM 6093 C CA . SER B 1 352 ? -24.172 -25.438 -2.982 1 57.31 352 SER B CA 1
ATOM 6094 C C . SER B 1 352 ? -25.156 -26.266 -2.148 1 57.31 352 SER B C 1
ATOM 6096 O O . SER B 1 352 ? -25.391 -27.438 -2.434 1 57.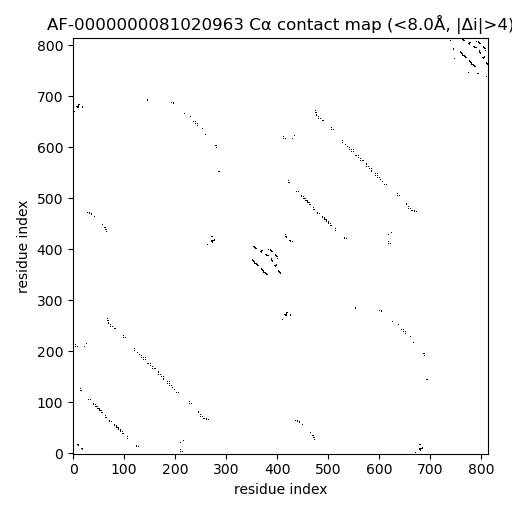31 352 SER B O 1
ATOM 6098 N N . GLU B 1 353 ? -25.266 -26 -0.922 1 71.88 353 GLU B N 1
ATOM 6099 C CA . GLU B 1 353 ? -26.328 -26.609 -0.115 1 71.88 353 GLU B CA 1
ATOM 6100 C C . GLU B 1 353 ? -27.688 -26.484 -0.8 1 71.88 353 GLU B C 1
ATOM 6102 O O . GLU B 1 353 ? -28.016 -25.438 -1.354 1 71.88 353 GLU B O 1
ATOM 6107 N N . LEU B 1 354 ? -28.281 -27.703 -1.064 1 81.88 354 LEU B N 1
ATOM 6108 C CA . LEU B 1 354 ? -29.594 -27.75 -1.686 1 81.88 354 LEU B CA 1
ATOM 6109 C C . LEU B 1 354 ? -30.688 -27.438 -0.667 1 81.88 354 LEU B C 1
ATOM 6111 O O . LEU B 1 354 ? -30.625 -27.891 0.474 1 81.88 354 LEU B O 1
ATOM 6115 N N . TYR B 1 355 ? -31.516 -26.5 -0.991 1 85.44 355 TYR B N 1
ATOM 6116 C CA . TYR B 1 355 ? -32.688 -26.141 -0.197 1 85.44 355 TYR B CA 1
ATOM 6117 C C . TYR B 1 355 ? -33.969 -26.469 -0.938 1 85.44 355 TYR B C 1
ATOM 6119 O O . TYR B 1 355 ? -34.031 -26.422 -2.17 1 85.44 355 TYR B O 1
ATOM 6127 N N . VAL B 1 356 ? -34.938 -26.891 -0.24 1 88.31 356 VAL B N 1
ATOM 6128 C CA . VAL B 1 356 ? -36.281 -27.109 -0.769 1 88.31 356 VAL B CA 1
ATOM 6129 C C . VAL B 1 356 ? -37.156 -25.922 -0.431 1 88.31 356 VAL B C 1
ATOM 6131 O O . VAL B 1 356 ? -37.156 -25.438 0.706 1 88.31 356 VAL B O 1
ATOM 6134 N N . VAL B 1 357 ? -37.781 -25.375 -1.405 1 89 357 VAL B N 1
ATOM 6135 C CA . VAL B 1 357 ? -38.688 -24.266 -1.228 1 89 357 VAL B CA 1
ATOM 6136 C C . VAL B 1 357 ? -39.969 -24.75 -0.5 1 89 357 VAL B C 1
ATOM 6138 O O . VAL B 1 357 ? -40.625 -25.672 -0.958 1 89 357 VAL B O 1
ATOM 6141 N N . THR B 1 358 ? -40.219 -24.109 0.579 1 88.25 358 THR B N 1
ATOM 6142 C CA . THR B 1 358 ? -41.312 -24.531 1.427 1 88.25 358 THR B CA 1
ATOM 6143 C C . THR B 1 358 ? -42.562 -23.719 1.123 1 88.25 358 THR B C 1
ATOM 6145 O O . THR B 1 358 ? -43.688 -24.156 1.415 1 88.25 358 THR B O 1
ATOM 6148 N N . ARG B 1 359 ? -42.375 -22.516 0.567 1 87.12 359 ARG B N 1
ATOM 6149 C CA . ARG B 1 359 ? -43.5 -21.625 0.238 1 87.12 359 ARG B CA 1
ATOM 6150 C C . ARG B 1 359 ? -43.25 -20.922 -1.103 1 87.12 359 ARG B C 1
ATOM 6152 O O . ARG B 1 359 ? -42.125 -20.641 -1.467 1 87.12 359 ARG B O 1
ATOM 6159 N N . ASP B 1 360 ? -44.344 -20.781 -1.818 1 87.88 360 ASP B N 1
ATOM 6160 C CA . ASP B 1 360 ? -44.25 -20.062 -3.088 1 87.88 360 ASP B CA 1
ATOM 6161 C C . ASP B 1 360 ? -43.781 -18.625 -2.877 1 87.88 360 ASP B C 1
ATOM 6163 O O . ASP B 1 360 ? -44.188 -17.969 -1.922 1 87.88 360 ASP B O 1
ATOM 6167 N N . PHE B 1 361 ? -42.781 -18.219 -3.699 1 87.25 361 PHE B N 1
ATOM 6168 C CA . PHE B 1 361 ? -42.281 -16.844 -3.73 1 87.25 361 PHE B CA 1
ATOM 6169 C C . PHE B 1 361 ? -42.281 -16.297 -5.152 1 87.25 361 PHE B C 1
ATOM 6171 O O . PHE B 1 361 ? -41.688 -16.906 -6.059 1 87.25 361 PHE B O 1
ATOM 6178 N N . THR B 1 362 ? -42.938 -15.203 -5.359 1 86.5 362 THR B N 1
ATOM 6179 C CA . THR B 1 362 ? -42.938 -14.492 -6.633 1 86.5 362 THR B CA 1
ATOM 6180 C C . THR B 1 362 ? -42.062 -13.266 -6.574 1 86.5 362 THR B C 1
ATOM 6182 O O . THR B 1 362 ? -42.219 -12.406 -5.703 1 86.5 362 THR B O 1
ATOM 6185 N N . SER B 1 363 ? -41.125 -13.195 -7.441 1 84.12 363 SER B N 1
ATOM 6186 C CA . SER B 1 363 ? -40.156 -12.102 -7.5 1 84.12 363 SER B CA 1
ATOM 6187 C C . SER B 1 363 ? -40.844 -10.773 -7.781 1 84.12 363 SER B C 1
ATOM 6189 O O . SER B 1 363 ? -41.781 -10.711 -8.562 1 84.12 363 SER B O 1
ATOM 6191 N N . ARG B 1 364 ? -40.406 -9.781 -7.184 1 81.06 364 ARG B N 1
ATOM 6192 C CA . ARG B 1 364 ? -40.938 -8.43 -7.383 1 81.06 364 ARG B CA 1
ATOM 6193 C C . ARG B 1 364 ? -39.906 -7.543 -8.078 1 81.06 364 ARG B C 1
ATOM 6195 O O . ARG B 1 364 ? -40.281 -6.504 -8.641 1 81.06 364 ARG B O 1
ATOM 6202 N N . VAL B 1 365 ? -38.719 -7.984 -7.895 1 80.94 365 VAL B N 1
ATOM 6203 C CA . VAL B 1 365 ? -37.625 -7.227 -8.5 1 80.94 365 VAL B CA 1
ATOM 6204 C C . VAL B 1 365 ? -36.719 -8.164 -9.305 1 80.94 365 VAL B C 1
ATOM 6206 O O . VAL B 1 365 ? -36.75 -9.383 -9.109 1 80.94 365 VAL B O 1
ATOM 6209 N N . GLU B 1 366 ? -35.969 -7.582 -10.172 1 81.38 366 GLU B N 1
ATOM 6210 C CA . GLU B 1 366 ? -35.156 -8.336 -11.117 1 81.38 366 GLU B CA 1
ATOM 6211 C C . GLU B 1 366 ? -34.094 -9.164 -10.406 1 81.38 366 GLU B C 1
ATOM 6213 O O . GLU B 1 366 ? -33.688 -10.219 -10.898 1 81.38 366 GLU B O 1
ATOM 6218 N N . SER B 1 367 ? -33.812 -8.844 -9.234 1 84.38 367 SER B N 1
ATOM 6219 C CA . SER B 1 367 ? -32.781 -9.547 -8.5 1 84.38 367 SER B CA 1
ATOM 6220 C C . SER B 1 367 ? -33.344 -10.758 -7.766 1 84.38 367 SER B C 1
ATOM 6222 O O . SER B 1 367 ? -32.562 -11.625 -7.32 1 84.38 367 SER B O 1
ATOM 6224 N N . GLU B 1 368 ? -34.625 -10.75 -7.688 1 88.06 368 GLU B N 1
ATOM 6225 C CA . GLU B 1 368 ? -35.312 -11.836 -6.996 1 88.06 368 GLU B CA 1
ATOM 6226 C C . GLU B 1 368 ? -35.75 -12.93 -7.973 1 88.06 368 GLU B C 1
ATOM 6228 O O . GLU B 1 368 ? -35.844 -12.695 -9.18 1 88.06 368 GLU B O 1
ATOM 6233 N N . MET B 1 369 ? -35.875 -14.18 -7.441 1 84.94 369 MET B N 1
ATOM 6234 C CA . MET B 1 369 ? -36.312 -15.305 -8.258 1 84.94 369 MET B CA 1
ATOM 6235 C C . MET B 1 369 ? -37.625 -15.875 -7.707 1 84.94 369 MET B C 1
ATOM 6237 O O . MET B 1 369 ? -37.75 -16.094 -6.504 1 84.94 369 MET B O 1
ATOM 6241 N N . SER B 1 370 ? -38.531 -16.047 -8.672 1 88.31 370 SER B N 1
ATOM 6242 C CA . SER B 1 370 ? -39.75 -16.719 -8.305 1 88.31 370 SER B CA 1
ATOM 6243 C C . SER B 1 370 ? -39.562 -18.219 -8.148 1 88.31 370 SER B C 1
ATOM 6245 O O . SER B 1 370 ? -38.906 -18.844 -8.992 1 88.31 370 SER B O 1
ATOM 6247 N N . VAL B 1 371 ? -39.938 -18.719 -7.008 1 87.62 371 VAL B N 1
ATOM 6248 C CA . VAL B 1 371 ? -39.844 -20.141 -6.754 1 87.62 371 VAL B CA 1
ATOM 6249 C C . VAL B 1 371 ? -41.188 -20.688 -6.27 1 87.62 371 VAL B C 1
ATOM 6251 O O . VAL B 1 371 ? -42 -19.953 -5.695 1 87.62 371 VAL B O 1
ATOM 6254 N N . ILE B 1 372 ? -41.406 -22 -6.566 1 87 372 ILE B N 1
ATOM 6255 C CA . ILE B 1 372 ? -42.625 -22.703 -6.16 1 87 372 ILE B CA 1
ATOM 6256 C C . ILE B 1 372 ? -42.281 -23.734 -5.082 1 87 372 ILE B C 1
ATOM 6258 O O . ILE B 1 372 ? -41.188 -24.281 -5.066 1 87 372 ILE B O 1
ATOM 6262 N N . GLN B 1 373 ? -43.25 -23.875 -4.094 1 87.69 373 GLN B N 1
ATOM 6263 C CA . GLN B 1 373 ? -43.094 -24.875 -3.053 1 87.69 373 GLN B CA 1
ATOM 6264 C C . GLN B 1 373 ? -42.688 -26.234 -3.654 1 87.69 373 GLN B C 1
ATOM 6266 O O . GLN B 1 373 ? -43.344 -26.688 -4.605 1 87.69 373 GLN B O 1
ATOM 6271 N N . GLY B 1 374 ? -41.562 -26.875 -3.156 1 85.69 374 GLY B N 1
ATOM 6272 C CA . GLY B 1 374 ? -41.062 -28.156 -3.635 1 85.69 374 GLY B CA 1
ATOM 6273 C C . GLY B 1 374 ? -39.875 -28.016 -4.551 1 85.69 374 GLY B C 1
ATOM 6274 O O . GLY B 1 374 ? -39.156 -29 -4.801 1 85.69 374 GLY B O 1
ATOM 6275 N N . ASN B 1 375 ? -39.656 -26.875 -5.137 1 85.31 375 ASN B N 1
ATOM 6276 C CA . ASN B 1 375 ? -38.469 -26.656 -5.938 1 85.31 375 ASN B CA 1
ATOM 6277 C C . ASN B 1 375 ? -37.188 -26.906 -5.117 1 85.31 375 ASN B C 1
ATOM 6279 O O . ASN B 1 375 ? -37.125 -26.531 -3.945 1 85.31 375 ASN B O 1
ATOM 6283 N N . VAL B 1 376 ? -36.281 -27.609 -5.676 1 87.19 376 VAL B N 1
ATOM 6284 C CA . VAL B 1 376 ? -34.969 -27.75 -5.082 1 87.19 376 VAL B CA 1
ATOM 6285 C C . VAL B 1 376 ? -34 -26.719 -5.688 1 87.19 376 VAL B C 1
ATOM 6287 O O . VAL B 1 376 ? -33.812 -26.703 -6.902 1 87.19 376 VAL B O 1
ATOM 6290 N N . VAL B 1 377 ? -33.594 -25.844 -4.82 1 86.56 377 VAL B N 1
ATOM 6291 C CA . VAL B 1 377 ? -32.688 -24.781 -5.273 1 86.56 377 VAL B CA 1
ATOM 6292 C C . VAL B 1 377 ? -31.312 -24.953 -4.656 1 86.56 377 VAL B C 1
ATOM 6294 O O . VAL B 1 377 ? -31.172 -25.5 -3.555 1 86.56 377 VAL B O 1
ATOM 6297 N N . ALA B 1 378 ? -30.344 -24.547 -5.336 1 85.25 378 ALA B N 1
ATOM 6298 C CA . ALA B 1 378 ? -28.969 -24.578 -4.859 1 85.25 378 ALA B CA 1
ATOM 6299 C C . ALA B 1 378 ? -28.547 -23.219 -4.297 1 85.25 378 ALA B C 1
ATOM 6301 O O . ALA B 1 378 ? -28.766 -22.188 -4.93 1 85.25 378 ALA B O 1
ATOM 6302 N N . SER B 1 379 ? -28.156 -23.281 -3.105 1 84.81 379 SER B N 1
ATOM 6303 C CA . SER B 1 379 ? -27.641 -22.047 -2.504 1 84.81 379 SER B CA 1
ATOM 6304 C C . SER B 1 379 ? -26.359 -21.594 -3.182 1 84.81 379 SER B C 1
ATOM 6306 O O . SER B 1 379 ? -25.453 -22.406 -3.418 1 84.81 379 SER B O 1
ATOM 6308 N N . LEU B 1 380 ? -26.375 -20.406 -3.568 1 77.81 380 LEU B N 1
ATOM 6309 C CA . LEU B 1 380 ? -25.188 -19.859 -4.223 1 77.81 380 LEU B CA 1
ATOM 6310 C C . LEU B 1 380 ? -24.375 -19 -3.252 1 77.81 380 LEU B C 1
ATOM 6312 O O . LEU B 1 380 ? -23.328 -18.469 -3.615 1 77.81 380 LEU B O 1
ATOM 6316 N N . GLY B 1 381 ? -24.891 -18.891 -1.955 1 74.38 381 GLY B N 1
ATOM 6317 C CA . GLY B 1 381 ? -24.203 -18.094 -0.963 1 74.38 381 GLY B CA 1
ATOM 6318 C C . GLY B 1 381 ? -24.906 -18.062 0.381 1 74.38 381 GLY B C 1
ATOM 6319 O O . GLY B 1 381 ? -25.906 -18.766 0.58 1 74.38 381 GLY B O 1
ATOM 6320 N N . ASP B 1 382 ? -24.359 -17.359 1.408 1 73.88 382 ASP B N 1
ATOM 6321 C CA . ASP B 1 382 ? -24.953 -17.219 2.736 1 73.88 382 ASP B CA 1
ATOM 6322 C C . ASP B 1 382 ? -26.156 -16.281 2.701 1 73.88 382 ASP B C 1
ATOM 6324 O O . ASP B 1 382 ? -26.312 -15.5 1.769 1 73.88 382 ASP B O 1
ATOM 6328 N N . THR B 1 383 ? -27.031 -16.453 3.68 1 77.56 383 THR B N 1
ATOM 6329 C CA . THR B 1 383 ? -28.203 -15.609 3.889 1 77.56 383 THR B CA 1
ATOM 6330 C C . THR B 1 383 ? -27.781 -14.18 4.195 1 77.56 383 THR B C 1
ATOM 6332 O O . THR B 1 383 ? -26.906 -13.945 5.031 1 77.56 383 THR B O 1
ATOM 6335 N N . VAL B 1 384 ? -28.188 -13.219 3.426 1 77.69 384 VAL B N 1
ATOM 6336 C CA . VAL B 1 384 ? -27.953 -11.797 3.65 1 77.69 384 VAL B CA 1
ATOM 6337 C C . VAL B 1 384 ? -29.281 -11.094 3.912 1 77.69 384 VAL B C 1
ATOM 6339 O O . VAL B 1 384 ? -30.172 -11.102 3.061 1 77.69 384 VAL B O 1
ATOM 6342 N N . ASP B 1 385 ? -29.484 -10.555 5.086 1 81.38 385 ASP B N 1
ATOM 6343 C CA . ASP B 1 385 ? -30.672 -9.82 5.496 1 81.38 385 ASP B CA 1
ATOM 6344 C C . ASP B 1 385 ? -31.938 -10.656 5.289 1 81.38 385 ASP B C 1
ATOM 6346 O O . ASP B 1 385 ? -32.969 -10.141 4.855 1 81.38 385 ASP B O 1
ATOM 6350 N N . GLY B 1 386 ? -31.812 -11.961 5.434 1 83.94 386 GLY B N 1
ATOM 6351 C CA . GLY B 1 386 ? -32.938 -12.867 5.379 1 83.94 386 GLY B CA 1
ATOM 6352 C C . GLY B 1 386 ? -33.219 -13.414 3.984 1 83.94 386 GLY B C 1
ATOM 6353 O O . GLY B 1 386 ? -34.188 -14.117 3.764 1 83.94 386 GLY B O 1
ATOM 6354 N N . TRP B 1 387 ? -32.344 -12.984 3.088 1 86.69 387 TRP B N 1
ATOM 6355 C CA . TRP B 1 387 ? -32.5 -13.445 1.712 1 86.69 387 TRP B CA 1
ATOM 6356 C C . TRP B 1 387 ? -31.328 -14.359 1.328 1 86.69 387 TRP B C 1
ATOM 6358 O O . TRP B 1 387 ? -30.203 -14.195 1.817 1 86.69 387 TRP B O 1
ATOM 6368 N N . MET B 1 388 ? -31.578 -15.328 0.574 1 85.5 388 MET B N 1
ATOM 6369 C CA . MET B 1 388 ? -30.547 -16.25 0.068 1 85.5 388 MET B CA 1
ATOM 6370 C C . MET B 1 388 ? -30.516 -16.219 -1.456 1 85.5 388 MET B C 1
ATOM 6372 O O . MET B 1 388 ? -31.562 -16.281 -2.109 1 85.5 388 MET B O 1
ATOM 6376 N N . LEU B 1 389 ? -29.375 -16.078 -1.969 1 87.06 389 LEU B N 1
ATOM 6377 C CA . LEU B 1 389 ? -29.203 -16.219 -3.408 1 87.06 389 LEU B CA 1
ATOM 6378 C C . LEU B 1 389 ? -29.203 -17.688 -3.809 1 87.06 389 LEU B C 1
ATOM 6380 O O . LEU B 1 389 ? -28.406 -18.484 -3.303 1 87.06 389 LEU B O 1
ATOM 6384 N N . VAL B 1 390 ? -30.156 -18.031 -4.633 1 88.56 390 VAL B N 1
ATOM 6385 C CA . VAL B 1 390 ? -30.312 -19.422 -5.012 1 88.56 390 VAL B CA 1
ATOM 6386 C C . VAL B 1 390 ? -30.297 -19.547 -6.535 1 88.56 390 VAL B C 1
ATOM 6388 O O . VAL B 1 390 ? -30.5 -18.562 -7.25 1 88.56 390 VAL B O 1
ATOM 6391 N N . SER B 1 391 ? -29.984 -20.766 -6.977 1 86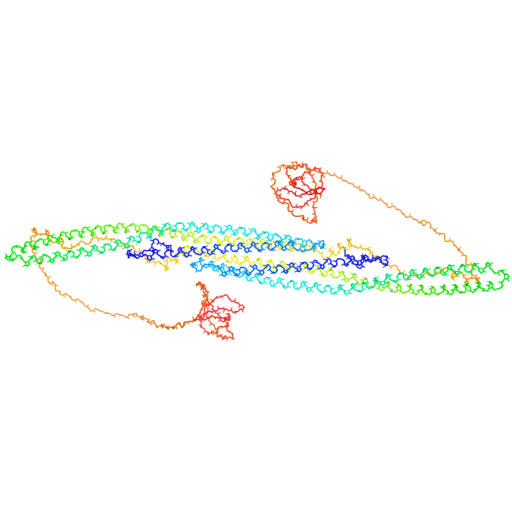.25 391 SER B N 1
ATOM 6392 C CA . SER B 1 391 ? -30.031 -21.109 -8.391 1 86.25 391 SER B CA 1
ATOM 6393 C C . SER B 1 391 ? -31.047 -22.203 -8.664 1 86.25 391 SER B C 1
ATOM 6395 O O . SER B 1 391 ? -31.109 -23.188 -7.93 1 86.25 391 SER B O 1
ATOM 6397 N N . LEU B 1 392 ? -31.984 -22.016 -9.656 1 84.5 392 LEU B N 1
ATOM 6398 C CA . LEU B 1 392 ? -32.969 -22.969 -10.133 1 84.5 392 LEU B CA 1
ATOM 6399 C C . LEU B 1 392 ? -33 -23.031 -11.656 1 84.5 392 LEU B C 1
ATOM 6401 O O . LEU B 1 392 ? -33.281 -22.031 -12.312 1 84.5 392 LEU B O 1
ATOM 6405 N N . ARG B 1 393 ? -32.594 -24.219 -12.203 1 79.31 393 ARG B N 1
ATOM 6406 C CA . ARG B 1 393 ? -32.594 -24.484 -13.633 1 79.31 393 ARG B CA 1
ATOM 6407 C C . ARG B 1 393 ? -31.812 -23.406 -14.398 1 79.31 393 ARG B C 1
ATOM 6409 O O . ARG B 1 393 ? -32.281 -22.922 -15.43 1 79.31 393 ARG B O 1
ATOM 6416 N N . GLY B 1 394 ? -30.609 -22.938 -13.742 1 78.88 394 GLY B N 1
ATOM 6417 C CA . GLY B 1 394 ? -29.703 -22.016 -14.422 1 78.88 394 GLY B CA 1
ATOM 6418 C C . GLY B 1 394 ? -30.016 -20.562 -14.141 1 78.88 394 GLY B C 1
ATOM 6419 O O . GLY B 1 394 ? -29.25 -19.672 -14.539 1 78.88 394 GLY B O 1
ATOM 6420 N N . GLN B 1 395 ? -31.141 -20.266 -13.523 1 82.56 395 GLN B N 1
ATOM 6421 C CA . GLN B 1 395 ? -31.484 -18.891 -13.141 1 82.56 395 GLN B CA 1
ATOM 6422 C C . GLN B 1 395 ? -31.125 -18.641 -11.672 1 82.56 395 GLN B C 1
ATOM 6424 O O . GLN B 1 395 ? -31.312 -19.516 -10.828 1 82.56 395 GLN B O 1
ATOM 6429 N N . GLU B 1 396 ? -30.531 -17.5 -11.477 1 84.94 396 GLU B N 1
ATOM 6430 C CA . GLU B 1 396 ? -30.141 -17.141 -10.117 1 84.94 396 GLU B CA 1
ATOM 6431 C C . GLU B 1 396 ? -30.969 -15.961 -9.609 1 84.94 396 GLU B C 1
ATOM 6433 O O . GLU B 1 396 ? -31.344 -15.078 -10.383 1 84.94 396 GLU B O 1
ATOM 6438 N N . GLY B 1 397 ? -31.328 -15.891 -8.328 1 87.88 397 GLY B N 1
ATOM 6439 C CA . GLY B 1 397 ? -32.062 -14.82 -7.688 1 87.88 397 GLY B CA 1
ATOM 6440 C C . GLY B 1 397 ? -32.188 -15 -6.184 1 87.88 397 GLY B C 1
ATOM 6441 O O . GLY B 1 397 ? -31.938 -16.094 -5.66 1 87.88 397 GLY B O 1
ATOM 6442 N N . PHE B 1 398 ? -32.5 -13.938 -5.625 1 88 398 PHE B N 1
ATOM 6443 C CA . PHE B 1 398 ? -32.688 -13.945 -4.176 1 88 398 PHE B CA 1
ATOM 6444 C C . PHE B 1 398 ? -34.062 -14.484 -3.797 1 88 398 PHE B C 1
ATOM 6446 O O . PHE B 1 398 ? -35.062 -14.156 -4.434 1 88 398 PHE B O 1
ATOM 6453 N N . VAL B 1 399 ? -34.031 -15.336 -2.789 1 89.88 399 VAL B N 1
ATOM 6454 C CA . VAL B 1 399 ? -35.25 -15.898 -2.189 1 89.88 399 VAL B CA 1
ATOM 6455 C C . VAL B 1 399 ? -35.188 -15.727 -0.672 1 89.88 399 VAL B C 1
ATOM 6457 O O . VAL B 1 399 ? -34.125 -15.836 -0.063 1 89.88 399 VAL B O 1
ATOM 6460 N N . PRO B 1 400 ? -36.312 -15.32 -0.04 1 88.06 400 PRO B N 1
ATOM 6461 C CA . PRO B 1 400 ? -36.312 -15.242 1.423 1 88.06 400 PRO B CA 1
ATOM 6462 C C . PRO B 1 400 ? -35.906 -16.562 2.086 1 88.06 400 PRO B C 1
ATOM 6464 O O . PRO B 1 400 ? -36.469 -17.609 1.751 1 88.06 400 PRO B O 1
ATOM 6467 N N . PHE B 1 401 ? -35.031 -16.484 2.967 1 87.5 401 PHE B N 1
ATOM 6468 C CA . PHE B 1 401 ? -34.469 -17.672 3.617 1 87.5 401 PHE B CA 1
ATOM 6469 C C . PHE B 1 401 ? -35.562 -18.406 4.398 1 87.5 401 PHE B C 1
ATOM 6471 O O . PHE B 1 401 ? -35.531 -19.641 4.496 1 87.5 401 PHE B O 1
ATOM 6478 N N . ASP B 1 402 ? -36.562 -17.672 4.883 1 86.56 402 ASP B N 1
ATOM 6479 C CA . ASP B 1 402 ? -37.656 -18.25 5.656 1 86.56 402 ASP B CA 1
ATOM 6480 C C . ASP B 1 402 ? -38.5 -19.188 4.793 1 86.56 402 ASP B C 1
ATOM 6482 O O . ASP B 1 402 ? -39.281 -19.984 5.316 1 86.56 402 ASP B O 1
ATOM 6486 N N . TYR B 1 403 ? -38.25 -19.109 3.457 1 89.94 403 TYR B N 1
ATOM 6487 C CA . TYR B 1 403 ? -39.031 -19.953 2.541 1 89.94 403 TYR B CA 1
ATOM 6488 C C . TYR B 1 403 ? -38.219 -21.156 2.098 1 89.94 403 TYR B C 1
ATOM 6490 O O . TYR B 1 403 ? -38.625 -21.906 1.203 1 89.94 403 TYR B O 1
ATOM 6498 N N . LEU B 1 404 ? -37.062 -21.266 2.678 1 87.38 404 LEU B N 1
ATOM 6499 C CA . LEU B 1 404 ? -36.125 -22.312 2.287 1 87.38 404 LEU B CA 1
ATOM 6500 C C . LEU B 1 404 ? -35.812 -23.234 3.467 1 87.38 404 LEU B C 1
ATOM 6502 O O . LEU B 1 404 ? -35.688 -22.781 4.602 1 87.38 404 LEU B O 1
ATOM 6506 N N . LYS B 1 405 ? -35.75 -24.562 3.275 1 88.44 405 LYS B N 1
ATOM 6507 C CA . LYS B 1 405 ? -35.281 -25.578 4.211 1 88.44 405 LYS B CA 1
ATOM 6508 C C . LYS B 1 405 ? -34.156 -26.422 3.596 1 88.44 405 LYS B C 1
ATOM 6510 O O . LYS B 1 405 ? -34.219 -26.766 2.416 1 88.44 405 LYS B O 1
ATOM 6515 N N . PRO B 1 406 ? -33.188 -26.594 4.371 1 82.69 406 PRO B N 1
ATOM 6516 C CA . PRO B 1 406 ? -32.125 -27.469 3.824 1 82.69 406 PRO B CA 1
ATOM 6517 C C . PRO B 1 406 ? -32.656 -28.844 3.439 1 82.69 406 PRO B C 1
ATOM 6519 O O . PRO B 1 406 ? -33.531 -29.391 4.125 1 82.69 406 PRO B O 1
ATOM 6522 N N . LYS B 1 407 ? -32.25 -29.359 2.271 1 79.44 407 LYS B N 1
ATOM 6523 C CA . LYS B 1 407 ? -32.625 -30.703 1.858 1 79.44 407 LYS B CA 1
ATOM 6524 C C . LYS B 1 407 ? -31.906 -31.75 2.684 1 79.44 407 LYS B C 1
ATOM 6526 O O . LYS B 1 407 ? -30.719 -31.641 2.928 1 79.44 407 LYS B O 1
#

Radius of gyration: 55.02 Å; Cα contacts (8 Å, |Δi|>4): 917; chains: 2; bounding box: 84×200×138 Å